Protein AF-0000000079382357 (afdb_homodimer)

Secondary structure (DSSP, 8-state):
--HHHHHHHHHHHHHHTGGGHHHHHHHHS-BSTT-SSSBEEEEE-SSSSSSTT--EEEEEEEE-STTGGG-EEEEEEEEE--SSSGGG-EEEEEEETTEEES-HHHHHHHHHTT-S----PPPTTSS--TTS----S--TT----SS---EEE-TT---EEEETTEEEETTEEEEEEEETTTEEEEEEEEETTEEEEEEEEEEEEEEEE--SSHHHHH-EEEGGGGTTTT--PPPPBTTTB-TTPEEEEEEE-SSSSS-EEEEEEEEEEEEE-SS-SEEEEEE-SSS-EEEEEEE--EEEEEEEEEEETTEEEEEEEEE-TTS-EEEEEEEEE---EEE--GGGGGGEEEEETTEEEEPEEEEEEEEEEE-TTSS-BEEEEEEEEEEEEE-TTSTT-EEEEEEEEEEEE-BTTTTEEETTSPPPSEEEEEEEEEE-TTSPEEEEEEEEE-----SS-TT-GGGGGGGGGGEEEEEEE--TT-S-S--GGGGT-TTS-SS-THHHHHT--B-SSB-EEEEEEEEEEE---GGGSS-B--TT-EEEEEEEESSSSSS-GGGG-TTEEEEEESSTTS-SEEEEESS-S---TTS-SSPP---------/--HHHHHHHHHHHHHHTGGGHHHHHHHHS-BSTT-SSSBEEEEE-SSSSSSTT--EEEEEEEE-STTGGG-EEEEEEEEE--SSSGGG-EEEEEEETTEEES-HHHHHHHHHTT-S----PPPTTSS--TTS----S--TT----SS---EEE-TT---EEEETTEEEETTEEEEEEEETTTEEEEEEEEETTEEEEEEEEEEEEEEEE--SSHHHHH-EEEGGGGTTTT--PPPPBTTTB-TT-EEEEEEE-SSSSS-EEEEEEEEEEEEE-SS-SEEEEEE-SSS-EEEEEEE--EEEEEEEEEEETTEEEEEEEEE-TTS-EEEEEEEEE---EEE--GGGGGGEEEEETTEEEEPEEEEEEEEEEE-TTSS-BEEEEEEEEEEEEE-TTSTT-EEEEEEEEEEEE-BTTTTEEETTSPPPSEEEEEEEEEE-TTSPEEEEEEEEE-----SS-TT-GGGGGGGGGGEEEEEEE--TT-S-S--GGGGT-TTS-SS-THHHHHT--B-SSB-EEEEEEEEEEE---GGGSS-B--TT-EEEEEEEESSSSSS-GGGG-TTEEEEEESSTTS-SEEEEESS-S---TTS-SSPP---------

Foldseek 3Di:
DFPVVVVLVLVQVLVQCVLVQVVCCQAPVEGDHPDDPFHKDWDWFDDQDDAPLFGKIKIFIFGPDQLRLQGTQQKIWIWGCSDPDSVPIATQWITGPLDIDRGSNRVSVCVVVVNDDGHHDDDCPVPHNLLDPPDDDDDPVPPDDPDDDDADDQLPDDQWDDDPQWIGHQQWIWGWAQDQLFGIKIAQTGGVRFGFFGIKDWFWKWKQWPFSDPRRNRHIDICSLLRQRNQQAAADDVPNHDVRWDFDWHWDDDSDPDIDIHGRSKTKDKDQPVDFPDWDFADPVPQAGFKIKTHGWIWIWIWGWGDRDFKIKIWIWTHGNLGKIWTKIFIKGAANWHFDDPVRVVAFDDQDDGIGRGKIKMKIKIKTFTAQRHQFKFKKFKDWDKDWDADPVDGPDIDIDIDIDIGTDFWQVSQFAFFPDDDGQWIKMFQPVDAEPVGDTWIKTKGWFAPADDRDPPPPQLCQQVVLSGGQKTKAADDPVPPHQHDSCCRNHSNDGPHGNVVRRVVTDTSHGGRMMMMHMHIHIDRDHNVCTNMDDGVVRMITMMIGTDNNYNDRSCVPPQSMWMKGAPDPVSPDIDIDGRDDQDSRPPPPPDTDDDTSGPDDD/DFPVVVVLVLVQVLVQCVLVQVVCCQAPVEGDHPGDPFYKDWDWFDDQDDAPQFGKIKIFIFTPDQLRLQGTQQKIWIWGDSDPDSVPIATQWITGPLDIDRGSNVVSVCVVVVNDDGHHDDDCCVPHNLLDPPDDDDDPVPPDDPDDDDADDQLPDDQWDDDPQWIGHQQWIWGWAQDQLFGIKIAQTGGVRFGFFGIKDWFWKWKQWPFSDPRRNRHIDICSLLRQRNQQAAADDVPNHDVRWDFDKHWDDDSDPDIDIHGRSKTKDKDQPVDFPDWDFADPVPQAGFKIKTHGWIWIWIWGWGDRDFKIKIWIWTHGNLGKIWTKIFIKGAANWHFDDPVRVVAFDDQDDGIGRGKIKMKIKIKTFTAQRHQFKFKKFKDWDWDWDADPVDGPDIDIDIDIDIGTDWWQVSQFAFFPDDDGQWIKMFQPVDAEPVGDTWIKTKGWFAPAHDRDPPPPQLCQQVVLSGGQKTKAADDPVPPHQHDSCCGNHSNDGPHGNVVRRVVTDTSHGGRMMMMHMHIHIDRDHNVCTNMDDGVVRMITMMIGTDNNYNDRSCVPPQSMWMKGQPDPVSPDIDIDGRDDQDSDPPPPPDTDDDTSGPDDD

InterPro domains:
  IPR000269 Copper amine oxidase [PTHR10638] (62-563)
  IPR015798 Copper amine oxidase, catalytic domain [PF01179] (162-563)
  IPR015802 Copper amine oxidase, N3-terminal [PF02728] (1-98)
  IPR016182 Copper amine oxidase, N-terminal [SSF54416] (2-140)
  IPR036460 Copper amine oxidase, catalytic domain superfamily [G3DSA:2.70.98.20] (128-592)
  IPR036460 Copper amine oxidase, catalytic domain superfamily [SSF49998] (145-591)
  IPR049947 Copper amine oxidase, copper-binding site [PS01165] (521-534)
  IPR049948 Copper amine oxidase, TPQ-binding site [PS01164] (300-313)

pLDDT: mean 95.84, std 4.77, range [43.97, 98.94]

Structure (mmCIF, N/CA/C/O backbone):
data_AF-0000000079382357-model_v1
#
loop_
_entity.id
_entity.type
_entity.pdbx_description
1 polymer 'Amine oxidase'
#
loop_
_atom_site.group_PDB
_atom_site.id
_atom_site.type_symbol
_atom_site.label_atom_id
_atom_site.label_alt_id
_atom_site.label_comp_id
_atom_site.label_asym_id
_atom_site.label_entity_id
_atom_site.label_seq_id
_atom_site.pdbx_PDB_ins_code
_atom_site.Cartn_x
_atom_site.Cartn_y
_atom_site.Cartn_z
_atom_site.occupancy
_atom_site.B_iso_or_equiv
_atom_site.auth_seq_id
_atom_site.auth_comp_id
_atom_site.auth_asym_id
_atom_site.auth_atom_id
_atom_site.pdbx_PDB_model_num
ATOM 1 N N . MET A 1 1 ? 16.25 -27.281 -14.977 1 87.44 1 MET A N 1
ATOM 2 C CA . MET A 1 1 ? 16.312 -28.281 -16.031 1 87.44 1 MET A CA 1
ATOM 3 C C . MET A 1 1 ? 16.406 -27.625 -17.406 1 87.44 1 MET A C 1
ATOM 5 O O . MET A 1 1 ? 15.789 -26.594 -17.641 1 87.44 1 MET A O 1
ATOM 9 N N . THR A 1 2 ? 17.094 -28.25 -18.281 1 87.81 2 THR A N 1
ATOM 10 C CA . THR A 1 2 ? 17.25 -27.766 -19.641 1 87.81 2 THR A CA 1
ATOM 11 C C . THR A 1 2 ? 16.094 -28.266 -20.531 1 87.81 2 THR A C 1
ATOM 13 O O . THR A 1 2 ? 15.367 -29.172 -20.141 1 87.81 2 THR A O 1
ATOM 16 N N . MET A 1 3 ? 15.984 -27.656 -21.625 1 88.94 3 MET A N 1
ATOM 17 C CA . MET A 1 3 ? 14.984 -28.078 -22.594 1 88.94 3 MET A CA 1
ATOM 18 C C . MET A 1 3 ? 15.195 -29.547 -23 1 88.94 3 MET A C 1
ATOM 20 O O . MET A 1 3 ? 14.227 -30.281 -23.203 1 88.94 3 MET A O 1
ATOM 24 N N . ARG A 1 4 ? 16.422 -29.906 -23.109 1 90.69 4 ARG A N 1
ATOM 25 C CA . ARG A 1 4 ? 16.734 -31.281 -23.453 1 90.69 4 ARG A CA 1
ATOM 26 C C . ARG A 1 4 ? 16.25 -32.25 -22.375 1 90.69 4 ARG A C 1
ATOM 28 O O . ARG A 1 4 ? 15.719 -33.312 -22.672 1 90.69 4 ARG A O 1
ATOM 35 N N . GLU A 1 5 ? 16.5 -31.891 -21.188 1 92.19 5 GLU A N 1
ATOM 36 C CA . GLU A 1 5 ? 16.062 -32.719 -20.078 1 92.19 5 GLU A CA 1
ATOM 37 C C . GLU A 1 5 ? 14.539 -32.875 -20.078 1 92.19 5 GLU A C 1
ATOM 39 O O . GLU A 1 5 ? 14.023 -33.969 -19.781 1 92.19 5 GLU A O 1
ATOM 44 N N . TYR A 1 6 ? 13.836 -31.875 -20.406 1 92.94 6 TYR A N 1
ATOM 45 C CA . TYR A 1 6 ? 12.383 -31.938 -20.453 1 92.94 6 TYR A CA 1
ATOM 46 C C . TYR A 1 6 ? 11.914 -32.875 -21.578 1 92.94 6 TYR A C 1
ATOM 48 O O . TYR A 1 6 ? 10.906 -33.562 -21.438 1 92.94 6 TYR A O 1
ATOM 56 N N . GLU A 1 7 ? 12.617 -32.844 -22.672 1 93.5 7 GLU A N 1
ATOM 57 C CA . GLU A 1 7 ? 12.312 -33.781 -23.734 1 93.5 7 GLU A CA 1
ATOM 58 C C . GLU A 1 7 ? 12.484 -35.219 -23.266 1 93.5 7 GLU A C 1
ATOM 60 O O . GLU A 1 7 ? 11.672 -36.094 -23.609 1 93.5 7 GLU A O 1
ATOM 65 N N . LEU A 1 8 ? 13.555 -35.406 -22.578 1 95.5 8 LEU A N 1
ATOM 66 C CA . LEU A 1 8 ? 13.82 -36.75 -22.047 1 95.5 8 LEU A CA 1
ATOM 67 C C . LEU A 1 8 ? 12.773 -37.125 -21.016 1 95.5 8 LEU A C 1
ATOM 69 O O . LEU A 1 8 ? 12.352 -38.281 -20.969 1 95.5 8 LEU A O 1
ATOM 73 N N . LEU A 1 9 ? 12.398 -36.188 -20.203 1 95.5 9 LEU A N 1
ATOM 74 C CA . LEU A 1 9 ? 11.344 -36.438 -19.234 1 95.5 9 LEU A CA 1
ATOM 75 C C . LEU A 1 9 ? 10.039 -36.812 -19.938 1 95.5 9 LEU A C 1
ATOM 77 O O . LEU A 1 9 ? 9.344 -37.75 -19.484 1 95.5 9 LEU A O 1
ATOM 81 N N . HIS A 1 10 ? 9.703 -36.125 -20.953 1 94.88 10 HIS A N 1
ATOM 82 C CA . HIS A 1 10 ? 8.508 -36.438 -21.734 1 94.88 10 HIS A CA 1
ATOM 83 C C . HIS A 1 10 ? 8.539 -37.844 -22.266 1 94.88 10 HIS A C 1
ATOM 85 O O . HIS A 1 10 ? 7.551 -38.594 -22.156 1 94.88 10 HIS A O 1
ATOM 91 N N . ARG A 1 11 ? 9.656 -38.25 -22.781 1 95.75 11 ARG A N 1
ATOM 92 C CA . ARG A 1 11 ? 9.797 -39.594 -23.312 1 95.75 11 ARG A CA 1
ATOM 93 C C . ARG A 1 11 ? 9.617 -40.656 -22.219 1 95.75 11 ARG A C 1
ATOM 95 O O . ARG A 1 11 ? 8.969 -41.688 -22.422 1 95.75 11 ARG A O 1
ATOM 102 N N . ALA A 1 12 ? 10.234 -40.312 -21.109 1 97.06 12 ALA A N 1
ATOM 103 C CA . ALA A 1 12 ? 10.102 -41.25 -19.984 1 97.06 12 ALA A CA 1
ATOM 104 C C . ALA A 1 12 ? 8.641 -41.344 -19.547 1 97.06 12 ALA A C 1
ATOM 106 O O . ALA A 1 12 ? 8.18 -42.438 -19.188 1 97.06 12 ALA A O 1
ATOM 107 N N . LEU A 1 13 ? 7.922 -40.281 -19.562 1 97.19 13 LEU A N 1
ATOM 108 C CA . LEU A 1 13 ? 6.523 -40.281 -19.141 1 97.19 13 LEU A CA 1
ATOM 109 C C . LEU A 1 13 ? 5.645 -41.031 -20.141 1 97.19 13 LEU A C 1
ATOM 111 O O . LEU A 1 13 ? 4.68 -41.688 -19.75 1 97.19 13 LEU A O 1
ATOM 115 N N . VAL A 1 14 ? 5.941 -40.875 -21.422 1 97.06 14 VAL A N 1
ATOM 116 C CA . VAL A 1 14 ? 5.207 -41.594 -22.453 1 97.06 14 VAL A CA 1
ATOM 117 C C . VAL A 1 14 ? 5.281 -43.094 -22.172 1 97.06 14 VAL A C 1
ATOM 119 O O . VAL A 1 14 ? 4.262 -43.781 -22.188 1 97.06 14 VAL A O 1
ATOM 122 N N . ALA A 1 15 ? 6.465 -43.531 -21.906 1 96.62 15 ALA A N 1
ATOM 123 C CA . ALA A 1 15 ? 6.672 -44.938 -21.625 1 96.62 15 ALA A CA 1
ATOM 124 C C . ALA A 1 15 ? 6 -45.344 -20.312 1 96.62 15 ALA A C 1
ATOM 126 O O . ALA A 1 15 ? 5.359 -46.375 -20.234 1 96.62 15 ALA A O 1
ATOM 127 N N . ALA A 1 16 ? 6.145 -44.531 -19.344 1 97.38 16 ALA A N 1
ATOM 128 C CA . ALA A 1 16 ? 5.66 -44.844 -18 1 97.38 16 ALA A CA 1
ATOM 129 C C . ALA A 1 16 ? 4.137 -44.906 -17.969 1 97.38 16 ALA A C 1
ATOM 131 O O . ALA A 1 16 ? 3.553 -45.625 -17.156 1 97.38 16 ALA A O 1
ATOM 132 N N . THR A 1 17 ? 3.436 -44.188 -18.844 1 98.06 17 THR A N 1
ATOM 133 C CA . THR A 1 17 ? 1.983 -44.062 -18.766 1 98.06 17 THR A CA 1
ATOM 134 C C . THR A 1 17 ? 1.312 -45.031 -19.734 1 98.06 17 THR A C 1
ATOM 136 O O . THR A 1 17 ? 0.083 -45.094 -19.812 1 98.06 17 THR A O 1
ATOM 139 N N . GLU A 1 18 ? 2.062 -45.781 -20.484 1 97.81 18 GLU A N 1
ATOM 140 C CA . GLU A 1 18 ? 1.504 -46.719 -21.438 1 97.81 18 GLU A CA 1
ATOM 141 C C . GLU A 1 18 ? 0.537 -47.688 -20.766 1 97.81 18 GLU A C 1
ATOM 143 O O . GLU A 1 18 ? -0.588 -47.875 -21.234 1 97.81 18 GLU A O 1
ATOM 148 N N . PRO A 1 19 ? 0.907 -48.312 -19.625 1 98 19 PRO A N 1
ATOM 149 C CA . PRO A 1 19 ? -0.035 -49.219 -18.984 1 98 19 PRO A CA 1
ATOM 150 C C . PRO A 1 19 ? -1.298 -48.531 -18.484 1 98 19 PRO A C 1
ATOM 152 O O . PRO A 1 19 ? -2.307 -49.188 -18.219 1 98 19 PRO A O 1
ATOM 155 N N . LEU A 1 20 ? -1.205 -47.219 -18.344 1 98.12 20 LEU A N 1
ATOM 156 C CA . LEU A 1 20 ? -2.293 -46.469 -17.719 1 98.12 20 LEU A CA 1
ATOM 157 C C . LEU A 1 20 ? -3.244 -45.906 -18.766 1 98.12 20 LEU A C 1
ATOM 159 O O . LEU A 1 20 ? -4.18 -45.188 -18.453 1 98.12 20 LEU A O 1
ATOM 163 N N . TYR A 1 21 ? -3.047 -46.219 -20.031 1 97.06 21 TYR A N 1
ATOM 164 C CA . TYR A 1 21 ? -3.844 -45.719 -21.125 1 97.06 21 TYR A CA 1
ATOM 165 C C . TYR A 1 21 ? -5.332 -45.906 -20.875 1 97.06 21 TYR A C 1
ATOM 167 O O . TYR A 1 21 ? -6.113 -44.969 -20.969 1 97.06 21 TYR A O 1
ATOM 175 N N . GLY A 1 22 ? -5.781 -47.125 -20.578 1 96.31 22 GLY A N 1
ATOM 176 C CA . GLY A 1 22 ? -7.184 -47.438 -20.344 1 96.31 22 GLY A CA 1
ATOM 177 C C . GLY A 1 22 ? -7.781 -46.625 -19.203 1 96.31 22 GLY A C 1
ATOM 178 O O . GLY A 1 22 ? -8.859 -46.062 -19.344 1 96.31 22 GLY A O 1
ATOM 179 N N . LEU A 1 23 ? -7.09 -46.594 -18.094 1 97.25 23 LEU A N 1
ATOM 180 C CA . LEU A 1 23 ? -7.551 -45.844 -16.922 1 97.25 23 LEU A CA 1
ATOM 181 C C . LEU A 1 23 ? -7.75 -44.375 -17.25 1 97.25 23 LEU A C 1
ATOM 183 O O . LEU A 1 23 ? -8.805 -43.812 -16.953 1 97.25 23 LEU A O 1
ATOM 187 N N . LEU A 1 24 ? -6.758 -43.75 -17.875 1 97.5 24 LEU A N 1
ATOM 188 C CA . LEU A 1 24 ? -6.77 -42.312 -18.141 1 97.5 24 LEU A CA 1
ATOM 189 C C . LEU A 1 24 ? -7.84 -41.969 -19.172 1 97.5 24 LEU A C 1
ATOM 191 O O . LEU A 1 24 ? -8.57 -40.969 -19.016 1 97.5 24 LEU A O 1
ATOM 195 N N . ARG A 1 25 ? -7.902 -42.688 -20.219 1 95.94 25 ARG A N 1
ATOM 196 C CA . ARG A 1 25 ? -8.922 -42.438 -21.234 1 95.94 25 ARG A CA 1
ATOM 197 C C . ARG A 1 25 ? -10.32 -42.531 -20.641 1 95.94 25 ARG A C 1
ATOM 199 O O . ARG A 1 25 ? -11.164 -41.688 -20.875 1 95.94 25 ARG A O 1
ATOM 206 N N . ASP A 1 26 ? -10.555 -43.531 -19.812 1 96.38 26 ASP A N 1
ATOM 207 C CA . ASP A 1 26 ? -11.883 -43.812 -19.281 1 96.38 26 ASP A CA 1
ATOM 208 C C . ASP A 1 26 ? -12.289 -42.75 -18.25 1 96.38 26 ASP A C 1
ATOM 210 O O . ASP A 1 26 ? -13.461 -42.406 -18.141 1 96.38 26 ASP A O 1
ATOM 214 N N . THR A 1 27 ? -11.367 -42.281 -17.5 1 96.69 27 THR A N 1
ATOM 215 C CA . THR A 1 27 ? -11.727 -41.5 -16.328 1 96.69 27 THR A CA 1
ATOM 216 C C . THR A 1 27 ? -11.594 -40 -16.641 1 96.69 27 THR A C 1
ATOM 218 O O . THR A 1 27 ? -12.273 -39.188 -16.031 1 96.69 27 THR A O 1
ATOM 221 N N . THR A 1 28 ? -10.695 -39.625 -17.547 1 96.31 28 THR A N 1
ATOM 222 C CA . THR A 1 28 ? -10.422 -38.219 -17.75 1 96.31 28 THR A CA 1
ATOM 223 C C . THR A 1 28 ? -10.797 -37.781 -19.172 1 96.31 28 THR A C 1
ATOM 225 O O . THR A 1 28 ? -10.938 -36.594 -19.453 1 96.31 28 THR A O 1
ATOM 228 N N . GLY A 1 29 ? -10.961 -38.688 -20.062 1 95.25 29 GLY A N 1
ATOM 229 C CA . GLY A 1 29 ? -11.156 -38.406 -21.469 1 95.25 29 GLY A CA 1
ATOM 230 C C . GLY A 1 29 ? -9.875 -38 -22.172 1 95.25 29 GLY A C 1
ATOM 231 O O . GLY A 1 29 ? -9.891 -37.688 -23.359 1 95.25 29 GLY A O 1
ATOM 232 N N . PHE A 1 30 ? -8.734 -37.969 -21.516 1 97.62 30 PHE A N 1
ATOM 233 C CA . PHE A 1 30 ? -7.426 -37.625 -22.031 1 97.62 30 PHE A CA 1
ATOM 234 C C . PHE A 1 30 ? -6.41 -38.719 -21.766 1 97.62 30 PHE A C 1
ATOM 236 O O . PHE A 1 30 ? -6.645 -39.594 -20.922 1 97.62 30 PHE A O 1
ATOM 243 N N . TRP A 1 31 ? -5.355 -38.75 -22.453 1 96.19 31 TRP A N 1
ATOM 244 C CA . TRP A 1 31 ? -4.273 -39.688 -22.188 1 96.19 31 TRP A CA 1
ATOM 245 C C . TRP A 1 31 ? -2.926 -39.094 -22.578 1 96.19 31 TRP A C 1
ATOM 247 O O . TRP A 1 31 ? -2.869 -38.031 -23.234 1 96.19 31 TRP A O 1
ATOM 257 N N . TYR A 1 32 ? -1.84 -39.688 -22.109 1 96.75 32 TYR A N 1
ATOM 258 C CA . TYR A 1 32 ? -0.5 -39.156 -22.328 1 96.75 32 TYR A CA 1
ATOM 259 C C . TYR A 1 32 ? 0.229 -39.938 -23.422 1 96.75 32 TYR A C 1
ATOM 261 O O . TYR A 1 32 ? 0.815 -39.312 -24.328 1 96.75 32 TYR A O 1
ATOM 269 N N . HIS A 1 33 ? 0.158 -41.25 -23.359 1 93.5 33 HIS A N 1
ATOM 270 C CA . HIS A 1 33 ? 0.855 -42.125 -24.297 1 93.5 33 HIS A CA 1
ATOM 271 C C . HIS A 1 33 ? 0.234 -42.031 -25.688 1 93.5 33 HIS A C 1
ATOM 273 O O . HIS A 1 33 ? -0.953 -42.312 -25.859 1 93.5 33 HIS A O 1
ATOM 279 N N . ASN A 1 34 ? 1.035 -41.688 -26.688 1 88.81 34 ASN A N 1
ATOM 280 C CA . ASN A 1 34 ? 0.677 -41.656 -28.094 1 88.81 34 ASN A CA 1
ATOM 281 C C . ASN A 1 34 ? -0.57 -40.812 -28.328 1 88.81 34 ASN A C 1
ATOM 283 O O . ASN A 1 34 ? -1.481 -41.219 -29.047 1 88.81 34 ASN A O 1
ATOM 287 N N . CYS A 1 35 ? -0.546 -39.688 -27.609 1 89.75 35 CYS A N 1
ATOM 288 C CA . CYS A 1 35 ? -1.719 -38.844 -27.75 1 89.75 35 CYS A CA 1
ATOM 289 C C . CYS A 1 35 ? -1.631 -37.969 -29 1 89.75 35 CYS A C 1
ATOM 291 O O . CYS A 1 35 ? -0.535 -37.656 -29.469 1 89.75 35 CYS A O 1
ATOM 293 N N . THR A 1 36 ? -2.734 -37.75 -29.641 1 86.88 36 THR A N 1
ATOM 294 C CA . THR A 1 36 ? -2.832 -36.844 -30.781 1 86.88 36 THR A CA 1
ATOM 295 C C . THR A 1 36 ? -3.732 -35.656 -30.469 1 86.88 36 THR A C 1
ATOM 297 O O . THR A 1 36 ? -3.311 -34.5 -30.562 1 86.88 36 THR A O 1
ATOM 300 N N . GLN A 1 37 ? -4.887 -36.188 -30.125 1 86.62 37 GLN A N 1
ATOM 301 C CA . GLN A 1 37 ? -5.859 -35.188 -29.672 1 86.62 37 GLN A CA 1
ATOM 302 C C . GLN A 1 37 ? -6.191 -35.406 -28.188 1 86.62 37 GLN A C 1
ATOM 304 O O . GLN A 1 37 ? -5.918 -36.469 -27.625 1 86.62 37 GLN A O 1
ATOM 309 N N . ARG A 1 38 ? -6.508 -34.344 -27.312 1 93.81 38 ARG A N 1
ATOM 310 C CA . ARG A 1 38 ? -6.875 -34.406 -25.891 1 93.81 38 ARG A CA 1
ATOM 311 C C . ARG A 1 38 ? -5.715 -34.938 -25.047 1 93.81 38 ARG A C 1
ATOM 313 O O . ARG A 1 38 ? -5.867 -35.938 -24.328 1 93.81 38 ARG A O 1
ATOM 320 N N . CYS A 1 39 ? -4.695 -34.438 -25.141 1 97.31 39 CYS A N 1
ATOM 321 C CA . CYS A 1 39 ? -3.441 -34.875 -24.531 1 97.31 39 CYS A CA 1
ATOM 322 C C . CYS A 1 39 ? -3.373 -34.406 -23.078 1 97.31 39 CYS A C 1
ATOM 324 O O . CYS A 1 39 ? -3.973 -33.406 -22.703 1 97.31 39 CYS A O 1
ATOM 326 N N . LEU A 1 40 ? -2.756 -35.25 -22.312 1 98 40 LEU A N 1
ATOM 327 C CA . LEU A 1 40 ? -2.318 -34.812 -20.984 1 98 40 LEU A CA 1
ATOM 328 C C . LEU A 1 40 ? -0.976 -34.094 -21.078 1 98 40 LEU A C 1
ATOM 330 O O . LEU A 1 40 ? -0.248 -34.219 -22.062 1 98 40 LEU A O 1
ATOM 334 N N . THR A 1 41 ? -0.743 -33.219 -20.188 1 96.5 41 THR A N 1
ATOM 335 C CA . THR A 1 41 ? 0.554 -32.594 -19.969 1 96.5 41 THR A CA 1
ATOM 336 C C . THR A 1 41 ? 0.981 -32.781 -18.5 1 96.5 41 THR A C 1
ATOM 338 O O . THR A 1 41 ? 0.36 -33.531 -17.75 1 96.5 41 THR A O 1
ATOM 341 N N . PHE A 1 42 ? 2.148 -32.25 -18.125 1 96.62 42 PHE A N 1
ATOM 342 C CA . PHE A 1 42 ? 2.596 -32.406 -16.75 1 96.62 42 PHE A CA 1
ATOM 343 C C . PHE A 1 42 ? 3.189 -31.109 -16.219 1 96.62 42 PHE A C 1
ATOM 345 O O . PHE A 1 42 ? 3.561 -30.219 -17 1 96.62 42 PHE A O 1
ATOM 352 N N . SER A 1 43 ? 3.172 -30.922 -14.93 1 96.5 43 SER A N 1
ATOM 353 C CA . SER A 1 43 ? 3.945 -29.938 -14.172 1 96.5 43 SER A CA 1
ATOM 354 C C . SER A 1 43 ? 4.922 -30.625 -13.219 1 96.5 43 SER A C 1
ATOM 356 O O . SER A 1 43 ? 4.555 -31.562 -12.516 1 96.5 43 SER A O 1
ATOM 358 N N . ASP A 1 44 ? 6.164 -30.234 -13.312 1 96.56 44 ASP A N 1
ATOM 359 C CA . ASP A 1 44 ? 7.164 -30.766 -12.391 1 96.56 44 ASP A CA 1
ATOM 360 C C . ASP A 1 44 ? 7.352 -29.828 -11.195 1 96.56 44 ASP A C 1
ATOM 362 O O . ASP A 1 44 ? 6.984 -28.656 -11.25 1 96.56 44 ASP A O 1
ATOM 366 N N . ILE A 1 45 ? 7.879 -30.391 -10.117 1 97.06 45 ILE A N 1
ATOM 367 C CA . ILE A 1 45 ? 8.07 -29.578 -8.914 1 97.06 45 ILE A CA 1
ATOM 368 C C . ILE A 1 45 ? 9.523 -29.688 -8.453 1 97.06 45 ILE A C 1
ATOM 370 O O . ILE A 1 45 ? 10.297 -30.484 -9 1 97.06 45 ILE A O 1
ATOM 374 N N . ALA A 1 46 ? 9.859 -28.859 -7.539 1 96.75 46 ALA A N 1
ATOM 375 C CA . ALA A 1 46 ? 11.156 -28.875 -6.871 1 96.75 46 ALA A CA 1
ATOM 376 C C . ALA A 1 46 ? 11.008 -28.562 -5.383 1 96.75 46 ALA A C 1
ATOM 378 O O . ALA A 1 46 ? 10.016 -27.953 -4.965 1 96.75 46 ALA A O 1
ATOM 379 N N . PRO A 1 47 ? 12.031 -28.906 -4.637 1 96.5 47 PRO A N 1
ATOM 380 C CA . PRO A 1 47 ? 13.289 -29.578 -4.98 1 96.5 47 PRO A CA 1
ATOM 381 C C . PRO A 1 47 ? 13.078 -30.984 -5.516 1 96.5 47 PRO A C 1
ATOM 383 O O . PRO A 1 47 ? 12.008 -31.562 -5.336 1 96.5 47 PRO A O 1
ATOM 386 N N . ARG A 1 48 ? 14.109 -31.391 -6.195 1 96.5 48 ARG A N 1
ATOM 387 C CA . ARG A 1 48 ? 14.062 -32.719 -6.809 1 96.5 48 ARG A CA 1
ATOM 388 C C . ARG A 1 48 ? 14.734 -33.75 -5.922 1 96.5 48 ARG A C 1
ATOM 390 O O . ARG A 1 48 ? 15.812 -34.25 -6.25 1 96.5 48 ARG A O 1
ATOM 397 N N . GLY A 1 49 ? 14.031 -34.188 -4.938 1 95.62 49 GLY A N 1
ATOM 398 C CA . GLY A 1 49 ? 14.531 -35.094 -3.93 1 95.62 49 GLY A CA 1
ATOM 399 C C . GLY A 1 49 ? 14.438 -34.562 -2.518 1 95.62 49 GLY A C 1
ATOM 400 O O . GLY A 1 49 ? 13.75 -33.562 -2.279 1 95.62 49 GLY A O 1
ATOM 401 N N . LEU A 1 50 ? 15.047 -35.281 -1.52 1 95.75 50 LEU A N 1
ATOM 402 C CA . LEU A 1 50 ? 14.938 -34.938 -0.108 1 95.75 50 LEU A CA 1
ATOM 403 C C . LEU A 1 50 ? 16.312 -34.656 0.49 1 95.75 50 LEU A C 1
ATOM 405 O O . LEU A 1 50 ? 16.422 -34.281 1.665 1 95.75 50 LEU A O 1
ATOM 409 N N . ALA A 1 51 ? 17.328 -34.781 -0.349 1 94.94 51 ALA A N 1
ATOM 410 C CA . ALA A 1 51 ? 18.703 -34.625 0.134 1 94.94 51 ALA A CA 1
ATOM 411 C C . ALA A 1 51 ? 19.656 -34.312 -1.015 1 94.94 51 ALA A C 1
ATOM 413 O O . ALA A 1 51 ? 19.312 -34.5 -2.184 1 94.94 51 ALA A O 1
ATOM 414 N N . PRO A 1 52 ? 20.844 -33.844 -0.634 1 94.69 52 PRO A N 1
ATOM 415 C CA . PRO A 1 52 ? 21.812 -33.594 -1.688 1 94.69 52 PRO A CA 1
ATOM 416 C C . PRO A 1 52 ? 22.094 -34.812 -2.568 1 94.69 52 PRO A C 1
ATOM 418 O O . PRO A 1 52 ? 22.203 -35.938 -2.062 1 94.69 52 PRO A O 1
ATOM 421 N N . GLY A 1 53 ? 22.094 -34.594 -3.807 1 92.31 53 GLY A N 1
ATOM 422 C CA . GLY A 1 53 ? 22.469 -35.625 -4.734 1 92.31 53 GLY A CA 1
ATOM 423 C C . GLY A 1 53 ? 21.266 -36.375 -5.301 1 92.31 53 GLY A C 1
ATOM 424 O O . GLY A 1 53 ? 21.375 -37.062 -6.312 1 92.31 53 GLY A O 1
ATOM 425 N N . GLU A 1 54 ? 20.172 -36.312 -4.652 1 94.56 54 GLU A N 1
ATOM 426 C CA . GLU A 1 54 ? 18.969 -36.969 -5.191 1 94.56 54 GLU A CA 1
ATOM 427 C C . GLU A 1 54 ? 18.422 -36.188 -6.383 1 94.56 54 GLU A C 1
ATOM 429 O O . GLU A 1 54 ? 18.625 -34.969 -6.484 1 94.56 54 GLU A O 1
ATOM 434 N N . ARG A 1 55 ? 17.859 -36.938 -7.293 1 96.12 55 ARG A N 1
ATOM 435 C CA . ARG A 1 55 ? 17.203 -36.344 -8.461 1 96.12 55 ARG A CA 1
ATOM 436 C C . ARG A 1 55 ? 15.938 -37.125 -8.82 1 96.12 55 ARG A C 1
ATOM 438 O O . ARG A 1 55 ? 15.914 -37.844 -9.82 1 96.12 55 ARG A O 1
ATOM 445 N N . ARG A 1 56 ? 14.969 -36.969 -8.086 1 96.88 56 ARG A N 1
ATOM 446 C CA . ARG A 1 56 ? 13.641 -37.531 -8.328 1 96.88 56 ARG A CA 1
ATOM 447 C C . ARG A 1 56 ? 12.562 -36.469 -8.234 1 96.88 56 ARG A C 1
ATOM 449 O O . ARG A 1 56 ? 12.625 -35.594 -7.371 1 96.88 56 ARG A O 1
ATOM 456 N N . THR A 1 57 ? 11.656 -36.5 -9.125 1 97.94 57 THR A N 1
ATOM 457 C CA . THR A 1 57 ? 10.688 -35.406 -9.266 1 97.94 57 THR A CA 1
ATOM 458 C C . THR A 1 57 ? 9.266 -35.969 -9.328 1 97.94 57 THR A C 1
ATOM 460 O O . THR A 1 57 ? 8.984 -36.906 -10.078 1 97.94 57 THR A O 1
ATOM 463 N N . TRP A 1 58 ? 8.414 -35.438 -8.414 1 98.38 58 TRP A N 1
ATOM 464 C CA . TRP A 1 58 ? 6.984 -35.656 -8.594 1 98.38 58 TRP A CA 1
ATOM 465 C C . TRP A 1 58 ? 6.453 -34.875 -9.781 1 98.38 58 TRP A C 1
ATOM 467 O O . TRP A 1 58 ? 6.703 -33.656 -9.891 1 98.38 58 TRP A O 1
ATOM 477 N N . LEU A 1 59 ? 5.75 -35.5 -10.672 1 98.44 59 LEU A N 1
ATOM 478 C CA . LEU A 1 59 ? 5.121 -34.906 -11.844 1 98.44 59 LEU A CA 1
ATOM 479 C C . LEU A 1 59 ? 3.602 -34.969 -11.734 1 98.44 59 LEU A C 1
ATOM 481 O O . LEU A 1 59 ? 3.025 -36.031 -11.586 1 98.44 59 LEU A O 1
ATOM 485 N N . ILE A 1 60 ? 2.99 -33.812 -11.781 1 98.44 60 ILE A N 1
ATOM 486 C CA . ILE A 1 60 ? 1.534 -33.719 -11.75 1 98.44 60 ILE A CA 1
ATOM 487 C C . ILE A 1 60 ? 0.981 -33.812 -13.172 1 98.44 60 ILE A C 1
ATOM 489 O O . ILE A 1 60 ? 1.363 -33.031 -14.047 1 98.44 60 ILE A O 1
ATOM 493 N N . LEU A 1 61 ? 0.096 -34.719 -13.422 1 98.44 61 LEU A N 1
ATOM 494 C CA . LEU A 1 61 ? -0.511 -34.812 -14.742 1 98.44 61 LEU A CA 1
ATOM 495 C C . LEU A 1 61 ? -1.784 -34 -14.82 1 98.44 61 LEU A C 1
ATOM 497 O O . LEU A 1 61 ? -2.562 -33.938 -13.859 1 98.44 61 LEU A O 1
ATOM 501 N N . GLN A 1 62 ? -1.956 -33.344 -15.93 1 98.12 62 GLN A N 1
ATOM 502 C CA . GLN A 1 62 ? -3.059 -32.406 -16.156 1 98.12 62 GLN A CA 1
ATOM 503 C C . GLN A 1 62 ? -3.629 -32.562 -17.562 1 98.12 62 GLN A C 1
ATOM 505 O O . GLN A 1 62 ? -2.92 -32.938 -18.484 1 98.12 62 GLN A O 1
ATOM 510 N N . ARG A 1 63 ? -4.918 -32.25 -17.688 1 97.81 63 ARG A N 1
ATOM 511 C CA . ARG A 1 63 ? -5.484 -32.156 -19.031 1 97.81 63 ARG A CA 1
ATOM 512 C C . ARG A 1 63 ? -4.941 -30.953 -19.781 1 97.81 63 ARG A C 1
ATOM 514 O O . ARG A 1 63 ? -4.996 -29.828 -19.281 1 97.81 63 ARG A O 1
ATOM 521 N N . PHE A 1 64 ? -4.406 -31.141 -20.984 1 96.94 64 PHE A N 1
ATOM 522 C CA . PHE A 1 64 ? -3.803 -30.047 -21.75 1 96.94 64 PHE A CA 1
ATOM 523 C C . PHE A 1 64 ? -4.875 -29.188 -22.406 1 96.94 64 PHE A C 1
ATOM 525 O O . PHE A 1 64 ? -5.164 -29.344 -23.594 1 96.94 64 PHE A O 1
ATOM 532 N N . VAL A 1 65 ? -5.434 -28.281 -21.703 1 96.31 65 VAL A N 1
ATOM 533 C CA . VAL A 1 65 ? -6.391 -27.266 -22.141 1 96.31 65 VAL A CA 1
ATOM 534 C C . VAL A 1 65 ? -5.918 -25.891 -21.703 1 96.31 65 VAL A C 1
ATOM 536 O O . VAL A 1 65 ? -4.906 -25.766 -21.016 1 96.31 65 VAL A O 1
ATOM 539 N N . GLU A 1 66 ? -6.535 -24.844 -22.156 1 95.56 66 GLU A N 1
ATOM 540 C CA . GLU A 1 66 ? -6.18 -23.5 -21.703 1 95.56 66 GLU A CA 1
ATOM 541 C C . GLU A 1 66 ? -6.301 -23.375 -20.188 1 95.56 66 GLU A C 1
ATOM 543 O O . GLU A 1 66 ? -7.363 -23.641 -19.609 1 95.56 66 GLU A O 1
ATOM 548 N N . GLY A 1 67 ? -5.195 -23.016 -19.594 1 96.56 67 GLY A N 1
ATOM 549 C CA . GLY A 1 67 ? -5.184 -22.984 -18.141 1 96.56 67 GLY A CA 1
ATOM 550 C C . GLY A 1 67 ? -5.023 -24.359 -17.516 1 96.56 67 GLY A C 1
ATOM 551 O O . GLY A 1 67 ? -5.656 -24.672 -16.5 1 96.56 67 GLY A O 1
ATOM 552 N N . TYR A 1 68 ? -4.254 -25.188 -18.094 1 97.06 68 TYR A N 1
ATOM 553 C CA . TYR A 1 68 ? -4.145 -26.594 -17.734 1 97.06 68 TYR A CA 1
ATOM 554 C C . TYR A 1 68 ? -3.652 -26.75 -16.297 1 97.06 68 TYR A C 1
ATOM 556 O O . TYR A 1 68 ? -3.84 -27.797 -15.68 1 97.06 68 TYR A O 1
ATOM 564 N N . PHE A 1 69 ? -3.088 -25.719 -15.656 1 97.56 69 PHE A N 1
ATOM 565 C CA . PHE A 1 69 ? -2.645 -25.766 -14.266 1 97.56 69 PHE A CA 1
ATOM 566 C C . PHE A 1 69 ? -3.814 -26.047 -13.336 1 97.56 69 PHE A C 1
ATOM 568 O O . PHE A 1 69 ? -3.621 -26.516 -12.211 1 97.56 69 PHE A O 1
ATOM 575 N N . LEU A 1 70 ? -5.043 -25.781 -13.789 1 97.81 70 LEU A N 1
ATOM 576 C CA . LEU A 1 70 ? -6.246 -25.953 -12.977 1 97.81 70 LEU A CA 1
ATOM 577 C C . LEU A 1 70 ? -6.93 -27.281 -13.289 1 97.81 70 LEU A C 1
ATOM 579 O O . LEU A 1 70 ? -8.055 -27.516 -12.852 1 97.81 70 LEU A O 1
ATOM 583 N N . HIS A 1 71 ? -6.27 -28.172 -14.055 1 97.5 71 HIS A N 1
ATOM 584 C CA . HIS A 1 71 ? -6.945 -29.391 -14.5 1 97.5 71 HIS A CA 1
ATOM 585 C C . HIS A 1 71 ? -6.137 -30.625 -14.141 1 97.5 71 HIS A C 1
ATOM 587 O O . HIS A 1 71 ? -5.887 -31.484 -15 1 97.5 71 HIS A O 1
ATOM 593 N N . PRO A 1 72 ? -5.766 -30.75 -12.883 1 97.94 72 PRO A N 1
ATOM 594 C CA . PRO A 1 72 ? -5.121 -32 -12.477 1 97.94 72 PRO A CA 1
ATOM 595 C C . PRO A 1 72 ? -6.039 -33.219 -12.625 1 97.94 72 PRO A C 1
ATOM 597 O O . PRO A 1 72 ? -7.246 -33.125 -12.391 1 97.94 72 PRO A O 1
ATOM 600 N N . VAL A 1 73 ? -5.473 -34.375 -12.898 1 97.69 73 VAL A N 1
ATOM 601 C CA . VAL A 1 73 ? -6.328 -35.531 -13.18 1 97.69 73 VAL A CA 1
ATOM 602 C C . VAL A 1 73 ? -6.25 -36.5 -12.016 1 97.69 73 VAL A C 1
ATOM 604 O O . VAL A 1 73 ? -6.75 -37.625 -12.117 1 97.69 73 VAL A O 1
ATOM 607 N N . GLY A 1 74 ? -5.527 -36.156 -10.945 1 97.81 74 GLY A N 1
ATOM 608 C CA . GLY A 1 74 ? -5.449 -37 -9.766 1 97.81 74 GLY A CA 1
ATOM 609 C C . GLY A 1 74 ? -4.344 -38.031 -9.836 1 97.81 74 GLY A C 1
ATOM 610 O O . GLY A 1 74 ? -4.328 -39 -9.062 1 97.81 74 GLY A O 1
ATOM 611 N N . LEU A 1 75 ? -3.494 -37.875 -10.812 1 98.44 75 LEU A N 1
ATOM 612 C CA . LEU A 1 75 ? -2.355 -38.781 -10.992 1 98.44 75 LEU A CA 1
ATOM 613 C C . LEU A 1 75 ? -1.04 -38 -10.875 1 98.44 75 LEU A C 1
ATOM 615 O O . LEU A 1 75 ? -0.835 -37 -11.562 1 98.44 75 LEU A O 1
ATOM 619 N N . GLU A 1 76 ? -0.152 -38.469 -9.984 1 98.75 76 GLU A N 1
ATOM 620 C CA . GLU A 1 76 ? 1.215 -37.969 -9.859 1 98.75 76 GLU A CA 1
ATOM 621 C C . GLU A 1 76 ? 2.223 -39.125 -9.891 1 98.75 76 GLU A C 1
ATOM 623 O O . GLU A 1 76 ? 1.972 -40.188 -9.328 1 98.75 76 GLU A O 1
ATOM 628 N N . LEU A 1 77 ? 3.271 -38.906 -10.625 1 98.75 77 LEU A N 1
ATOM 629 C CA . LEU A 1 77 ? 4.316 -39.906 -10.75 1 98.75 77 LEU A CA 1
ATOM 630 C C . LEU A 1 77 ? 5.633 -39.406 -10.172 1 98.75 77 LEU A C 1
ATOM 632 O O . LEU A 1 77 ? 6.051 -38.281 -10.453 1 98.75 77 LEU A O 1
ATOM 636 N N . LEU A 1 78 ? 6.258 -40.188 -9.305 1 98.75 78 LEU A N 1
ATOM 637 C CA . LEU A 1 78 ? 7.605 -39.906 -8.844 1 98.75 78 LEU A CA 1
ATOM 638 C C . LEU A 1 78 ? 8.648 -40.531 -9.758 1 98.75 78 LEU A C 1
ATOM 640 O O . LEU A 1 78 ? 8.852 -41.75 -9.734 1 98.75 78 LEU A O 1
ATOM 644 N N . LEU A 1 79 ? 9.281 -39.75 -10.547 1 98.44 79 LEU A N 1
ATOM 645 C CA . LEU A 1 79 ? 10.266 -40.219 -11.508 1 98.44 79 LEU A CA 1
ATOM 646 C C . LEU A 1 79 ? 11.68 -40.031 -10.984 1 98.44 79 LEU A C 1
ATOM 648 O O . LEU A 1 79 ? 12.078 -38.906 -10.656 1 98.44 79 LEU A O 1
ATOM 652 N N . ASP A 1 80 ? 12.422 -41.125 -10.844 1 97.94 80 ASP A N 1
ATOM 653 C CA . ASP A 1 80 ? 13.852 -41.062 -10.555 1 97.94 80 ASP A CA 1
ATOM 654 C C . ASP A 1 80 ? 14.656 -40.844 -11.836 1 97.94 80 ASP A C 1
ATOM 656 O O . ASP A 1 80 ? 14.68 -41.719 -12.703 1 97.94 80 ASP A O 1
ATOM 660 N N . HIS A 1 81 ? 15.266 -39.75 -11.953 1 97.12 81 HIS A N 1
ATOM 661 C CA . HIS A 1 81 ? 16.047 -39.438 -13.148 1 97.12 81 HIS A CA 1
ATOM 662 C C . HIS A 1 81 ? 17.469 -39.031 -12.789 1 97.12 81 HIS A C 1
ATOM 664 O O . HIS A 1 81 ? 18.031 -38.125 -13.375 1 97.12 81 HIS A O 1
ATOM 670 N N . ARG A 1 82 ? 17.984 -39.625 -11.805 1 95.88 82 ARG A N 1
ATOM 671 C CA . ARG A 1 82 ? 19.328 -39.344 -11.312 1 95.88 82 ARG A CA 1
ATOM 672 C C . ARG A 1 82 ? 20.375 -39.844 -12.297 1 95.88 82 ARG A C 1
ATOM 674 O O . ARG A 1 82 ? 21.422 -39.219 -12.477 1 95.88 82 ARG A O 1
ATOM 681 N N . ASP A 1 83 ? 20.062 -41.031 -12.922 1 96.31 83 ASP A N 1
ATOM 682 C CA . ASP A 1 83 ? 21.031 -41.625 -13.812 1 96.31 83 ASP A CA 1
ATOM 683 C C . ASP A 1 83 ? 21.25 -40.781 -15.055 1 96.31 83 ASP A C 1
ATOM 685 O O . ASP A 1 83 ? 20.312 -40.25 -15.617 1 96.31 83 ASP A O 1
ATOM 689 N N . PRO A 1 84 ? 22.531 -40.688 -15.492 1 94.25 84 PRO A N 1
ATOM 690 C CA . PRO A 1 84 ? 22.797 -39.875 -16.688 1 94.25 84 PRO A CA 1
ATOM 691 C C . PRO A 1 84 ? 22.203 -40.5 -17.953 1 94.25 84 PRO A C 1
ATOM 693 O O . PRO A 1 84 ? 22.016 -39.812 -18.953 1 94.25 84 PRO A O 1
ATOM 696 N N . ASP A 1 85 ? 21.984 -41.781 -17.922 1 96.5 85 ASP A N 1
ATOM 697 C CA . ASP A 1 85 ? 21.328 -42.469 -19.031 1 96.5 85 ASP A CA 1
ATOM 698 C C . ASP A 1 85 ? 19.812 -42.5 -18.828 1 96.5 85 ASP A C 1
ATOM 700 O O . ASP A 1 85 ? 19.312 -43.219 -17.984 1 96.5 85 ASP A O 1
ATOM 704 N N . PRO A 1 86 ? 19.141 -41.75 -19.609 1 95.81 86 PRO A N 1
ATOM 705 C CA . PRO A 1 86 ? 17.688 -41.625 -19.422 1 95.81 86 PRO A CA 1
ATOM 706 C C . PRO A 1 86 ? 16.984 -42.969 -19.562 1 95.81 86 PRO A C 1
ATOM 708 O O . PRO A 1 86 ? 15.859 -43.156 -19.078 1 95.81 86 PRO A O 1
ATOM 711 N N . ARG A 1 87 ? 17.562 -43.969 -20.234 1 94.81 87 ARG A N 1
ATOM 712 C CA . ARG A 1 87 ? 16.953 -45.281 -20.375 1 94.81 87 ARG A CA 1
ATOM 713 C C . ARG A 1 87 ? 16.812 -46 -19.031 1 94.81 87 ARG A C 1
ATOM 715 O O . ARG A 1 87 ? 16.047 -46.938 -18.891 1 94.81 87 ARG A O 1
ATOM 722 N N . ARG A 1 88 ? 17.531 -45.438 -18.109 1 96.75 88 ARG A N 1
ATOM 723 C CA . ARG A 1 88 ? 17.516 -46.062 -16.781 1 96.75 88 ARG A CA 1
ATOM 724 C C . ARG A 1 88 ? 16.578 -45.312 -15.836 1 96.75 88 ARG A C 1
ATOM 726 O O . ARG A 1 88 ? 16.453 -45.688 -14.664 1 96.75 88 ARG A O 1
ATOM 733 N N . TRP A 1 89 ? 16 -44.281 -16.312 1 97.94 89 TRP A N 1
ATOM 734 C CA . TRP A 1 89 ? 15.016 -43.562 -15.5 1 97.94 89 TRP A CA 1
ATOM 735 C C . TRP A 1 89 ? 13.797 -44.438 -15.227 1 97.94 89 TRP A C 1
ATOM 737 O O . TRP A 1 89 ? 13.391 -45.219 -16.078 1 97.94 89 TRP A O 1
ATOM 747 N N . ALA A 1 90 ? 13.281 -44.344 -13.969 1 96.12 90 ALA A N 1
ATOM 748 C CA . ALA A 1 90 ? 12.172 -45.219 -13.617 1 96.12 90 ALA A CA 1
ATOM 749 C C . ALA A 1 90 ? 11.234 -44.531 -12.617 1 96.12 90 ALA A C 1
ATOM 751 O O . ALA A 1 90 ? 11.68 -43.75 -11.773 1 96.12 90 ALA A O 1
ATOM 752 N N . VAL A 1 91 ? 10.008 -44.906 -12.719 1 98.25 91 VAL A N 1
ATOM 753 C CA . VAL A 1 91 ? 9.016 -44.438 -11.75 1 98.25 91 VAL A CA 1
ATOM 754 C C . VAL A 1 91 ? 9.203 -45.219 -10.438 1 98.25 91 VAL A C 1
ATOM 756 O O . VAL A 1 91 ? 9.227 -46.438 -10.422 1 98.25 91 VAL A O 1
ATOM 759 N N . GLN A 1 92 ? 9.289 -44.406 -9.383 1 97.56 92 GLN A N 1
ATOM 760 C CA . GLN A 1 92 ? 9.523 -45 -8.078 1 97.56 92 GLN A CA 1
ATOM 761 C C . GLN A 1 92 ? 8.227 -45.125 -7.281 1 97.56 92 GLN A C 1
ATOM 763 O O . GLN A 1 92 ? 8.117 -45.938 -6.375 1 97.56 92 GLN A O 1
ATOM 768 N N . SER A 1 93 ? 7.324 -44.312 -7.535 1 98.12 93 SER A N 1
ATOM 769 C CA . SER A 1 93 ? 6.043 -44.281 -6.836 1 98.12 93 SER A CA 1
ATOM 770 C C . SER A 1 93 ? 4.961 -43.625 -7.691 1 98.12 93 SER A C 1
ATOM 772 O O . SER A 1 93 ? 5.262 -42.812 -8.578 1 98.12 93 SER A O 1
ATOM 774 N N . VAL A 1 94 ? 3.729 -44.094 -7.508 1 98.56 94 VAL A N 1
ATOM 775 C CA . VAL A 1 94 ? 2.557 -43.531 -8.18 1 98.56 94 VAL A CA 1
ATOM 776 C C . VAL A 1 94 ? 1.52 -43.094 -7.145 1 98.56 94 VAL A C 1
ATOM 778 O O . VAL A 1 94 ? 1.215 -43.844 -6.215 1 98.56 94 VAL A O 1
ATOM 781 N N . TRP A 1 95 ? 1.076 -41.906 -7.25 1 98.38 95 TRP A N 1
ATOM 782 C CA . TRP A 1 95 ? -0.054 -41.438 -6.453 1 98.38 95 TRP A CA 1
ATOM 783 C C . TRP A 1 95 ? -1.284 -41.219 -7.328 1 98.38 95 TRP A C 1
ATOM 785 O O . TRP A 1 95 ? -1.219 -40.5 -8.336 1 98.38 95 TRP A O 1
ATOM 795 N N . TYR A 1 96 ? -2.416 -41.875 -6.988 1 98.19 96 TYR A N 1
ATOM 796 C CA . TYR A 1 96 ? -3.666 -41.688 -7.723 1 98.19 96 TYR A CA 1
ATOM 797 C C . TYR A 1 96 ? -4.852 -41.625 -6.773 1 98.19 96 TYR A C 1
ATOM 799 O O . TYR A 1 96 ? -5.098 -42.531 -5.992 1 98.19 96 TYR A O 1
ATOM 807 N N . ASN A 1 97 ? -5.535 -40.5 -6.82 1 96.44 97 ASN A N 1
ATOM 808 C CA . ASN A 1 97 ? -6.789 -40.312 -6.102 1 96.44 97 ASN A CA 1
ATOM 809 C C . ASN A 1 97 ? -6.648 -40.656 -4.625 1 96.44 97 ASN A C 1
ATOM 811 O O . ASN A 1 97 ? -7.445 -41.438 -4.086 1 96.44 97 ASN A O 1
ATOM 815 N N . GLY A 1 98 ? -5.547 -40.25 -4.047 1 94.75 98 GLY A N 1
ATOM 816 C CA . GLY A 1 98 ? -5.367 -40.344 -2.607 1 94.75 98 GLY A CA 1
ATOM 817 C C . GLY A 1 98 ? -4.621 -41.594 -2.195 1 94.75 98 GLY A C 1
ATOM 818 O O . GLY A 1 98 ? -4.383 -41.844 -1.008 1 94.75 98 GLY A O 1
ATOM 819 N N . GLN A 1 99 ? -4.184 -42.438 -3.188 1 95.25 99 GLN A N 1
ATOM 820 C CA . GLN A 1 99 ? -3.523 -43.688 -2.879 1 95.25 99 GLN A CA 1
ATOM 821 C C . GLN A 1 99 ? -2.16 -43.781 -3.557 1 95.25 99 GLN A C 1
ATOM 823 O O . GLN A 1 99 ? -1.95 -43.188 -4.621 1 95.25 99 GLN A O 1
ATOM 828 N N . TYR A 1 100 ? -1.271 -44.625 -2.889 1 97 100 TYR A N 1
ATOM 829 C CA . TYR A 1 100 ? 0.057 -44.844 -3.447 1 97 100 TYR A CA 1
ATOM 830 C C . TYR A 1 100 ? 0.162 -46.219 -4.059 1 97 100 TYR A C 1
ATOM 832 O O . TYR A 1 100 ? -0.416 -47.188 -3.541 1 97 100 TYR A O 1
ATOM 840 N N . PHE A 1 101 ? 0.851 -46.312 -5.121 1 97.75 101 PHE A N 1
ATOM 841 C CA . PHE A 1 101 ? 1.158 -47.562 -5.812 1 97.75 101 PHE A CA 1
ATOM 842 C C . PHE A 1 101 ? 2.648 -47.656 -6.109 1 97.75 101 PHE A C 1
ATOM 844 O O . PHE A 1 101 ? 3.338 -46.656 -6.207 1 97.75 101 PHE A O 1
ATOM 851 N N . SER A 1 102 ? 3.123 -48.844 -6.32 1 96.81 102 SER A N 1
ATOM 852 C CA . SER A 1 102 ? 4.555 -49.062 -6.512 1 96.81 102 SER A CA 1
ATOM 853 C C . SER A 1 102 ? 4.961 -48.781 -7.957 1 96.81 102 SER A C 1
ATOM 855 O O . SER A 1 102 ? 6.129 -48.5 -8.234 1 96.81 102 SER A O 1
ATOM 857 N N . SER A 1 103 ? 3.969 -48.938 -8.859 1 97.69 103 SER A N 1
ATOM 858 C CA . SER A 1 103 ? 4.27 -48.719 -10.273 1 97.69 103 SER A CA 1
ATOM 859 C C . SER A 1 103 ? 3.008 -48.406 -11.062 1 97.69 103 SER A C 1
ATOM 861 O O . SER A 1 103 ? 1.896 -48.688 -10.617 1 97.69 103 SER A O 1
ATOM 863 N N . PRO A 1 104 ? 3.201 -47.844 -12.234 1 98.31 104 PRO A N 1
ATOM 864 C CA . PRO A 1 104 ? 2.045 -47.656 -13.109 1 98.31 104 PRO A CA 1
ATOM 865 C C . PRO A 1 104 ? 1.345 -48.969 -13.461 1 98.31 104 PRO A C 1
ATOM 867 O O . PRO A 1 104 ? 0.116 -49 -13.555 1 98.31 104 PRO A O 1
ATOM 870 N N . ARG A 1 105 ? 2.07 -50.031 -13.609 1 98.06 105 ARG A N 1
ATOM 871 C CA . ARG A 1 105 ? 1.509 -51.344 -13.938 1 98.06 105 ARG A CA 1
ATOM 872 C C . ARG A 1 105 ? 0.606 -51.844 -12.812 1 98.06 105 ARG A C 1
ATOM 874 O O . ARG A 1 105 ? -0.464 -52.375 -13.07 1 98.06 105 ARG A O 1
ATOM 881 N N . GLU A 1 106 ? 1.086 -51.656 -11.648 1 98.25 106 GLU A N 1
ATOM 882 C CA . GLU A 1 106 ? 0.252 -52.031 -10.523 1 98.25 106 GLU A CA 1
ATOM 883 C C . GLU A 1 106 ? -1.086 -51.312 -10.539 1 98.25 106 GLU A C 1
ATOM 885 O O . GLU A 1 106 ? -2.139 -51.938 -10.336 1 98.25 106 GLU A O 1
ATOM 890 N N . LEU A 1 107 ? -1.033 -50 -10.719 1 98.38 107 LEU A N 1
ATOM 891 C CA . LEU A 1 107 ? -2.26 -49.219 -10.766 1 98.38 107 LEU A CA 1
ATOM 892 C C . LEU A 1 107 ? -3.166 -49.688 -11.898 1 98.38 107 LEU A C 1
ATOM 894 O O . LEU A 1 107 ? -4.375 -49.844 -11.711 1 98.38 107 LEU A O 1
ATOM 898 N N . ALA A 1 108 ? -2.607 -50.031 -13.055 1 98.25 108 ALA A N 1
ATOM 899 C CA . ALA A 1 108 ? -3.371 -50.5 -14.211 1 98.25 108 ALA A CA 1
ATOM 900 C C . ALA A 1 108 ? -4.062 -51.812 -13.898 1 98.25 108 ALA A C 1
ATOM 902 O O . ALA A 1 108 ? -5.23 -52 -14.242 1 98.25 108 ALA A O 1
ATOM 903 N N . GLU A 1 109 ? -3.328 -52.688 -13.297 1 98 109 GLU A N 1
ATOM 904 C CA . GLU A 1 109 ? -3.865 -54 -12.969 1 98 109 GLU A CA 1
ATOM 905 C C . GLU A 1 109 ? -5 -53.906 -11.961 1 98 109 GLU A C 1
ATOM 907 O O . GLU A 1 109 ? -6.031 -54.562 -12.102 1 98 109 GLU A O 1
ATOM 912 N N . ARG A 1 110 ? -4.75 -53.125 -11.008 1 97.5 110 ARG A N 1
ATOM 913 C CA . ARG A 1 110 ? -5.781 -52.938 -9.992 1 97.5 110 ARG A CA 1
ATOM 914 C C . ARG A 1 110 ? -7.02 -52.281 -10.578 1 97.5 110 ARG A C 1
ATOM 916 O O . ARG A 1 110 ? -8.141 -52.5 -10.117 1 97.5 110 ARG A O 1
ATOM 923 N N . TYR A 1 111 ? -6.852 -51.375 -11.484 1 97.56 111 TYR A N 1
ATOM 924 C CA . TYR A 1 111 ? -7.98 -50.75 -12.18 1 97.56 111 TYR A CA 1
ATOM 925 C C . TYR A 1 111 ? -8.758 -51.812 -12.969 1 97.56 111 TYR A C 1
ATOM 927 O O . TYR A 1 111 ? -9.992 -51.844 -12.914 1 97.56 111 TYR A O 1
ATOM 935 N N . GLU A 1 112 ? -8.094 -52.656 -13.648 1 97 112 GLU A N 1
ATOM 936 C CA . GLU A 1 112 ? -8.719 -53.719 -14.453 1 97 112 GLU A CA 1
ATOM 937 C C . GLU A 1 112 ? -9.516 -54.656 -13.57 1 97 112 GLU A C 1
ATOM 939 O O . GLU A 1 112 ? -10.555 -55.188 -13.992 1 97 112 GLU A O 1
ATOM 944 N N . ARG A 1 113 ? -9.008 -54.812 -12.414 1 97.31 113 ARG A N 1
ATOM 945 C CA . ARG A 1 113 ? -9.664 -55.719 -11.484 1 97.31 113 ARG A CA 1
ATOM 946 C C . ARG A 1 113 ? -10.812 -55 -10.758 1 97.31 113 ARG A C 1
ATOM 948 O O . ARG A 1 113 ? -11.578 -55.656 -10.039 1 97.31 113 ARG A O 1
ATOM 955 N N . GLY A 1 114 ? -10.891 -53.75 -10.867 1 96 114 GLY A N 1
ATOM 956 C CA . GLY A 1 114 ? -11.961 -52.969 -10.242 1 96 114 GLY A CA 1
ATOM 957 C C . GLY A 1 114 ? -11.719 -52.719 -8.773 1 96 114 GLY A C 1
ATOM 958 O O . GLY A 1 114 ? -12.664 -52.5 -8.008 1 96 114 GLY A O 1
ATOM 959 N N . THR A 1 115 ? -10.484 -52.688 -8.336 1 95.62 115 THR A N 1
ATOM 960 C CA . THR A 1 115 ? -10.195 -52.562 -6.914 1 95.62 115 THR A CA 1
ATOM 961 C C . THR A 1 115 ? -9.656 -51.156 -6.594 1 95.62 115 THR A C 1
ATOM 963 O O . THR A 1 115 ? -9.18 -50.906 -5.48 1 95.62 115 THR A O 1
ATOM 966 N N . VAL A 1 116 ? -9.617 -50.281 -7.551 1 95 116 VAL A N 1
ATOM 967 C CA . VAL A 1 116 ? -9.156 -48.938 -7.332 1 95 116 VAL A CA 1
ATOM 968 C C . VAL A 1 116 ? -10.344 -47.969 -7.363 1 95 116 VAL A C 1
ATOM 970 O O . VAL A 1 116 ? -11.211 -48.062 -8.234 1 95 116 VAL A O 1
ATOM 973 N N . ALA A 1 117 ? -10.43 -47.125 -6.332 1 91.88 117 ALA A N 1
ATOM 974 C CA . ALA A 1 117 ? -11.406 -46.031 -6.383 1 91.88 117 ALA A CA 1
ATOM 975 C C . ALA A 1 117 ? -11.039 -45.031 -7.465 1 91.88 117 ALA A C 1
ATOM 977 O O . ALA A 1 117 ? -9.945 -44.469 -7.461 1 91.88 117 ALA A O 1
ATOM 978 N N . VAL A 1 118 ? -11.922 -44.812 -8.43 1 93.56 118 VAL A N 1
ATOM 979 C CA . VAL A 1 118 ? -11.617 -43.938 -9.555 1 93.56 118 VAL A CA 1
ATOM 980 C C . VAL A 1 118 ? -12.453 -42.656 -9.461 1 93.56 118 VAL A C 1
ATOM 982 O O . VAL A 1 118 ? -13.562 -42.688 -8.93 1 93.56 118 VAL A O 1
ATOM 985 N N . ALA A 1 119 ? -11.875 -41.625 -9.891 1 90.88 119 ALA A N 1
ATOM 986 C CA . ALA A 1 119 ? -12.586 -40.344 -10.031 1 90.88 119 ALA A CA 1
ATOM 987 C C . ALA A 1 119 ? -12.922 -40.062 -11.492 1 90.88 119 ALA A C 1
ATOM 989 O O . ALA A 1 119 ? -12.031 -40 -12.336 1 90.88 119 ALA A O 1
ATOM 990 N N . GLN A 1 120 ? -14.234 -39.906 -11.773 1 93.94 120 GLN A N 1
ATOM 991 C CA . GLN A 1 120 ? -14.672 -39.562 -13.125 1 93.94 120 GLN A CA 1
ATOM 992 C C . GLN A 1 120 ? -14.703 -38.062 -13.336 1 93.94 120 GLN A C 1
ATOM 994 O O . GLN A 1 120 ? -15.484 -37.344 -12.703 1 93.94 120 GLN A O 1
ATOM 999 N N . LEU A 1 121 ? -13.867 -37.594 -14.211 1 95.62 121 LEU A N 1
ATOM 1000 C CA . LEU A 1 121 ? -13.789 -36.156 -14.469 1 95.62 121 LEU A CA 1
ATOM 1001 C C . LEU A 1 121 ? -14.688 -35.781 -15.641 1 95.62 121 LEU A C 1
ATOM 1003 O O . LEU A 1 121 ? -14.672 -36.438 -16.688 1 95.62 121 LEU A O 1
ATOM 1007 N N . PRO A 1 122 ? -15.453 -34.75 -15.43 1 91.75 122 PRO A N 1
ATOM 1008 C CA . PRO A 1 122 ? -16.297 -34.281 -16.547 1 91.75 122 PRO A CA 1
ATOM 1009 C C . PRO A 1 122 ? -15.484 -33.656 -17.688 1 91.75 122 PRO A C 1
ATOM 1011 O O . PRO A 1 122 ? -14.328 -33.312 -17.484 1 91.75 122 PRO A O 1
ATOM 1014 N N . ASP A 1 123 ? -16.141 -33.531 -18.875 1 91.69 123 ASP A N 1
ATOM 1015 C CA . ASP A 1 123 ? -15.523 -32.844 -20 1 91.69 123 ASP A CA 1
ATOM 1016 C C . ASP A 1 123 ? -15.242 -31.375 -19.641 1 91.69 123 ASP A C 1
ATOM 1018 O O . ASP A 1 123 ? -16.141 -30.656 -19.203 1 91.69 123 ASP A O 1
ATOM 1022 N N . PRO A 1 124 ? -14.047 -31.031 -19.844 1 88.69 124 PRO A N 1
ATOM 1023 C CA . PRO A 1 124 ? -13.68 -29.672 -19.406 1 88.69 124 PRO A CA 1
ATOM 1024 C C . PRO A 1 124 ? -14.359 -28.578 -20.234 1 88.69 124 PRO A C 1
ATOM 1026 O O . PRO A 1 124 ? -14.516 -27.453 -19.75 1 88.69 124 PRO A O 1
ATOM 1029 N N . ALA A 1 125 ? -14.664 -28.781 -21.422 1 78.19 125 ALA A N 1
ATOM 1030 C CA . ALA A 1 125 ? -15.227 -27.766 -22.328 1 78.19 125 ALA A CA 1
ATOM 1031 C C . ALA A 1 125 ? -16.703 -27.562 -22.062 1 78.19 125 ALA A C 1
ATOM 1033 O O . ALA A 1 125 ? -17.297 -26.578 -22.516 1 78.19 125 ALA A O 1
ATOM 1034 N N . ALA A 1 126 ? -17.375 -28.328 -21.391 1 75.31 126 ALA A N 1
ATOM 1035 C CA . ALA A 1 126 ? -18.828 -28.25 -21.266 1 75.31 126 ALA A CA 1
ATOM 1036 C C . ALA A 1 126 ? -19.234 -27.75 -19.875 1 75.31 126 ALA A C 1
ATOM 1038 O O . ALA A 1 126 ? -18.734 -28.266 -18.859 1 75.31 126 ALA A O 1
ATOM 1039 N N . PRO A 1 127 ? -19.953 -26.766 -19.75 1 76.94 127 PRO A N 1
ATOM 1040 C CA . PRO A 1 127 ? -20.484 -25.922 -20.812 1 76.94 127 PRO A CA 1
ATOM 1041 C C . PRO A 1 127 ? -19.484 -24.906 -21.328 1 76.94 127 PRO A C 1
ATOM 1043 O O . PRO A 1 127 ? -19.641 -24.359 -22.422 1 76.94 127 PRO A O 1
ATOM 1046 N N . HIS A 1 128 ? -18.547 -24.5 -20.5 1 87.38 128 HIS A N 1
ATOM 1047 C CA . HIS A 1 128 ? -17.422 -23.672 -20.891 1 87.38 128 HIS A CA 1
ATOM 1048 C C . HIS A 1 128 ? -16.156 -24.047 -20.125 1 87.38 128 HIS A C 1
ATOM 1050 O O . HIS A 1 128 ? -16.234 -24.625 -19.031 1 87.38 128 HIS A O 1
ATOM 1056 N N . LEU A 1 129 ? -15.109 -23.797 -20.656 1 95.75 129 LEU A N 1
ATOM 1057 C CA . LEU A 1 129 ? -13.836 -24.016 -19.984 1 95.75 129 LEU A CA 1
ATOM 1058 C C . LEU A 1 129 ? -13.625 -22.984 -18.875 1 95.75 129 LEU A C 1
ATOM 1060 O O . LEU A 1 129 ? -13.391 -21.812 -19.156 1 95.75 129 LEU A O 1
ATOM 1064 N N . PHE A 1 130 ? -13.68 -23.406 -17.562 1 96.44 130 PHE A N 1
ATOM 1065 C CA . PHE A 1 130 ? -13.68 -22.469 -16.453 1 96.44 130 PHE A CA 1
ATOM 1066 C C . PHE A 1 130 ? -12.312 -21.797 -16.312 1 96.44 130 PHE A C 1
ATOM 1068 O O . PHE A 1 130 ? -12.188 -20.766 -15.664 1 96.44 130 PHE A O 1
ATOM 1075 N N . SER A 1 131 ? -11.281 -22.391 -16.906 1 97.31 131 SER A N 1
ATOM 1076 C CA . SER A 1 131 ? -9.93 -21.875 -16.781 1 97.31 131 SER A CA 1
ATOM 1077 C C . SER A 1 131 ? -9.609 -20.859 -17.875 1 97.31 131 SER A C 1
ATOM 1079 O O . SER A 1 131 ? -8.508 -20.312 -17.922 1 97.31 131 SER A O 1
ATOM 1081 N N . THR A 1 132 ? -10.562 -20.594 -18.781 1 96.94 132 THR A N 1
ATOM 1082 C CA . THR A 1 132 ? -10.344 -19.688 -19.906 1 96.94 132 THR A CA 1
ATOM 1083 C C . THR A 1 132 ? -10.539 -18.234 -19.484 1 96.94 132 THR A C 1
ATOM 1085 O O . THR A 1 132 ? -11.086 -17.969 -18.406 1 96.94 132 THR A O 1
ATOM 1088 N N . TYR A 1 133 ? -10.039 -17.328 -20.281 1 97.44 133 TYR A N 1
ATOM 1089 C CA . TYR A 1 133 ? -10.258 -15.906 -20.062 1 97.44 133 TYR A CA 1
ATOM 1090 C C . TYR A 1 133 ? -11.523 -15.43 -20.781 1 97.44 133 TYR A C 1
ATOM 1092 O O . TYR A 1 133 ? -11.93 -14.273 -20.625 1 97.44 133 TYR A O 1
ATOM 1100 N N . ILE A 1 134 ? -12.125 -16.281 -21.562 1 97.56 134 ILE A N 1
ATOM 1101 C CA . ILE A 1 134 ? -13.32 -15.883 -22.297 1 97.56 134 ILE A CA 1
ATOM 1102 C C . ILE A 1 134 ? -14.367 -15.344 -21.312 1 97.56 134 ILE A C 1
ATOM 1104 O O . ILE A 1 134 ? -14.742 -16.031 -20.359 1 97.56 134 ILE A O 1
ATOM 1108 N N . PRO A 1 135 ? -14.773 -14.141 -21.578 1 97.38 135 PRO A N 1
ATOM 1109 C CA . PRO A 1 135 ? -15.75 -13.539 -20.672 1 97.38 135 PRO A CA 1
ATOM 1110 C C . PRO A 1 135 ? -17.031 -14.367 -20.547 1 97.38 135 PRO A C 1
ATOM 1112 O O . PRO A 1 135 ? -17.469 -14.969 -21.531 1 97.38 135 PRO A O 1
ATOM 1115 N N . ARG A 1 136 ? -17.625 -14.398 -19.422 1 96.75 136 ARG A N 1
ATOM 1116 C CA . ARG A 1 136 ? -18.875 -15.086 -19.141 1 96.75 136 ARG A CA 1
ATOM 1117 C C . ARG A 1 136 ? -19.609 -14.438 -17.969 1 96.75 136 ARG A C 1
ATOM 1119 O O . ARG A 1 136 ? -18.984 -13.789 -17.125 1 96.75 136 ARG A O 1
ATOM 1126 N N . GLY A 1 137 ? -20.859 -14.617 -17.953 1 94.75 137 GLY A N 1
ATOM 1127 C CA . GLY A 1 137 ? -21.672 -13.945 -16.953 1 94.75 137 GLY A CA 1
ATOM 1128 C C . GLY A 1 137 ? -21.906 -12.477 -17.266 1 94.75 137 GLY A C 1
ATOM 1129 O O . GLY A 1 137 ? -21.734 -12.039 -18.391 1 94.75 137 GLY A O 1
ATOM 1130 N N . ARG A 1 138 ? -22.5 -11.773 -16.234 1 95.69 138 ARG A N 1
ATOM 1131 C CA . ARG A 1 138 ? -22.797 -10.352 -16.391 1 95.69 138 ARG A CA 1
ATOM 1132 C C . ARG A 1 138 ? -22.781 -9.648 -15.031 1 95.69 138 ARG A C 1
ATOM 1134 O O . ARG A 1 138 ? -23.016 -10.281 -14 1 95.69 138 ARG A O 1
ATOM 1141 N N . PHE A 1 139 ? -22.453 -8.445 -15.094 1 97.31 139 PHE A N 1
ATOM 1142 C CA . PHE A 1 139 ? -22.656 -7.609 -13.914 1 97.31 139 PHE A CA 1
ATOM 1143 C C . PHE A 1 139 ? -24.109 -7.172 -13.805 1 97.31 139 PHE A C 1
ATOM 1145 O O . PHE A 1 139 ? -24.75 -6.855 -14.812 1 97.31 139 PHE A O 1
ATOM 1152 N N . SER A 1 140 ? -24.641 -7.117 -12.633 1 95.38 140 SER A N 1
ATOM 1153 C CA . SER A 1 140 ? -26.062 -6.848 -12.43 1 95.38 140 SER A CA 1
ATOM 1154 C C . SER A 1 140 ? -26.391 -5.379 -12.672 1 95.38 140 SER A C 1
ATOM 1156 O O . SER A 1 140 ? -27.531 -5.031 -12.969 1 95.38 140 SER A O 1
ATOM 1158 N N . THR A 1 141 ? -25.438 -4.488 -12.57 1 95.94 141 THR A N 1
ATOM 1159 C CA . THR A 1 141 ? -25.703 -3.059 -12.711 1 95.94 141 THR A CA 1
ATOM 1160 C C . THR A 1 141 ? -25.922 -2.691 -14.172 1 95.94 141 THR A C 1
ATOM 1162 O O . THR A 1 141 ? -26.516 -1.652 -14.477 1 95.94 141 THR A O 1
ATOM 1165 N N . GLY A 1 142 ? -25.344 -3.406 -15.055 1 94.38 142 GLY A N 1
ATOM 1166 C CA . GLY A 1 142 ? -25.484 -3.162 -16.484 1 94.38 142 GLY A CA 1
ATOM 1167 C C . GLY A 1 142 ? -24.562 -2.066 -16.984 1 94.38 142 GLY A C 1
ATOM 1168 O O . GLY A 1 142 ? -24.688 -1.627 -18.141 1 94.38 142 GLY A O 1
ATOM 1169 N N . THR A 1 143 ? -23.672 -1.601 -16.188 1 95.12 143 THR A N 1
ATOM 1170 C CA . THR A 1 143 ? -22.719 -0.62 -16.688 1 95.12 143 THR A CA 1
ATOM 1171 C C . THR A 1 143 ? -21.812 -1.235 -17.75 1 95.12 143 THR A C 1
ATOM 1173 O O . THR A 1 143 ? -21.5 -2.426 -17.688 1 95.12 143 THR A O 1
ATOM 1176 N N . ALA A 1 144 ? -21.406 -0.468 -18.656 1 94.06 144 ALA A N 1
ATOM 1177 C CA . ALA A 1 144 ? -20.75 -0.959 -19.859 1 94.06 144 ALA A CA 1
ATOM 1178 C C . ALA A 1 144 ? -19.375 -1.527 -19.531 1 94.06 144 ALA A C 1
ATOM 1180 O O . ALA A 1 144 ? -18.625 -0.949 -18.75 1 94.06 144 ALA A O 1
ATOM 1181 N N . THR A 1 145 ? -19.094 -2.676 -20.141 1 95.44 145 THR A N 1
ATOM 1182 C CA . THR A 1 145 ? -17.75 -3.25 -20.062 1 95.44 145 THR A CA 1
ATOM 1183 C C . THR A 1 145 ? -17.234 -3.607 -21.438 1 95.44 145 THR A C 1
ATOM 1185 O O . THR A 1 145 ? -16.078 -4.043 -21.594 1 95.44 145 THR A O 1
ATOM 1188 N N . ASP A 1 146 ? -18.062 -3.434 -22.5 1 97.12 146 ASP A N 1
ATOM 1189 C CA . ASP A 1 146 ? -17.672 -3.744 -23.875 1 97.12 146 ASP A CA 1
ATOM 1190 C C . ASP A 1 146 ? -17.109 -2.514 -24.578 1 97.12 146 ASP A C 1
ATOM 1192 O O . ASP A 1 146 ? -17.125 -2.43 -25.812 1 97.12 146 ASP A O 1
ATOM 1196 N N . VAL A 1 147 ? -16.734 -1.524 -23.859 1 96.25 147 VAL A N 1
ATOM 1197 C CA . VAL A 1 147 ? -16.031 -0.337 -24.328 1 96.25 147 VAL A CA 1
ATOM 1198 C C . VAL A 1 147 ? -14.75 -0.155 -23.5 1 96.25 147 VAL A C 1
ATOM 1200 O O . VAL A 1 147 ? -14.617 -0.709 -22.406 1 96.25 147 VAL A O 1
ATOM 1203 N N . HIS A 1 148 ? -13.82 0.582 -24.078 1 94.81 148 HIS A N 1
ATOM 1204 C CA . HIS A 1 148 ? -12.578 0.828 -23.344 1 94.81 148 HIS A CA 1
ATOM 1205 C C . HIS A 1 148 ? -12.828 1.694 -22.109 1 94.81 148 HIS A C 1
ATOM 1207 O O . HIS A 1 148 ? -13.609 2.643 -22.172 1 94.81 148 HIS A O 1
ATOM 1213 N N . GLY A 1 149 ? -12.266 1.35 -20.984 1 95.06 149 GLY A N 1
ATOM 1214 C CA . GLY A 1 149 ? -12.289 2.203 -19.812 1 95.06 149 GLY A CA 1
ATOM 1215 C C . GLY A 1 149 ? -11.344 3.383 -19.922 1 95.06 149 GLY A C 1
ATOM 1216 O O . GLY A 1 149 ? -10.836 3.686 -21 1 95.06 149 GLY A O 1
ATOM 1217 N N . ALA A 1 150 ? -11.164 4.055 -18.781 1 95.56 150 ALA A N 1
ATOM 1218 C CA . ALA A 1 150 ? -10.234 5.18 -18.734 1 95.56 150 ALA A CA 1
ATOM 1219 C C . ALA A 1 150 ? -8.828 4.746 -19.141 1 95.56 150 ALA A C 1
ATOM 1221 O O . ALA A 1 150 ? -8.422 3.609 -18.891 1 95.56 150 ALA A O 1
ATOM 1222 N N . LYS A 1 151 ? -8.094 5.641 -19.781 1 95.25 151 LYS A N 1
ATOM 1223 C CA . LYS A 1 151 ? -6.762 5.352 -20.312 1 95.25 151 LYS A CA 1
ATOM 1224 C C . LYS A 1 151 ? -5.746 6.391 -19.828 1 95.25 151 LYS A C 1
ATOM 1226 O O . LYS A 1 151 ? -6.121 7.5 -19.453 1 95.25 151 LYS A O 1
ATOM 1231 N N . VAL A 1 152 ? -4.484 6.008 -19.812 1 95.25 152 VAL A N 1
ATOM 1232 C CA . VAL A 1 152 ? -3.375 6.934 -19.609 1 95.25 152 VAL A CA 1
ATOM 1233 C C . VAL A 1 152 ? -2.971 7.555 -20.938 1 95.25 152 VAL A C 1
ATOM 1235 O O . VAL A 1 152 ? -2.693 6.844 -21.906 1 95.25 152 VAL A O 1
ATOM 1238 N N . CYS A 1 153 ? -2.912 8.852 -20.953 1 92.94 153 CYS A N 1
ATOM 1239 C CA . CYS A 1 153 ? -2.535 9.602 -22.141 1 92.94 153 CYS A CA 1
ATOM 1240 C C . CYS A 1 153 ? -1.365 10.539 -21.844 1 92.94 153 CYS A C 1
ATOM 1242 O O . CYS A 1 153 ? -1.181 10.969 -20.719 1 92.94 153 CYS A O 1
ATOM 1244 N N . GLU A 1 154 ? -0.527 10.766 -22.844 1 92.19 154 GLU A N 1
ATOM 1245 C CA . GLU A 1 154 ? 0.534 11.766 -22.781 1 92.19 154 GLU A CA 1
ATOM 1246 C C . GLU A 1 154 ? 0.275 12.914 -23.766 1 92.19 154 GLU A C 1
ATOM 1248 O O . GLU A 1 154 ? 0.959 13.031 -24.781 1 92.19 154 GLU A O 1
ATOM 1253 N N . PRO A 1 155 ? -0.571 13.805 -23.344 1 89.94 155 PRO A N 1
ATOM 1254 C CA . PRO A 1 155 ? -1.047 14.805 -24.312 1 89.94 155 PRO A CA 1
ATOM 1255 C C . PRO A 1 155 ? 0.054 15.758 -24.766 1 89.94 155 PRO A C 1
ATOM 1257 O O . PRO A 1 155 ? -0.032 16.328 -25.844 1 89.94 155 PRO A O 1
ATOM 1260 N N . GLN A 1 156 ? 1.063 15.945 -23.984 1 92.44 156 GLN A N 1
ATOM 1261 C CA . GLN A 1 156 ? 2.113 16.891 -24.359 1 92.44 156 GLN A CA 1
ATOM 1262 C C . GLN A 1 156 ? 3.473 16.203 -24.422 1 92.44 156 GLN A C 1
ATOM 1264 O O . GLN A 1 156 ? 4.504 16.812 -24.141 1 92.44 156 GLN A O 1
ATOM 1269 N N . GLY A 1 157 ? 3.449 14.883 -24.594 1 91.06 157 GLY A N 1
ATOM 1270 C CA . GLY A 1 157 ? 4.664 14.117 -24.828 1 91.06 157 GLY A CA 1
ATOM 1271 C C . GLY A 1 157 ? 5.254 13.547 -23.547 1 91.06 157 GLY A C 1
ATOM 1272 O O . GLY A 1 157 ? 4.738 13.789 -22.453 1 91.06 157 GLY A O 1
ATOM 1273 N N . ARG A 1 158 ? 6.32 12.891 -23.734 1 94.44 158 ARG A N 1
ATOM 1274 C CA . ARG A 1 158 ? 7.004 12.211 -22.641 1 94.44 158 ARG A CA 1
ATOM 1275 C C . ARG A 1 158 ? 7.84 13.195 -21.828 1 94.44 158 ARG A C 1
ATOM 1277 O O . ARG A 1 158 ? 8.469 14.094 -22.375 1 94.44 158 ARG A O 1
ATOM 1284 N N . ARG A 1 159 ? 7.836 13 -20.547 1 97.25 159 ARG A N 1
ATOM 1285 C CA . ARG A 1 159 ? 8.609 13.875 -19.672 1 97.25 159 ARG A CA 1
ATOM 1286 C C . ARG A 1 159 ? 9.828 13.141 -19.125 1 97.25 159 ARG A C 1
ATOM 1288 O O . ARG A 1 159 ? 10.344 13.5 -18.047 1 97.25 159 ARG A O 1
ATOM 1295 N N . TYR A 1 160 ? 10.227 12.047 -19.703 1 98.44 160 TYR A N 1
ATOM 1296 C CA . TYR A 1 160 ? 11.43 11.312 -19.344 1 98.44 160 TYR A CA 1
ATOM 1297 C C . TYR A 1 160 ? 12.328 11.094 -20.562 1 98.44 160 TYR A C 1
ATOM 1299 O O . TYR A 1 160 ? 11.891 11.289 -21.703 1 98.44 160 TYR A O 1
ATOM 1307 N N . ARG A 1 161 ? 13.555 10.797 -20.266 1 98.44 161 ARG A N 1
ATOM 1308 C CA . ARG A 1 161 ? 14.539 10.555 -21.328 1 98.44 161 ARG A CA 1
ATOM 1309 C C . ARG A 1 161 ? 15.211 9.195 -21.141 1 98.44 161 ARG A C 1
ATOM 1311 O O . ARG A 1 161 ? 15.602 8.828 -20.031 1 98.44 161 ARG A O 1
ATOM 1318 N N . LEU A 1 162 ? 15.258 8.477 -22.234 1 98.25 162 LEU A N 1
ATOM 1319 C CA . LEU A 1 162 ? 15.898 7.164 -22.25 1 98.25 162 LEU A CA 1
ATOM 1320 C C . LEU A 1 162 ? 17.031 7.133 -23.266 1 98.25 162 LEU A C 1
ATOM 1322 O O . LEU A 1 162 ? 16.812 7.414 -24.453 1 98.25 162 LEU A O 1
ATOM 1326 N N . ARG A 1 163 ? 18.219 6.859 -22.875 1 97.56 163 ARG A N 1
ATOM 1327 C CA . ARG A 1 163 ? 19.391 6.641 -23.734 1 97.56 163 ARG A CA 1
ATOM 1328 C C . ARG A 1 163 ? 20.031 5.289 -23.438 1 97.56 163 ARG A C 1
ATOM 1330 O O . ARG A 1 163 ? 20.828 5.168 -22.5 1 97.56 163 ARG A O 1
ATOM 1337 N N . GLY A 1 164 ? 19.797 4.375 -24.297 1 96.19 164 GLY A N 1
ATOM 1338 C CA . GLY A 1 164 ? 20.219 3.025 -23.953 1 96.19 164 GLY A CA 1
ATOM 1339 C C . GLY A 1 164 ? 19.531 2.482 -22.719 1 96.19 164 GLY A C 1
ATOM 1340 O O . GLY A 1 164 ? 18.312 2.354 -22.688 1 96.19 164 GLY A O 1
ATOM 1341 N N . ASN A 1 165 ? 20.344 2.266 -21.734 1 97.5 165 ASN A N 1
ATOM 1342 C CA . ASN A 1 165 ? 19.75 1.79 -20.484 1 97.5 165 ASN A CA 1
ATOM 1343 C C . ASN A 1 165 ? 19.812 2.852 -19.391 1 97.5 165 ASN A C 1
ATOM 1345 O O . ASN A 1 165 ? 19.734 2.533 -18.203 1 97.5 165 ASN A O 1
ATOM 1349 N N . GLN A 1 166 ? 20.031 4.066 -19.781 1 98.06 166 GLN A N 1
ATOM 1350 C CA . GLN A 1 166 ? 20.016 5.188 -18.859 1 98.06 166 GLN A CA 1
ATOM 1351 C C . GLN A 1 166 ? 18.672 5.902 -18.875 1 98.06 166 GLN A C 1
ATOM 1353 O O . GLN A 1 166 ? 18.188 6.301 -19.938 1 98.06 166 GLN A O 1
ATOM 1358 N N . LEU A 1 167 ? 18.094 6.078 -17.75 1 98.69 167 LEU A N 1
ATOM 1359 C CA . LEU A 1 167 ? 16.766 6.676 -17.609 1 98.69 167 LEU A CA 1
ATOM 1360 C C . LEU A 1 167 ? 16.844 7.941 -16.766 1 98.69 167 LEU A C 1
ATOM 1362 O O . LEU A 1 167 ? 17.484 7.961 -15.711 1 98.69 167 LEU A O 1
ATOM 1366 N N . GLU A 1 168 ? 16.281 9.047 -17.266 1 98.81 168 GLU A N 1
ATOM 1367 C CA . GLU A 1 168 ? 16.219 10.312 -16.531 1 98.81 168 GLU A CA 1
ATOM 1368 C C . GLU A 1 168 ? 14.781 10.805 -16.422 1 98.81 168 GLU A C 1
ATOM 1370 O O . GLU A 1 168 ? 14.016 10.711 -17.375 1 98.81 168 GLU A O 1
ATOM 1375 N N . TYR A 1 169 ? 14.336 11.32 -15.352 1 98.62 169 TYR A N 1
ATOM 1376 C CA . TYR A 1 169 ? 13.008 11.82 -15.031 1 98.62 169 TYR A CA 1
ATOM 1377 C C . TYR A 1 169 ? 13.047 12.742 -13.82 1 98.62 169 TYR A C 1
ATOM 1379 O O . TYR A 1 169 ? 13.406 12.305 -12.719 1 98.62 169 TYR A O 1
ATOM 1387 N N . SER A 1 170 ? 12.648 13.977 -13.977 1 98 170 SER A N 1
ATOM 1388 C CA . SER A 1 170 ? 12.766 14.922 -12.867 1 98 170 SER A CA 1
ATOM 1389 C C . SER A 1 170 ? 14.18 14.93 -12.289 1 98 170 SER A C 1
ATOM 1391 O O . SER A 1 170 ? 15.148 15.156 -13.008 1 98 170 SER A O 1
ATOM 1393 N N . GLY A 1 171 ? 14.32 14.617 -11.062 1 98.44 171 GLY A N 1
ATOM 1394 C CA . GLY A 1 171 ? 15.648 14.602 -10.469 1 98.44 171 GLY A CA 1
ATOM 1395 C C . GLY A 1 171 ? 16.328 13.25 -10.57 1 98.44 171 GLY A C 1
ATOM 1396 O O . GLY A 1 171 ? 17.516 13.125 -10.25 1 98.44 171 GLY A O 1
ATOM 1397 N N . TRP A 1 172 ? 15.734 12.273 -11.078 1 98.81 172 TRP A N 1
ATOM 1398 C CA . TRP A 1 172 ? 16.234 10.906 -11.086 1 98.81 172 TRP A CA 1
ATOM 1399 C C . TRP A 1 172 ? 17.109 10.648 -12.305 1 98.81 172 TRP A C 1
ATOM 1401 O O . TRP A 1 172 ? 16.797 11.102 -13.406 1 98.81 172 TRP A O 1
ATOM 1411 N N . SER A 1 17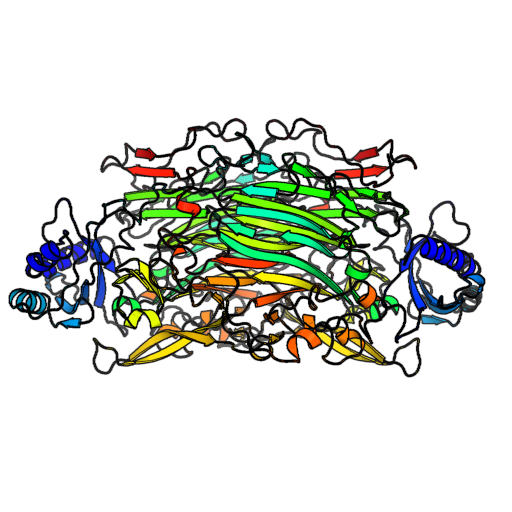3 ? 18.172 10 -12.078 1 98.75 173 SER A N 1
ATOM 1412 C CA . SER A 1 173 ? 19.031 9.422 -13.109 1 98.75 173 SER A CA 1
ATOM 1413 C C . SER A 1 173 ? 19.531 8.039 -12.703 1 98.75 173 SER A C 1
ATOM 1415 O O . SER A 1 173 ? 20.078 7.871 -11.609 1 98.75 173 SER A O 1
ATOM 1417 N N . LEU A 1 174 ? 19.344 7.023 -13.531 1 98.81 174 LEU A N 1
ATOM 1418 C CA . LEU A 1 174 ? 19.781 5.672 -13.188 1 98.81 174 LEU A CA 1
ATOM 1419 C C . LEU A 1 174 ? 19.984 4.836 -14.445 1 98.81 174 LEU A C 1
ATOM 1421 O O . LEU A 1 174 ? 19.547 5.219 -15.531 1 98.81 174 LEU A O 1
ATOM 1425 N N . ALA A 1 175 ? 20.703 3.805 -14.266 1 98.69 175 ALA A N 1
ATOM 1426 C CA . ALA A 1 175 ? 20.828 2.756 -15.281 1 98.69 175 ALA A CA 1
ATOM 1427 C C . ALA A 1 175 ? 20.078 1.495 -14.844 1 98.69 175 ALA A C 1
ATOM 1429 O O . ALA A 1 175 ? 19.797 1.308 -13.656 1 98.69 175 ALA A O 1
ATOM 1430 N N . PHE A 1 176 ? 19.656 0.701 -15.844 1 98.5 176 PHE A N 1
ATOM 1431 C CA . PHE A 1 176 ? 18.953 -0.524 -15.484 1 98.5 176 PHE A CA 1
ATOM 1432 C C . PHE A 1 176 ? 19.359 -1.67 -16.406 1 98.5 176 PHE A C 1
ATOM 1434 O O . PHE A 1 176 ? 19.906 -1.441 -17.484 1 98.5 176 PHE A O 1
ATOM 1441 N N . ARG A 1 177 ? 19.156 -2.873 -15.953 1 96.62 177 ARG A N 1
ATOM 1442 C CA . ARG A 1 177 ? 19.297 -4.082 -16.75 1 96.62 177 ARG A CA 1
ATOM 1443 C C . ARG A 1 177 ? 18.438 -5.211 -16.203 1 96.62 177 ARG A C 1
ATOM 1445 O O . ARG A 1 177 ? 17.906 -5.105 -15.094 1 96.62 177 ARG A O 1
ATOM 1452 N N . LEU A 1 178 ? 18.25 -6.227 -17.016 1 96.12 178 LEU A N 1
ATOM 1453 C CA . LEU A 1 178 ? 17.609 -7.457 -16.562 1 96.12 178 LEU A CA 1
ATOM 1454 C C . LEU A 1 178 ? 18.625 -8.594 -16.453 1 96.12 178 LEU A C 1
ATOM 1456 O O . LEU A 1 178 ? 19.172 -9.039 -17.469 1 96.12 178 LEU A O 1
ATOM 1460 N N . CYS A 1 179 ? 18.797 -8.945 -15.203 1 94.44 179 CYS A N 1
ATOM 1461 C CA . CYS A 1 179 ? 19.609 -10.133 -14.984 1 94.44 179 CYS A CA 1
ATOM 1462 C C . CYS A 1 179 ? 18.859 -11.398 -15.344 1 94.44 179 CYS A C 1
ATOM 1464 O O . CYS A 1 179 ? 17.672 -11.539 -15.016 1 94.44 179 CYS A O 1
ATOM 1466 N N . SER A 1 180 ? 19.516 -12.375 -15.984 1 94 180 SER A N 1
ATOM 1467 C CA . SER A 1 180 ? 18.844 -13.562 -16.5 1 94 180 SER A CA 1
ATOM 1468 C C . SER A 1 180 ? 18.391 -14.477 -15.359 1 94 180 SER A C 1
ATOM 1470 O O . SER A 1 180 ? 17.453 -15.258 -15.523 1 94 180 SER A O 1
ATOM 1472 N N . SER A 1 181 ? 19.016 -14.391 -14.266 1 91.88 181 SER A N 1
ATOM 1473 C CA . SER A 1 181 ? 18.641 -15.281 -13.172 1 91.88 181 SER A CA 1
ATOM 1474 C C . SER A 1 181 ? 17.531 -14.68 -12.32 1 91.88 181 SER A C 1
ATOM 1476 O O . SER A 1 181 ? 16.562 -15.367 -11.984 1 91.88 181 SER A O 1
ATOM 1478 N N . ALA A 1 182 ? 17.672 -13.352 -12.031 1 92.62 182 ALA A N 1
ATOM 1479 C CA . ALA A 1 182 ? 16.781 -12.805 -11.008 1 92.62 182 ALA A CA 1
ATOM 1480 C C . ALA A 1 182 ? 15.875 -11.719 -11.578 1 92.62 182 ALA A C 1
ATOM 1482 O O . ALA A 1 182 ? 14.727 -11.562 -11.156 1 92.62 182 ALA A O 1
ATOM 1483 N N . GLY A 1 183 ? 16.375 -10.984 -12.484 1 95.56 183 GLY A N 1
ATOM 1484 C CA . GLY A 1 183 ? 15.477 -10.023 -13.109 1 95.56 183 GLY A CA 1
ATOM 1485 C C . GLY A 1 183 ? 15.961 -8.586 -12.992 1 95.56 183 GLY A C 1
ATOM 1486 O O . GLY A 1 183 ? 17.125 -8.297 -13.289 1 95.56 183 GLY A O 1
ATOM 1487 N N . LEU A 1 184 ? 15.109 -7.672 -12.656 1 97.56 184 LEU A N 1
ATOM 1488 C CA . LEU A 1 184 ? 15.297 -6.23 -12.758 1 97.56 184 LEU A CA 1
ATOM 1489 C C . LEU A 1 184 ? 16.359 -5.746 -11.766 1 97.56 184 LEU A C 1
ATOM 1491 O O . LEU A 1 184 ? 16.297 -6.082 -10.578 1 97.56 184 LEU A O 1
ATOM 1495 N N . GLN A 1 185 ? 17.344 -4.961 -12.242 1 98.25 185 GLN A N 1
ATOM 1496 C CA . GLN A 1 185 ? 18.391 -4.324 -11.445 1 98.25 185 GLN A CA 1
ATOM 1497 C C . GLN A 1 185 ? 18.562 -2.859 -11.844 1 98.25 185 GLN A C 1
ATOM 1499 O O . GLN A 1 185 ? 18.578 -2.529 -13.031 1 98.25 185 GLN A O 1
ATOM 1504 N N . LEU A 1 186 ? 18.625 -2.049 -10.898 1 98.81 186 LEU A N 1
ATOM 1505 C CA . LEU A 1 186 ? 18.953 -0.643 -11.078 1 98.81 186 LEU A CA 1
ATOM 1506 C C . LEU A 1 186 ? 20.359 -0.347 -10.562 1 98.81 186 LEU A C 1
ATOM 1508 O O . LEU A 1 186 ? 20.781 -0.904 -9.547 1 98.81 186 LEU A O 1
ATOM 1512 N N . PHE A 1 187 ? 21.078 0.566 -11.234 1 98.62 187 PHE A N 1
ATOM 1513 C CA . PHE A 1 187 ? 22.438 0.945 -10.828 1 98.62 187 PHE A CA 1
ATOM 1514 C C . PHE A 1 187 ? 22.609 2.459 -10.859 1 98.62 187 PHE A C 1
ATOM 1516 O O . PHE A 1 187 ? 21.938 3.145 -11.641 1 98.62 187 PHE A O 1
ATOM 1523 N N . ASP A 1 188 ? 23.453 2.898 -10.023 1 98.5 188 ASP A N 1
ATOM 1524 C CA . ASP A 1 188 ? 23.812 4.309 -9.961 1 98.5 188 ASP A CA 1
ATOM 1525 C C . ASP A 1 188 ? 22.578 5.199 -9.859 1 98.5 188 ASP A C 1
ATOM 1527 O O . ASP A 1 188 ? 22.391 6.098 -10.68 1 98.5 188 ASP A O 1
ATOM 1531 N N . VAL A 1 189 ? 21.828 4.887 -8.906 1 98.81 189 VAL A N 1
ATOM 1532 C CA . VAL A 1 189 ? 20.562 5.598 -8.68 1 98.81 189 VAL A CA 1
ATOM 1533 C C . VAL A 1 189 ? 20.844 6.949 -8.031 1 98.81 189 VAL A C 1
ATOM 1535 O O . VAL A 1 189 ? 21.281 7.016 -6.879 1 98.81 189 VAL A O 1
ATOM 1538 N N . ARG A 1 190 ? 20.562 7.996 -8.773 1 98.56 190 ARG A N 1
ATOM 1539 C CA . ARG A 1 190 ? 20.875 9.352 -8.312 1 98.56 190 ARG A CA 1
ATOM 1540 C C . ARG A 1 190 ? 19.625 10.227 -8.344 1 98.56 190 ARG A C 1
ATOM 1542 O O . ARG A 1 190 ? 18.703 9.992 -9.133 1 98.56 190 ARG A O 1
ATOM 1549 N N . PHE A 1 191 ? 19.625 11.172 -7.508 1 98.62 191 PHE A N 1
ATOM 1550 C CA . PHE A 1 191 ? 18.656 12.266 -7.547 1 98.62 191 PHE A CA 1
ATOM 1551 C C . PHE A 1 191 ? 19.375 13.617 -7.52 1 98.62 191 PHE A C 1
ATOM 1553 O O . PHE A 1 191 ? 20.125 13.906 -6.59 1 98.62 191 PHE A O 1
ATOM 1560 N N . ASN A 1 192 ? 19.109 14.414 -8.477 1 98 192 ASN A N 1
ATOM 1561 C CA . ASN A 1 192 ? 19.781 15.695 -8.656 1 98 192 ASN A CA 1
ATOM 1562 C C . ASN A 1 192 ? 21.297 15.562 -8.539 1 98 192 ASN A C 1
ATOM 1564 O O . ASN A 1 192 ? 21.938 16.344 -7.828 1 98 192 ASN A O 1
ATOM 1568 N N . GLY A 1 193 ? 21.781 14.547 -9.094 1 97 193 GLY A N 1
ATOM 1569 C CA . GLY A 1 193 ? 23.219 14.344 -9.203 1 97 193 GLY A CA 1
ATOM 1570 C C . GLY A 1 193 ? 23.812 13.625 -8.008 1 97 193 GLY A C 1
ATOM 1571 O O . GLY A 1 193 ? 24.938 13.117 -8.078 1 97 193 GLY A O 1
ATOM 1572 N N . GLU A 1 194 ? 23.094 13.508 -6.938 1 96.5 194 GLU A N 1
ATOM 1573 C CA . GLU A 1 194 ? 23.578 12.844 -5.734 1 96.5 194 GLU A CA 1
ATOM 1574 C C . GLU A 1 194 ? 23.125 11.383 -5.691 1 96.5 194 GLU A C 1
ATOM 1576 O O . GLU A 1 194 ? 21.953 11.086 -5.891 1 96.5 194 GLU A O 1
ATOM 1581 N N . ARG A 1 195 ? 24.078 10.523 -5.391 1 96.88 195 ARG A N 1
ATOM 1582 C CA . ARG A 1 195 ? 23.734 9.102 -5.383 1 96.88 195 ARG A CA 1
ATOM 1583 C C . ARG A 1 195 ? 22.953 8.734 -4.129 1 96.88 195 ARG A C 1
ATOM 1585 O O . ARG A 1 195 ? 23.281 9.188 -3.027 1 96.88 195 ARG A O 1
ATOM 1592 N N . VAL A 1 196 ? 21.953 7.977 -4.32 1 98.12 196 VAL A N 1
ATOM 1593 C CA . VAL A 1 196 ? 21.109 7.434 -3.252 1 98.12 196 VAL A CA 1
ATOM 1594 C C . VAL A 1 196 ? 21.453 5.957 -3.037 1 98.12 196 VAL A C 1
ATOM 1596 O O . VAL A 1 196 ? 21.562 5.5 -1.896 1 98.12 196 VAL A O 1
ATOM 1599 N N . ALA A 1 197 ? 21.641 5.238 -4.113 1 98.75 197 ALA A N 1
ATOM 1600 C CA . ALA A 1 197 ? 21.984 3.818 -4.082 1 98.75 197 ALA A CA 1
ATOM 1601 C C . ALA A 1 197 ? 22.859 3.436 -5.273 1 98.75 197 ALA A C 1
ATOM 1603 O O . ALA A 1 197 ? 22.672 3.943 -6.379 1 98.75 197 ALA A O 1
ATOM 1604 N N . TYR A 1 198 ? 23.766 2.609 -4.988 1 98.5 198 TYR A N 1
ATOM 1605 C CA . TYR A 1 198 ? 24.578 2.062 -6.078 1 98.5 198 TYR A CA 1
ATOM 1606 C C . TYR A 1 198 ? 23.797 0.998 -6.844 1 98.5 198 TYR A C 1
ATOM 1608 O O . TYR A 1 198 ? 23.891 0.916 -8.07 1 98.5 198 TYR A O 1
ATOM 1616 N N . GLU A 1 199 ? 23.031 0.221 -6.047 1 98.62 199 GLU A N 1
ATOM 1617 C CA . GLU A 1 199 ? 22.297 -0.891 -6.637 1 98.62 199 GLU A CA 1
ATOM 1618 C C . GLU A 1 199 ? 20.969 -1.112 -5.918 1 98.62 199 GLU A C 1
ATOM 1620 O O . GLU A 1 199 ? 20.891 -1.027 -4.688 1 98.62 199 GLU A O 1
ATOM 1625 N N . VAL A 1 200 ? 19.906 -1.271 -6.617 1 98.81 200 VAL A N 1
ATOM 1626 C CA . VAL A 1 200 ? 18.625 -1.801 -6.172 1 98.81 200 VAL A CA 1
ATOM 1627 C C . VAL A 1 200 ? 18.203 -2.959 -7.07 1 98.81 200 VAL A C 1
ATOM 1629 O O . VAL A 1 200 ? 17.859 -2.756 -8.234 1 98.81 200 VAL A O 1
ATOM 1632 N N . SER A 1 201 ? 18.141 -4.188 -6.453 1 98.31 201 SER A N 1
ATOM 1633 C CA . SER A 1 201 ? 18 -5.328 -7.348 1 98.31 201 SER A CA 1
ATOM 1634 C C . SER A 1 201 ? 17.125 -6.418 -6.723 1 98.31 201 SER A C 1
ATOM 1636 O O . SER A 1 201 ? 17.203 -6.648 -5.512 1 98.31 201 SER A O 1
ATOM 1638 N N . VAL A 1 202 ? 16.375 -7.066 -7.586 1 98.25 202 VAL A N 1
ATOM 1639 C CA . VAL A 1 202 ? 15.695 -8.297 -7.195 1 98.25 202 VAL A CA 1
ATOM 1640 C C . VAL A 1 202 ? 16.719 -9.422 -7.051 1 98.25 202 VAL A C 1
ATOM 1642 O O . VAL A 1 202 ? 17.562 -9.625 -7.93 1 98.25 202 VAL A O 1
ATOM 1645 N N . GLN A 1 203 ? 16.625 -10.156 -5.945 1 98.12 203 GLN A N 1
ATOM 1646 C CA . GLN A 1 203 ? 17.594 -11.227 -5.707 1 98.12 203 GLN A CA 1
ATOM 1647 C C . GLN A 1 203 ? 16.953 -12.602 -5.883 1 98.12 203 GLN A C 1
ATOM 1649 O O . GLN A 1 203 ? 17.578 -13.523 -6.414 1 98.12 203 GLN A O 1
ATOM 1654 N N . GLU A 1 204 ? 15.766 -12.719 -5.363 1 98 204 GLU A N 1
ATOM 1655 C CA . GLU A 1 204 ? 15.086 -14.008 -5.336 1 98 204 GLU A CA 1
ATOM 1656 C C . GLU A 1 204 ? 13.594 -13.844 -5.086 1 98 204 GLU A C 1
ATOM 1658 O O . GLU A 1 204 ? 13.156 -12.82 -4.547 1 98 204 GLU A O 1
ATOM 1663 N N . ALA A 1 205 ? 12.805 -14.75 -5.551 1 98.12 205 ALA A N 1
ATOM 1664 C CA . ALA A 1 205 ? 11.414 -14.961 -5.168 1 98.12 205 ALA A CA 1
ATOM 1665 C C . ALA A 1 205 ? 11.148 -16.438 -4.848 1 98.12 205 ALA A C 1
ATOM 1667 O O . ALA A 1 205 ? 11.648 -17.328 -5.531 1 98.12 205 ALA A O 1
ATOM 1668 N N . ILE A 1 206 ? 10.414 -16.641 -3.766 1 98.19 206 ILE A N 1
ATOM 1669 C CA . ILE A 1 206 ? 10.141 -18.031 -3.41 1 98.19 206 ILE A CA 1
ATOM 1670 C C . ILE A 1 206 ? 8.641 -18.219 -3.199 1 98.19 206 ILE A C 1
ATOM 1672 O O . ILE A 1 206 ? 7.914 -17.25 -2.957 1 98.19 206 ILE A O 1
ATOM 1676 N N . ALA A 1 207 ? 8.195 -19.406 -3.312 1 98.25 207 ALA A N 1
ATOM 1677 C CA . ALA A 1 207 ? 6.852 -19.875 -2.969 1 98.25 207 ALA A CA 1
ATOM 1678 C C . ALA A 1 207 ? 6.906 -21.25 -2.311 1 98.25 207 ALA A C 1
ATOM 1680 O O . ALA A 1 207 ? 7.234 -22.234 -2.963 1 98.25 207 ALA A O 1
ATOM 1681 N N . PHE A 1 208 ? 6.586 -21.297 -1.062 1 98.38 208 PHE A N 1
ATOM 1682 C CA . PHE A 1 208 ? 6.609 -22.562 -0.327 1 98.38 208 PHE A CA 1
ATOM 1683 C C . PHE A 1 208 ? 5.195 -23.047 -0.032 1 98.38 208 PHE A C 1
ATOM 1685 O O . PHE A 1 208 ? 4.395 -22.312 0.549 1 98.38 208 PHE A O 1
ATOM 1692 N N . TYR A 1 209 ? 4.938 -24.328 -0.37 1 98.25 209 TYR A N 1
ATOM 1693 C CA . TYR A 1 209 ? 3.57 -24.828 -0.386 1 98.25 209 TYR A CA 1
ATOM 1694 C C . TYR A 1 209 ? 3.355 -25.844 0.729 1 98.25 209 TYR A C 1
ATOM 1696 O O . TYR A 1 209 ? 4.316 -26.406 1.261 1 98.25 209 TYR A O 1
ATOM 1704 N N . GLY A 1 210 ? 2.102 -25.984 1.065 1 98.12 210 GLY A N 1
ATOM 1705 C CA . GLY A 1 210 ? 1.551 -27.141 1.77 1 98.12 210 GLY A CA 1
ATOM 1706 C C . GLY A 1 210 ? 0.385 -27.781 1.043 1 98.12 210 GLY A C 1
ATOM 1707 O O . GLY A 1 210 ? -0.392 -27.094 0.375 1 98.12 210 GLY A O 1
ATOM 1708 N N . GLY A 1 211 ? 0.269 -29.062 1.158 1 97.75 211 GLY A N 1
ATOM 1709 C CA . GLY A 1 211 ? -0.81 -29.766 0.479 1 97.75 211 GLY A CA 1
ATOM 1710 C C . GLY A 1 211 ? -0.966 -31.203 0.936 1 97.75 211 GLY A C 1
ATOM 1711 O O . GLY A 1 211 ? -0.281 -31.641 1.86 1 97.75 211 GLY A O 1
ATOM 1712 N N . ASP A 1 212 ? -1.916 -31.859 0.315 1 97.75 212 ASP A N 1
ATOM 1713 C CA . ASP A 1 212 ? -2.24 -33.219 0.695 1 97.75 212 ASP A CA 1
ATOM 1714 C C . ASP A 1 212 ? -1.7 -34.219 -0.328 1 97.75 212 ASP A C 1
ATOM 1716 O O . ASP A 1 212 ? -1.588 -35.438 -0.042 1 97.75 212 ASP A O 1
ATOM 1720 N N . THR A 1 213 ? -1.414 -33.844 -1.567 1 98.06 213 THR A N 1
ATOM 1721 C CA . THR A 1 213 ? -0.751 -34.688 -2.557 1 98.06 213 THR A CA 1
ATOM 1722 C C . THR A 1 213 ? 0.765 -34.594 -2.408 1 98.06 213 THR A C 1
ATOM 1724 O O . THR A 1 213 ? 1.287 -33.625 -1.844 1 98.06 213 THR A O 1
ATOM 1727 N N . PRO A 1 214 ? 1.455 -35.594 -2.861 1 97.94 214 PRO A N 1
ATOM 1728 C CA . PRO A 1 214 ? 2.904 -35.594 -2.645 1 97.94 214 PRO A CA 1
ATOM 1729 C C . PRO A 1 214 ? 3.584 -34.406 -3.314 1 97.94 214 PRO A C 1
ATOM 1731 O O . PRO A 1 214 ? 4.504 -33.812 -2.744 1 97.94 214 PRO A O 1
ATOM 1734 N N . ALA A 1 215 ? 3.162 -34.031 -4.469 1 98 215 ALA A N 1
ATOM 1735 C CA . ALA A 1 215 ? 3.756 -32.875 -5.129 1 98 215 ALA A CA 1
ATOM 1736 C C . ALA A 1 215 ? 3.592 -31.625 -4.285 1 98 215 ALA A C 1
ATOM 1738 O O . ALA A 1 215 ? 4.555 -30.891 -4.066 1 98 215 ALA A O 1
ATOM 1739 N N . ALA A 1 216 ? 2.422 -31.391 -3.842 1 97.88 216 ALA A N 1
ATOM 1740 C CA . ALA A 1 216 ? 2.156 -30.172 -3.064 1 97.88 216 ALA A CA 1
ATOM 1741 C C . ALA A 1 216 ? 2.922 -30.203 -1.744 1 97.88 216 ALA A C 1
ATOM 1743 O O . ALA A 1 216 ? 3.393 -29.156 -1.278 1 97.88 216 ALA A O 1
ATOM 1744 N N . MET A 1 217 ? 3.037 -31.359 -1.11 1 97.31 217 MET A N 1
ATOM 1745 C CA . MET A 1 217 ? 3.738 -31.516 0.161 1 97.31 217 MET A CA 1
ATOM 1746 C C . MET A 1 217 ? 5.203 -31.125 0.027 1 97.31 217 MET A C 1
ATOM 1748 O O . MET A 1 217 ? 5.777 -30.516 0.941 1 97.31 217 MET A O 1
ATOM 1752 N N . GLN A 1 218 ? 5.711 -31.406 -1.078 1 97 218 GLN A N 1
ATOM 1753 C CA . GLN A 1 218 ? 7.156 -31.281 -1.24 1 97 218 GLN A CA 1
ATOM 1754 C C . GLN A 1 218 ? 7.531 -29.953 -1.874 1 97 218 GLN A C 1
ATOM 1756 O O . GLN A 1 218 ? 8.68 -29.516 -1.768 1 97 218 GLN A O 1
ATOM 1761 N N . THR A 1 219 ? 6.629 -29.281 -2.521 1 97.62 219 THR A N 1
ATOM 1762 C CA . THR A 1 219 ? 6.922 -28.141 -3.385 1 97.62 219 THR A CA 1
ATOM 1763 C C . THR A 1 219 ? 7.461 -26.969 -2.568 1 97.62 219 THR A C 1
ATOM 1765 O O . THR A 1 219 ? 6.777 -26.453 -1.675 1 97.62 219 THR A O 1
ATOM 1768 N N . LYS A 1 220 ? 8.656 -26.531 -2.852 1 97.88 220 LYS A N 1
ATOM 1769 C CA . LYS A 1 220 ? 9.352 -25.344 -2.369 1 97.88 220 LYS A CA 1
ATOM 1770 C C . LYS A 1 220 ? 10.148 -24.672 -3.488 1 97.88 220 LYS A C 1
ATOM 1772 O O . LYS A 1 220 ? 11.344 -24.953 -3.656 1 97.88 220 LYS A O 1
ATOM 1777 N N . TYR A 1 221 ? 9.555 -23.703 -4.059 1 97.88 221 TYR A N 1
ATOM 1778 C CA . TYR A 1 221 ? 10.148 -23.094 -5.246 1 97.88 221 TYR A CA 1
ATOM 1779 C C . TYR A 1 221 ? 11.086 -21.953 -4.863 1 97.88 221 TYR A C 1
ATOM 1781 O O . TYR A 1 221 ? 10.734 -21.094 -4.039 1 97.88 221 TYR A O 1
ATOM 1789 N N . LEU A 1 222 ? 12.242 -21.953 -5.391 1 97.75 222 LEU A N 1
ATOM 1790 C CA . LEU A 1 222 ? 13.141 -20.812 -5.512 1 97.75 222 LEU A CA 1
ATOM 1791 C C . LEU A 1 222 ? 13.266 -20.375 -6.965 1 97.75 222 LEU A C 1
ATOM 1793 O O . LEU A 1 222 ? 13.953 -21.016 -7.758 1 97.75 222 LEU A O 1
ATOM 1797 N N . ASP A 1 223 ? 12.727 -19.312 -7.301 1 97.12 223 ASP A N 1
ATOM 1798 C CA . ASP A 1 223 ? 12.367 -19.016 -8.68 1 97.12 223 ASP A CA 1
ATOM 1799 C C . ASP A 1 223 ? 13.586 -18.594 -9.492 1 97.12 223 ASP A C 1
ATOM 1801 O O . ASP A 1 223 ? 13.594 -18.703 -10.719 1 97.12 223 ASP A O 1
ATOM 1805 N N . ALA A 1 224 ? 14.578 -18.062 -8.82 1 95.62 224 ALA A N 1
ATOM 1806 C CA . ALA A 1 224 ? 15.812 -17.812 -9.555 1 95.62 224 ALA A CA 1
ATOM 1807 C C . ALA A 1 224 ? 16.328 -19.094 -10.211 1 95.62 224 ALA A C 1
ATOM 1809 O O . ALA A 1 224 ? 16.906 -19.062 -11.297 1 95.62 224 ALA A O 1
ATOM 1810 N N . GLY A 1 225 ? 16.062 -20.203 -9.555 1 94.75 225 GLY A N 1
ATOM 1811 C CA . GLY A 1 225 ? 16.469 -21.5 -10.078 1 94.75 225 GLY A CA 1
ATOM 1812 C C . GLY A 1 225 ? 15.641 -21.953 -11.266 1 94.75 225 GLY A C 1
ATOM 1813 O O . GLY A 1 225 ? 16.016 -22.875 -11.984 1 94.75 225 GLY A O 1
ATOM 1814 N N . TRP A 1 226 ? 14.594 -21.312 -11.492 1 93.75 226 TRP A N 1
ATOM 1815 C CA . TRP A 1 226 ? 13.719 -21.594 -12.625 1 93.75 226 TRP A CA 1
ATOM 1816 C C . TRP A 1 226 ? 13.883 -20.547 -13.719 1 93.75 226 TRP A C 1
ATOM 1818 O O . TRP A 1 226 ? 13.039 -20.438 -14.609 1 93.75 226 TRP A O 1
ATOM 1828 N N . GLY A 1 227 ? 14.914 -19.703 -13.578 1 92.69 227 GLY A N 1
ATOM 1829 C CA . GLY A 1 227 ? 15.211 -18.688 -14.578 1 92.69 227 GLY A CA 1
ATOM 1830 C C . GLY A 1 227 ? 14.273 -17.5 -14.523 1 92.69 227 GLY A C 1
ATOM 1831 O O . GLY A 1 227 ? 13.922 -16.938 -15.555 1 92.69 227 GLY A O 1
ATOM 1832 N N . MET A 1 228 ? 13.836 -17.156 -13.367 1 94.94 228 MET A N 1
ATOM 1833 C CA . MET A 1 228 ? 12.859 -16.094 -13.172 1 94.94 228 MET A CA 1
ATOM 1834 C C . MET A 1 228 ? 13.273 -14.828 -13.938 1 94.94 228 MET A C 1
ATOM 1836 O O . MET A 1 228 ? 12.422 -14.133 -14.492 1 94.94 228 MET A O 1
ATOM 1840 N N . GLY A 1 229 ? 14.531 -14.547 -14.078 1 94.56 229 GLY A N 1
ATOM 1841 C CA . GLY A 1 229 ? 15.008 -13.336 -14.711 1 94.56 229 GLY A CA 1
ATOM 1842 C C . GLY A 1 229 ? 14.969 -13.398 -16.234 1 94.56 229 GLY A C 1
ATOM 1843 O O . GLY A 1 229 ? 14.992 -12.367 -16.906 1 94.56 229 GLY A O 1
ATOM 1844 N N . SER A 1 230 ? 14.891 -14.594 -16.797 1 93.44 230 SER A N 1
ATOM 1845 C CA . SER A 1 230 ? 14.953 -14.727 -18.25 1 93.44 230 SER A CA 1
ATOM 1846 C C . SER A 1 230 ? 13.57 -14.969 -18.844 1 93.44 230 SER A C 1
ATOM 1848 O O . SER A 1 230 ? 13.375 -14.789 -20.047 1 93.44 230 SER A O 1
ATOM 1850 N N . VAL A 1 231 ? 12.648 -15.336 -18 1 93.62 231 VAL A N 1
ATOM 1851 C CA . VAL A 1 231 ? 11.312 -15.617 -18.516 1 93.62 231 VAL A CA 1
ATOM 1852 C C . VAL A 1 231 ? 10.477 -14.344 -18.516 1 93.62 231 VAL A C 1
ATOM 1854 O O . VAL A 1 231 ? 9.367 -14.312 -17.969 1 93.62 231 VAL A O 1
ATOM 1857 N N . THR A 1 232 ? 11.008 -13.312 -19.125 1 94.25 232 THR A N 1
ATOM 1858 C CA . THR A 1 232 ? 10.398 -11.992 -19.25 1 94.25 232 THR A CA 1
ATOM 1859 C C . THR A 1 232 ? 9.797 -11.812 -20.641 1 94.25 232 THR A C 1
ATOM 1861 O O . THR A 1 232 ? 10.383 -11.141 -21.5 1 94.25 232 THR A O 1
ATOM 1864 N N . TYR A 1 233 ? 8.68 -12.273 -20.922 1 91.19 233 TYR A N 1
ATOM 1865 C CA . TYR A 1 233 ? 8.055 -12.305 -22.234 1 91.19 233 TYR A CA 1
ATOM 1866 C C . TYR A 1 233 ? 7.441 -10.953 -22.578 1 91.19 233 TYR A C 1
ATOM 1868 O O . TYR A 1 233 ? 7.477 -10.023 -21.766 1 91.19 233 TYR A O 1
ATOM 1876 N N . GLU A 1 234 ? 7.047 -10.914 -23.75 1 95.56 234 GLU A N 1
ATOM 1877 C CA . GLU A 1 234 ? 6.527 -9.672 -24.312 1 95.56 234 GLU A CA 1
ATOM 1878 C C . GLU A 1 234 ? 5.406 -9.102 -23.453 1 95.56 234 GLU A C 1
ATOM 1880 O O . GLU A 1 234 ? 4.539 -9.836 -22.969 1 95.56 234 GLU A O 1
ATOM 1885 N N . LEU A 1 235 ? 5.465 -7.805 -23.172 1 97.62 235 LEU A N 1
ATOM 1886 C CA . LEU A 1 235 ? 4.414 -7.086 -22.453 1 97.62 235 LEU A CA 1
ATOM 1887 C C . LEU A 1 235 ? 3.389 -6.512 -23.438 1 97.62 235 LEU A C 1
ATOM 1889 O O . LEU A 1 235 ? 3.758 -5.926 -24.453 1 97.62 235 LEU A O 1
ATOM 1893 N N . ALA A 1 236 ? 2.156 -6.688 -23.094 1 97.19 236 ALA A N 1
ATOM 1894 C CA . ALA A 1 236 ? 1.067 -6.297 -23.984 1 97.19 236 ALA A CA 1
ATOM 1895 C C . ALA A 1 236 ? 0.713 -4.824 -23.812 1 97.19 236 ALA A C 1
ATOM 1897 O O . ALA A 1 236 ? 0.292 -4.41 -22.719 1 97.19 236 ALA A O 1
ATOM 1898 N N . PRO A 1 237 ? 0.824 -4.008 -24.891 1 95.44 237 PRO A N 1
ATOM 1899 C CA . PRO A 1 237 ? 0.398 -2.611 -24.797 1 95.44 237 PRO A CA 1
ATOM 1900 C C . PRO A 1 237 ? -1.095 -2.469 -24.5 1 95.44 237 PRO A C 1
ATOM 1902 O O . PRO A 1 237 ? -1.918 -3.102 -25.172 1 95.44 237 PRO A O 1
ATOM 1905 N N . GLY A 1 238 ? -1.391 -1.703 -23.484 1 94.44 238 GLY A N 1
ATOM 1906 C CA . GLY A 1 238 ? -2.785 -1.462 -23.141 1 94.44 238 GLY A CA 1
ATOM 1907 C C . GLY A 1 238 ? -3.297 -2.365 -22.031 1 94.44 238 GLY A C 1
ATOM 1908 O O . GLY A 1 238 ? -4.367 -2.123 -21.469 1 94.44 238 GLY A O 1
ATOM 1909 N N . ILE A 1 239 ? -2.51 -3.381 -21.719 1 96.69 239 ILE A N 1
ATOM 1910 C CA . ILE A 1 239 ? -2.91 -4.309 -20.672 1 96.69 239 ILE A CA 1
ATOM 1911 C C . ILE A 1 239 ? -1.823 -4.375 -19.594 1 96.69 239 ILE A C 1
ATOM 1913 O O . ILE A 1 239 ? -2.012 -3.889 -18.484 1 96.69 239 ILE A O 1
ATOM 1917 N N . ASP A 1 240 ? -0.686 -4.867 -20.062 1 98.06 240 ASP A N 1
ATOM 1918 C CA . ASP A 1 240 ? 0.427 -4.938 -19.125 1 98.06 240 ASP A CA 1
ATOM 1919 C C . ASP A 1 240 ? 0.969 -3.547 -18.797 1 98.06 240 ASP A C 1
ATOM 1921 O O . ASP A 1 240 ? 1.408 -3.289 -17.672 1 98.06 240 ASP A O 1
ATOM 1925 N N . CYS A 1 241 ? 0.984 -2.732 -19.797 1 97.25 241 CYS A N 1
ATOM 1926 C CA . CYS A 1 241 ? 1.395 -1.333 -19.734 1 97.25 241 CYS A CA 1
ATOM 1927 C C . CYS A 1 241 ? 0.481 -0.459 -20.578 1 97.25 241 CYS A C 1
ATOM 1929 O O . CYS A 1 241 ? -0.119 -0.935 -21.547 1 97.25 241 CYS A O 1
ATOM 1931 N N . PRO A 1 242 ? 0.406 0.794 -20.219 1 95.75 242 PRO A N 1
ATOM 1932 C CA . PRO A 1 242 ? -0.359 1.681 -21.109 1 95.75 242 PRO A CA 1
ATOM 1933 C C . PRO A 1 242 ? 0.133 1.647 -22.547 1 95.75 242 PRO A C 1
ATOM 1935 O O . PRO A 1 242 ? 1.306 1.358 -22.797 1 95.75 242 PRO A O 1
ATOM 1938 N N . GLU A 1 243 ? -0.733 1.977 -23.484 1 93.75 243 GLU A N 1
ATOM 1939 C CA . GLU A 1 243 ? -0.407 1.963 -24.906 1 93.75 243 GLU A CA 1
ATOM 1940 C C . GLU A 1 243 ? 0.735 2.926 -25.219 1 93.75 243 GLU A C 1
ATOM 1942 O O . GLU A 1 243 ? 1.549 2.662 -26.109 1 93.75 243 GLU A O 1
ATOM 1947 N N . VAL A 1 244 ? 0.865 3.957 -24.453 1 92.62 244 VAL A N 1
ATOM 1948 C CA . VAL A 1 244 ? 1.797 5.039 -24.75 1 92.62 244 VAL A CA 1
ATOM 1949 C C . VAL A 1 244 ? 3.182 4.695 -24.219 1 92.62 244 VAL A C 1
ATOM 1951 O O . VAL A 1 244 ? 4.129 5.465 -24.375 1 92.62 244 VAL A O 1
ATOM 1954 N N . SER A 1 245 ? 3.391 3.58 -23.672 1 96.19 245 SER A N 1
ATOM 1955 C CA . SER A 1 245 ? 4.637 3.213 -23 1 96.19 245 SER A CA 1
ATOM 1956 C C . SER A 1 245 ? 5.777 3.072 -24 1 96.19 245 SER A C 1
ATOM 1958 O O . SER A 1 245 ? 5.543 2.799 -25.188 1 96.19 245 SER A O 1
ATOM 1960 N N . THR A 1 246 ? 6.996 3.357 -23.531 1 97.12 246 THR A N 1
ATOM 1961 C CA . THR A 1 246 ? 8.195 2.93 -24.234 1 97.12 246 THR A CA 1
ATOM 1962 C C . THR A 1 246 ? 8.508 1.466 -23.938 1 97.12 246 THR A C 1
ATOM 1964 O O . THR A 1 246 ? 8.688 1.087 -22.781 1 97.12 246 THR A O 1
ATOM 1967 N N . PHE A 1 247 ? 8.57 0.665 -25 1 96.69 247 PHE A N 1
ATOM 1968 C CA . PHE A 1 247 ? 8.891 -0.75 -24.844 1 96.69 247 PHE A CA 1
ATOM 1969 C C . PHE A 1 247 ? 10.32 -1.036 -25.25 1 96.69 247 PHE A C 1
ATOM 1971 O O . PHE A 1 247 ? 10.828 -0.446 -26.219 1 96.69 247 PHE A O 1
ATOM 1978 N N . LEU A 1 248 ? 10.906 -1.868 -24.531 1 97.69 248 LEU A N 1
ATOM 1979 C CA . LEU A 1 248 ? 12.289 -2.215 -24.828 1 97.69 248 LEU A CA 1
ATOM 1980 C C . LEU A 1 248 ? 12.453 -3.725 -24.969 1 97.69 248 LEU A C 1
ATOM 1982 O O . LEU A 1 248 ? 11.82 -4.492 -24.234 1 97.69 248 LEU A O 1
ATOM 1986 N N . ASP A 1 249 ? 13.336 -4.098 -25.906 1 95.94 249 ASP A N 1
ATOM 1987 C CA . ASP A 1 249 ? 13.758 -5.488 -26.047 1 95.94 249 ASP A CA 1
ATOM 1988 C C . ASP A 1 249 ? 14.922 -5.801 -25.094 1 95.94 249 ASP A C 1
ATOM 1990 O O . ASP A 1 249 ? 15.703 -4.914 -24.75 1 95.94 249 ASP A O 1
ATOM 1994 N N . VAL A 1 250 ? 14.945 -7.004 -24.703 1 95.31 250 VAL A N 1
ATOM 1995 C CA . VAL A 1 250 ? 16.047 -7.449 -23.859 1 95.31 250 VAL A CA 1
ATOM 1996 C C . VAL A 1 250 ? 16.625 -8.75 -24.406 1 95.31 250 VAL A C 1
ATOM 1998 O O . VAL A 1 250 ? 15.961 -9.477 -25.141 1 95.31 250 VAL A O 1
ATOM 2001 N N . HIS A 1 251 ? 17.922 -8.938 -24.109 1 94.81 251 HIS A N 1
ATOM 2002 C CA . HIS A 1 251 ? 18.578 -10.164 -24.547 1 94.81 251 HIS A CA 1
ATOM 2003 C C . HIS A 1 251 ? 18.969 -11.023 -23.344 1 94.81 251 HIS A C 1
ATOM 2005 O O . HIS A 1 251 ? 19.406 -10.508 -22.312 1 94.81 251 HIS A O 1
ATOM 2011 N N . HIS A 1 252 ? 18.703 -12.281 -23.453 1 94.25 252 HIS A N 1
ATOM 2012 C CA . HIS A 1 252 ? 19.125 -13.242 -22.438 1 94.25 252 HIS A CA 1
ATOM 2013 C C . HIS A 1 252 ? 19.906 -14.398 -23.062 1 94.25 252 HIS A C 1
ATOM 2015 O O . HIS A 1 252 ? 19.609 -14.805 -24.203 1 94.25 252 HIS A O 1
ATOM 2021 N N . LEU A 1 253 ? 20.938 -14.805 -22.422 1 93.38 253 LEU A N 1
ATOM 2022 C CA . LEU A 1 253 ? 21.578 -16.078 -22.703 1 93.38 253 LEU A CA 1
ATOM 2023 C C . LEU A 1 253 ? 21.281 -17.094 -21.594 1 93.38 253 LEU A C 1
ATOM 2025 O O . LEU A 1 253 ? 21.906 -17.062 -20.531 1 93.38 253 LEU A O 1
ATOM 2029 N N . TYR A 1 254 ? 20.328 -17.906 -21.875 1 90.44 254 TYR A N 1
ATOM 2030 C CA . TYR A 1 254 ? 19.828 -18.891 -20.938 1 90.44 254 TYR A CA 1
ATOM 2031 C C . TYR A 1 254 ? 19.312 -20.141 -21.656 1 90.44 254 TYR A C 1
ATOM 2033 O O . TYR A 1 254 ? 18.344 -20.062 -22.422 1 90.44 254 TYR A O 1
ATOM 2041 N N . ASP A 1 255 ? 19.938 -21.234 -21.391 1 88.44 255 ASP A N 1
ATOM 2042 C CA . ASP A 1 255 ? 19.578 -22.531 -21.969 1 88.44 255 ASP A CA 1
ATOM 2043 C C . ASP A 1 255 ? 19.422 -22.406 -23.484 1 88.44 255 ASP A C 1
ATOM 2045 O O . ASP A 1 255 ? 18.391 -22.812 -24.047 1 88.44 255 ASP A O 1
ATOM 2049 N N . SER A 1 256 ? 20.25 -21.75 -24.125 1 88.19 256 SER A N 1
ATOM 2050 C CA . SER A 1 256 ? 20.266 -21.531 -25.562 1 88.19 256 SER A CA 1
ATOM 2051 C C . SER A 1 256 ? 21.688 -21.5 -26.109 1 88.19 256 SER A C 1
ATOM 2053 O O . SER A 1 256 ? 22.641 -21.344 -25.344 1 88.19 256 SER A O 1
ATOM 2055 N N . GLU A 1 257 ? 21.875 -21.641 -27.391 1 88.69 257 GLU A N 1
ATOM 2056 C CA . GLU A 1 257 ? 23.188 -21.641 -28.016 1 88.69 257 GLU A CA 1
ATOM 2057 C C . GLU A 1 257 ? 23.781 -20.234 -28.031 1 88.69 257 GLU A C 1
ATOM 2059 O O . GLU A 1 257 ? 25 -20.062 -28.016 1 88.69 257 GLU A O 1
ATOM 2064 N N . GLY A 1 258 ? 22.938 -19.328 -28.062 1 90.81 258 GLY A N 1
ATOM 2065 C CA . GLY A 1 258 ? 23.328 -17.922 -28.047 1 90.81 258 GLY A CA 1
ATOM 2066 C C . GLY A 1 258 ? 22.266 -17 -27.469 1 90.81 258 GLY A C 1
ATOM 2067 O O . GLY A 1 258 ? 21.188 -17.469 -27.078 1 90.81 258 GLY A O 1
ATOM 2068 N N . PRO A 1 259 ? 22.672 -15.758 -27.391 1 92.44 259 PRO A N 1
ATOM 2069 C CA . PRO A 1 259 ? 21.703 -14.812 -26.844 1 92.44 259 PRO A CA 1
ATOM 2070 C C . PRO A 1 259 ? 20.406 -14.766 -27.656 1 92.44 259 PRO A C 1
ATOM 2072 O O . PRO A 1 259 ? 20.438 -14.828 -28.891 1 92.44 259 PRO A O 1
ATOM 2075 N N . ARG A 1 260 ? 19.328 -14.727 -26.969 1 92.38 260 ARG A N 1
ATOM 2076 C CA . ARG A 1 260 ? 18 -14.602 -27.578 1 92.38 260 ARG A CA 1
ATOM 2077 C C . ARG A 1 260 ? 17.375 -13.258 -27.25 1 92.38 260 ARG A C 1
ATOM 2079 O O . ARG A 1 260 ? 17.5 -12.758 -26.141 1 92.38 260 ARG A O 1
ATOM 2086 N N . ARG A 1 261 ? 16.688 -12.727 -28.234 1 93.38 261 ARG A N 1
ATOM 2087 C CA . ARG A 1 261 ? 16.016 -11.438 -28.078 1 93.38 261 ARG A CA 1
ATOM 2088 C C . ARG A 1 261 ? 14.586 -11.625 -27.578 1 93.38 261 ARG A C 1
ATOM 2090 O O . ARG A 1 261 ? 13.805 -12.359 -28.203 1 93.38 261 ARG A O 1
ATOM 2097 N N . PHE A 1 262 ? 14.266 -11.008 -26.547 1 93.62 262 PHE A N 1
ATOM 2098 C CA . PHE A 1 262 ? 12.898 -10.922 -26.047 1 93.62 262 PHE A CA 1
ATOM 2099 C C . PHE A 1 262 ? 12.289 -9.57 -26.359 1 93.62 262 PHE A C 1
ATOM 2101 O O . PHE A 1 262 ? 12.727 -8.539 -25.844 1 93.62 262 PHE A O 1
ATOM 2108 N N . ARG A 1 263 ? 11.266 -9.625 -27.125 1 93.62 263 ARG A N 1
ATOM 2109 C CA . ARG A 1 263 ? 10.641 -8.391 -27.594 1 93.62 263 ARG A CA 1
ATOM 2110 C C . ARG A 1 263 ? 9.789 -7.758 -26.484 1 93.62 263 ARG A C 1
ATOM 2112 O O . ARG A 1 263 ? 9.078 -8.461 -25.766 1 93.62 263 ARG A O 1
ATOM 2119 N N . ARG A 1 264 ? 9.836 -6.418 -26.328 1 96.31 264 ARG A N 1
ATOM 2120 C CA . ARG A 1 264 ? 9.008 -5.645 -25.422 1 96.31 264 ARG A CA 1
ATOM 2121 C C . ARG A 1 264 ? 8.984 -6.281 -24.031 1 96.31 264 ARG A C 1
ATOM 2123 O O . ARG A 1 264 ? 7.914 -6.5 -23.469 1 96.31 264 ARG A O 1
ATOM 2130 N N . ALA A 1 265 ? 10.148 -6.629 -23.562 1 96.75 265 ALA A N 1
ATOM 2131 C CA . ALA A 1 265 ? 10.258 -7.332 -22.281 1 96.75 265 ALA A CA 1
ATOM 2132 C C . ALA A 1 265 ? 10.242 -6.352 -21.125 1 96.75 265 ALA A C 1
ATOM 2134 O O . ALA A 1 265 ? 10.07 -6.754 -19.969 1 96.75 265 ALA A O 1
ATOM 2135 N N . LEU A 1 266 ? 10.438 -5.117 -21.438 1 97.88 266 LEU A N 1
ATOM 2136 C CA . LEU A 1 266 ? 10.414 -4.031 -20.469 1 97.88 266 LEU A CA 1
ATOM 2137 C C . LEU A 1 266 ? 9.609 -2.846 -21 1 97.88 266 LEU A C 1
ATOM 2139 O O . LEU A 1 266 ? 9.586 -2.588 -22.203 1 97.88 266 LEU A O 1
ATOM 2143 N N . CYS A 1 267 ? 8.938 -2.172 -20.109 1 98.25 267 CYS A N 1
ATOM 2144 C CA . CYS A 1 267 ? 8.266 -0.952 -20.531 1 98.25 267 CYS A CA 1
ATOM 2145 C C . CYS A 1 267 ? 8.477 0.171 -19.531 1 98.25 267 CYS A C 1
ATOM 2147 O O . CYS A 1 267 ? 8.758 -0.087 -18.359 1 98.25 267 CYS A O 1
ATOM 2149 N N . ILE A 1 268 ? 8.438 1.415 -19.953 1 98.62 268 ILE A N 1
ATOM 2150 C CA . ILE A 1 268 ? 8.57 2.637 -19.172 1 98.62 268 ILE A CA 1
ATOM 2151 C C . ILE A 1 268 ? 7.414 3.584 -19.484 1 98.62 268 ILE A C 1
ATOM 2153 O O . ILE A 1 268 ? 7.113 3.836 -20.656 1 98.62 268 ILE A O 1
ATOM 2157 N N . PHE A 1 269 ? 6.777 4.109 -18.484 1 98 269 PHE A N 1
ATOM 2158 C CA . PHE A 1 269 ? 5.688 5.051 -18.719 1 98 269 PHE A CA 1
ATOM 2159 C C . PHE A 1 269 ? 5.484 5.945 -17.5 1 98 269 PHE A C 1
ATOM 2161 O O . PHE A 1 269 ? 5.797 5.555 -16.375 1 98 269 PHE A O 1
ATOM 2168 N N . GLU A 1 270 ? 5.008 7.125 -17.688 1 98.19 270 GLU A N 1
ATOM 2169 C CA . GLU A 1 270 ? 4.582 7.996 -16.594 1 98.19 270 GLU A CA 1
ATOM 2170 C C . GLU A 1 270 ? 3.141 7.703 -16.188 1 98.19 270 GLU A C 1
ATOM 2172 O O . GLU A 1 270 ? 2.234 7.73 -17.031 1 98.19 270 GLU A O 1
ATOM 2177 N N . LEU A 1 271 ? 2.928 7.43 -14.961 1 98.44 271 LEU A N 1
ATOM 2178 C CA . LEU A 1 271 ? 1.615 7.082 -14.43 1 98.44 271 LEU A CA 1
ATOM 2179 C C . LEU A 1 271 ? 1.021 8.25 -13.648 1 98.44 271 LEU A C 1
ATOM 2181 O O . LEU A 1 271 ? 1.6 8.703 -12.664 1 98.44 271 LEU A O 1
ATOM 2185 N N . PRO A 1 272 ? -0.119 8.797 -14.141 1 97.44 272 PRO A N 1
ATOM 2186 C CA . PRO A 1 272 ? -0.87 9.641 -13.211 1 97.44 272 PRO A CA 1
ATOM 2187 C C . PRO A 1 272 ? -1.435 8.859 -12.023 1 97.44 272 PRO A C 1
ATOM 2189 O O . PRO A 1 272 ? -2.24 7.945 -12.219 1 97.44 272 PRO A O 1
ATOM 2192 N N . THR A 1 273 ? -1.066 9.219 -10.852 1 97.38 273 THR A N 1
ATOM 2193 C CA . THR A 1 273 ? -1.396 8.406 -9.688 1 97.38 273 THR A CA 1
ATOM 2194 C C . THR A 1 273 ? -2.834 8.664 -9.242 1 97.38 273 THR A C 1
ATOM 2196 O O . THR A 1 273 ? -3.393 7.895 -8.453 1 97.38 273 THR A O 1
ATOM 2199 N N . GLY A 1 274 ? -3.387 9.727 -9.648 1 96.69 274 GLY A N 1
ATOM 2200 C CA . GLY A 1 274 ? -4.75 10.07 -9.273 1 96.69 274 GLY A CA 1
ATOM 2201 C C . GLY A 1 274 ? -4.832 10.859 -7.98 1 96.69 274 GLY A C 1
ATOM 2202 O O . GLY A 1 274 ? -5.906 11.336 -7.605 1 96.69 274 GLY A O 1
ATOM 2203 N N . VAL A 1 275 ? -3.795 11.008 -7.273 1 98 275 VAL A N 1
ATOM 2204 C CA . VAL A 1 275 ? -3.719 11.781 -6.035 1 98 275 VAL A CA 1
ATOM 2205 C C . VAL A 1 275 ? -2.641 12.852 -6.164 1 98 275 VAL A C 1
ATOM 2207 O O . VAL A 1 275 ? -1.574 12.609 -6.734 1 98 275 VAL A O 1
ATOM 2210 N N . PRO A 1 276 ? -2.939 14.07 -5.699 1 98.44 276 PRO A N 1
ATOM 2211 C CA . PRO A 1 276 ? -1.897 15.094 -5.781 1 98.44 276 PRO A CA 1
ATOM 2212 C C . PRO A 1 276 ? -0.614 14.695 -5.059 1 98.44 276 PRO A C 1
ATOM 2214 O O . PRO A 1 276 ? -0.669 14.047 -4.008 1 98.44 276 PRO A O 1
ATOM 2217 N N . LEU A 1 277 ? 0.502 15.086 -5.586 1 98.56 277 LEU A N 1
ATOM 2218 C CA . LEU A 1 277 ? 1.76 14.883 -4.875 1 98.56 277 LEU A CA 1
ATOM 2219 C C . LEU A 1 277 ? 1.79 15.688 -3.578 1 98.56 277 LEU A C 1
ATOM 2221 O O . LEU A 1 277 ? 2.238 15.188 -2.545 1 98.56 277 LEU A O 1
ATOM 2225 N N . ARG A 1 278 ? 1.302 16.922 -3.691 1 98.06 278 ARG A N 1
ATOM 2226 C CA . ARG A 1 278 ? 1.062 17.844 -2.576 1 98.06 278 ARG A CA 1
ATOM 2227 C C . ARG A 1 278 ? -0.125 18.75 -2.861 1 98.06 278 ARG A C 1
ATOM 2229 O O . ARG A 1 278 ? -0.38 19.109 -4.016 1 98.06 278 ARG A O 1
ATOM 2236 N N . ARG A 1 279 ? -0.803 19.172 -1.858 1 98.38 279 ARG A N 1
ATOM 2237 C CA . ARG A 1 279 ? -1.845 20.172 -2.014 1 98.38 279 ARG A CA 1
ATOM 2238 C C . ARG A 1 279 ? -2.242 20.766 -0.663 1 98.38 279 ARG A C 1
ATOM 2240 O O . ARG A 1 279 ? -2.014 20.156 0.38 1 98.38 279 ARG A O 1
ATOM 2247 N N . HIS A 1 280 ? -2.764 21.953 -0.708 1 98.5 280 HIS A N 1
ATOM 2248 C CA . HIS A 1 280 ? -3.344 22.531 0.495 1 98.5 280 HIS A CA 1
ATOM 2249 C C . HIS A 1 280 ? -4.418 23.562 0.147 1 98.5 280 HIS A C 1
ATOM 2251 O O . HIS A 1 280 ? -4.262 24.328 -0.804 1 98.5 280 HIS A O 1
ATOM 2257 N N . PHE A 1 281 ? -5.461 23.516 0.77 1 97.5 281 PHE A N 1
ATOM 2258 C CA . PHE A 1 281 ? -6.477 24.562 0.82 1 97.5 281 PHE A CA 1
ATOM 2259 C C . PHE A 1 281 ? -6.348 25.391 2.1 1 97.5 281 PHE A C 1
ATOM 2261 O O . PHE A 1 281 ? -6.5 24.859 3.201 1 97.5 281 PHE A O 1
ATOM 2268 N N . ASP A 1 282 ? -6.121 26.641 1.955 1 96.75 282 ASP A N 1
ATOM 2269 C CA . ASP A 1 282 ? -5.945 27.5 3.123 1 96.75 282 ASP A CA 1
ATOM 2270 C C . ASP A 1 282 ? -7.223 28.281 3.428 1 96.75 282 ASP A C 1
ATOM 2272 O O . ASP A 1 282 ? -7.418 29.391 2.924 1 96.75 282 ASP A O 1
ATOM 2276 N N . SER A 1 283 ? -7.953 27.781 4.34 1 92.94 283 SER A N 1
ATOM 2277 C CA . SER A 1 283 ? -9.227 28.375 4.723 1 92.94 283 SER A CA 1
ATOM 2278 C C . SER A 1 283 ? -9.016 29.703 5.457 1 92.94 283 SER A C 1
ATOM 2280 O O . SER A 1 283 ? -8.055 29.844 6.219 1 92.94 283 SER A O 1
ATOM 2282 N N . ASP A 1 284 ? -9.914 30.656 5.207 1 90.5 284 ASP A N 1
ATOM 2283 C CA . ASP A 1 284 ? -9.867 31.875 5.996 1 90.5 284 ASP A CA 1
ATOM 2284 C C . ASP A 1 284 ? -10.797 31.797 7.207 1 90.5 284 ASP A C 1
ATOM 2286 O O . ASP A 1 284 ? -10.953 32.781 7.941 1 90.5 284 ASP A O 1
ATOM 2290 N N . PHE A 1 285 ? -11.469 30.609 7.402 1 85.62 285 PHE A N 1
ATOM 2291 C CA . PHE A 1 285 ? -12.336 30.266 8.516 1 85.62 285 PHE A CA 1
ATOM 2292 C C . PHE A 1 285 ? -13.57 31.172 8.539 1 85.62 285 PHE A C 1
ATOM 2294 O O . PHE A 1 285 ? -14.203 31.328 9.586 1 85.62 285 PHE A O 1
ATOM 2301 N N . ARG A 1 286 ? -13.844 31.844 7.457 1 84.12 286 ARG A N 1
ATOM 2302 C CA . ARG A 1 286 ? -15.016 32.688 7.332 1 84.12 286 ARG A CA 1
ATOM 2303 C C . ARG A 1 286 ? -15.766 32.406 6.039 1 84.12 286 ARG A C 1
ATOM 2305 O O . ARG A 1 286 ? -16.344 33.312 5.434 1 84.12 286 ARG A O 1
ATOM 2312 N N . GLY A 1 287 ? -15.562 31.219 5.555 1 85.25 287 GLY A N 1
ATOM 2313 C CA . GLY A 1 287 ? -16.266 30.797 4.359 1 85.25 287 GLY A CA 1
ATOM 2314 C C . GLY A 1 287 ? -15.469 31.016 3.084 1 85.25 287 GLY A C 1
ATOM 2315 O O . GLY A 1 287 ? -15.891 30.609 2.002 1 85.25 287 GLY A O 1
ATOM 2316 N N . GLY A 1 288 ? -14.375 31.625 3.209 1 90.56 288 GLY A N 1
ATOM 2317 C CA . GLY A 1 288 ? -13.477 31.844 2.08 1 90.56 288 GLY A CA 1
ATOM 2318 C C . GLY A 1 288 ? -12.125 31.172 2.262 1 90.56 288 GLY A C 1
ATOM 2319 O O . GLY A 1 288 ? -12.016 30.156 2.941 1 90.56 288 GLY A O 1
ATOM 2320 N N . PHE A 1 289 ? -11.148 31.641 1.494 1 94.25 289 PHE A N 1
ATOM 2321 C CA . PHE A 1 289 ? -9.812 31.047 1.554 1 94.25 289 PHE A CA 1
ATOM 2322 C C . PHE A 1 289 ? -8.75 32.062 1.184 1 94.25 289 PHE A C 1
ATOM 2324 O O . PHE A 1 289 ? -9.047 33.094 0.539 1 94.25 289 PHE A O 1
ATOM 2331 N N . HIS A 1 290 ? -7.574 31.844 1.663 1 95.38 290 HIS A N 1
ATOM 2332 C CA . HIS A 1 290 ? -6.441 32.719 1.325 1 95.38 290 HIS A CA 1
ATOM 2333 C C . HIS A 1 290 ? -5.785 32.25 0.023 1 95.38 290 HIS A C 1
ATOM 2335 O O . HIS A 1 290 ? -5.332 33.094 -0.765 1 95.38 290 HIS A O 1
ATOM 2341 N N . PHE A 1 291 ? -5.676 30.953 -0.15 1 97 291 PHE A N 1
ATOM 2342 C CA . PHE A 1 291 ? -5.164 30.391 -1.396 1 97 291 PHE A CA 1
ATOM 2343 C C . PHE A 1 291 ? -5.445 28.891 -1.47 1 97 291 PHE A C 1
ATOM 2345 O O . PHE A 1 291 ? -5.781 28.266 -0.461 1 97 291 PHE A O 1
ATOM 2352 N N . TYR A 1 292 ? -5.441 28.375 -2.598 1 97.62 292 TYR A N 1
ATOM 2353 C CA . TYR A 1 292 ? -5.316 26.953 -2.895 1 97.62 292 TYR A CA 1
ATOM 2354 C C . TYR A 1 292 ? -4.086 26.688 -3.752 1 97.62 292 TYR A C 1
ATOM 2356 O O . TYR A 1 292 ? -3.752 27.469 -4.641 1 97.62 292 TYR A O 1
ATOM 2364 N N . ALA A 1 293 ? -3.416 25.594 -3.461 1 98.44 293 ALA A N 1
ATOM 2365 C CA . ALA A 1 293 ? -2.305 25.219 -4.328 1 98.44 293 ALA A CA 1
ATOM 2366 C C . ALA A 1 293 ? -2.131 23.703 -4.359 1 98.44 293 ALA A C 1
ATOM 2368 O O . ALA A 1 293 ? -2.426 23.016 -3.375 1 98.44 293 ALA A O 1
ATOM 2369 N N . GLY A 1 294 ? -1.659 23.188 -5.477 1 98.19 294 GLY A N 1
ATOM 2370 C CA . GLY A 1 294 ? -1.414 21.766 -5.594 1 98.19 294 GLY A CA 1
ATOM 2371 C C . GLY A 1 294 ? -0.485 21.406 -6.738 1 98.19 294 GLY A C 1
ATOM 2372 O O . GLY A 1 294 ? -0.289 22.203 -7.656 1 98.19 294 GLY A O 1
ATOM 2373 N N . LEU A 1 295 ? 0.153 20.344 -6.578 1 98.5 295 LEU A N 1
ATOM 2374 C CA . LEU A 1 295 ? 0.956 19.688 -7.602 1 98.5 295 LEU A CA 1
ATOM 2375 C C . LEU A 1 295 ? 0.375 18.312 -7.945 1 98.5 295 LEU A C 1
ATOM 2377 O O . LEU A 1 295 ? 0.254 17.453 -7.074 1 98.5 295 LEU A O 1
ATOM 2381 N N . GLU A 1 296 ? 0.003 18.156 -9.203 1 97.75 296 GLU A N 1
ATOM 2382 C CA . GLU A 1 296 ? -0.566 16.891 -9.664 1 97.75 296 GLU A CA 1
ATOM 2383 C C . GLU A 1 296 ? 0.39 15.727 -9.414 1 97.75 296 GLU A C 1
ATOM 2385 O O . GLU A 1 296 ? 1.608 15.883 -9.523 1 97.75 296 GLU A O 1
ATOM 2390 N N . GLY A 1 297 ? -0.165 14.555 -9.094 1 98.25 297 GLY A N 1
ATOM 2391 C CA . GLY A 1 297 ? 0.668 13.414 -8.766 1 98.25 297 GLY A CA 1
ATOM 2392 C C . GLY A 1 297 ? 1.021 12.562 -9.969 1 98.25 297 GLY A C 1
ATOM 2393 O O . GLY A 1 297 ? 0.144 12.195 -10.758 1 98.25 297 GLY A O 1
ATOM 2394 N N . HIS A 1 298 ? 2.35 12.25 -10.125 1 98.44 298 HIS A N 1
ATOM 2395 C CA . HIS A 1 298 ? 2.877 11.367 -11.156 1 98.44 298 HIS A CA 1
ATOM 2396 C C . HIS A 1 298 ? 4.016 10.508 -10.617 1 98.44 298 HIS A C 1
ATOM 2398 O O . HIS A 1 298 ? 4.676 10.883 -9.648 1 98.44 298 HIS A O 1
ATOM 2404 N N . ALA A 1 299 ? 4.223 9.422 -11.234 1 98.62 299 ALA A N 1
ATOM 2405 C CA . ALA A 1 299 ? 5.414 8.602 -11.047 1 98.62 299 ALA A CA 1
ATOM 2406 C C . ALA A 1 299 ? 5.859 7.965 -12.359 1 98.62 299 ALA A C 1
ATOM 2408 O O . ALA A 1 299 ? 5.027 7.605 -13.195 1 98.62 299 ALA A O 1
ATOM 2409 N N . LEU A 1 300 ? 7.129 7.934 -12.539 1 98.81 300 LEU A N 1
ATOM 2410 C CA . LEU A 1 300 ? 7.641 7.148 -13.656 1 98.81 300 LEU A CA 1
ATOM 2411 C C . LEU A 1 300 ? 7.773 5.68 -13.273 1 98.81 300 LEU A C 1
ATOM 2413 O O . LEU A 1 300 ? 8.383 5.352 -12.25 1 98.81 300 LEU A O 1
ATOM 2417 N N . VAL A 1 301 ? 7.258 4.816 -14.133 1 98.81 301 VAL A N 1
ATOM 2418 C CA . VAL A 1 301 ? 7.25 3.389 -13.844 1 98.81 301 VAL A CA 1
ATOM 2419 C C . VAL A 1 301 ? 8.211 2.664 -14.781 1 98.81 301 VAL A C 1
ATOM 2421 O O . VAL A 1 301 ? 8.18 2.867 -16 1 98.81 301 VAL A O 1
ATOM 2424 N N . LEU A 1 302 ? 9.094 1.95 -14.234 1 98.81 302 LEU A N 1
ATOM 2425 C CA . LEU A 1 302 ? 9.867 0.924 -14.922 1 98.81 302 LEU A CA 1
ATOM 2426 C C . LEU A 1 302 ? 9.336 -0.468 -14.594 1 98.81 302 LEU A C 1
ATOM 2428 O O . LEU A 1 302 ? 9.344 -0.88 -13.43 1 98.81 302 LEU A O 1
ATOM 2432 N N . ARG A 1 303 ? 8.898 -1.23 -15.695 1 98.56 303 ARG A N 1
ATOM 2433 C CA . ARG A 1 303 ? 8.18 -2.473 -15.43 1 98.56 303 ARG A CA 1
ATOM 2434 C C . ARG A 1 303 ? 8.719 -3.613 -16.281 1 98.56 303 ARG A C 1
ATOM 2436 O O . ARG A 1 303 ? 9.039 -3.418 -17.453 1 98.56 303 ARG A O 1
ATOM 2443 N N . THR A 1 304 ? 8.844 -4.738 -15.703 1 98.5 304 THR A N 1
ATOM 2444 C CA . THR A 1 304 ? 8.953 -6.012 -16.406 1 98.5 304 THR A CA 1
ATOM 2445 C C . THR A 1 304 ? 8.086 -7.078 -15.727 1 98.5 304 THR A C 1
ATOM 2447 O O . THR A 1 304 ? 7.441 -6.809 -14.711 1 98.5 304 THR A O 1
ATOM 2450 N N . ALA A 1 305 ? 7.922 -8.219 -16.375 1 97.75 305 ALA A N 1
ATOM 2451 C CA . ALA A 1 305 ? 7.164 -9.328 -15.797 1 97.75 305 ALA A CA 1
ATOM 2452 C C . ALA A 1 305 ? 7.891 -10.656 -15.992 1 97.75 305 ALA A C 1
ATOM 2454 O O . ALA A 1 305 ? 8.547 -10.867 -17.016 1 97.75 305 ALA A O 1
ATOM 2455 N N . SER A 1 306 ? 7.844 -11.43 -14.977 1 97.31 306 SER A N 1
ATOM 2456 C CA . SER A 1 306 ? 8.328 -12.805 -15.055 1 97.31 306 SER A CA 1
ATOM 2457 C C . SER A 1 306 ? 7.184 -13.805 -14.969 1 97.31 306 SER A C 1
ATOM 2459 O O . SER A 1 306 ? 6.379 -13.758 -14.039 1 97.31 306 SER A O 1
ATOM 2461 N N . THR A 1 307 ? 7.105 -14.656 -15.953 1 96.31 307 THR A N 1
ATOM 2462 C CA . THR A 1 307 ? 6.176 -15.773 -15.867 1 96.31 307 THR A CA 1
ATOM 2463 C C . THR A 1 307 ? 6.918 -17.078 -15.555 1 96.31 307 THR A C 1
ATOM 2465 O O . THR A 1 307 ? 7.535 -17.672 -16.438 1 96.31 307 THR A O 1
ATOM 2468 N N . VAL A 1 308 ? 6.777 -17.438 -14.359 1 94.56 308 VAL A N 1
ATOM 2469 C CA . VAL A 1 308 ? 7.391 -18.688 -13.914 1 94.56 308 VAL A CA 1
ATOM 2470 C C . VAL A 1 308 ? 6.324 -19.766 -13.797 1 94.56 308 VAL A C 1
ATOM 2472 O O . VAL A 1 308 ? 5.723 -19.938 -12.734 1 94.56 308 VAL A O 1
ATOM 2475 N N . TYR A 1 309 ? 6.156 -20.531 -14.805 1 92.06 309 TYR A N 1
ATOM 2476 C CA . TYR A 1 309 ? 5.125 -21.562 -14.906 1 92.06 309 TYR A CA 1
ATOM 2477 C C . TYR A 1 309 ? 3.734 -20.938 -14.812 1 92.06 309 TYR A C 1
ATOM 2479 O O . TYR A 1 309 ? 3.336 -20.172 -15.688 1 92.06 309 TYR A O 1
ATOM 2487 N N . ASN A 1 310 ? 3.115 -21.156 -13.711 1 95.38 310 ASN A N 1
ATOM 2488 C CA . ASN A 1 310 ? 1.72 -20.75 -13.57 1 95.38 310 ASN A CA 1
ATOM 2489 C C . ASN A 1 310 ? 1.599 -19.328 -13.039 1 95.38 310 ASN A C 1
ATOM 2491 O O . ASN A 1 310 ? 0.562 -18.672 -13.219 1 95.38 310 ASN A O 1
ATOM 2495 N N . TYR A 1 311 ? 2.646 -18.75 -12.461 1 94.38 311 TYR A N 1
ATOM 2496 C CA . TYR A 1 311 ? 2.564 -17.453 -11.805 1 94.38 311 TYR A CA 1
ATOM 2497 C C . TYR A 1 311 ? 3.176 -16.359 -12.68 1 94.38 311 TYR A C 1
ATOM 2499 O O . TYR A 1 311 ? 4.191 -16.578 -13.344 1 94.38 311 TYR A O 1
ATOM 2507 N N . ASP A 1 312 ? 2.619 -15.242 -12.625 1 97.69 312 ASP A N 1
ATOM 2508 C CA . ASP A 1 312 ? 3.178 -14.023 -13.203 1 97.69 312 ASP A CA 1
ATOM 2509 C C . ASP A 1 312 ? 3.547 -13.016 -12.117 1 97.69 312 ASP A C 1
ATOM 2511 O O . ASP A 1 312 ? 2.693 -12.609 -11.328 1 97.69 312 ASP A O 1
ATOM 2515 N N . TYR A 1 313 ? 4.789 -12.656 -12.07 1 98 313 TYR A N 1
ATOM 2516 C CA . TYR A 1 313 ? 5.262 -11.547 -11.242 1 98 313 TYR A CA 1
ATOM 2517 C C . TYR A 1 313 ? 5.41 -10.273 -12.07 1 98 313 TYR A C 1
ATOM 2519 O O . TYR A 1 313 ? 6.168 -10.242 -13.047 1 98 313 TYR A O 1
ATOM 2527 N N . ILE A 1 314 ? 4.684 -9.266 -11.719 1 98.62 314 ILE A N 1
ATOM 2528 C CA . ILE A 1 314 ? 4.879 -7.957 -12.336 1 98.62 314 ILE A CA 1
ATOM 2529 C C . ILE A 1 314 ? 5.77 -7.094 -11.445 1 98.62 314 ILE A C 1
ATOM 2531 O O . ILE A 1 314 ? 5.383 -6.738 -10.328 1 98.62 314 ILE A O 1
ATOM 2535 N N . TRP A 1 315 ? 6.938 -6.793 -11.953 1 98.62 315 TRP A N 1
ATOM 2536 C CA . TRP A 1 315 ? 7.926 -6.031 -11.195 1 98.62 315 TRP A CA 1
ATOM 2537 C C . TRP A 1 315 ? 7.859 -4.547 -11.547 1 98.62 315 TRP A C 1
ATOM 2539 O O . TRP A 1 315 ? 7.984 -4.176 -12.719 1 98.62 315 TRP A O 1
ATOM 2549 N N . ASP A 1 316 ? 7.73 -3.734 -10.555 1 98.69 316 ASP A N 1
ATOM 2550 C CA . ASP A 1 316 ? 7.656 -2.295 -10.773 1 98.69 316 ASP A CA 1
ATOM 2551 C C . ASP A 1 316 ? 8.695 -1.554 -9.938 1 98.69 316 ASP A C 1
ATOM 2553 O O . ASP A 1 316 ? 8.961 -1.927 -8.797 1 98.69 316 ASP A O 1
ATOM 2557 N N . VAL A 1 317 ? 9.242 -0.558 -10.508 1 98.81 317 VAL A N 1
ATOM 2558 C CA . VAL A 1 317 ? 9.906 0.524 -9.789 1 98.81 317 VAL A CA 1
ATOM 2559 C C . VAL A 1 317 ? 9.25 1.857 -10.141 1 98.81 317 VAL A C 1
ATOM 2561 O O . VAL A 1 317 ? 9.109 2.195 -11.32 1 98.81 317 VAL A O 1
ATOM 2564 N N . LEU A 1 318 ? 8.844 2.574 -9.18 1 98.88 318 LEU A N 1
ATOM 2565 C CA . LEU A 1 318 ? 8.25 3.895 -9.375 1 98.88 318 LEU A CA 1
ATOM 2566 C C . LEU A 1 318 ? 9.188 4.988 -8.859 1 98.88 318 LEU A C 1
ATOM 2568 O O . LEU A 1 318 ? 9.695 4.902 -7.742 1 98.88 318 LEU A O 1
ATOM 2572 N N . LEU A 1 319 ? 9.375 5.965 -9.656 1 98.88 319 LEU A N 1
ATOM 2573 C CA . LEU A 1 319 ? 10.18 7.133 -9.328 1 98.88 319 LEU A CA 1
ATOM 2574 C C . LEU A 1 319 ? 9.305 8.375 -9.18 1 98.88 319 LEU A C 1
ATOM 2576 O O . LEU A 1 319 ? 8.695 8.828 -10.148 1 98.88 319 LEU A O 1
ATOM 2580 N N . TYR A 1 320 ? 9.273 8.922 -8.023 1 98.81 320 TYR A N 1
ATOM 2581 C CA . TYR A 1 320 ? 8.5 10.125 -7.766 1 98.81 320 TYR A CA 1
ATOM 2582 C C . TYR A 1 320 ? 9.383 11.367 -7.82 1 98.81 320 TYR A C 1
ATOM 2584 O O . TYR A 1 320 ? 10.539 11.336 -7.41 1 98.81 320 TYR A O 1
ATOM 2592 N N . PRO A 1 321 ? 8.805 12.445 -8.211 1 98.38 321 PRO A N 1
ATOM 2593 C CA . PRO A 1 321 ? 9.609 13.656 -8.367 1 98.38 321 PRO A CA 1
ATOM 2594 C C . PRO A 1 321 ? 10.094 14.227 -7.031 1 98.38 321 PRO A C 1
ATOM 2596 O O . PRO A 1 321 ? 10.93 15.125 -7.004 1 98.38 321 PRO A O 1
ATOM 2599 N N . ASN A 1 322 ? 9.586 13.758 -5.953 1 98.5 322 ASN A N 1
ATOM 2600 C CA . ASN A 1 322 ? 9.984 14.289 -4.652 1 98.5 322 ASN A CA 1
ATOM 2601 C C . ASN A 1 322 ? 11.109 13.461 -4.035 1 98.5 322 ASN A C 1
ATOM 2603 O O . ASN A 1 322 ? 11.367 13.562 -2.834 1 98.5 322 ASN A O 1
ATOM 2607 N N . GLY A 1 323 ? 11.68 12.547 -4.758 1 98.62 323 GLY A N 1
ATOM 2608 C CA . GLY A 1 323 ? 12.836 11.797 -4.293 1 98.62 323 GLY A CA 1
ATOM 2609 C C . GLY A 1 323 ? 12.469 10.445 -3.705 1 98.62 323 GLY A C 1
ATOM 2610 O O . GLY A 1 323 ? 13.336 9.711 -3.23 1 98.62 323 GLY A O 1
ATOM 2611 N N . VAL A 1 324 ? 11.25 10.047 -3.744 1 98.81 324 VAL A N 1
ATOM 2612 C CA . VAL A 1 324 ? 10.789 8.75 -3.26 1 98.81 324 VAL A CA 1
ATOM 2613 C C . VAL A 1 324 ? 10.891 7.715 -4.379 1 98.81 324 VAL A C 1
ATOM 2615 O O . VAL A 1 324 ? 10.555 8 -5.531 1 98.81 324 VAL A O 1
ATOM 2618 N N . LEU A 1 325 ? 11.453 6.613 -4.035 1 98.88 325 LEU A N 1
ATOM 2619 C CA . LEU A 1 325 ? 11.469 5.445 -4.91 1 98.88 325 LEU A CA 1
ATOM 2620 C C . LEU A 1 325 ? 10.656 4.301 -4.297 1 98.88 325 LEU A C 1
ATOM 2622 O O . LEU A 1 325 ? 10.758 4.039 -3.098 1 98.88 325 LEU A O 1
ATOM 2626 N N . GLU A 1 326 ? 9.797 3.689 -5.086 1 98.81 326 GLU A N 1
ATOM 2627 C CA . GLU A 1 326 ? 9.023 2.529 -4.648 1 98.81 326 GLU A CA 1
ATOM 2628 C C . GLU A 1 326 ? 9.352 1.3 -5.488 1 98.81 326 GLU A C 1
ATOM 2630 O O . GLU A 1 326 ? 9.312 1.354 -6.723 1 98.81 326 GLU A O 1
ATOM 2635 N N . ALA A 1 327 ? 9.734 0.241 -4.844 1 98.75 327 ALA A N 1
ATOM 2636 C CA . ALA A 1 327 ? 9.844 -1.067 -5.48 1 98.75 327 ALA A CA 1
ATOM 2637 C C . ALA A 1 327 ? 8.719 -1.993 -5.031 1 98.75 327 ALA A C 1
ATOM 2639 O O . ALA A 1 327 ? 8.438 -2.104 -3.836 1 98.75 327 ALA A O 1
ATOM 2640 N N . LYS A 1 328 ? 8.039 -2.617 -5.969 1 97.88 328 LYS A N 1
ATOM 2641 C CA . LYS A 1 328 ? 6.98 -3.533 -5.566 1 97.88 328 LYS A CA 1
ATOM 2642 C C . LYS A 1 328 ? 6.754 -4.609 -6.625 1 97.88 328 LYS A C 1
ATOM 2644 O O . LYS A 1 328 ? 7.246 -4.5 -7.746 1 97.88 328 LYS A O 1
ATOM 2649 N N . VAL A 1 329 ? 6.113 -5.641 -6.238 1 98.56 329 VAL A N 1
ATOM 2650 C CA . VAL A 1 329 ? 5.754 -6.75 -7.109 1 98.56 329 VAL A CA 1
ATOM 2651 C C . VAL A 1 329 ? 4.27 -7.07 -6.957 1 98.56 329 VAL A C 1
ATOM 2653 O O . VAL A 1 329 ? 3.721 -6.988 -5.852 1 98.56 329 VAL A O 1
ATOM 2656 N N . HIS A 1 330 ? 3.623 -7.34 -8.086 1 98.06 330 HIS A N 1
ATOM 2657 C CA . HIS A 1 330 ? 2.25 -7.828 -8.141 1 98.06 330 HIS A CA 1
ATOM 2658 C C . HIS A 1 330 ? 2.201 -9.289 -8.57 1 98.06 330 HIS A C 1
ATOM 2660 O O . HIS A 1 330 ? 2.941 -9.703 -9.461 1 98.06 330 HIS A O 1
ATOM 2666 N N . ALA A 1 331 ? 1.379 -9.992 -7.906 1 96.81 331 ALA A N 1
ATOM 2667 C CA . ALA A 1 331 ? 1.226 -11.398 -8.266 1 96.81 331 ALA A CA 1
ATOM 2668 C C . ALA A 1 331 ? -0.088 -11.641 -9 1 96.81 331 ALA A C 1
ATOM 2670 O O . ALA A 1 331 ? -1.124 -11.078 -8.633 1 96.81 331 ALA A O 1
ATOM 2671 N N . THR A 1 332 ? -0.086 -12.391 -10.023 1 98.25 332 THR A N 1
ATOM 2672 C CA . THR A 1 332 ? -1.249 -12.844 -10.781 1 98.25 332 THR A CA 1
ATOM 2673 C C . THR A 1 332 ? -0.961 -14.18 -11.461 1 98.25 332 THR A C 1
ATOM 2675 O O . THR A 1 332 ? -0.159 -14.977 -10.977 1 98.25 332 THR A O 1
ATOM 2678 N N . GLY A 1 333 ? -1.76 -14.57 -12.453 1 98.12 333 GLY A N 1
ATOM 2679 C CA . GLY A 1 333 ? -1.604 -15.867 -13.078 1 98.12 333 GLY A CA 1
ATOM 2680 C C . GLY A 1 333 ? -2.477 -16.938 -12.453 1 98.12 333 GLY A C 1
ATOM 2681 O O . GLY A 1 333 ? -3.465 -16.641 -11.789 1 98.12 333 GLY A O 1
ATOM 2682 N N . TYR A 1 334 ? -2.158 -18.234 -12.797 1 98.44 334 TYR A N 1
ATOM 2683 C CA . TYR A 1 334 ? -2.904 -19.375 -12.273 1 98.44 334 TYR A CA 1
ATOM 2684 C C . TYR A 1 334 ? -2.324 -19.859 -10.945 1 98.44 334 TYR A C 1
ATOM 2686 O O . TYR A 1 334 ? -1.116 -19.75 -10.719 1 98.44 334 TYR A O 1
ATOM 2694 N N . ILE A 1 335 ? -3.121 -20.328 -10.094 1 97.94 335 ILE A N 1
ATOM 2695 C CA . ILE A 1 335 ? -2.617 -20.938 -8.867 1 97.94 335 ILE A CA 1
ATOM 2696 C C . ILE A 1 335 ? -2.006 -22.297 -9.18 1 97.94 335 ILE A C 1
ATOM 2698 O O . ILE A 1 335 ? -2.361 -22.938 -10.18 1 97.94 335 ILE A O 1
ATOM 2702 N N . HIS A 1 336 ? -1.07 -22.672 -8.367 1 96.25 336 HIS A N 1
ATOM 2703 C CA . HIS A 1 336 ? -0.592 -24.047 -8.367 1 96.25 336 HIS A CA 1
ATOM 2704 C C . HIS A 1 336 ? -1.593 -24.969 -7.688 1 96.25 336 HIS A C 1
ATOM 2706 O O . HIS A 1 336 ? -1.613 -25.078 -6.457 1 96.25 336 HIS A O 1
ATOM 2712 N N . ALA A 1 337 ? -2.322 -25.672 -8.492 1 97.38 337 ALA A N 1
ATOM 2713 C CA . ALA A 1 337 ? -3.412 -26.5 -7.961 1 97.38 337 ALA A CA 1
ATOM 2714 C C . ALA A 1 337 ? -3.078 -27.984 -8.047 1 97.38 337 ALA A C 1
ATOM 2716 O O . ALA A 1 337 ? -2.264 -28.391 -8.875 1 97.38 337 ALA A O 1
ATOM 2717 N N . THR A 1 338 ? -3.625 -28.703 -7.164 1 98.31 338 THR A N 1
ATOM 2718 C CA . THR A 1 338 ? -3.58 -30.172 -7.184 1 98.31 338 THR A CA 1
ATOM 2719 C C . THR A 1 338 ? -4.988 -30.75 -7.129 1 98.31 338 THR A C 1
ATOM 2721 O O . THR A 1 338 ? -5.973 -30.016 -7.09 1 98.31 338 THR A O 1
ATOM 2724 N N . PHE A 1 339 ? -5.016 -32.094 -7.293 1 98.12 339 PHE A N 1
ATOM 2725 C CA . PHE A 1 339 ? -6.301 -32.781 -7.258 1 98.12 339 PHE A CA 1
ATOM 2726 C C . PHE A 1 339 ? -6.938 -32.656 -5.879 1 98.12 339 PHE A C 1
ATOM 2728 O O . PHE A 1 339 ? -6.262 -32.844 -4.859 1 98.12 339 PHE A O 1
ATOM 2735 N N . TYR A 1 340 ? -8.203 -32.406 -5.805 1 97.31 340 TYR A N 1
ATOM 2736 C CA . TYR A 1 340 ? -8.914 -32.188 -4.547 1 97.31 340 TYR A CA 1
ATOM 2737 C C . TYR A 1 340 ? -9.055 -33.531 -3.795 1 97.31 340 TYR A C 1
ATOM 2739 O O . TYR A 1 340 ? -9.492 -34.531 -4.363 1 97.31 340 TYR A O 1
ATOM 2747 N N . THR A 1 341 ? -8.641 -33.531 -2.639 1 95.5 341 THR A N 1
ATOM 2748 C CA . THR A 1 341 ? -8.914 -34.562 -1.652 1 95.5 341 THR A CA 1
ATOM 2749 C C . THR A 1 341 ? -9.586 -33.969 -0.418 1 95.5 341 THR A C 1
ATOM 2751 O O . THR A 1 341 ? -9.352 -32.812 -0.067 1 95.5 341 THR A O 1
ATOM 2754 N N . PRO A 1 342 ? -10.422 -34.688 0.22 1 93 342 PRO A N 1
ATOM 2755 C CA . PRO A 1 342 ? -11.094 -34.156 1.402 1 93 342 PRO A CA 1
ATOM 2756 C C . PRO A 1 342 ? -10.109 -33.688 2.467 1 93 342 PRO A C 1
ATOM 2758 O O . PRO A 1 342 ? -10.305 -32.625 3.064 1 93 342 PRO A O 1
ATOM 2761 N N . ARG A 1 343 ? -9.031 -34.344 2.641 1 95.31 343 ARG A N 1
ATOM 2762 C CA . ARG A 1 343 ? -8.023 -33.969 3.617 1 95.31 343 ARG A CA 1
ATOM 2763 C C . ARG A 1 343 ? -7.289 -32.688 3.164 1 95.31 343 ARG A C 1
ATOM 2765 O O . ARG A 1 343 ? -6.66 -32 3.975 1 95.31 343 ARG A O 1
ATOM 2772 N N . GLY A 1 344 ? -7.355 -32.5 1.896 1 96.38 344 GLY A N 1
ATOM 2773 C CA . GLY A 1 344 ? -6.672 -31.344 1.324 1 96.38 344 GLY A CA 1
ATOM 2774 C C . GLY A 1 344 ? -7.168 -30.031 1.879 1 96.38 344 GLY A C 1
ATOM 2775 O O . GLY A 1 344 ? -6.457 -29.016 1.819 1 96.38 344 GLY A O 1
ATOM 2776 N N . ARG A 1 345 ? -8.297 -29.984 2.477 1 95.56 345 ARG A N 1
ATOM 2777 C CA . ARG A 1 345 ? -8.883 -28.766 3.023 1 95.56 345 ARG A CA 1
ATOM 2778 C C . ARG A 1 345 ? -8.055 -28.234 4.191 1 95.56 345 ARG A C 1
ATOM 2780 O O . ARG A 1 345 ? -8.148 -27.047 4.547 1 95.56 345 ARG A O 1
ATOM 2787 N N . ARG A 1 346 ? -7.258 -29.062 4.781 1 97.25 346 ARG A N 1
ATOM 2788 C CA . ARG A 1 346 ? -6.336 -28.641 5.832 1 97.25 346 ARG A CA 1
ATOM 2789 C C . ARG A 1 346 ? -5.23 -27.75 5.27 1 97.25 346 ARG A C 1
ATOM 2791 O O . ARG A 1 346 ? -4.629 -26.953 5.996 1 97.25 346 ARG A O 1
ATOM 2798 N N . TYR A 1 347 ? -5.012 -27.891 3.986 1 98.19 347 TYR A N 1
ATOM 2799 C CA . TYR A 1 347 ? -3.846 -27.266 3.373 1 98.19 347 TYR A CA 1
ATOM 2800 C C . TYR A 1 347 ? -4.262 -26.266 2.305 1 98.19 347 TYR A C 1
ATOM 2802 O O . TYR A 1 347 ? -3.438 -25.828 1.499 1 98.19 347 TYR A O 1
ATOM 2810 N N . GLY A 1 348 ? -5.473 -25.891 2.229 1 97.75 348 GLY A N 1
ATOM 2811 C CA . GLY A 1 348 ? -5.945 -24.953 1.227 1 97.75 348 GLY A CA 1
ATOM 2812 C C . GLY A 1 348 ? -7.453 -24.984 1.047 1 97.75 348 GLY A C 1
ATOM 2813 O O . GLY A 1 348 ? -8.195 -25.203 2.008 1 97.75 348 GLY A O 1
ATOM 2814 N N . SER A 1 349 ? -7.898 -24.609 -0.19 1 97.81 349 SER A N 1
ATOM 2815 C CA . SER A 1 349 ? -9.336 -24.531 -0.443 1 97.81 349 SER A CA 1
ATOM 2816 C C . SER A 1 349 ? -9.711 -25.266 -1.718 1 97.81 349 SER A C 1
ATOM 2818 O O . SER A 1 349 ? -8.969 -25.25 -2.699 1 97.81 349 SER A O 1
ATOM 2820 N N . ARG A 1 350 ? -10.891 -25.938 -1.638 1 98.12 350 ARG A N 1
ATOM 2821 C CA . ARG A 1 350 ? -11.492 -26.422 -2.875 1 98.12 350 ARG A CA 1
ATOM 2822 C C . ARG A 1 350 ? -11.969 -25.266 -3.744 1 98.12 350 ARG A C 1
ATOM 2824 O O . ARG A 1 350 ? -12.836 -24.5 -3.336 1 98.12 350 ARG A O 1
ATOM 2831 N N . VAL A 1 351 ? -11.445 -25.156 -4.938 1 98.06 351 VAL A N 1
ATOM 2832 C CA . VAL A 1 351 ? -11.773 -23.984 -5.738 1 98.06 351 VAL A CA 1
ATOM 2833 C C . VAL A 1 351 ? -12.594 -24.406 -6.961 1 98.06 351 VAL A C 1
ATOM 2835 O O . VAL A 1 351 ? -13.078 -23.547 -7.707 1 98.06 351 VAL A O 1
ATOM 2838 N N . HIS A 1 352 ? -12.742 -25.641 -7.211 1 96.12 352 HIS A N 1
ATOM 2839 C CA . HIS A 1 352 ? -13.602 -26.25 -8.227 1 96.12 352 HIS A CA 1
ATOM 2840 C C . HIS A 1 352 ? -13.859 -27.719 -7.906 1 96.12 352 HIS A C 1
ATOM 2842 O O . HIS A 1 352 ? -13.391 -28.234 -6.891 1 96.12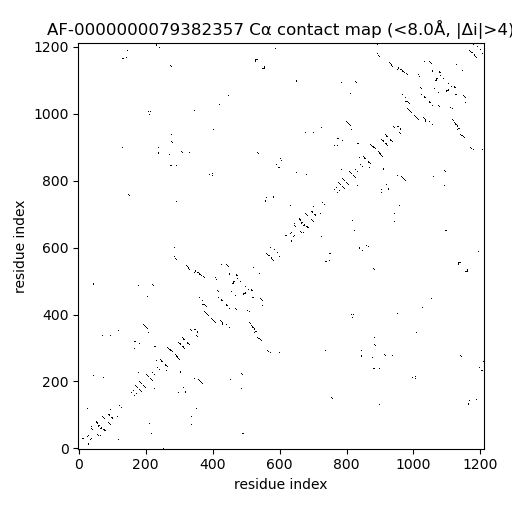 352 HIS A O 1
ATOM 2848 N N . SER A 1 353 ? -14.617 -28.406 -8.703 1 93.44 353 SER A N 1
ATOM 2849 C CA . SER A 1 353 ? -15.102 -29.75 -8.398 1 93.44 353 SER A CA 1
ATOM 2850 C C . SER A 1 353 ? -13.953 -30.672 -8 1 93.44 353 SER A C 1
ATOM 2852 O O . SER A 1 353 ? -14.055 -31.406 -7.016 1 93.44 353 SER A O 1
ATOM 2854 N N . HIS A 1 354 ? -12.812 -30.688 -8.688 1 95.06 354 HIS A N 1
ATOM 2855 C CA . HIS A 1 354 ? -11.711 -31.609 -8.422 1 95.06 354 HIS A CA 1
ATOM 2856 C C . HIS A 1 354 ? -10.391 -30.844 -8.289 1 95.06 354 HIS A C 1
ATOM 2858 O O . HIS A 1 354 ? -9.336 -31.375 -8.648 1 95.06 354 HIS A O 1
ATOM 2864 N N . VAL A 1 355 ? -10.531 -29.609 -7.848 1 97.56 355 VAL A N 1
ATOM 2865 C CA . VAL A 1 355 ? -9.336 -28.766 -7.848 1 97.56 355 VAL A CA 1
ATOM 2866 C C . VAL A 1 355 ? -9.102 -28.219 -6.445 1 97.56 355 VAL A C 1
ATOM 2868 O O . VAL A 1 355 ? -9.992 -27.609 -5.848 1 97.56 355 VAL A O 1
ATOM 2871 N N . LEU A 1 356 ? -7.938 -28.422 -5.934 1 98.19 356 LEU A N 1
ATOM 2872 C CA . LEU A 1 356 ? -7.5 -27.844 -4.664 1 98.19 356 LEU A CA 1
ATOM 2873 C C . LEU A 1 356 ? -6.449 -26.766 -4.891 1 98.19 356 LEU A C 1
ATOM 2875 O O . LEU A 1 356 ? -5.434 -27.016 -5.543 1 98.19 356 LEU A O 1
ATOM 2879 N N . GLY A 1 357 ? -6.785 -25.5 -4.461 1 98.44 357 GLY A N 1
ATOM 2880 C CA . GLY A 1 357 ? -5.719 -24.516 -4.324 1 98.44 357 GLY A CA 1
ATOM 2881 C C . GLY A 1 357 ? -4.902 -24.703 -3.061 1 98.44 357 GLY A C 1
ATOM 2882 O O . GLY A 1 357 ? -5.445 -24.688 -1.955 1 98.44 357 GLY A O 1
ATOM 2883 N N . ASN A 1 358 ? -3.596 -24.797 -3.15 1 98.56 358 ASN A N 1
ATOM 2884 C CA . ASN A 1 358 ? -2.723 -25.125 -2.027 1 98.56 358 ASN A CA 1
ATOM 2885 C C . ASN A 1 358 ? -2.209 -23.875 -1.333 1 98.56 358 ASN A C 1
ATOM 2887 O O . ASN A 1 358 ? -1.812 -22.906 -1.994 1 98.56 358 ASN A O 1
ATOM 2891 N N . VAL A 1 359 ? -2.191 -23.906 0.012 1 98.5 359 VAL A N 1
ATOM 2892 C CA . VAL A 1 359 ? -1.658 -22.781 0.785 1 98.5 359 VAL A CA 1
ATOM 2893 C C . VAL A 1 359 ? -0.177 -22.594 0.465 1 98.5 359 VAL A C 1
ATOM 2895 O O . VAL A 1 359 ? 0.555 -23.578 0.283 1 98.5 359 VAL A O 1
ATOM 2898 N N . HIS A 1 360 ? 0.23 -21.359 0.354 1 98.31 360 HIS A N 1
ATOM 2899 C CA . HIS A 1 360 ? 1.651 -21.109 0.159 1 98.31 360 HIS A CA 1
ATOM 2900 C C . HIS A 1 360 ? 2.01 -19.688 0.58 1 98.31 360 HIS A C 1
ATOM 2902 O O . HIS A 1 360 ? 1.141 -18.812 0.642 1 98.31 360 HIS A O 1
ATOM 2908 N N . THR A 1 361 ? 3.256 -19.469 0.898 1 98.19 361 THR A N 1
ATOM 2909 C CA . THR A 1 361 ? 3.814 -18.172 1.243 1 98.19 361 THR A CA 1
ATOM 2910 C C . THR A 1 361 ? 4.832 -17.719 0.197 1 98.19 361 THR A C 1
ATOM 2912 O O . THR A 1 361 ? 5.727 -18.484 -0.172 1 98.19 361 THR A O 1
ATOM 2915 N N . HIS A 1 362 ? 4.641 -16.516 -0.297 1 98.38 362 HIS A N 1
ATOM 2916 C CA . HIS A 1 362 ? 5.617 -15.867 -1.167 1 98.38 362 HIS A CA 1
ATOM 2917 C C . HIS A 1 362 ? 6.535 -14.945 -0.374 1 98.38 362 HIS A C 1
ATOM 2919 O O . HIS A 1 362 ? 6.066 -14.156 0.45 1 98.38 362 HIS A O 1
ATOM 2925 N N . LEU A 1 363 ? 7.812 -15.047 -0.628 1 98.56 363 LEU A N 1
ATOM 2926 C CA . LEU A 1 363 ? 8.781 -14.039 -0.201 1 98.56 363 LEU A CA 1
ATOM 2927 C C . LEU A 1 363 ? 9.594 -13.531 -1.386 1 98.56 363 LEU A C 1
ATOM 2929 O O . LEU A 1 363 ? 9.898 -14.297 -2.305 1 98.56 363 LEU A O 1
ATOM 2933 N N . VAL A 1 364 ? 9.875 -12.312 -1.368 1 98.62 364 VAL A N 1
ATOM 2934 C CA . VAL A 1 364 ? 10.75 -11.672 -2.342 1 98.62 364 VAL A CA 1
ATOM 2935 C C . VAL A 1 364 ? 11.891 -10.961 -1.62 1 98.62 364 VAL A C 1
ATOM 2937 O O . VAL A 1 364 ? 11.68 -10.289 -0.61 1 98.62 364 VAL A O 1
ATOM 2940 N N . HIS A 1 365 ? 13.031 -11.156 -2.121 1 98.69 365 HIS A N 1
ATOM 2941 C CA . HIS A 1 365 ? 14.227 -10.594 -1.498 1 98.69 365 HIS A CA 1
ATOM 2942 C C . HIS A 1 365 ? 14.898 -9.57 -2.408 1 98.69 365 HIS A C 1
ATOM 2944 O O . HIS A 1 365 ? 14.984 -9.773 -3.621 1 98.69 365 HIS A O 1
ATOM 2950 N N . TYR A 1 366 ? 15.297 -8.43 -1.874 1 98.81 366 TYR A N 1
ATOM 2951 C CA . TYR A 1 366 ? 15.961 -7.359 -2.605 1 98.81 366 TYR A CA 1
ATOM 2952 C C . TYR A 1 366 ? 17.312 -7.031 -1.986 1 98.81 366 TYR A C 1
ATOM 2954 O O . TYR A 1 366 ? 17.484 -7.137 -0.77 1 98.81 366 TYR A O 1
ATOM 2962 N N . LYS A 1 367 ? 18.203 -6.652 -2.826 1 98.81 367 LYS A N 1
ATOM 2963 C CA . LYS A 1 367 ? 19.453 -6.008 -2.432 1 98.81 367 LYS A CA 1
ATOM 2964 C C . LYS A 1 367 ? 19.391 -4.5 -2.662 1 98.81 367 LYS A C 1
ATOM 2966 O O . LYS A 1 367 ? 19.094 -4.051 -3.771 1 98.81 367 LYS A O 1
ATOM 2971 N N . VAL A 1 368 ? 19.609 -3.773 -1.674 1 98.88 368 VAL A N 1
ATOM 2972 C CA . VAL A 1 368 ? 19.688 -2.318 -1.766 1 98.88 368 VAL A CA 1
ATOM 2973 C C . VAL A 1 368 ? 21.031 -1.84 -1.246 1 98.88 368 VAL A C 1
ATOM 2975 O O . VAL A 1 368 ? 21.219 -1.659 -0.04 1 98.88 368 VAL A O 1
ATOM 2978 N N . ASP A 1 369 ? 21.922 -1.632 -2.152 1 98.69 369 ASP A N 1
ATOM 2979 C CA . ASP A 1 369 ? 23.234 -1.086 -1.838 1 98.69 369 ASP A CA 1
ATOM 2980 C C . ASP A 1 369 ? 23.188 0.438 -1.749 1 98.69 369 ASP A C 1
ATOM 2982 O O . ASP A 1 369 ? 23.328 1.129 -2.76 1 98.69 369 ASP A O 1
ATOM 2986 N N . LEU A 1 370 ? 23.156 0.939 -0.559 1 98.38 370 LEU A N 1
ATOM 2987 C CA . LEU A 1 370 ? 22.875 2.354 -0.334 1 98.38 370 LEU A CA 1
ATOM 2988 C C . LEU A 1 370 ? 24.172 3.172 -0.35 1 98.38 370 LEU A C 1
ATOM 2990 O O . LEU A 1 370 ? 25.188 2.738 0.185 1 98.38 370 LEU A O 1
ATOM 2994 N N . ASP A 1 371 ? 24.125 4.227 -0.999 1 98.25 371 ASP A N 1
ATOM 2995 C CA . ASP A 1 371 ? 25.125 5.281 -0.987 1 98.25 371 ASP A CA 1
ATOM 2996 C C . ASP A 1 371 ? 24.5 6.637 -0.655 1 98.25 371 ASP A C 1
ATOM 2998 O O . ASP A 1 371 ? 24.516 7.551 -1.48 1 98.25 371 ASP A O 1
ATOM 3002 N N . VAL A 1 372 ? 24.031 6.766 0.521 1 98.31 372 VAL A N 1
ATOM 3003 C CA . VAL A 1 372 ? 23.328 7.969 0.955 1 98.31 372 VAL A CA 1
ATOM 3004 C C . VAL A 1 372 ? 24.312 9.117 1.123 1 98.31 372 VAL A C 1
ATOM 3006 O O . VAL A 1 372 ? 24.906 9.281 2.193 1 98.31 372 VAL A O 1
ATOM 3009 N N . ALA A 1 373 ? 24.391 9.938 0.104 1 97.06 373 ALA A N 1
ATOM 3010 C CA . ALA A 1 373 ? 25.328 11.047 0.06 1 97.06 373 ALA A CA 1
ATOM 3011 C C . ALA A 1 373 ? 26.766 10.562 0.237 1 97.06 373 ALA A C 1
ATOM 3013 O O . ALA A 1 373 ? 27.562 11.188 0.94 1 97.06 373 ALA A O 1
ATOM 3014 N N . GLY A 1 374 ? 27.078 9.484 -0.227 1 97.31 374 GLY A N 1
ATOM 3015 C CA . GLY A 1 374 ? 28.375 8.852 -0.123 1 97.31 374 GLY A CA 1
ATOM 3016 C C . GLY A 1 374 ? 28.312 7.43 0.398 1 97.31 374 GLY A C 1
ATOM 3017 O O . GLY A 1 374 ? 27.234 6.93 0.716 1 97.31 374 GLY A O 1
ATOM 3018 N N . THR A 1 375 ? 29.422 6.773 0.525 1 97.56 375 THR A N 1
ATOM 3019 C CA . THR A 1 375 ? 29.453 5.359 0.878 1 97.56 375 THR A CA 1
ATOM 3020 C C . THR A 1 375 ? 29.531 5.18 2.393 1 97.56 375 THR A C 1
ATOM 3022 O O . THR A 1 375 ? 29.25 4.098 2.912 1 97.56 375 THR A O 1
ATOM 3025 N N . GLY A 1 376 ? 29.984 6.184 3.104 1 98.31 376 GLY A N 1
ATOM 3026 C CA . GLY A 1 376 ? 30.062 6.082 4.551 1 98.31 376 GLY A CA 1
ATOM 3027 C C . GLY A 1 376 ? 28.719 6.266 5.23 1 98.31 376 GLY A C 1
ATOM 3028 O O . GLY A 1 376 ? 28.312 7.391 5.516 1 98.31 376 GLY A O 1
ATOM 3029 N N . ASN A 1 377 ? 28.047 5.117 5.555 1 98.75 377 ASN A N 1
ATOM 3030 C CA . ASN A 1 377 ? 26.688 5.176 6.109 1 98.75 377 ASN A CA 1
ATOM 3031 C C . ASN A 1 377 ? 26.594 4.422 7.434 1 98.75 377 ASN A C 1
ATOM 3033 O O . ASN A 1 377 ? 27.438 3.568 7.727 1 98.75 377 ASN A O 1
ATOM 3037 N N . SER A 1 378 ? 25.672 4.781 8.234 1 98.81 378 SER A N 1
ATOM 3038 C CA . SER A 1 378 ? 25.281 4.105 9.469 1 98.81 378 SER A CA 1
ATOM 3039 C C . SER A 1 378 ? 23.797 3.818 9.508 1 98.81 378 SER A C 1
ATOM 3041 O O . SER A 1 378 ? 23.016 4.457 8.789 1 98.81 378 SER A O 1
ATOM 3043 N N . PHE A 1 379 ? 23.484 2.775 10.375 1 98.75 379 PHE A N 1
ATOM 3044 C CA . PHE A 1 379 ? 22.094 2.326 10.445 1 98.75 379 PHE A CA 1
ATOM 3045 C C . PHE A 1 379 ? 21.531 2.521 11.844 1 98.75 379 PHE A C 1
ATOM 3047 O O . PHE A 1 379 ? 22.203 2.244 12.836 1 98.75 379 PHE A O 1
ATOM 3054 N N . GLU A 1 380 ? 20.281 3.031 11.875 1 98.69 380 GLU A N 1
ATOM 3055 C CA . GLU A 1 380 ? 19.578 3.139 13.148 1 98.69 380 GLU A CA 1
ATOM 3056 C C . GLU A 1 380 ? 18.078 2.9 12.969 1 98.69 380 GLU A C 1
ATOM 3058 O O . GLU A 1 380 ? 17.547 3.076 11.867 1 98.69 380 GLU A O 1
ATOM 3063 N N . THR A 1 381 ? 17.453 2.379 14.016 1 98.5 381 THR A N 1
ATOM 3064 C CA . THR A 1 381 ? 16 2.293 14.07 1 98.5 381 THR A CA 1
ATOM 3065 C C . THR A 1 381 ? 15.43 3.373 14.984 1 98.5 381 THR A C 1
ATOM 3067 O O . THR A 1 381 ? 16.109 3.836 15.906 1 98.5 381 THR A O 1
ATOM 3070 N N . MET A 1 382 ? 14.305 3.836 14.609 1 98 382 MET A N 1
ATOM 3071 C CA . MET A 1 382 ? 13.68 4.891 15.406 1 98 382 MET A CA 1
ATOM 3072 C C . MET A 1 382 ? 12.188 4.613 15.586 1 98 382 MET A C 1
ATOM 3074 O O . MET A 1 382 ? 11.531 4.09 14.688 1 98 382 MET A O 1
ATOM 3078 N N . ASP A 1 383 ? 11.727 4.855 16.734 1 96.81 383 ASP A N 1
ATOM 3079 C CA . ASP A 1 383 ? 10.32 4.809 17.125 1 96.81 383 ASP A CA 1
ATOM 3080 C C . ASP A 1 383 ? 10.008 5.859 18.203 1 96.81 383 ASP A C 1
ATOM 3082 O O . ASP A 1 383 ? 10.719 6.859 18.312 1 96.81 383 ASP A O 1
ATOM 3086 N N . VAL A 1 384 ? 8.875 5.633 18.875 1 96.88 384 VAL A N 1
ATOM 3087 C CA . VAL A 1 384 ? 8.555 6.609 19.906 1 96.88 384 VAL A CA 1
ATOM 3088 C C . VAL A 1 384 ? 8.445 5.91 21.266 1 96.88 384 VAL A C 1
ATOM 3090 O O . VAL A 1 384 ? 8.086 4.73 21.328 1 96.88 384 VAL A O 1
ATOM 3093 N N . GLY A 1 385 ? 8.898 6.594 22.266 1 97.06 385 GLY A N 1
ATOM 3094 C CA . GLY A 1 385 ? 8.562 6.305 23.641 1 97.06 385 GLY A CA 1
ATOM 3095 C C . GLY A 1 385 ? 7.648 7.34 24.266 1 97.06 385 GLY A C 1
ATOM 3096 O O . GLY A 1 385 ? 7.359 8.367 23.656 1 97.06 385 GLY A O 1
ATOM 3097 N N . PHE A 1 386 ? 7.102 7.035 25.406 1 97.62 386 PHE A N 1
ATOM 3098 C CA . PHE A 1 386 ? 6.285 8.008 26.109 1 97.62 386 PHE A CA 1
ATOM 3099 C C . PHE A 1 386 ? 6.945 8.414 27.422 1 97.62 386 PHE A C 1
ATOM 3101 O O . PHE A 1 386 ? 7.523 7.578 28.125 1 97.62 386 PHE A O 1
ATOM 3108 N N . GLU A 1 387 ? 6.984 9.633 27.641 1 97.88 387 GLU A N 1
ATOM 3109 C CA . GLU A 1 387 ? 7.445 10.117 28.938 1 97.88 387 GLU A CA 1
ATOM 3110 C C . GLU A 1 387 ? 6.316 10.789 29.703 1 97.88 387 GLU A C 1
ATOM 3112 O O . GLU A 1 387 ? 5.352 11.273 29.109 1 97.88 387 GLU A O 1
ATOM 3117 N N . ASN A 1 388 ? 6.375 10.68 30.969 1 97.31 388 ASN A N 1
ATOM 3118 C CA . ASN A 1 388 ? 5.496 11.336 31.922 1 97.31 388 ASN A CA 1
ATOM 3119 C C . ASN A 1 388 ? 6.23 12.406 32.719 1 97.31 388 ASN A C 1
ATOM 3121 O O . ASN A 1 388 ? 6.992 12.094 33.625 1 97.31 388 ASN A O 1
ATOM 3125 N N . ILE A 1 389 ? 5.98 13.633 32.438 1 96.94 389 ILE A N 1
ATOM 3126 C CA . ILE A 1 389 ? 6.762 14.711 33.031 1 96.94 389 ILE A CA 1
ATOM 3127 C C . ILE A 1 389 ? 5.836 15.648 33.812 1 96.94 389 ILE A C 1
ATOM 3129 O O . ILE A 1 389 ? 4.617 15.625 33.594 1 96.94 389 ILE A O 1
ATOM 3133 N N . SER A 1 390 ? 6.469 16.469 34.656 1 97.38 390 SER A N 1
ATOM 3134 C CA . SER A 1 390 ? 5.715 17.547 35.312 1 97.38 390 SER A CA 1
ATOM 3135 C C . SER A 1 390 ? 5.258 18.594 34.281 1 97.38 390 SER A C 1
ATOM 3137 O O . SER A 1 390 ? 6.012 18.953 33.375 1 97.38 390 SER A O 1
ATOM 3139 N N . ASN A 1 391 ? 4.039 19.031 34.438 1 96.62 391 ASN A N 1
ATOM 3140 C CA . ASN A 1 391 ? 3.523 20.094 33.562 1 96.62 391 ASN A CA 1
ATOM 3141 C C . ASN A 1 391 ? 4.16 21.438 33.875 1 96.62 391 ASN A C 1
ATOM 3143 O O . ASN A 1 391 ? 4.004 21.969 35 1 96.62 391 ASN A O 1
ATOM 3147 N N . PRO A 1 392 ? 4.809 21.984 32.938 1 95.06 392 PRO A N 1
ATOM 3148 C CA . PRO A 1 392 ? 5.57 23.188 33.25 1 95.06 392 PRO A CA 1
ATOM 3149 C C . PRO A 1 392 ? 4.676 24.391 33.562 1 95.06 392 PRO A C 1
ATOM 3151 O O . PRO A 1 392 ? 5.102 25.312 34.25 1 95.06 392 PRO A O 1
ATOM 3154 N N . TRP A 1 393 ? 3.457 24.469 33.094 1 95.25 393 TRP A N 1
ATOM 3155 C CA . TRP A 1 393 ? 2.631 25.656 33.281 1 95.25 393 TRP A CA 1
ATOM 3156 C C . TRP A 1 393 ? 1.505 25.391 34.281 1 95.25 393 TRP A C 1
ATOM 3158 O O . TRP A 1 393 ? 0.672 26.266 34.531 1 95.25 393 TRP A O 1
ATOM 3168 N N . SER A 1 394 ? 1.396 24.203 34.719 1 95.31 394 SER A N 1
ATOM 3169 C CA . SER A 1 394 ? 0.382 23.844 35.688 1 95.31 394 SER A CA 1
ATOM 3170 C C . SER A 1 394 ? 0.977 23 36.812 1 95.31 394 SER A C 1
ATOM 3172 O O . SER A 1 394 ? 0.909 21.766 36.781 1 95.31 394 SER A O 1
ATOM 3174 N N . PRO A 1 395 ? 1.415 23.672 37.906 1 93.5 395 PRO A N 1
ATOM 3175 C CA . PRO A 1 395 ? 2.043 22.938 39.031 1 93.5 395 PRO A CA 1
ATOM 3176 C C . PRO A 1 395 ? 1.161 21.812 39.562 1 93.5 395 PRO A C 1
ATOM 3178 O O . PRO A 1 395 ? -0.04 22 39.75 1 93.5 395 PRO A O 1
ATOM 3181 N N . GLY A 1 396 ? 1.771 20.641 39.719 1 94.81 396 GLY A N 1
ATOM 3182 C CA . GLY A 1 396 ? 1.051 19.484 40.25 1 94.81 396 GLY A CA 1
ATOM 3183 C C . GLY A 1 396 ? 0.479 18.594 39.188 1 94.81 396 GLY A C 1
ATOM 3184 O O . GLY A 1 396 ? 0.191 17.422 39.438 1 94.81 396 GLY A O 1
ATOM 3185 N N . ALA A 1 397 ? 0.315 19.125 38 1 95.94 397 ALA A N 1
ATOM 3186 C CA . ALA A 1 397 ? -0.236 18.359 36.906 1 95.94 397 ALA A CA 1
ATOM 3187 C C . ALA A 1 397 ? 0.871 17.641 36.125 1 95.94 397 ALA A C 1
ATOM 3189 O O . ALA A 1 397 ? 2.055 17.922 36.344 1 95.94 397 ALA A O 1
ATOM 3190 N N . ARG A 1 398 ? 0.421 16.625 35.375 1 96.31 398 ARG A N 1
ATOM 3191 C CA . ARG A 1 398 ? 1.345 15.844 34.562 1 96.31 398 ARG A CA 1
ATOM 3192 C C . ARG A 1 398 ? 0.951 15.906 33.062 1 96.31 398 ARG A C 1
ATOM 3194 O O . ARG A 1 398 ? -0.218 16.109 32.75 1 96.31 398 ARG A O 1
ATOM 3201 N N . VAL A 1 399 ? 1.901 15.766 32.25 1 95.69 399 VAL A N 1
ATOM 3202 C CA . VAL A 1 399 ? 1.675 15.641 30.812 1 95.69 399 VAL A CA 1
ATOM 3203 C C . VAL A 1 399 ? 2.416 14.414 30.281 1 95.69 399 VAL A C 1
ATOM 3205 O O . VAL A 1 399 ? 3.578 14.188 30.625 1 95.69 399 VAL A O 1
ATOM 3208 N N . VAL A 1 400 ? 1.722 13.547 29.547 1 97.25 400 VAL A N 1
ATOM 3209 C CA . VAL A 1 400 ? 2.326 12.422 28.844 1 97.25 400 VAL A CA 1
ATOM 3210 C C . VAL A 1 400 ? 2.426 12.734 27.359 1 97.25 400 VAL A C 1
ATOM 3212 O O . VAL A 1 400 ? 1.438 13.125 26.719 1 97.25 400 VAL A O 1
ATOM 3215 N N . GLN A 1 401 ? 3.623 12.609 26.797 1 97.44 401 GLN A N 1
ATOM 3216 C CA . GLN A 1 401 ? 3.824 12.906 25.375 1 97.44 401 GLN A CA 1
ATOM 3217 C C . GLN A 1 401 ? 4.859 11.969 24.766 1 97.44 401 GLN A C 1
ATOM 3219 O O . GLN A 1 401 ? 5.684 11.391 25.484 1 97.44 401 GLN A O 1
ATOM 3224 N N . PRO A 1 402 ? 4.742 11.742 23.453 1 98.12 402 PRO A N 1
ATOM 3225 C CA . PRO A 1 402 ? 5.738 10.922 22.766 1 98.12 402 PRO A CA 1
ATOM 3226 C C . PRO A 1 402 ? 7.062 11.648 22.547 1 98.12 402 PRO A C 1
ATOM 3228 O O . PRO A 1 402 ? 7.082 12.875 22.422 1 98.12 402 PRO A O 1
ATOM 3231 N N . TRP A 1 403 ? 8.102 10.977 22.547 1 98.31 403 TRP A N 1
ATOM 3232 C CA . TRP A 1 403 ? 9.438 11.453 22.188 1 98.31 403 TRP A CA 1
ATOM 3233 C C . TRP A 1 403 ? 10.164 10.445 21.312 1 98.31 403 TRP A C 1
ATOM 3235 O O . TRP A 1 403 ? 9.789 9.266 21.266 1 98.31 403 TRP A O 1
ATOM 3245 N N . LEU A 1 404 ? 11.156 10.898 20.562 1 98.25 404 LEU A N 1
ATOM 3246 C CA . LEU A 1 404 ? 11.859 10.055 19.609 1 98.25 404 LEU A CA 1
ATOM 3247 C C . LEU A 1 404 ? 12.844 9.133 20.312 1 98.25 404 LEU A C 1
ATOM 3249 O O . LEU A 1 404 ? 13.727 9.602 21.047 1 98.25 404 LEU A O 1
ATOM 3253 N N . ARG A 1 405 ? 12.656 7.91 20.156 1 97.88 405 ARG A N 1
ATOM 3254 C CA . ARG A 1 405 ? 13.594 6.902 20.656 1 97.88 405 ARG A CA 1
ATOM 3255 C C . ARG A 1 405 ? 14.445 6.34 19.531 1 97.88 405 ARG A C 1
ATOM 3257 O O . ARG A 1 405 ? 13.977 5.527 18.734 1 97.88 405 ARG A O 1
ATOM 3264 N N . ARG A 1 406 ? 15.648 6.73 19.516 1 97.25 406 ARG A N 1
ATOM 3265 C CA . ARG A 1 406 ? 16.594 6.316 18.484 1 97.25 406 ARG A CA 1
ATOM 3266 C C . ARG A 1 406 ? 17.5 5.191 18.984 1 97.25 406 ARG A C 1
ATOM 3268 O O . ARG A 1 406 ? 17.953 5.223 20.141 1 97.25 406 ARG A O 1
ATOM 3275 N N . GLN A 1 407 ? 17.688 4.199 18.156 1 98.06 407 GLN A N 1
ATOM 3276 C CA . GLN A 1 407 ? 18.516 3.055 18.516 1 98.06 407 GLN A CA 1
ATOM 3277 C C . GLN A 1 407 ? 19.516 2.736 17.406 1 98.06 407 GLN A C 1
ATOM 3279 O O . GLN A 1 407 ? 19.234 1.942 16.516 1 98.06 407 GLN A O 1
ATOM 3284 N N . PRO A 1 408 ? 20.75 3.27 17.562 1 98.31 408 PRO A N 1
ATOM 3285 C CA . PRO A 1 408 ? 21.781 2.859 16.609 1 98.31 408 PRO A CA 1
ATOM 3286 C C . PRO A 1 408 ? 22.031 1.351 16.609 1 98.31 408 PRO A C 1
ATOM 3288 O O . PRO A 1 408 ? 22.062 0.731 17.688 1 98.31 408 PRO A O 1
ATOM 3291 N N . ARG A 1 409 ? 22 0.813 15.508 1 98.62 409 ARG A N 1
ATOM 3292 C CA . ARG A 1 409 ? 22.422 -0.572 15.32 1 98.62 409 ARG A CA 1
ATOM 3293 C C . ARG A 1 409 ? 23.844 -0.644 14.766 1 98.62 409 ARG A C 1
ATOM 3295 O O . ARG A 1 409 ? 24.062 -0.418 13.578 1 98.62 409 ARG A O 1
ATOM 3302 N N . ARG A 1 410 ? 24.781 -1.115 15.586 1 98.56 410 ARG A N 1
ATOM 3303 C CA . ARG A 1 410 ? 26.188 -0.857 15.281 1 98.56 410 ARG A CA 1
ATOM 3304 C C . ARG A 1 410 ? 26.828 -2.057 14.594 1 98.56 410 ARG A C 1
ATOM 3306 O O . ARG A 1 410 ? 27.906 -1.938 14.008 1 98.56 410 ARG A O 1
ATOM 3313 N N . THR A 1 411 ? 26.156 -3.221 14.672 1 98.75 411 THR A N 1
ATOM 3314 C CA . THR A 1 411 ? 26.688 -4.426 14.047 1 98.75 411 THR A CA 1
ATOM 3315 C C . THR A 1 411 ? 25.625 -5.098 13.172 1 98.75 411 THR A C 1
ATOM 3317 O O . THR A 1 411 ? 24.438 -4.789 13.281 1 98.75 411 THR A O 1
ATOM 3320 N N . GLU A 1 412 ? 26.078 -6.004 12.367 1 98.75 412 GLU A N 1
ATOM 3321 C CA . GLU A 1 412 ? 25.188 -6.715 11.453 1 98.75 412 GLU A CA 1
ATOM 3322 C C . GLU A 1 412 ? 24.156 -7.543 12.227 1 98.75 412 GLU A C 1
ATOM 3324 O O . GLU A 1 412 ? 22.984 -7.602 11.844 1 98.75 412 GLU A O 1
ATOM 3329 N N . ARG A 1 413 ? 24.547 -8.141 13.266 1 98.19 413 ARG A N 1
ATOM 3330 C CA . ARG A 1 413 ? 23.625 -8.961 14.047 1 98.19 413 ARG A CA 1
ATOM 3331 C C . ARG A 1 413 ? 22.547 -8.109 14.695 1 98.19 413 ARG A C 1
ATOM 3333 O O . ARG A 1 413 ? 21.375 -8.508 14.75 1 98.19 413 ARG A O 1
ATOM 3340 N N . GLN A 1 414 ? 23 -6.953 15.164 1 98 414 GLN A N 1
ATOM 3341 C CA . GLN A 1 414 ? 22.031 -6.027 15.742 1 98 414 GLN A CA 1
ATOM 3342 C C . GLN A 1 414 ? 21.062 -5.516 14.688 1 98 414 GLN A C 1
ATOM 3344 O O . GLN A 1 414 ? 19.922 -5.172 15 1 98 414 GLN A O 1
ATOM 3349 N N . ALA A 1 415 ? 21.531 -5.508 13.453 1 98.62 415 ALA A N 1
ATOM 3350 C CA . ALA A 1 415 ? 20.75 -4.914 12.367 1 98.62 415 ALA A CA 1
ATOM 3351 C C . ALA A 1 415 ? 20 -5.988 11.586 1 98.62 415 ALA A C 1
ATOM 3353 O O . ALA A 1 415 ? 19.453 -5.711 10.516 1 98.62 415 ALA A O 1
ATOM 3354 N N . ALA A 1 416 ? 20.062 -7.23 12.016 1 98.44 416 ALA A N 1
ATOM 3355 C CA . ALA A 1 416 ? 19.25 -8.297 11.461 1 98.44 416 ALA A CA 1
ATOM 3356 C C . ALA A 1 416 ? 17.906 -8.398 12.188 1 98.44 416 ALA A C 1
ATOM 3358 O O . ALA A 1 416 ? 17.828 -9.016 13.258 1 98.44 416 ALA A O 1
ATOM 3359 N N . LEU A 1 417 ? 16.875 -7.867 11.617 1 98.06 417 LEU A N 1
ATOM 3360 C CA . LEU A 1 417 ? 15.578 -7.758 12.266 1 98.06 417 LEU A CA 1
ATOM 3361 C C . LEU A 1 417 ? 14.688 -8.938 11.898 1 98.06 417 LEU A C 1
ATOM 3363 O O . LEU A 1 417 ? 14.266 -9.078 10.75 1 98.06 417 LEU A O 1
ATOM 3367 N N . PRO A 1 418 ? 14.367 -9.758 12.797 1 95.81 418 PRO A N 1
ATOM 3368 C CA . PRO A 1 418 ? 13.734 -11.047 12.484 1 95.81 418 PRO A CA 1
ATOM 3369 C C . PRO A 1 418 ? 12.266 -10.906 12.094 1 95.81 418 PRO A C 1
ATOM 3371 O O . PRO A 1 418 ? 11.562 -10.039 12.625 1 95.81 418 PRO A O 1
ATOM 3374 N N . LEU A 1 419 ? 11.844 -11.828 11.281 1 93 419 LEU A N 1
ATOM 3375 C CA . LEU A 1 419 ? 10.414 -11.984 11.008 1 93 419 LEU A CA 1
ATOM 3376 C C . LEU A 1 419 ? 9.688 -12.5 12.25 1 93 419 LEU A C 1
ATOM 3378 O O . LEU A 1 419 ? 10.242 -13.273 13.023 1 93 419 LEU A O 1
ATOM 3382 N N . GLY A 1 420 ? 8.461 -12.078 12.5 1 85.31 420 GLY A N 1
ATOM 3383 C CA . GLY A 1 420 ? 7.688 -12.516 13.648 1 85.31 420 GLY A CA 1
ATOM 3384 C C . GLY A 1 420 ? 7.719 -11.531 14.797 1 85.31 420 GLY A C 1
ATOM 3385 O O . GLY A 1 420 ? 6.922 -11.641 15.734 1 85.31 420 GLY A O 1
ATOM 3386 N N . ALA A 1 421 ? 8.727 -10.727 14.719 1 88.12 421 ALA A N 1
ATOM 3387 C CA . ALA A 1 421 ? 8.766 -9.633 15.68 1 88.12 421 ALA A CA 1
ATOM 3388 C C . ALA A 1 421 ? 8.352 -8.312 15.039 1 88.12 421 ALA A C 1
ATOM 3390 O O . ALA A 1 421 ? 8.523 -8.125 13.828 1 88.12 421 ALA A O 1
ATOM 3391 N N . PRO A 1 422 ? 7.801 -7.445 15.875 1 88 422 PRO A N 1
ATOM 3392 C CA . PRO A 1 422 ? 7.426 -6.152 15.305 1 88 422 PRO A CA 1
ATOM 3393 C C . PRO A 1 422 ? 8.617 -5.395 14.727 1 88 422 PRO A C 1
ATOM 3395 O O . PRO A 1 422 ? 9.695 -5.379 15.328 1 88 422 PRO A O 1
ATOM 3398 N N . LEU A 1 423 ? 8.484 -4.875 13.609 1 92.12 423 LEU A N 1
ATOM 3399 C CA . LEU A 1 423 ? 9.492 -4.066 12.938 1 92.12 423 LEU A CA 1
ATOM 3400 C C . LEU A 1 423 ? 9.414 -2.611 13.391 1 92.12 423 LEU A C 1
ATOM 3402 O O . LEU A 1 423 ? 8.336 -2.02 13.406 1 92.12 423 LEU A O 1
ATOM 3406 N N . PRO A 1 424 ? 10.578 -2.059 13.797 1 94.56 424 PRO A N 1
ATOM 3407 C CA . PRO A 1 424 ? 10.523 -0.623 14.086 1 94.56 424 PRO A CA 1
ATOM 3408 C C . PRO A 1 424 ? 9.969 0.192 12.914 1 94.56 424 PRO A C 1
ATOM 3410 O O . PRO A 1 424 ? 10.242 -0.126 11.758 1 94.56 424 PRO A O 1
ATOM 3413 N N . ARG A 1 425 ? 9.336 1.295 13.258 1 96.31 425 ARG A N 1
ATOM 3414 C CA . ARG A 1 425 ? 8.586 1.992 12.219 1 96.31 425 ARG A CA 1
ATOM 3415 C C . ARG A 1 425 ? 9.5 2.844 11.352 1 96.31 425 ARG A C 1
ATOM 3417 O O . ARG A 1 425 ? 9.141 3.223 10.234 1 96.31 425 ARG A O 1
ATOM 3424 N N . TYR A 1 426 ? 10.688 3.246 11.82 1 98.25 426 TYR A N 1
ATOM 3425 C CA . TYR A 1 426 ? 11.656 3.959 11 1 98.25 426 TYR A CA 1
ATOM 3426 C C . TYR A 1 426 ? 12.961 3.178 10.898 1 98.25 426 TYR A C 1
ATOM 3428 O O . TYR A 1 426 ? 13.57 2.84 11.914 1 98.25 426 TYR A O 1
ATOM 3436 N N . LEU A 1 427 ? 13.328 2.859 9.734 1 98.81 427 LEU A N 1
ATOM 3437 C CA . LEU A 1 427 ? 14.609 2.256 9.375 1 98.81 427 LEU A CA 1
ATOM 3438 C C . LEU A 1 427 ? 15.492 3.248 8.625 1 98.81 427 LEU A C 1
ATOM 3440 O O . LEU A 1 427 ? 15.328 3.441 7.418 1 98.81 427 LEU A O 1
ATOM 3444 N N . LEU A 1 428 ? 16.5 3.82 9.289 1 98.81 428 LEU A N 1
ATOM 3445 C CA . LEU A 1 428 ? 17.188 5.004 8.781 1 98.81 428 LEU A CA 1
ATOM 3446 C C . LEU A 1 428 ? 18.625 4.684 8.422 1 98.81 428 LEU A C 1
ATOM 3448 O O . LEU A 1 428 ? 19.344 4.074 9.219 1 98.81 428 LEU A O 1
ATOM 3452 N N . PHE A 1 429 ? 19 5.012 7.27 1 98.88 429 PHE A N 1
ATOM 3453 C CA . PHE A 1 429 ? 20.391 4.988 6.785 1 98.88 429 PHE A CA 1
ATOM 3454 C C . PHE A 1 429 ? 20.922 6.402 6.609 1 98.88 429 PHE A C 1
ATOM 3456 O O . PHE A 1 429 ? 20.359 7.199 5.855 1 98.88 429 PHE A O 1
ATOM 3463 N N . SER A 1 430 ? 22.031 6.766 7.289 1 98.62 430 SER A N 1
ATOM 3464 C CA . SER A 1 430 ? 22.484 8.148 7.273 1 98.62 430 SER A CA 1
ATOM 3465 C C . SER A 1 430 ? 23.984 8.242 7 1 98.62 430 SER A C 1
ATOM 3467 O O . SER A 1 430 ? 24.719 7.285 7.246 1 98.62 430 SER A O 1
ATOM 3469 N N . ASN A 1 431 ? 24.391 9.281 6.387 1 98.5 431 ASN A N 1
ATOM 3470 C CA . ASN A 1 431 ? 25.797 9.672 6.32 1 98.5 431 ASN A CA 1
ATOM 3471 C C . ASN A 1 431 ? 26.172 10.609 7.465 1 98.5 431 ASN A C 1
ATOM 3473 O O . ASN A 1 431 ? 25.797 11.781 7.469 1 98.5 431 ASN A O 1
ATOM 3477 N N . PRO A 1 432 ? 26.938 10.133 8.422 1 96.81 432 PRO A N 1
ATOM 3478 C CA . PRO A 1 432 ? 27.234 10.961 9.594 1 96.81 432 PRO A CA 1
ATOM 3479 C C . PRO A 1 432 ? 28.156 12.141 9.266 1 96.81 432 PRO A C 1
ATOM 3481 O O . PRO A 1 432 ? 28.297 13.062 10.078 1 96.81 432 PRO A O 1
ATOM 3484 N N . ARG A 1 433 ? 28.672 12.195 8.07 1 97.19 433 ARG A N 1
ATOM 3485 C CA . ARG A 1 433 ? 29.656 13.227 7.73 1 97.19 433 ARG A CA 1
ATOM 3486 C C . ARG A 1 433 ? 29.016 14.297 6.848 1 97.19 433 ARG A C 1
ATOM 3488 O O . ARG A 1 433 ? 29.656 15.312 6.547 1 97.19 433 ARG A O 1
ATOM 3495 N N . GLN A 1 434 ? 27.891 13.984 6.387 1 97.69 434 GLN A N 1
ATOM 3496 C CA . GLN A 1 434 ? 27.203 14.938 5.523 1 97.69 434 GLN A CA 1
ATOM 3497 C C . GLN A 1 434 ? 25.953 15.477 6.191 1 97.69 434 GLN A C 1
ATOM 3499 O O . GLN A 1 434 ? 25.078 14.711 6.613 1 97.69 434 GLN A O 1
ATOM 3504 N N . ARG A 1 435 ? 25.828 16.75 6.219 1 98 435 ARG A N 1
ATOM 3505 C CA . ARG A 1 435 ? 24.688 17.406 6.871 1 98 435 ARG A CA 1
ATOM 3506 C C . ARG A 1 435 ? 23.875 18.219 5.875 1 98 435 ARG A C 1
ATOM 3508 O O . ARG A 1 435 ? 24.422 18.719 4.883 1 98 435 ARG A O 1
ATOM 3515 N N . ASN A 1 436 ? 22.609 18.312 6.086 1 97.81 436 ASN A N 1
ATOM 3516 C CA . ASN A 1 436 ? 21.812 19.266 5.305 1 97.81 436 ASN A CA 1
ATOM 3517 C C . ASN A 1 436 ? 21.875 20.656 5.914 1 97.81 436 ASN A C 1
ATOM 3519 O O . ASN A 1 436 ? 22.609 20.891 6.875 1 97.81 436 ASN A O 1
ATOM 3523 N N . ARG A 1 437 ? 21.156 21.5 5.363 1 97.25 437 ARG A N 1
ATOM 3524 C CA . ARG A 1 437 ? 21.203 22.906 5.746 1 97.25 437 ARG A CA 1
ATOM 3525 C C . ARG A 1 437 ? 20.781 23.094 7.203 1 97.25 437 ARG A C 1
ATOM 3527 O O . ARG A 1 437 ? 21.219 24.047 7.859 1 97.25 437 ARG A O 1
ATOM 3534 N N . TRP A 1 438 ? 20.078 22.188 7.762 1 97.44 438 TRP A N 1
ATOM 3535 C CA . TRP A 1 438 ? 19.516 22.359 9.102 1 97.44 438 TRP A CA 1
ATOM 3536 C C . TRP A 1 438 ? 20.281 21.547 10.125 1 97.44 438 TRP A C 1
ATOM 3538 O O . TRP A 1 438 ? 19.875 21.438 11.281 1 97.44 438 TRP A O 1
ATOM 3548 N N . GLY A 1 439 ? 21.297 20.922 9.656 1 96.62 439 GLY A N 1
ATOM 3549 C CA . GLY A 1 439 ? 22.219 20.297 10.578 1 96.62 439 GLY A CA 1
ATOM 3550 C C . GLY A 1 439 ? 21.969 18.812 10.766 1 96.62 439 GLY A C 1
ATOM 3551 O O . GLY A 1 439 ? 22.625 18.156 11.586 1 96.62 439 GLY A O 1
ATOM 3552 N N . HIS A 1 440 ? 21.109 18.281 10.062 1 97.75 440 HIS A N 1
ATOM 3553 C CA . HIS A 1 440 ? 20.828 16.859 10.188 1 97.75 440 HIS A CA 1
ATOM 3554 C C . HIS A 1 440 ? 21.781 16.031 9.328 1 97.75 440 HIS A C 1
ATOM 3556 O O . HIS A 1 440 ? 22.156 16.453 8.234 1 97.75 440 HIS A O 1
ATOM 3562 N N . ALA A 1 441 ? 22.172 14.844 9.891 1 98.19 441 ALA A N 1
ATOM 3563 C CA . ALA A 1 441 ? 22.812 13.891 8.984 1 98.19 441 ALA A CA 1
ATOM 3564 C C . ALA A 1 441 ? 21.891 13.547 7.816 1 98.19 441 ALA A C 1
ATOM 3566 O O . ALA A 1 441 ? 20.703 13.281 8.008 1 98.19 441 ALA A O 1
ATOM 3567 N N . ARG A 1 442 ? 22.422 13.648 6.633 1 98.56 442 ARG A N 1
ATOM 3568 C CA . ARG A 1 442 ? 21.609 13.305 5.473 1 98.56 442 ARG A CA 1
ATOM 3569 C C . ARG A 1 442 ? 21.25 11.82 5.473 1 98.56 442 ARG A C 1
ATOM 3571 O O . ARG A 1 442 ? 22.109 10.969 5.684 1 98.56 442 ARG A O 1
ATOM 3578 N N . SER A 1 443 ? 19.922 11.539 5.277 1 98.75 443 SER A N 1
ATOM 3579 C CA . SER A 1 443 ? 19.469 10.172 5.508 1 98.75 443 SER A CA 1
ATOM 3580 C C . SER A 1 443 ? 18.344 9.797 4.547 1 98.75 443 SER A C 1
ATOM 3582 O O . SER A 1 443 ? 17.672 10.672 4.004 1 98.75 443 SER A O 1
ATOM 3584 N N . TYR A 1 444 ? 18.203 8.531 4.293 1 98.81 444 TYR A N 1
ATOM 3585 C CA . TYR A 1 444 ? 17.047 7.875 3.686 1 98.81 444 TYR A CA 1
ATOM 3586 C C . TYR A 1 444 ? 16.469 6.809 4.609 1 98.81 444 TYR A C 1
ATOM 3588 O O . TYR A 1 444 ? 17.188 6.262 5.453 1 98.81 444 TYR A O 1
ATOM 3596 N N . ARG A 1 445 ? 15.195 6.566 4.441 1 98.5 445 ARG A N 1
ATOM 3597 C CA . ARG A 1 445 ? 14.594 5.484 5.211 1 98.5 445 ARG A CA 1
ATOM 3598 C C . ARG A 1 445 ? 13.969 4.441 4.289 1 98.5 445 ARG A C 1
ATOM 3600 O O . ARG A 1 445 ? 13.633 4.738 3.143 1 98.5 445 ARG A O 1
ATOM 3607 N N . ILE A 1 446 ? 13.914 3.213 4.781 1 98.75 446 ILE A N 1
ATOM 3608 C CA . ILE A 1 446 ? 13.188 2.135 4.129 1 98.75 446 ILE A CA 1
ATOM 3609 C C . ILE A 1 446 ? 11.859 1.903 4.848 1 98.75 446 ILE A C 1
ATOM 3611 O O . ILE A 1 446 ? 11.82 1.791 6.074 1 98.75 446 ILE A O 1
ATOM 3615 N N . GLN A 1 447 ? 10.797 1.954 4.074 1 98.44 447 GLN A N 1
ATOM 3616 C CA . GLN A 1 447 ? 9.461 1.672 4.586 1 98.44 447 GLN A CA 1
ATOM 3617 C C . GLN A 1 447 ? 8.844 0.475 3.871 1 98.44 447 GLN A C 1
ATOM 3619 O O . GLN A 1 447 ? 8.602 0.522 2.662 1 98.44 447 GLN A O 1
ATOM 3624 N N . LEU A 1 448 ? 8.516 -0.573 4.605 1 97.69 448 LEU A N 1
ATOM 3625 C CA . LEU A 1 448 ? 8.031 -1.805 3.996 1 97.69 448 LEU A CA 1
ATOM 3626 C C . LEU A 1 448 ? 6.508 -1.793 3.883 1 97.69 448 LEU A C 1
ATOM 3628 O O . LEU A 1 448 ? 5.824 -1.189 4.715 1 97.69 448 LEU A O 1
ATOM 3632 N N . ARG A 1 449 ? 5.953 -2.375 2.883 1 96.81 449 ARG A N 1
ATOM 3633 C CA . ARG A 1 449 ? 4.59 -2.865 2.703 1 96.81 449 ARG A CA 1
ATOM 3634 C C . ARG A 1 449 ? 4.578 -4.367 2.436 1 96.81 449 ARG A C 1
ATOM 3636 O O . ARG A 1 449 ? 4.719 -4.801 1.289 1 96.81 449 ARG A O 1
ATOM 3643 N N . SER A 1 450 ? 4.359 -5.074 3.543 1 96.38 450 SER A N 1
ATOM 3644 C CA . SER A 1 450 ? 4.613 -6.512 3.477 1 96.38 450 SER A CA 1
ATOM 3645 C C . SER A 1 450 ? 3.721 -7.277 4.445 1 96.38 450 SER A C 1
ATOM 3647 O O . SER A 1 450 ? 3.312 -6.738 5.477 1 96.38 450 SER A O 1
ATOM 3649 N N . HIS A 1 451 ? 3.328 -8.484 4.113 1 95.31 451 HIS A N 1
ATOM 3650 C CA . HIS A 1 451 ? 2.656 -9.453 4.977 1 95.31 451 HIS A CA 1
ATOM 3651 C C . HIS A 1 451 ? 3.461 -10.742 5.09 1 95.31 451 HIS A C 1
ATOM 3653 O O . HIS A 1 451 ? 2.889 -11.828 5.148 1 95.31 451 HIS A O 1
ATOM 3659 N N . ALA A 1 452 ? 4.715 -10.602 5.086 1 94.88 452 ALA A N 1
ATOM 3660 C CA . ALA A 1 452 ? 5.625 -11.742 5.102 1 94.88 452 ALA A CA 1
ATOM 3661 C C . ALA A 1 452 ? 5.5 -12.531 6.402 1 94.88 452 ALA A C 1
ATOM 3663 O O . ALA A 1 452 ? 5.062 -11.984 7.422 1 94.88 452 ALA A O 1
ATOM 3664 N N . GLY A 1 453 ? 5.809 -13.805 6.348 1 94.62 453 GLY A N 1
ATOM 3665 C CA . GLY A 1 453 ? 5.918 -14.719 7.477 1 94.62 453 GLY A CA 1
ATOM 3666 C C . GLY A 1 453 ? 6.902 -15.852 7.234 1 94.62 453 GLY A C 1
ATOM 3667 O O . GLY A 1 453 ? 7.422 -16 6.129 1 94.62 453 GLY A O 1
ATOM 3668 N N . ARG A 1 454 ? 7.059 -16.578 8.281 1 94.88 454 ARG A N 1
ATOM 3669 C CA . ARG A 1 454 ? 7.992 -17.703 8.18 1 94.88 454 ARG A CA 1
ATOM 3670 C C . ARG A 1 454 ? 7.508 -18.734 7.168 1 94.88 454 ARG A C 1
ATOM 3672 O O . ARG A 1 454 ? 6.312 -19 7.074 1 94.88 454 ARG A O 1
ATOM 3679 N N . VAL A 1 455 ? 8.461 -19.234 6.508 1 96.94 455 VAL A N 1
ATOM 3680 C CA . VAL A 1 455 ? 8.086 -20.203 5.48 1 96.94 455 VAL A CA 1
ATOM 3681 C C . VAL A 1 455 ? 8.469 -21.609 5.926 1 96.94 455 VAL A C 1
ATOM 3683 O O . VAL A 1 455 ? 7.902 -22.594 5.449 1 96.94 455 VAL A O 1
ATOM 3686 N N . LEU A 1 456 ? 9.445 -21.766 6.742 1 97.25 456 LEU A N 1
ATOM 3687 C CA . LEU A 1 456 ? 9.883 -22.984 7.398 1 97.25 456 LEU A CA 1
ATOM 3688 C C . LEU A 1 456 ? 10.438 -22.688 8.789 1 97.25 456 LEU A C 1
ATOM 3690 O O . LEU A 1 456 ? 10.898 -21.578 9.055 1 97.25 456 LEU A O 1
ATOM 3694 N N . PRO A 1 457 ? 10.367 -23.719 9.656 1 96 457 PRO A N 1
ATOM 3695 C CA . PRO A 1 457 ? 11.055 -23.516 10.93 1 96 457 PRO A CA 1
ATOM 3696 C C . PRO A 1 457 ? 12.555 -23.266 10.766 1 96 457 PRO A C 1
ATOM 3698 O O . PRO A 1 457 ? 13.195 -23.906 9.914 1 96 457 PRO A O 1
ATOM 3701 N N . ARG A 1 458 ? 13.07 -22.438 11.586 1 94.06 458 ARG A N 1
ATOM 3702 C CA . ARG A 1 458 ? 14.492 -22.125 11.539 1 94.06 458 ARG A CA 1
ATOM 3703 C C . ARG A 1 458 ? 15.336 -23.391 11.766 1 94.06 458 ARG A C 1
ATOM 3705 O O . ARG A 1 458 ? 15.078 -24.156 12.695 1 94.06 458 ARG A O 1
ATOM 3712 N N . GLY A 1 459 ? 16.219 -23.578 10.898 1 91.38 459 GLY A N 1
ATOM 3713 C CA . GLY A 1 459 ? 17.141 -24.688 11.047 1 91.38 459 GLY A CA 1
ATOM 3714 C C . GLY A 1 459 ? 16.719 -25.922 10.266 1 91.38 459 GLY A C 1
ATOM 3715 O O . GLY A 1 459 ? 17.516 -26.844 10.078 1 91.38 459 GLY A O 1
ATOM 3716 N N . TRP A 1 460 ? 15.445 -25.953 9.883 1 93.94 460 TRP A N 1
ATOM 3717 C CA . TRP A 1 460 ? 15.031 -27.062 9.031 1 93.94 460 TRP A CA 1
ATOM 3718 C C . TRP A 1 460 ? 15.922 -27.172 7.801 1 93.94 460 TRP A C 1
ATOM 3720 O O . TRP A 1 460 ? 16.5 -26.188 7.359 1 93.94 460 TRP A O 1
ATOM 3730 N N . LYS A 1 461 ? 16.047 -28.328 7.211 1 90.12 461 LYS A N 1
ATOM 3731 C CA . LYS A 1 461 ? 17.031 -28.672 6.191 1 90.12 461 LYS A CA 1
ATOM 3732 C C . LYS A 1 461 ? 16.938 -27.719 4.996 1 90.12 461 LYS A C 1
ATOM 3734 O O . LYS A 1 461 ? 17.922 -27.078 4.617 1 90.12 461 LYS A O 1
ATOM 3739 N N . GLU A 1 462 ? 15.781 -27.531 4.359 1 95.06 462 GLU A N 1
ATOM 3740 C CA . GLU A 1 462 ? 15.648 -26.703 3.166 1 95.06 462 GLU A CA 1
ATOM 3741 C C . GLU A 1 462 ? 15.68 -25.219 3.516 1 95.06 462 GLU A C 1
ATOM 3743 O O . GLU A 1 462 ? 15.898 -24.375 2.645 1 95.06 462 GLU A O 1
ATOM 3748 N N . GLU A 1 463 ? 15.445 -24.859 4.773 1 96.88 463 GLU A N 1
ATOM 3749 C CA . GLU A 1 463 ? 15.383 -23.469 5.211 1 96.88 463 GLU A CA 1
ATOM 3750 C C . GLU A 1 463 ? 16.734 -22.781 5.023 1 96.88 463 GLU A C 1
ATOM 3752 O O . GLU A 1 463 ? 16.781 -21.562 4.812 1 96.88 463 GLU A O 1
ATOM 3757 N N . LYS A 1 464 ? 17.781 -23.516 4.988 1 95.44 464 LYS A N 1
ATOM 3758 C CA . LYS A 1 464 ? 19.141 -22.984 4.824 1 95.44 464 LYS A CA 1
ATOM 3759 C C . LYS A 1 464 ? 19.297 -22.281 3.477 1 95.44 464 LYS A C 1
ATOM 3761 O O . LYS A 1 464 ? 20.062 -21.344 3.35 1 95.44 464 LYS A O 1
ATOM 3766 N N . GLY A 1 465 ? 18.547 -22.781 2.516 1 96.94 465 GLY A N 1
ATOM 3767 C CA . GLY A 1 465 ? 18.641 -22.219 1.176 1 96.94 465 GLY A CA 1
ATOM 3768 C C . GLY A 1 465 ? 17.984 -20.859 1.06 1 96.94 465 GLY A C 1
ATOM 3769 O O . GLY A 1 465 ? 18.203 -20.141 0.082 1 96.94 465 GLY A O 1
ATOM 3770 N N . VAL A 1 466 ? 17.219 -20.5 2.088 1 98.12 466 VAL A N 1
ATOM 3771 C CA . VAL A 1 466 ? 16.5 -19.219 2.074 1 98.12 466 VAL A CA 1
ATOM 3772 C C . VAL A 1 466 ? 16.656 -18.531 3.43 1 98.12 466 VAL A C 1
ATOM 3774 O O . VAL A 1 466 ? 15.68 -17.984 3.961 1 98.12 466 VAL A O 1
ATOM 3777 N N . ALA A 1 467 ? 17.828 -18.531 3.982 1 97.62 467 ALA A N 1
ATOM 3778 C CA . ALA A 1 467 ? 18.062 -18.016 5.328 1 97.62 467 ALA A CA 1
ATOM 3779 C C . ALA A 1 467 ? 17.75 -16.516 5.395 1 97.62 467 ALA A C 1
ATOM 3781 O O . ALA A 1 467 ? 17.484 -15.984 6.473 1 97.62 467 ALA A O 1
ATOM 3782 N N . TRP A 1 468 ? 17.828 -15.844 4.238 1 98.25 468 TRP A N 1
ATOM 3783 C CA . TRP A 1 468 ? 17.438 -14.438 4.199 1 98.25 468 TRP A CA 1
ATOM 3784 C C . TRP A 1 468 ? 15.977 -14.266 4.605 1 98.25 468 TRP A C 1
ATOM 3786 O O . TRP A 1 468 ? 15.57 -13.195 5.066 1 98.25 468 TRP A O 1
ATOM 3796 N N . GLY A 1 469 ? 15.156 -15.328 4.488 1 97.94 469 GLY A N 1
ATOM 3797 C CA . GLY A 1 469 ? 13.75 -15.289 4.832 1 97.94 469 GLY A CA 1
ATOM 3798 C C . GLY A 1 469 ? 13.5 -15.227 6.328 1 97.94 469 GLY A C 1
ATOM 3799 O O . GLY A 1 469 ? 12.352 -15.148 6.77 1 97.94 469 GLY A O 1
ATOM 3800 N N . ARG A 1 470 ? 14.594 -15.234 7.129 1 97.31 470 ARG A N 1
ATOM 3801 C CA . ARG A 1 470 ? 14.477 -15.133 8.578 1 97.31 470 ARG A CA 1
ATOM 3802 C C . ARG A 1 470 ? 14.227 -13.695 9.008 1 97.31 470 ARG A C 1
ATOM 3804 O O . ARG A 1 470 ? 13.82 -13.445 10.148 1 97.31 470 ARG A O 1
ATOM 3811 N N . TYR A 1 471 ? 14.477 -12.734 8.047 1 97.88 471 TYR A N 1
ATOM 3812 C CA . TYR A 1 471 ? 14.547 -11.336 8.461 1 97.88 471 TYR A CA 1
ATOM 3813 C C . TYR A 1 471 ? 13.648 -10.469 7.586 1 97.88 471 TYR A C 1
ATOM 3815 O O . TYR A 1 471 ? 13.547 -10.688 6.375 1 97.88 471 TYR A O 1
ATOM 3823 N N . HIS A 1 472 ? 12.984 -9.492 8.266 1 97.56 472 HIS A N 1
ATOM 3824 C CA . HIS A 1 472 ? 12.398 -8.414 7.477 1 97.56 472 HIS A CA 1
ATOM 3825 C C . HIS A 1 472 ? 13.469 -7.633 6.719 1 97.56 472 HIS A C 1
ATOM 3827 O O . HIS A 1 472 ? 13.266 -7.266 5.562 1 97.56 472 HIS A O 1
ATOM 3833 N N . LEU A 1 473 ? 14.477 -7.387 7.402 1 98.69 473 LEU A N 1
ATOM 3834 C CA . LEU A 1 473 ? 15.602 -6.562 6.965 1 98.69 473 LEU A CA 1
ATOM 3835 C C . LEU A 1 473 ? 16.891 -7.004 7.645 1 98.69 473 LEU A C 1
ATOM 3837 O O . LEU A 1 473 ? 16.906 -7.305 8.836 1 98.69 473 LEU A O 1
ATOM 3841 N N . ALA A 1 474 ? 17.906 -7.125 6.902 1 98.81 474 ALA A N 1
ATOM 3842 C CA . ALA A 1 474 ? 19.266 -7.266 7.406 1 98.81 474 ALA A CA 1
ATOM 3843 C C . ALA A 1 474 ? 20.203 -6.25 6.754 1 98.81 474 ALA A C 1
ATOM 3845 O O . ALA A 1 474 ? 20.094 -5.98 5.555 1 98.81 474 ALA A O 1
ATOM 3846 N N . VAL A 1 475 ? 21.031 -5.664 7.547 1 98.88 475 VAL A N 1
ATOM 3847 C CA . VAL A 1 475 ? 21.984 -4.676 7.035 1 98.88 475 VAL A CA 1
ATOM 3848 C C . VAL A 1 475 ? 23.406 -5.184 7.227 1 98.88 475 VAL A C 1
ATOM 3850 O O . VAL A 1 475 ? 23.797 -5.562 8.336 1 98.88 475 VAL A O 1
ATOM 3853 N N . THR A 1 476 ? 24.172 -5.211 6.16 1 98.81 476 THR A N 1
ATOM 3854 C CA . THR A 1 476 ? 25.562 -5.66 6.234 1 98.81 476 THR A CA 1
ATOM 3855 C C . THR A 1 476 ? 26.5 -4.609 5.648 1 98.81 476 THR A C 1
ATOM 3857 O O . THR A 1 476 ? 26.062 -3.688 4.961 1 98.81 476 THR A O 1
ATOM 3860 N N . ARG A 1 477 ? 27.75 -4.754 6.008 1 98.5 477 ARG A N 1
ATOM 3861 C CA . ARG A 1 477 ? 28.797 -4.023 5.309 1 98.5 477 ARG A CA 1
ATOM 3862 C C . ARG A 1 477 ? 29.031 -4.605 3.918 1 98.5 477 ARG A C 1
ATOM 3864 O O . ARG A 1 477 ? 29.047 -5.824 3.742 1 98.5 477 ARG A O 1
ATOM 3871 N N . HIS A 1 478 ? 29.203 -3.746 2.953 1 98.19 478 HIS A N 1
ATOM 3872 C CA . HIS A 1 478 ? 29.391 -4.203 1.582 1 98.19 478 HIS A CA 1
ATOM 3873 C C . HIS A 1 478 ? 30.656 -5.055 1.461 1 98.19 478 HIS A C 1
ATOM 3875 O O . HIS A 1 478 ? 31.703 -4.707 2.008 1 98.19 478 HIS A O 1
ATOM 3881 N N . ARG A 1 479 ? 30.547 -6.105 0.811 1 96.69 479 ARG A N 1
ATOM 3882 C CA . ARG A 1 479 ? 31.641 -6.988 0.426 1 96.69 479 ARG A CA 1
ATOM 3883 C C . ARG A 1 479 ? 31.484 -7.461 -1.017 1 96.69 479 ARG A C 1
ATOM 3885 O O . ARG A 1 479 ? 30.406 -7.859 -1.431 1 96.69 479 ARG A O 1
ATOM 3892 N N . GLU A 1 480 ? 32.531 -7.508 -1.69 1 95.25 480 GLU A N 1
ATOM 3893 C CA . GLU A 1 480 ? 32.531 -7.957 -3.078 1 95.25 480 GLU A CA 1
ATOM 3894 C C . GLU A 1 480 ? 32.094 -9.422 -3.176 1 95.25 480 GLU A C 1
ATOM 3896 O O . GLU A 1 480 ? 31.469 -9.828 -4.156 1 95.25 480 GLU A O 1
ATOM 3901 N N . SER A 1 481 ? 32.344 -10.148 -2.135 1 94.88 481 SER A N 1
ATOM 3902 C CA . SER A 1 481 ? 32.031 -11.57 -2.121 1 94.88 481 SER A CA 1
ATOM 3903 C C . SER A 1 481 ? 30.562 -11.805 -1.87 1 94.88 481 SER A C 1
ATOM 3905 O O . SER A 1 481 ? 30.062 -12.93 -2.031 1 94.88 481 SER A O 1
ATOM 3907 N N . GLU A 1 482 ? 29.844 -10.773 -1.516 1 97 482 GLU A N 1
ATOM 3908 C CA . GLU A 1 482 ? 28.422 -10.875 -1.22 1 97 482 GLU A CA 1
ATOM 3909 C C . GLU A 1 482 ? 27.578 -10.203 -2.307 1 97 482 GLU A C 1
ATOM 3911 O O . GLU A 1 482 ? 26.719 -9.383 -2.012 1 97 482 GLU A O 1
ATOM 3916 N N . ALA A 1 483 ? 27.812 -10.648 -3.5 1 94.69 483 ALA A N 1
ATOM 3917 C CA . ALA A 1 483 ? 27.203 -10.008 -4.668 1 94.69 483 ALA A CA 1
ATOM 3918 C C . ALA A 1 483 ? 25.719 -10.336 -4.766 1 94.69 483 ALA A C 1
ATOM 3920 O O . ALA A 1 483 ? 24.922 -9.516 -5.238 1 94.69 483 ALA A O 1
ATOM 3921 N N . SER A 1 484 ? 25.328 -11.516 -4.355 1 96.31 484 SER A N 1
ATOM 3922 C CA . SER A 1 484 ? 23.938 -11.961 -4.395 1 96.31 484 SER A CA 1
ATOM 3923 C C . SER A 1 484 ? 23.594 -12.797 -3.164 1 96.31 484 SER A C 1
ATOM 3925 O O . SER A 1 484 ? 24.453 -13.516 -2.637 1 96.31 484 SER A O 1
ATOM 3927 N N . SER A 1 485 ? 22.375 -12.617 -2.77 1 96.81 485 SER A N 1
ATOM 3928 C CA . SER A 1 485 ? 21.938 -13.336 -1.577 1 96.81 485 SER A CA 1
ATOM 3929 C C . SER A 1 485 ? 21.391 -14.719 -1.933 1 96.81 485 SER A C 1
ATOM 3931 O O . SER A 1 485 ? 20.953 -15.461 -1.054 1 96.81 485 SER A O 1
ATOM 3933 N N . SER A 1 486 ? 21.375 -15.055 -3.133 1 95.69 486 SER A N 1
ATOM 3934 C CA . SER A 1 486 ? 20.875 -16.344 -3.617 1 95.69 486 SER A CA 1
ATOM 3935 C C . SER A 1 486 ? 21.656 -16.797 -4.852 1 95.69 486 SER A C 1
ATOM 3937 O O . SER A 1 486 ? 22.594 -16.125 -5.289 1 95.69 486 SER A O 1
ATOM 3939 N N . SER A 1 487 ? 21.375 -18.016 -5.23 1 94.88 487 SER A N 1
ATOM 3940 C CA . SER A 1 487 ? 21.969 -18.609 -6.422 1 94.88 487 SER A CA 1
ATOM 3941 C C . SER A 1 487 ? 20.953 -19.469 -7.172 1 94.88 487 SER A C 1
ATOM 3943 O O . SER A 1 487 ? 20.078 -20.078 -6.559 1 94.88 487 SER A O 1
ATOM 3945 N N . LEU A 1 488 ? 21.188 -19.562 -8.469 1 91.69 488 LEU A N 1
ATOM 3946 C CA . LEU A 1 488 ? 20.328 -20.406 -9.289 1 91.69 488 LEU A CA 1
ATOM 3947 C C . LEU A 1 488 ? 20.438 -21.859 -8.859 1 91.69 488 LEU A C 1
ATOM 3949 O O . LEU A 1 488 ? 19.5 -22.641 -9.047 1 91.69 488 LEU A O 1
ATOM 3953 N N . TYR A 1 489 ? 21.484 -22.188 -8.188 1 93.25 489 TYR A N 1
ATOM 3954 C CA . TYR A 1 489 ? 21.766 -23.578 -7.832 1 93.25 489 TYR A CA 1
ATOM 3955 C C . TYR A 1 489 ? 21.094 -23.938 -6.512 1 93.25 489 TYR A C 1
ATOM 3957 O O . TYR A 1 489 ? 21 -25.125 -6.164 1 93.25 489 TYR A O 1
ATOM 3965 N N . ASN A 1 490 ? 20.594 -22.938 -5.805 1 95.81 490 ASN A N 1
ATOM 3966 C CA . ASN A 1 490 ? 20.016 -23.203 -4.496 1 95.81 490 ASN A CA 1
ATOM 3967 C C . ASN A 1 490 ? 18.734 -24.031 -4.609 1 95.81 490 ASN A C 1
ATOM 3969 O O . ASN A 1 490 ? 18.391 -24.781 -3.697 1 95.81 490 ASN A O 1
ATOM 3973 N N . GLN A 1 491 ? 18.047 -23.953 -5.699 1 95.56 491 GLN A N 1
ATOM 3974 C CA . GLN A 1 491 ? 16.812 -24.703 -5.887 1 95.56 491 GLN A CA 1
ATOM 3975 C C . GLN A 1 491 ? 17.078 -26.203 -5.855 1 95.56 491 GLN A C 1
ATOM 3977 O O . GLN A 1 491 ? 16.297 -26.969 -5.281 1 95.56 491 GLN A O 1
ATOM 3982 N N . ASN A 1 492 ? 18.188 -26.609 -6.492 1 93.19 492 ASN A N 1
ATOM 3983 C CA . ASN A 1 492 ? 18.469 -28.031 -6.641 1 93.19 492 ASN A CA 1
ATOM 3984 C C . ASN A 1 492 ? 19.25 -28.578 -5.449 1 93.19 492 ASN A C 1
ATOM 3986 O O . ASN A 1 492 ? 19.422 -29.797 -5.32 1 93.19 492 ASN A O 1
ATOM 3990 N N . ASN A 1 493 ? 19.734 -27.734 -4.59 1 95.94 493 ASN A N 1
ATOM 3991 C CA . ASN A 1 493 ? 20.469 -28.156 -3.404 1 95.94 493 ASN A CA 1
ATOM 3992 C C . ASN A 1 493 ? 20.266 -27.188 -2.24 1 95.94 493 ASN A C 1
ATOM 3994 O O . ASN A 1 493 ? 21.234 -26.656 -1.701 1 95.94 493 ASN A O 1
ATOM 3998 N N . PRO A 1 494 ? 19.016 -27.016 -1.826 1 96.44 494 PRO A N 1
ATOM 3999 C CA . PRO A 1 494 ? 18.75 -26.078 -0.734 1 96.44 494 PRO A CA 1
ATOM 4000 C C . PRO A 1 494 ? 19.328 -26.547 0.601 1 96.44 494 PRO A C 1
ATOM 4002 O O . PRO A 1 494 ? 19.453 -25.75 1.538 1 96.44 494 PRO A O 1
ATOM 4005 N N . TRP A 1 495 ? 19.719 -27.812 0.737 1 96.38 495 TRP A N 1
ATOM 4006 C CA . TRP A 1 495 ? 20.266 -28.406 1.953 1 96.38 495 TRP A CA 1
ATOM 4007 C C . TRP A 1 495 ? 21.703 -27.953 2.18 1 96.38 495 TRP A C 1
ATOM 4009 O O . TRP A 1 495 ? 22.125 -27.734 3.32 1 96.38 495 TRP A O 1
ATOM 4019 N N . GLU A 1 496 ? 22.422 -27.891 1.136 1 96.38 496 GLU A N 1
ATOM 4020 C CA . GLU A 1 496 ? 23.781 -27.344 1.078 1 96.38 496 GLU A CA 1
ATOM 4021 C C . GLU A 1 496 ? 23.891 -26.266 0.011 1 96.38 496 GLU A C 1
ATOM 4023 O O . GLU A 1 496 ? 24.609 -26.438 -0.979 1 96.38 496 GLU A O 1
ATOM 4028 N N . PRO A 1 497 ? 23.328 -25.141 0.319 1 96.56 497 PRO A N 1
ATOM 4029 C CA . PRO A 1 497 ? 23.172 -24.125 -0.723 1 96.56 497 PRO A CA 1
ATOM 4030 C C . PRO A 1 497 ? 24.516 -23.516 -1.14 1 96.56 497 PRO A C 1
ATOM 4032 O O . PRO A 1 497 ? 25.391 -23.312 -0.302 1 96.56 497 PRO A O 1
ATOM 4035 N N . ALA A 1 498 ? 24.641 -23.234 -2.424 1 95.94 498 ALA A N 1
ATOM 4036 C CA . ALA A 1 498 ? 25.828 -22.562 -2.949 1 95.94 498 ALA A CA 1
ATOM 4037 C C . ALA A 1 498 ? 26.047 -21.203 -2.289 1 95.94 498 ALA A C 1
ATOM 4039 O O . ALA A 1 498 ? 27.188 -20.781 -2.074 1 95.94 498 ALA A O 1
ATOM 4040 N N . VAL A 1 499 ? 24.969 -20.5 -2.002 1 96.25 499 VAL A N 1
ATOM 4041 C CA . VAL A 1 499 ? 25 -19.234 -1.271 1 96.25 499 VAL A CA 1
ATOM 4042 C C . VAL A 1 499 ? 24.109 -19.328 -0.034 1 96.25 499 VAL A C 1
ATOM 4044 O O . VAL A 1 499 ? 22.922 -19.594 -0.144 1 96.25 499 VAL A O 1
ATOM 4047 N N . SER A 1 500 ? 24.703 -19.188 1.064 1 95.06 500 SER A N 1
ATOM 4048 C CA . SER A 1 500 ? 23.984 -19.125 2.332 1 95.06 500 SER A CA 1
ATOM 4049 C C . SER A 1 500 ? 24.016 -17.719 2.914 1 95.06 500 SER A C 1
ATOM 4051 O O . SER A 1 500 ? 25.062 -17.234 3.342 1 95.06 500 SER A O 1
ATOM 4053 N N . PHE A 1 501 ? 22.906 -17.141 3.043 1 97.56 501 PHE A N 1
ATOM 4054 C CA . PHE A 1 501 ? 22.797 -15.75 3.449 1 97.56 501 PHE A CA 1
ATOM 4055 C C . PHE A 1 501 ? 23.312 -15.562 4.871 1 97.56 501 PHE A C 1
ATOM 4057 O O . PHE A 1 501 ? 23.828 -14.492 5.215 1 97.56 501 PHE A O 1
ATOM 4064 N N . GLU A 1 502 ? 23.156 -16.547 5.691 1 95.62 502 GLU A N 1
ATOM 4065 C CA . GLU A 1 502 ? 23.594 -16.453 7.078 1 95.62 502 GLU A CA 1
ATOM 4066 C C . GLU A 1 502 ? 25.078 -16.094 7.164 1 95.62 502 GLU A C 1
ATOM 4068 O O . GLU A 1 502 ? 25.531 -15.484 8.141 1 95.62 502 GLU A O 1
ATOM 4073 N N . SER A 1 503 ? 25.797 -16.5 6.18 1 96.06 503 SER A N 1
ATOM 4074 C CA . SER A 1 503 ? 27.219 -16.219 6.164 1 96.06 503 SER A CA 1
ATOM 4075 C C . SER A 1 503 ? 27.5 -14.727 6.047 1 96.06 503 SER A C 1
ATOM 4077 O O . SER A 1 503 ? 28.578 -14.258 6.395 1 96.06 503 SER A O 1
ATOM 4079 N N . PHE A 1 504 ? 26.531 -13.953 5.484 1 97.94 504 PHE A N 1
ATOM 4080 C CA . PHE A 1 504 ? 26.703 -12.508 5.336 1 97.94 504 PHE A CA 1
ATOM 4081 C C . PHE A 1 504 ? 26.703 -11.828 6.699 1 97.94 504 PHE A C 1
ATOM 4083 O O . PHE A 1 504 ? 27.234 -10.727 6.844 1 97.94 504 PHE A O 1
ATOM 4090 N N . ILE A 1 505 ? 26.062 -12.453 7.715 1 96.69 505 ILE A N 1
ATOM 4091 C CA . ILE A 1 505 ? 25.828 -11.797 8.992 1 96.69 505 ILE A CA 1
ATOM 4092 C C . ILE A 1 505 ? 26.703 -12.43 10.07 1 96.69 505 ILE A C 1
ATOM 4094 O O . ILE A 1 505 ? 26.906 -11.844 11.133 1 96.69 505 ILE A O 1
ATOM 4098 N N . ARG A 1 506 ? 27.203 -13.57 9.898 1 93.88 506 ARG A N 1
ATOM 4099 C CA . ARG A 1 506 ? 27.859 -14.398 10.898 1 93.88 506 ARG A CA 1
ATOM 4100 C C . ARG A 1 506 ? 29.094 -13.695 11.469 1 93.88 506 ARG A C 1
ATOM 4102 O O . ARG A 1 506 ? 29.391 -13.828 12.656 1 93.88 506 ARG A O 1
ATOM 4109 N N . ASN A 1 507 ? 29.812 -13.055 10.609 1 95.25 507 ASN A N 1
ATOM 4110 C CA . ASN A 1 507 ? 31.016 -12.398 11.094 1 95.25 507 ASN A CA 1
ATOM 4111 C C . ASN A 1 507 ? 30.703 -11.117 11.852 1 95.25 507 ASN A C 1
ATOM 4113 O O . ASN A 1 507 ? 31.578 -10.531 12.484 1 95.25 507 ASN A O 1
ATOM 4117 N N . ASP A 1 508 ? 29.5 -10.602 11.812 1 98.31 508 ASP A N 1
ATOM 4118 C CA . ASP A 1 508 ? 28.953 -9.531 12.648 1 98.31 508 ASP A CA 1
ATOM 4119 C C . ASP A 1 508 ? 29.828 -8.281 12.57 1 98.31 508 ASP A C 1
ATOM 4121 O O . ASP A 1 508 ? 30.234 -7.734 13.594 1 98.31 508 ASP A O 1
ATOM 4125 N N . GLU A 1 509 ? 30.141 -7.855 11.391 1 98.31 509 GLU A N 1
ATOM 4126 C CA . GLU A 1 509 ? 30.984 -6.68 11.18 1 98.31 509 GLU A CA 1
ATOM 4127 C C . GLU A 1 509 ? 30.297 -5.418 11.695 1 98.31 509 GLU A C 1
ATOM 4129 O O . GLU A 1 509 ? 29.062 -5.379 11.82 1 98.31 509 GLU A O 1
ATOM 4134 N N . SER A 1 510 ? 31.172 -4.43 11.961 1 98.44 510 SER A N 1
ATOM 4135 C CA . SER A 1 510 ? 30.625 -3.115 12.281 1 98.44 510 SER A CA 1
ATOM 4136 C C . SER A 1 510 ? 29.969 -2.479 11.055 1 98.44 510 SER A C 1
ATOM 4138 O O . SER A 1 510 ? 30.484 -2.592 9.938 1 98.44 510 SER A O 1
ATOM 4140 N N . ILE A 1 511 ? 28.906 -1.816 11.273 1 98.62 511 ILE A N 1
ATOM 4141 C CA . ILE A 1 511 ? 28.234 -1.129 10.172 1 98.62 511 ILE A CA 1
ATOM 4142 C C . ILE A 1 511 ? 28.156 0.366 10.469 1 98.62 511 ILE A C 1
ATOM 4144 O O . ILE A 1 511 ? 27.219 1.04 10.039 1 98.62 511 ILE A O 1
ATOM 4148 N N . GLU A 1 512 ? 29.047 0.887 11.305 1 98.56 512 GLU A N 1
ATOM 4149 C CA . GLU A 1 512 ? 29.156 2.314 11.586 1 98.56 512 GLU A CA 1
ATOM 4150 C C . GLU A 1 512 ? 30.031 3.012 10.547 1 98.56 512 GLU A C 1
ATOM 4152 O O . GLU A 1 512 ? 31.203 2.678 10.391 1 98.56 512 GLU A O 1
ATOM 4157 N N . ASP A 1 513 ? 29.484 3.971 9.859 1 98.38 513 ASP A N 1
ATOM 4158 C CA . ASP A 1 513 ? 30.188 4.754 8.859 1 98.38 513 ASP A CA 1
ATOM 4159 C C . ASP A 1 513 ? 30.875 3.846 7.84 1 98.38 513 ASP A C 1
ATOM 4161 O O . ASP A 1 513 ? 32.094 3.945 7.625 1 98.38 513 ASP A O 1
ATOM 4165 N N . GLN A 1 514 ? 30.125 2.939 7.281 1 98.5 514 GLN A N 1
ATOM 4166 C CA . GLN A 1 514 ? 30.594 1.958 6.309 1 98.5 514 GLN A CA 1
ATOM 4167 C C . GLN A 1 514 ? 29.703 1.94 5.066 1 98.5 514 GLN A C 1
ATOM 4169 O O . GLN A 1 514 ? 28.641 2.545 5.055 1 98.5 514 GLN A O 1
ATOM 4174 N N . ASP A 1 515 ? 30.219 1.353 3.998 1 98.56 515 ASP A N 1
ATOM 4175 C CA . ASP A 1 515 ? 29.391 1.06 2.83 1 98.56 515 ASP A CA 1
ATOM 4176 C C . ASP A 1 515 ? 28.359 -0.022 3.143 1 98.56 515 ASP A C 1
ATOM 4178 O O . ASP A 1 515 ? 28.719 -1.192 3.309 1 98.56 515 ASP A O 1
ATOM 4182 N N . LEU A 1 516 ? 27.094 0.358 3.232 1 98.81 516 LEU A N 1
ATOM 4183 C CA . LEU A 1 516 ? 26.078 -0.541 3.771 1 98.81 516 LEU A CA 1
ATOM 4184 C C . LEU A 1 516 ? 25.203 -1.106 2.654 1 98.81 516 LEU A C 1
ATOM 4186 O O . LEU A 1 516 ? 24.906 -0.413 1.679 1 98.81 516 LEU A O 1
ATOM 4190 N N . VAL A 1 517 ? 24.797 -2.316 2.82 1 98.88 517 VAL A N 1
ATOM 4191 C CA . VAL A 1 517 ? 23.828 -2.986 1.972 1 98.88 517 VAL A CA 1
ATOM 4192 C C . VAL A 1 517 ? 22.609 -3.402 2.807 1 98.88 517 VAL A C 1
ATOM 4194 O O . VAL A 1 517 ? 22.75 -4.105 3.809 1 98.88 517 VAL A O 1
ATOM 4197 N N . ALA A 1 518 ? 21.453 -2.943 2.438 1 98.94 518 ALA A N 1
ATOM 4198 C CA . ALA A 1 518 ? 20.203 -3.402 3.031 1 98.94 518 ALA A CA 1
ATOM 4199 C C . ALA A 1 518 ? 19.609 -4.574 2.246 1 98.94 518 ALA A C 1
ATOM 4201 O O . ALA A 1 518 ? 19.422 -4.48 1.031 1 98.94 518 ALA A O 1
ATOM 4202 N N . TRP A 1 519 ? 19.375 -5.641 2.945 1 98.88 519 TRP A N 1
ATOM 4203 C CA . TRP A 1 519 ? 18.703 -6.809 2.396 1 98.88 519 TRP A CA 1
ATOM 4204 C C . TRP A 1 519 ? 17.25 -6.852 2.852 1 98.88 519 TRP A C 1
ATOM 4206 O O . TRP A 1 519 ? 16.953 -7.137 4.02 1 98.88 519 TRP A O 1
ATOM 4216 N N . VAL A 1 520 ? 16.344 -6.617 1.931 1 98.88 520 VAL A N 1
ATOM 4217 C CA . VAL A 1 520 ? 14.938 -6.383 2.264 1 98.88 520 VAL A CA 1
ATOM 4218 C C . VAL A 1 520 ? 14.102 -7.59 1.855 1 98.88 520 VAL A C 1
ATOM 4220 O O . VAL A 1 520 ? 14.172 -8.047 0.711 1 98.88 520 VAL A O 1
ATOM 4223 N N . THR A 1 521 ? 13.297 -8.117 2.762 1 98.75 521 THR A N 1
ATOM 4224 C CA . THR A 1 521 ? 12.375 -9.211 2.48 1 98.75 521 THR A CA 1
ATOM 4225 C C . THR A 1 521 ? 10.93 -8.75 2.615 1 98.75 521 THR A C 1
ATOM 4227 O O . THR A 1 521 ? 10.531 -8.227 3.656 1 98.75 521 THR A O 1
ATOM 4230 N N . VAL A 1 522 ? 10.18 -8.922 1.57 1 98.5 522 VAL A N 1
ATOM 4231 C CA . VAL A 1 522 ? 8.742 -8.672 1.596 1 98.5 522 VAL A CA 1
ATOM 4232 C C . VAL A 1 522 ? 7.996 -9.93 1.155 1 98.5 522 VAL A C 1
ATOM 4234 O O . VAL A 1 522 ? 8.594 -10.859 0.607 1 98.5 522 VAL A O 1
ATOM 4237 N N . GLY A 1 523 ? 6.703 -9.992 1.479 1 98 523 GLY A N 1
ATOM 4238 C CA . GLY A 1 523 ? 5.977 -11.195 1.086 1 98 523 GLY A CA 1
ATOM 4239 C C . GLY A 1 523 ? 4.523 -11.18 1.521 1 98 523 GLY A C 1
ATOM 4240 O O . GLY A 1 523 ? 4.027 -10.164 2.014 1 98 523 GLY A O 1
ATOM 4241 N N . PHE A 1 524 ? 3.832 -12.32 1.246 1 97.5 524 PHE A N 1
ATOM 4242 C CA . PHE A 1 524 ? 2.432 -12.5 1.61 1 97.5 524 PHE A CA 1
ATOM 4243 C C . PHE A 1 524 ? 2.07 -13.984 1.671 1 97.5 524 PHE A C 1
ATOM 4245 O O . PHE A 1 524 ? 2.734 -14.812 1.049 1 97.5 524 PHE A O 1
ATOM 4252 N N . LEU A 1 525 ? 1.089 -14.234 2.461 1 97.88 525 LEU A N 1
ATOM 4253 C CA . LEU A 1 525 ? 0.45 -15.547 2.521 1 97.88 525 LEU A CA 1
ATOM 4254 C C . LEU A 1 525 ? -0.703 -15.633 1.526 1 97.88 525 LEU A C 1
ATOM 4256 O O . LEU A 1 525 ? -1.562 -14.75 1.486 1 97.88 525 LEU A O 1
ATOM 4260 N N . HIS A 1 526 ? -0.67 -16.641 0.716 1 98.25 526 HIS A N 1
ATOM 4261 C CA . HIS A 1 526 ? -1.758 -16.875 -0.228 1 98.25 526 HIS A CA 1
ATOM 4262 C C . HIS A 1 526 ? -2.518 -18.156 0.108 1 98.25 526 HIS A C 1
ATOM 4264 O O . HIS A 1 526 ? -1.971 -19.25 0.001 1 98.25 526 HIS A O 1
ATOM 4270 N N . VAL A 1 527 ? -3.68 -18 0.573 1 98.31 527 VAL A N 1
ATOM 4271 C CA . VAL A 1 527 ? -4.637 -19.094 0.678 1 98.31 527 VAL A CA 1
ATOM 4272 C C . VAL A 1 527 ? -5.621 -19.031 -0.488 1 98.31 527 VAL A C 1
ATOM 4274 O O . VAL A 1 527 ? -6.605 -18.297 -0.44 1 98.31 527 VAL A O 1
ATOM 4277 N N . PRO A 1 528 ? -5.379 -19.844 -1.447 1 98.19 528 PRO A N 1
ATOM 4278 C CA . PRO A 1 528 ? -6.254 -19.766 -2.621 1 98.19 528 PRO A CA 1
ATOM 4279 C C . PRO A 1 528 ? -7.73 -19.922 -2.268 1 98.19 528 PRO A C 1
ATOM 4281 O O . PRO A 1 528 ? -8.078 -20.625 -1.314 1 98.19 528 PRO A O 1
ATOM 4284 N N . HIS A 1 529 ? -8.547 -19.281 -2.988 1 98.38 529 HIS A N 1
ATOM 4285 C CA . HIS A 1 529 ? -9.992 -19.25 -2.797 1 98.38 529 HIS A CA 1
ATOM 4286 C C . HIS A 1 529 ? -10.727 -19.234 -4.133 1 98.38 529 HIS A C 1
ATOM 4288 O O . HIS A 1 529 ? -10.094 -19.188 -5.191 1 98.38 529 HIS A O 1
ATOM 4294 N N . ALA A 1 530 ? -12.008 -19.344 -4.117 1 98.56 530 ALA A N 1
ATOM 4295 C CA . ALA A 1 530 ? -12.812 -19.531 -5.324 1 98.56 530 ALA A CA 1
ATOM 4296 C C . ALA A 1 530 ? -12.555 -18.406 -6.324 1 98.56 530 ALA A C 1
ATOM 4298 O O . ALA A 1 530 ? -12.578 -18.625 -7.535 1 98.56 530 ALA A O 1
ATOM 4299 N N . GLU A 1 531 ? -12.227 -17.25 -5.855 1 98.56 531 GLU A N 1
ATOM 4300 C CA . GLU A 1 531 ? -12.047 -16.062 -6.703 1 98.56 531 GLU A CA 1
ATOM 4301 C C . GLU A 1 531 ? -10.672 -16.078 -7.367 1 98.56 531 GLU A C 1
ATOM 4303 O O . GLU A 1 531 ? -10.344 -15.172 -8.141 1 98.56 531 GLU A O 1
ATOM 4308 N N . ASP A 1 532 ? -9.891 -17.125 -7.137 1 98.56 532 ASP A N 1
ATOM 4309 C CA . ASP A 1 532 ? -8.648 -17.312 -7.875 1 98.56 532 ASP A CA 1
ATOM 4310 C C . ASP A 1 532 ? -8.891 -18.078 -9.172 1 98.56 532 ASP A C 1
ATOM 4312 O O . ASP A 1 532 ? -7.949 -18.375 -9.906 1 98.56 532 ASP A O 1
ATOM 4316 N N . ILE A 1 533 ? -10.125 -18.406 -9.445 1 98.25 533 ILE A N 1
ATOM 4317 C CA . ILE A 1 533 ? -10.523 -19.047 -10.695 1 98.25 533 ILE A CA 1
ATOM 4318 C C . ILE A 1 533 ? -11.148 -18 -11.625 1 98.25 533 ILE A C 1
ATOM 4320 O O . ILE A 1 533 ? -12.117 -17.344 -11.266 1 98.25 533 ILE A O 1
ATOM 4324 N N . PRO A 1 534 ? -10.633 -17.766 -12.797 1 97.25 534 PRO A N 1
ATOM 4325 C CA . PRO A 1 534 ? -9.562 -18.562 -13.406 1 97.25 534 PRO A CA 1
ATOM 4326 C C . PRO A 1 534 ? -8.172 -18.141 -12.93 1 97.25 534 PRO A C 1
ATOM 4328 O O . PRO A 1 534 ? -7.242 -18.953 -12.969 1 97.25 534 PRO A O 1
ATOM 4331 N N . ASN A 1 535 ? -7.957 -16.828 -12.586 1 97.94 535 ASN A N 1
ATOM 4332 C CA . ASN A 1 535 ? -6.629 -16.344 -12.242 1 97.94 535 ASN A CA 1
ATOM 4333 C C . ASN A 1 535 ? -6.652 -15.516 -10.961 1 97.94 535 ASN A C 1
ATOM 4335 O O . ASN A 1 535 ? -7.676 -14.922 -10.617 1 97.94 535 ASN A O 1
ATOM 4339 N N . THR A 1 536 ? -5.531 -15.477 -10.297 1 98.19 536 THR A N 1
ATOM 4340 C CA . THR A 1 536 ? -5.352 -14.57 -9.172 1 98.19 536 THR A CA 1
ATOM 4341 C C . THR A 1 536 ? -5.414 -13.117 -9.625 1 98.19 536 THR A C 1
ATOM 4343 O O . THR A 1 536 ? -4.773 -12.742 -10.609 1 98.19 536 THR A O 1
ATOM 4346 N N . ALA A 1 537 ? -6.207 -12.312 -8.922 1 98.25 537 ALA A N 1
ATOM 4347 C CA . ALA A 1 537 ? -6.328 -10.891 -9.25 1 98.25 537 ALA A CA 1
ATOM 4348 C C . ALA A 1 537 ? -5.301 -10.07 -8.484 1 98.25 537 ALA A C 1
ATOM 4350 O O . ALA A 1 537 ? -4.891 -10.445 -7.379 1 98.25 537 ALA A O 1
ATOM 4351 N N . THR A 1 538 ? -4.934 -8.859 -8.969 1 98.25 538 THR A N 1
ATOM 4352 C CA . THR A 1 538 ? -3.803 -8.109 -8.438 1 98.25 538 THR A CA 1
ATOM 4353 C C . THR A 1 538 ? -4.246 -7.203 -7.289 1 98.25 538 THR A C 1
ATOM 4355 O O . THR A 1 538 ? -3.436 -6.828 -6.438 1 98.25 538 THR A O 1
ATOM 4358 N N . PRO A 1 539 ? -5.559 -6.758 -7.215 1 97.69 539 PRO A N 1
ATOM 4359 C CA . PRO A 1 539 ? -5.906 -5.859 -6.109 1 97.69 539 PRO A CA 1
ATOM 4360 C C . PRO A 1 539 ? -5.699 -6.5 -4.738 1 97.69 539 PRO A C 1
ATOM 4362 O O . PRO A 1 539 ? -6.27 -7.555 -4.453 1 97.69 539 PRO A O 1
ATOM 4365 N N . GLY A 1 540 ? -4.914 -5.84 -3.945 1 95.56 540 GLY A N 1
ATOM 4366 C CA . GLY A 1 540 ? -4.617 -6.344 -2.613 1 95.56 540 GLY A CA 1
ATOM 4367 C C . GLY A 1 540 ? -3.471 -7.336 -2.594 1 95.56 540 GLY A C 1
ATOM 4368 O O . GLY A 1 540 ? -3.086 -7.824 -1.529 1 95.56 540 GLY A O 1
ATOM 4369 N N . ASN A 1 541 ? -2.891 -7.582 -3.771 1 95.69 541 ASN A N 1
ATOM 4370 C CA . ASN A 1 541 ? -1.848 -8.594 -3.883 1 95.69 541 ASN A CA 1
ATOM 4371 C C . ASN A 1 541 ? -0.522 -7.988 -4.336 1 95.69 541 ASN A C 1
ATOM 4373 O O . ASN A 1 541 ? 0.129 -8.516 -5.242 1 95.69 541 ASN A O 1
ATOM 4377 N N . SER A 1 542 ? -0.129 -6.938 -3.811 1 96.81 542 SER A N 1
ATOM 4378 C CA . SER A 1 542 ? 1.155 -6.297 -4.07 1 96.81 542 SER A CA 1
ATOM 4379 C C . SER A 1 542 ? 1.927 -6.062 -2.775 1 96.81 542 SER A C 1
ATOM 4381 O O . SER A 1 542 ? 1.338 -5.707 -1.752 1 96.81 542 SER A O 1
ATOM 4383 N N . VAL A 1 543 ? 3.191 -6.309 -2.789 1 98.06 543 VAL A N 1
ATOM 4384 C CA . VAL A 1 543 ? 4.082 -6.059 -1.662 1 98.06 543 VAL A CA 1
ATOM 4385 C C . VAL A 1 543 ? 5.359 -5.379 -2.154 1 98.06 543 VAL A C 1
ATOM 4387 O O . VAL A 1 543 ? 5.688 -5.449 -3.342 1 98.06 543 VAL A O 1
ATOM 4390 N N . GLY A 1 544 ? 6.051 -4.676 -1.307 1 98.44 544 GLY A N 1
ATOM 4391 C CA . GLY A 1 544 ? 7.273 -3.969 -1.656 1 98.44 544 GLY A CA 1
ATOM 4392 C C . GLY A 1 544 ? 7.773 -3.062 -0.548 1 98.44 544 GLY A C 1
ATOM 4393 O O . GLY A 1 544 ? 7.641 -3.385 0.634 1 98.44 544 GLY A O 1
ATOM 4394 N N . PHE A 1 545 ? 8.5 -2.039 -0.978 1 98.69 545 PHE A N 1
ATOM 4395 C CA . PHE A 1 545 ? 9.023 -1.074 -0.019 1 98.69 545 PHE A CA 1
ATOM 4396 C C . PHE A 1 545 ? 9.273 0.271 -0.688 1 98.69 545 PHE A C 1
ATOM 4398 O O . PHE A 1 545 ? 9.336 0.358 -1.917 1 98.69 545 PHE A O 1
ATOM 4405 N N . PHE A 1 546 ? 9.398 1.291 0.111 1 98.69 546 PHE A N 1
ATOM 4406 C CA . PHE A 1 546 ? 9.766 2.637 -0.309 1 98.69 546 PHE A CA 1
ATOM 4407 C C . PHE A 1 546 ? 11.164 2.992 0.18 1 98.69 546 PHE A C 1
ATOM 4409 O O . PHE A 1 546 ? 11.57 2.58 1.269 1 98.69 546 PHE A O 1
ATOM 4416 N N . LEU A 1 547 ? 11.891 3.668 -0.645 1 98.75 547 LEU A N 1
ATOM 4417 C CA . LEU A 1 547 ? 13.023 4.496 -0.237 1 98.75 547 LEU A CA 1
ATOM 4418 C C . LEU A 1 547 ? 12.625 5.965 -0.176 1 98.75 547 LEU A C 1
ATOM 4420 O O . LEU A 1 547 ? 12.344 6.582 -1.207 1 98.75 547 LEU A O 1
ATOM 4424 N N . ARG A 1 548 ? 12.609 6.516 1.022 1 98.69 548 ARG A N 1
ATOM 4425 C CA . ARG A 1 548 ? 12.117 7.875 1.214 1 98.69 548 ARG A CA 1
ATOM 4426 C C . ARG A 1 548 ? 13.195 8.773 1.815 1 98.69 548 ARG A C 1
ATOM 4428 O O . ARG A 1 548 ? 13.867 8.383 2.775 1 98.69 548 ARG A O 1
ATOM 4435 N N . PRO A 1 549 ? 13.305 9.93 1.285 1 98.75 549 PRO A N 1
ATOM 4436 C CA . PRO A 1 549 ? 14.242 10.844 1.944 1 98.75 549 PRO A CA 1
ATOM 4437 C C . PRO A 1 549 ? 13.797 11.234 3.35 1 98.75 549 PRO A C 1
ATOM 4439 O O . PRO A 1 549 ? 12.594 11.367 3.602 1 98.75 549 PRO A O 1
ATOM 4442 N N . PHE A 1 550 ? 14.742 11.375 4.254 1 98.62 550 PHE A N 1
ATOM 4443 C CA . PHE A 1 550 ? 14.547 11.812 5.629 1 98.62 550 PHE A CA 1
ATOM 4444 C C . PHE A 1 550 ? 15.664 12.766 6.055 1 98.62 550 PHE A C 1
ATOM 4446 O O . PHE A 1 550 ? 16.656 12.336 6.633 1 98.62 550 PHE A O 1
ATOM 4453 N N . ASN A 1 551 ? 15.422 14.039 5.762 1 98.5 551 ASN A N 1
ATOM 4454 C CA . ASN A 1 551 ? 16.422 15.078 5.977 1 98.5 551 ASN A CA 1
ATOM 4455 C C . ASN A 1 551 ? 17.609 14.922 5.035 1 98.5 551 ASN A C 1
ATOM 4457 O O . ASN A 1 551 ? 18.75 15.211 5.41 1 98.5 551 ASN A O 1
ATOM 4461 N N . PHE A 1 552 ? 17.375 14.328 3.891 1 98.69 552 PHE A N 1
ATOM 4462 C CA . PHE A 1 552 ? 18.406 14.203 2.869 1 98.69 552 PHE A CA 1
ATOM 4463 C C . PHE A 1 552 ? 18.594 15.523 2.131 1 98.69 552 PHE A C 1
ATOM 4465 O O . PHE A 1 552 ? 19.734 15.93 1.857 1 98.69 552 PHE A O 1
ATOM 4472 N N . PHE A 1 553 ? 17.453 16.141 1.808 1 98.44 553 PHE A N 1
ATOM 4473 C CA . PHE A 1 553 ? 17.422 17.422 1.1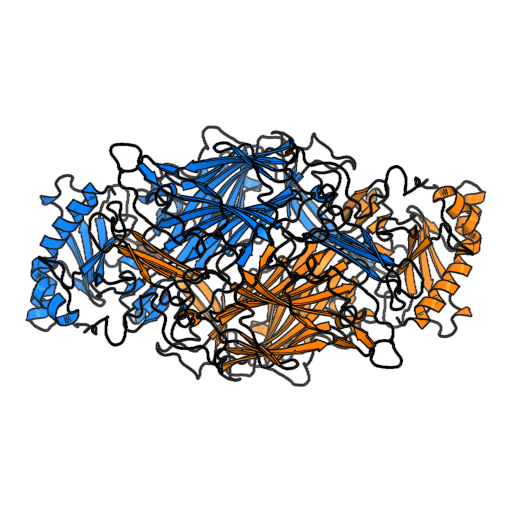31 1 98.44 553 PHE A CA 1
ATOM 4474 C C . PHE A 1 553 ? 17.219 18.562 2.131 1 98.44 553 PHE A C 1
ATOM 4476 O O . PHE A 1 553 ? 16.984 18.312 3.314 1 98.44 553 PHE A O 1
ATOM 4483 N N . ASP A 1 554 ? 17.312 19.75 1.612 1 97.75 554 ASP A N 1
ATOM 4484 C CA . ASP A 1 554 ? 17.062 20.922 2.459 1 97.75 554 ASP A CA 1
ATOM 4485 C C . ASP A 1 554 ? 15.57 21.25 2.533 1 97.75 554 ASP A C 1
ATOM 4487 O O . ASP A 1 554 ? 15.125 21.938 3.449 1 97.75 554 ASP A O 1
ATOM 4491 N N . GLU A 1 555 ? 14.828 20.875 1.588 1 98.12 555 GLU A N 1
ATOM 4492 C CA . GLU A 1 555 ? 13.375 20.906 1.458 1 98.12 555 GLU A CA 1
ATOM 4493 C C . GLU A 1 555 ? 12.891 19.891 0.433 1 98.12 555 GLU A C 1
ATOM 4495 O O . GLU A 1 555 ? 13.688 19.172 -0.167 1 98.12 555 GLU A O 1
ATOM 4500 N N . ASP A 1 556 ? 11.633 19.719 0.229 1 98.31 556 ASP A N 1
ATOM 4501 C CA . ASP A 1 556 ? 11.102 18.766 -0.752 1 98.31 556 ASP A CA 1
ATOM 4502 C C . ASP A 1 556 ? 11.555 19.141 -2.164 1 98.31 556 ASP A C 1
ATOM 4504 O O . ASP A 1 556 ? 11.273 20.234 -2.648 1 98.31 556 ASP A O 1
ATOM 4508 N N . PRO A 1 557 ? 12.148 18.25 -2.818 1 98.38 557 PRO A N 1
ATOM 4509 C CA . PRO A 1 557 ? 12.734 18.641 -4.109 1 98.38 557 PRO A CA 1
ATOM 4510 C C . PRO A 1 557 ? 11.68 18.844 -5.195 1 98.38 557 PRO A C 1
ATOM 4512 O O . PRO A 1 557 ? 11.969 19.438 -6.238 1 98.38 557 PRO A O 1
ATOM 4515 N N . SER A 1 558 ? 10.453 18.422 -5.008 1 98.44 558 SER A N 1
ATOM 4516 C CA . SER A 1 558 ? 9.414 18.609 -6.016 1 98.44 558 SER A CA 1
ATOM 4517 C C . SER A 1 558 ? 9.016 20.062 -6.141 1 98.44 558 SER A C 1
ATOM 4519 O O . SER A 1 558 ? 8.273 20.438 -7.055 1 98.44 558 SER A O 1
ATOM 4521 N N . VAL A 1 559 ? 9.492 20.953 -5.273 1 98.06 559 VAL A N 1
ATOM 4522 C CA . VAL A 1 559 ? 9.234 22.375 -5.395 1 98.06 559 VAL A CA 1
ATOM 4523 C C . VAL A 1 559 ? 9.773 22.891 -6.73 1 98.06 559 VAL A C 1
ATOM 4525 O O . VAL A 1 559 ? 9.367 23.953 -7.199 1 98.06 559 VAL A O 1
ATOM 4528 N N . ALA A 1 560 ? 10.625 22.156 -7.355 1 98.19 560 ALA A N 1
ATOM 4529 C CA . ALA A 1 560 ? 11.203 22.547 -8.641 1 98.19 560 ALA A CA 1
ATOM 4530 C C . ALA A 1 560 ? 10.211 22.312 -9.773 1 98.19 560 ALA A C 1
ATOM 4532 O O . ALA A 1 560 ? 10.391 22.828 -10.883 1 98.19 560 ALA A O 1
ATOM 4533 N N . SER A 1 561 ? 9.188 21.547 -9.57 1 98.12 561 SER A N 1
ATOM 4534 C CA . SER A 1 561 ? 8.25 21.188 -10.625 1 98.12 561 SER A CA 1
ATOM 4535 C C . SER A 1 561 ? 7.391 22.375 -11.039 1 98.12 561 SER A C 1
ATOM 4537 O O . SER A 1 561 ? 6.738 23 -10.195 1 98.12 561 SER A O 1
ATOM 4539 N N . ARG A 1 562 ? 7.289 22.594 -12.273 1 97.81 562 ARG A N 1
ATOM 4540 C CA . ARG A 1 562 ? 6.508 23.703 -12.82 1 97.81 562 ARG A CA 1
ATOM 4541 C C . ARG A 1 562 ? 5.074 23.266 -13.109 1 97.81 562 ARG A C 1
ATOM 4543 O O . ARG A 1 562 ? 4.305 24.016 -13.719 1 97.81 562 ARG A O 1
ATOM 4550 N N . GLY A 1 563 ? 4.723 22.078 -12.648 1 96.75 563 GLY A N 1
ATOM 4551 C CA . GLY A 1 563 ? 3.355 21.609 -12.773 1 96.75 563 GLY A CA 1
ATOM 4552 C C . GLY A 1 563 ? 2.436 22.125 -11.688 1 96.75 563 GLY A C 1
ATOM 4553 O O . GLY A 1 563 ? 1.253 21.781 -11.648 1 96.75 563 GLY A O 1
ATOM 4554 N N . THR A 1 564 ? 2.859 23 -10.836 1 97.81 564 THR A N 1
ATOM 4555 C CA . THR A 1 564 ? 2.117 23.531 -9.703 1 97.81 564 THR A CA 1
ATOM 4556 C C . THR A 1 564 ? 1.051 24.516 -10.172 1 97.81 564 THR A C 1
ATOM 4558 O O . THR A 1 564 ? 1.259 25.25 -11.141 1 97.81 564 THR A O 1
ATOM 4561 N N . VAL A 1 565 ? -0.079 24.5 -9.523 1 97.69 565 VAL A N 1
ATOM 4562 C CA . VAL A 1 565 ? -1.142 25.469 -9.727 1 97.69 565 VAL A CA 1
ATOM 4563 C C . VAL A 1 565 ? -1.474 26.156 -8.406 1 97.69 565 VAL A C 1
ATOM 4565 O O . VAL A 1 565 ? -1.593 25.5 -7.371 1 97.69 565 VAL A O 1
ATOM 4568 N N . ILE A 1 566 ? -1.591 27.484 -8.422 1 97.94 566 ILE A N 1
ATOM 4569 C CA . ILE A 1 566 ? -1.963 28.266 -7.25 1 97.94 566 ILE A CA 1
ATOM 4570 C C . ILE A 1 566 ? -3.176 29.125 -7.574 1 97.94 566 ILE A C 1
ATOM 4572 O O . ILE A 1 566 ? -3.23 29.766 -8.633 1 97.94 566 ILE A O 1
ATOM 4576 N N . VAL A 1 567 ? -4.137 29.156 -6.77 1 97.88 567 VAL A N 1
ATOM 4577 C CA . VAL A 1 567 ? -5.309 30.016 -6.898 1 97.88 567 VAL A CA 1
ATOM 4578 C C . VAL A 1 567 ? -5.387 30.953 -5.703 1 97.88 567 VAL A C 1
ATOM 4580 O O . VAL A 1 567 ? -5.34 30.531 -4.551 1 97.88 567 VAL A O 1
ATOM 4583 N N . ARG A 1 568 ? -5.535 32.25 -5.969 1 97.25 568 ARG A N 1
ATOM 4584 C CA . ARG A 1 568 ? -5.656 33.281 -4.938 1 97.25 568 ARG A CA 1
ATOM 4585 C C . ARG A 1 568 ? -6.836 34.219 -5.219 1 97.25 568 ARG A C 1
ATOM 4587 O O . ARG A 1 568 ? -7.047 34.625 -6.359 1 97.25 568 ARG A O 1
ATOM 4594 N N . PRO A 1 569 ? -7.559 34.438 -4.168 1 95.56 569 PRO A N 1
ATOM 4595 C CA . PRO A 1 569 ? -8.562 35.5 -4.355 1 95.56 569 PRO A CA 1
ATOM 4596 C C . PRO A 1 569 ? -7.945 36.875 -4.512 1 95.56 569 PRO A C 1
ATOM 4598 O O . PRO A 1 569 ? -6.961 37.219 -3.844 1 95.56 569 PRO A O 1
ATOM 4601 N N . GLN A 1 570 ? -8.57 37.719 -5.379 1 94.81 570 GLN A N 1
ATOM 4602 C CA . GLN A 1 570 ? -8.055 39.062 -5.625 1 94.81 570 GLN A CA 1
ATOM 4603 C C . GLN A 1 570 ? -8.945 40.094 -4.977 1 94.81 570 GLN A C 1
ATOM 4605 O O . GLN A 1 570 ? -8.602 41.281 -4.965 1 94.81 570 GLN A O 1
ATOM 4610 N N . ASP A 1 571 ? -10.094 39.688 -4.586 1 92.94 571 ASP A N 1
ATOM 4611 C CA . ASP A 1 571 ? -11.031 40.594 -3.928 1 92.94 571 ASP A CA 1
ATOM 4612 C C . ASP A 1 571 ? -11.727 39.906 -2.754 1 92.94 571 ASP A C 1
ATOM 4614 O O . ASP A 1 571 ? -11.781 38.688 -2.688 1 92.94 571 ASP A O 1
ATOM 4618 N N . PRO A 1 572 ? -12.266 40.656 -1.865 1 87.75 572 PRO A N 1
ATOM 4619 C CA . PRO A 1 572 ? -12.867 40.094 -0.658 1 87.75 572 PRO A CA 1
ATOM 4620 C C . PRO A 1 572 ? -14.148 39.312 -0.95 1 87.75 572 PRO A C 1
ATOM 4622 O O . PRO A 1 572 ? -14.594 38.5 -0.123 1 87.75 572 PRO A O 1
ATOM 4625 N N . ASP A 1 573 ? -14.766 39.562 -2.135 1 89.06 573 ASP A N 1
ATOM 4626 C CA . ASP A 1 573 ? -16.016 38.875 -2.457 1 89.06 573 ASP A CA 1
ATOM 4627 C C . ASP A 1 573 ? -15.766 37.625 -3.281 1 89.06 573 ASP A C 1
ATOM 4629 O O . ASP A 1 573 ? -16.703 36.906 -3.633 1 89.06 573 ASP A O 1
ATOM 4633 N N . PHE A 1 574 ? -14.492 37.312 -3.568 1 92.5 574 PHE A N 1
ATOM 4634 C CA . PHE A 1 574 ? -14.055 36.094 -4.23 1 92.5 574 PHE A CA 1
ATOM 4635 C C . PHE A 1 574 ? -14.633 36 -5.637 1 92.5 574 PHE A C 1
ATOM 4637 O O . PHE A 1 574 ? -14.938 34.906 -6.117 1 92.5 574 PHE A O 1
ATOM 4644 N N . THR A 1 575 ? -14.945 37.094 -6.281 1 90.19 575 THR A N 1
ATOM 4645 C CA . THR A 1 575 ? -15.469 37.125 -7.645 1 90.19 575 THR A CA 1
ATOM 4646 C C . THR A 1 575 ? -14.328 37.062 -8.656 1 90.19 575 THR A C 1
ATOM 4648 O O . THR A 1 575 ? -14.523 36.625 -9.797 1 90.19 575 THR A O 1
ATOM 4651 N N . ARG A 1 576 ? -13.25 37.562 -8.227 1 93.88 576 ARG A N 1
ATOM 4652 C CA . ARG A 1 576 ? -12.062 37.531 -9.078 1 93.88 576 ARG A CA 1
ATOM 4653 C C . ARG A 1 576 ? -10.984 36.625 -8.477 1 93.88 576 ARG A C 1
ATOM 4655 O O . ARG A 1 576 ? -10.539 36.875 -7.348 1 93.88 576 ARG A O 1
ATOM 4662 N N . LEU A 1 577 ? -10.617 35.656 -9.211 1 95.06 577 LEU A N 1
ATOM 4663 C CA . LEU A 1 577 ? -9.594 34.719 -8.781 1 95.06 577 LEU A CA 1
ATOM 4664 C C . LEU A 1 577 ? -8.398 34.719 -9.719 1 95.06 577 LEU A C 1
ATOM 4666 O O . LEU A 1 577 ? -8.555 34.875 -10.938 1 95.06 577 LEU A O 1
ATOM 4670 N N . GLU A 1 578 ? -7.246 34.688 -9.172 1 96.56 578 GLU A N 1
ATOM 4671 C CA . GLU A 1 578 ? -6.008 34.562 -9.938 1 96.56 578 GLU A CA 1
ATOM 4672 C C . GLU A 1 578 ? -5.508 33.125 -9.945 1 96.56 578 GLU A C 1
ATOM 4674 O O . GLU A 1 578 ? -5.281 32.531 -8.891 1 96.56 578 GLU A O 1
ATOM 4679 N N . VAL A 1 579 ? -5.395 32.594 -11.086 1 96 579 VAL A N 1
ATOM 4680 C CA . VAL A 1 579 ? -4.816 31.266 -11.266 1 96 579 VAL A CA 1
ATOM 4681 C C . VAL A 1 579 ? -3.389 31.391 -11.797 1 96 579 VAL A C 1
ATOM 4683 O O . VAL A 1 579 ? -3.17 31.922 -12.891 1 96 579 VAL A O 1
ATOM 4686 N N . GLN A 1 580 ? -2.459 31.031 -11 1 97 580 GLN A N 1
ATOM 4687 C CA . GLN A 1 580 ? -1.06 31.016 -11.406 1 97 580 GLN A CA 1
ATOM 4688 C C . GLN A 1 580 ? -0.618 29.594 -11.781 1 97 580 GLN A C 1
ATOM 4690 O O . GLN A 1 580 ? -0.837 28.656 -11.016 1 97 580 GLN A O 1
ATOM 4695 N N . ARG A 1 581 ? -0.082 29.391 -12.875 1 96.19 581 ARG A N 1
ATOM 4696 C CA . ARG A 1 581 ? 0.442 28.109 -13.352 1 96.19 581 ARG A CA 1
ATOM 4697 C C . ARG A 1 581 ? 1.622 28.328 -14.297 1 96.19 581 ARG A C 1
ATOM 4699 O O . ARG A 1 581 ? 1.845 29.438 -14.781 1 96.19 581 ARG A O 1
ATOM 4706 N N . TRP A 1 582 ? 2.371 27.375 -14.539 1 97 582 TRP A N 1
ATOM 4707 C CA . TRP A 1 582 ? 3.58 27.469 -15.352 1 97 582 TRP A CA 1
ATOM 4708 C C . TRP A 1 582 ? 3.531 26.469 -16.5 1 97 582 TRP A C 1
ATOM 4710 O O . TRP A 1 582 ? 4.539 26.25 -17.172 1 97 582 TRP A O 1
ATOM 4720 N N . THR A 1 583 ? 2.426 25.734 -16.625 1 95.75 583 THR A N 1
ATOM 4721 C CA . THR A 1 583 ? 2.115 24.891 -17.766 1 95.75 583 THR A CA 1
ATOM 4722 C C . THR A 1 583 ? 1.067 25.547 -18.656 1 95.75 583 THR A C 1
ATOM 4724 O O . THR A 1 583 ? 0.397 26.5 -18.234 1 95.75 583 THR A O 1
ATOM 4727 N N . PRO A 1 584 ? 0.9 25.062 -19.938 1 93.31 584 PRO A N 1
ATOM 4728 C CA . PRO A 1 584 ? -0.152 25.609 -20.797 1 93.31 584 PRO A CA 1
ATOM 4729 C C . PRO A 1 584 ? -1.537 25.531 -20.156 1 93.31 584 PRO A C 1
ATOM 4731 O O . PRO A 1 584 ? -1.777 24.672 -19.312 1 93.31 584 PRO A O 1
ATOM 4734 N N . ASP A 1 585 ? -2.453 26.375 -20.562 1 89.56 585 ASP A N 1
ATOM 4735 C CA . ASP A 1 585 ? -3.793 26.453 -19.984 1 89.56 585 ASP A CA 1
ATOM 4736 C C . ASP A 1 585 ? -4.555 25.141 -20.172 1 89.56 585 ASP A C 1
ATOM 4738 O O . ASP A 1 585 ? -5.324 24.734 -19.312 1 89.56 585 ASP A O 1
ATOM 4742 N N . SER A 1 586 ? -4.273 24.609 -21.312 1 88.25 586 SER A N 1
ATOM 4743 C CA . SER A 1 586 ? -4.941 23.344 -21.594 1 88.25 586 SER A CA 1
ATOM 4744 C C . SER A 1 586 ? -3.932 22.219 -21.812 1 88.25 586 SER A C 1
ATOM 4746 O O . SER A 1 586 ? -2.889 22.438 -22.438 1 88.25 586 SER A O 1
ATOM 4748 N N . ALA A 1 587 ? -4.289 21.062 -21.297 1 87.75 587 ALA A N 1
ATOM 4749 C CA . ALA A 1 587 ? -3.424 19.906 -21.484 1 87.75 587 ALA A CA 1
ATOM 4750 C C . ALA A 1 587 ? -3.594 19.312 -22.875 1 87.75 587 ALA A C 1
ATOM 4752 O O . ALA A 1 587 ? -2.736 18.562 -23.359 1 87.75 587 ALA A O 1
ATOM 4753 N N . GLY A 1 588 ? -4.613 19.594 -23.531 1 82 588 GLY A N 1
ATOM 4754 C CA . GLY A 1 588 ? -4.816 19.062 -24.875 1 82 588 GLY A CA 1
ATOM 4755 C C . GLY A 1 588 ? -6.055 18.188 -24.984 1 82 588 GLY A C 1
ATOM 4756 O O . GLY A 1 588 ? -6.953 18.266 -24.156 1 82 588 GLY A O 1
ATOM 4757 N N . PRO A 1 589 ? -5.988 17.359 -26.109 1 74.44 589 PRO A N 1
ATOM 4758 C CA . PRO A 1 589 ? -7.188 16.562 -26.391 1 74.44 589 PRO A CA 1
ATOM 4759 C C . PRO A 1 589 ? -7.41 15.438 -25.391 1 74.44 589 PRO A C 1
ATOM 4761 O O . PRO A 1 589 ? -6.465 14.992 -24.734 1 74.44 589 PRO A O 1
ATOM 4764 N N . CYS A 1 590 ? -8.656 15.164 -24.953 1 75.25 590 CYS A N 1
ATOM 47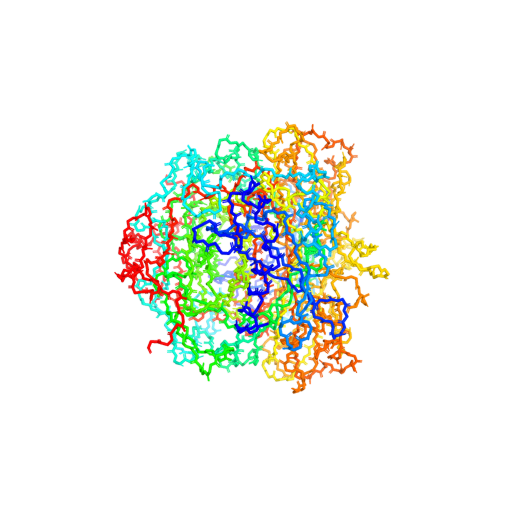65 C CA . CYS A 1 590 ? -9.18 14.062 -24.172 1 75.25 590 CYS A CA 1
ATOM 4766 C C . CYS A 1 590 ? -9.359 14.469 -22.703 1 75.25 590 CYS A C 1
ATOM 4768 O O . CYS A 1 590 ? -9.953 13.734 -21.922 1 75.25 590 CYS A O 1
ATOM 4770 N N . VAL A 1 591 ? -8.578 15.625 -22.562 1 76 591 VAL A N 1
ATOM 4771 C CA . VAL A 1 591 ? -8.945 16.156 -21.25 1 76 591 VAL A CA 1
ATOM 4772 C C . VAL A 1 591 ? -10.133 17.094 -21.391 1 76 591 VAL A C 1
ATOM 4774 O O . VAL A 1 591 ? -10.398 17.625 -22.469 1 76 591 VAL A O 1
ATOM 4777 N N . ALA A 1 592 ? -10.906 17.156 -20.406 1 69.56 592 ALA A N 1
ATOM 4778 C CA . ALA A 1 592 ? -12.086 18.016 -20.469 1 69.56 592 ALA A CA 1
ATOM 4779 C C . ALA A 1 592 ? -11.742 19.375 -21.047 1 69.56 592 ALA A C 1
ATOM 4781 O O . ALA A 1 592 ? -10.742 20 -20.656 1 69.56 592 ALA A O 1
ATOM 4782 N N . PRO A 1 593 ? -12.5 19.781 -21.984 1 69.62 593 PRO A N 1
ATOM 4783 C CA . PRO A 1 593 ? -12.227 21.047 -22.672 1 69.62 593 PRO A CA 1
ATOM 4784 C C . PRO A 1 593 ? -12.445 22.266 -21.781 1 69.62 593 PRO A C 1
ATOM 4786 O O . PRO A 1 593 ? -11.969 23.359 -22.094 1 69.62 593 PRO A O 1
ATOM 4789 N N . GLU A 1 594 ? -13.07 21.953 -20.703 1 79.62 594 GLU A N 1
ATOM 4790 C CA . GLU A 1 594 ? -13.375 23.109 -19.859 1 79.62 594 GLU A CA 1
ATOM 4791 C C . GLU A 1 594 ? -12.109 23.672 -19.219 1 79.62 594 GLU A C 1
ATOM 4793 O O . GLU A 1 594 ? -11.258 22.922 -18.75 1 79.62 594 GLU A O 1
ATOM 4798 N N . PRO A 1 595 ? -12.086 24.938 -19.266 1 83.75 595 PRO A N 1
ATOM 4799 C CA . PRO A 1 595 ? -10.945 25.578 -18.609 1 83.75 595 PRO A CA 1
ATOM 4800 C C . PRO A 1 595 ? -10.93 25.328 -17.094 1 83.75 595 PRO A C 1
ATOM 4802 O O . PRO A 1 595 ? -11.984 25.156 -16.484 1 83.75 595 PRO A O 1
ATOM 4805 N N . PHE A 1 596 ? -9.789 25.344 -16.594 1 90.31 596 PHE A N 1
ATOM 4806 C CA . PHE A 1 596 ? -9.609 25.188 -15.148 1 90.31 596 PHE A CA 1
ATOM 4807 C C . PHE A 1 596 ? -10.328 26.281 -14.383 1 90.31 596 PHE A C 1
ATOM 4809 O O . PHE A 1 596 ? -10.234 27.469 -14.734 1 90.31 596 PHE A O 1
ATOM 4816 N N . SER A 1 597 ? -11.133 25.875 -13.477 1 90.62 597 SER A N 1
ATOM 4817 C CA . SER A 1 597 ? -11.797 26.812 -12.57 1 90.62 597 SER A CA 1
ATOM 4818 C C . SER A 1 597 ? -11.82 26.266 -11.148 1 90.62 597 SER A C 1
ATOM 4820 O O . SER A 1 597 ? -11.945 25.062 -10.938 1 90.62 597 SER A O 1
ATOM 4822 N N . TYR A 1 598 ? -11.711 27.219 -10.25 1 93.5 598 TYR A N 1
ATOM 4823 C CA . TYR A 1 598 ? -11.695 26.891 -8.828 1 93.5 598 TYR A CA 1
ATOM 4824 C C . TYR A 1 598 ? -12.188 28.062 -7.992 1 93.5 598 TYR A C 1
ATOM 4826 O O . TYR A 1 598 ? -11.789 29.203 -8.219 1 93.5 598 TYR A O 1
ATOM 4834 N N . ASN A 1 599 ? -13.109 27.766 -7.105 1 91.31 599 ASN A N 1
ATOM 4835 C CA . ASN A 1 599 ? -13.578 28.75 -6.129 1 91.31 599 ASN A CA 1
ATOM 4836 C C . ASN A 1 599 ? -13.836 28.094 -4.77 1 91.31 599 ASN A C 1
ATOM 4838 O O . ASN A 1 599 ? -14.93 27.578 -4.523 1 91.31 599 ASN A O 1
ATOM 4842 N N . GLY A 1 600 ? -13.039 28.109 -3.895 1 88.69 600 GLY A N 1
ATOM 4843 C CA . GLY A 1 600 ? -13 27.422 -2.611 1 88.69 600 GLY A CA 1
ATOM 4844 C C . GLY A 1 600 ? -13.977 28 -1.602 1 88.69 600 GLY A C 1
ATOM 4845 O O . GLY A 1 600 ? -13.938 27.641 -0.422 1 88.69 600 GLY A O 1
ATOM 4846 N N . THR A 1 601 ? -14.891 28.844 -2.023 1 89.81 601 THR A N 1
ATOM 4847 C CA . THR A 1 601 ? -15.797 29.5 -1.082 1 89.81 601 THR A CA 1
ATOM 4848 C C . THR A 1 601 ? -17.031 28.625 -0.842 1 89.81 601 THR A C 1
ATOM 4850 O O . THR A 1 601 ? -17.344 27.75 -1.654 1 89.81 601 THR A O 1
ATOM 4853 N N . TYR A 1 602 ? -17.656 28.75 0.261 1 82 602 TYR A N 1
ATOM 4854 C CA . TYR A 1 602 ? -18.969 28.172 0.51 1 82 602 TYR A CA 1
ATOM 4855 C C . TYR A 1 602 ? -19.953 29.234 0.996 1 82 602 TYR A C 1
ATOM 4857 O O . TYR A 1 602 ? -20.797 28.953 1.843 1 82 602 TYR A O 1
ATOM 4865 N N . TRP A 1 603 ? -19.812 30.484 0.474 1 70.94 603 TRP A N 1
ATOM 4866 C CA . TRP A 1 603 ? -20.75 31.578 0.717 1 70.94 603 TRP A CA 1
ATOM 4867 C C . TRP A 1 603 ? -22.062 31.359 -0.011 1 70.94 603 TRP A C 1
ATOM 4869 O O . TRP A 1 603 ? -22.094 30.703 -1.054 1 70.94 603 TRP A O 1
ATOM 4879 N N . PRO A 1 604 ? -23.219 31.594 0.762 1 57.44 604 PRO A N 1
ATOM 4880 C CA . PRO A 1 604 ? -24.469 31.562 0.01 1 57.44 604 PRO A CA 1
ATOM 4881 C C . PRO A 1 604 ? -24.422 32.406 -1.272 1 57.44 604 PRO A C 1
ATOM 4883 O O . PRO A 1 604 ? -23.875 33.5 -1.275 1 57.44 604 PRO A O 1
ATOM 4886 N N . VAL A 1 605 ? -24.391 31.844 -2.369 1 43.97 605 VAL A N 1
ATOM 4887 C CA . VAL A 1 605 ? -24.672 32.688 -3.514 1 43.97 605 VAL A CA 1
ATOM 4888 C C . VAL A 1 605 ? -26.078 33.281 -3.395 1 43.97 605 VAL A C 1
ATOM 4890 O O . VAL A 1 605 ? -27 32.594 -2.943 1 43.97 605 VAL A O 1
ATOM 4893 N N . MET B 1 1 ? -15.062 25.078 18.547 1 87.69 1 MET B N 1
ATOM 4894 C CA . MET B 1 1 ? -15.359 26.5 18.75 1 87.69 1 MET B CA 1
ATOM 4895 C C . MET B 1 1 ? -16.141 27.062 17.562 1 87.69 1 MET B C 1
ATOM 4897 O O . MET B 1 1 ? -15.906 26.688 16.422 1 87.69 1 MET B O 1
ATOM 4901 N N . THR B 1 2 ? -16.984 27.969 17.828 1 87.75 2 THR B N 1
ATOM 4902 C CA . THR B 1 2 ? -17.781 28.625 16.797 1 87.75 2 THR B CA 1
ATOM 4903 C C . THR B 1 2 ? -17.031 29.812 16.203 1 87.75 2 THR B C 1
ATOM 4905 O O . THR B 1 2 ? -16.047 30.281 16.781 1 87.75 2 THR B O 1
ATOM 4908 N N . MET B 1 3 ? -17.516 30.25 15.133 1 88.81 3 MET B N 1
ATOM 4909 C CA . MET B 1 3 ? -16.938 31.438 14.492 1 88.81 3 MET B CA 1
ATOM 4910 C C . MET B 1 3 ? -17.016 32.656 15.43 1 88.81 3 MET B C 1
ATOM 4912 O O . MET B 1 3 ? -16.094 33.469 15.461 1 88.81 3 MET B O 1
ATOM 4916 N N . ARG B 1 4 ? -18.062 32.719 16.141 1 90.56 4 ARG B N 1
ATOM 4917 C CA . ARG B 1 4 ? -18.219 33.812 17.094 1 90.56 4 ARG B CA 1
ATOM 4918 C C . ARG B 1 4 ? -17.156 33.75 18.188 1 90.56 4 ARG B C 1
ATOM 4920 O O . ARG B 1 4 ? -16.594 34.781 18.578 1 90.56 4 ARG B O 1
ATOM 4927 N N . GLU B 1 5 ? -16.953 32.594 18.672 1 92.19 5 GLU B N 1
ATOM 4928 C CA . GLU B 1 5 ? -15.938 32.438 19.703 1 92.19 5 GLU B CA 1
ATOM 4929 C C . GLU B 1 5 ? -14.555 32.844 19.188 1 92.19 5 GLU B C 1
ATOM 4931 O O . GLU B 1 5 ? -13.766 33.438 19.906 1 92.19 5 GLU B O 1
ATOM 4936 N N . TYR B 1 6 ? -14.273 32.562 17.969 1 92.94 6 TYR B N 1
ATOM 4937 C CA . TYR B 1 6 ? -12.992 32.906 17.391 1 92.94 6 TYR B CA 1
ATOM 4938 C C . TYR B 1 6 ? -12.852 34.438 17.266 1 92.94 6 TYR B C 1
ATOM 4940 O O . TYR B 1 6 ? -11.766 34.969 17.453 1 92.94 6 TYR B O 1
ATOM 4948 N N . GLU B 1 7 ? -13.93 35.062 16.953 1 93.5 7 GLU B N 1
ATOM 4949 C CA . GLU B 1 7 ? -13.914 36.531 16.938 1 93.5 7 GLU B CA 1
ATOM 4950 C C . GLU B 1 7 ? -13.586 37.094 18.312 1 93.5 7 GLU B C 1
ATOM 4952 O O . GLU B 1 7 ? -12.828 38.062 18.422 1 93.5 7 GLU B O 1
ATOM 4957 N N . LEU B 1 8 ? -14.219 36.469 19.266 1 95.5 8 LEU B N 1
ATOM 4958 C CA . LEU B 1 8 ? -13.969 36.906 20.641 1 95.5 8 LEU B CA 1
ATOM 4959 C C . LEU B 1 8 ? -12.531 36.625 21.047 1 95.5 8 LEU B C 1
ATOM 4961 O O . LEU B 1 8 ? -11.906 37.438 21.75 1 95.5 8 LEU B O 1
ATOM 4965 N N . LEU B 1 9 ? -12.047 35.5 20.625 1 95.5 9 LEU B N 1
ATOM 4966 C CA . LEU B 1 9 ? -10.656 35.156 20.891 1 95.5 9 LEU B CA 1
ATOM 4967 C C . LEU B 1 9 ? -9.719 36.156 20.266 1 95.5 9 LEU B C 1
ATOM 4969 O O . LEU B 1 9 ? -8.734 36.594 20.875 1 95.5 9 LEU B O 1
ATOM 4973 N N . HIS B 1 10 ? -9.984 36.531 19.062 1 94.94 10 HIS B N 1
ATOM 4974 C CA . HIS B 1 10 ? -9.188 37.531 18.359 1 94.94 10 HIS B CA 1
ATOM 4975 C C . HIS B 1 10 ? -9.156 38.844 19.141 1 94.94 10 HIS B C 1
ATOM 4977 O O . HIS B 1 10 ? -8.086 39.438 19.328 1 94.94 10 HIS B O 1
ATOM 4983 N N . ARG B 1 11 ? -10.273 39.281 19.625 1 95.75 11 ARG B N 1
ATOM 4984 C CA . ARG B 1 11 ? -10.352 40.5 20.391 1 95.75 11 ARG B CA 1
ATOM 4985 C C . ARG B 1 11 ? -9.531 40.406 21.672 1 95.75 11 ARG B C 1
ATOM 4987 O O . ARG B 1 11 ? -8.844 41.375 22.031 1 95.75 11 ARG B O 1
ATOM 4994 N N . ALA B 1 12 ? -9.688 39.281 22.281 1 97.06 12 ALA B N 1
ATOM 4995 C CA . ALA B 1 12 ? -8.914 39.062 23.5 1 97.06 12 ALA B CA 1
ATOM 4996 C C . ALA B 1 12 ? -7.41 39.125 23.219 1 97.06 12 ALA B C 1
ATOM 4998 O O . ALA B 1 12 ? -6.637 39.656 24.016 1 97.06 12 ALA B O 1
ATOM 4999 N N . LEU B 1 13 ? -6.992 38.594 22.125 1 97.12 13 LEU B N 1
ATOM 5000 C CA . LEU B 1 13 ? -5.578 38.531 21.766 1 97.12 13 LEU B CA 1
ATOM 5001 C C . LEU B 1 13 ? -5.07 39.938 21.406 1 97.12 13 LEU B C 1
ATOM 5003 O O . LEU B 1 13 ? -3.922 40.281 21.688 1 97.12 13 LEU B O 1
ATOM 5007 N N . VAL B 1 14 ? -5.902 40.719 20.719 1 97 14 VAL B N 1
ATOM 5008 C CA . VAL B 1 14 ? -5.531 42.094 20.391 1 97 14 VAL B CA 1
ATOM 5009 C C . VAL B 1 14 ? -5.188 42.844 21.672 1 97 14 VAL B C 1
ATOM 5011 O O . VAL B 1 14 ? -4.152 43.5 21.75 1 97 14 VAL B O 1
ATOM 5014 N N . ALA B 1 15 ? -6.039 42.688 22.625 1 96.56 15 ALA B N 1
ATOM 5015 C CA . ALA B 1 15 ? -5.824 43.344 23.906 1 96.56 15 ALA B CA 1
ATOM 5016 C C . ALA B 1 15 ? -4.602 42.781 24.625 1 96.56 15 ALA B C 1
ATOM 5018 O O . ALA B 1 15 ? -3.793 43.562 25.172 1 96.56 15 ALA B O 1
ATOM 5019 N N . ALA B 1 16 ? -4.473 41.531 24.625 1 97.38 16 ALA B N 1
ATOM 5020 C CA . ALA B 1 16 ? -3.422 40.875 25.375 1 97.38 16 ALA B CA 1
ATOM 5021 C C . ALA B 1 16 ? -2.045 41.156 24.797 1 97.38 16 ALA B C 1
ATOM 5023 O O . ALA B 1 16 ? -1.047 41.188 25.516 1 97.38 16 ALA B O 1
ATOM 5024 N N . THR B 1 17 ? -1.94 41.469 23.484 1 98.06 17 THR B N 1
ATOM 5025 C CA . THR B 1 17 ? -0.642 41.625 22.844 1 98.06 17 THR B CA 1
ATOM 5026 C C . THR B 1 17 ? -0.259 43.125 22.75 1 98.06 17 THR B C 1
ATOM 5028 O O . THR B 1 17 ? 0.814 43.469 22.25 1 98.06 17 THR B O 1
ATOM 5031 N N . GLU B 1 18 ? -1.083 44 23.203 1 97.81 18 GLU B N 1
ATOM 5032 C CA . GLU B 1 18 ? -0.799 45.438 23.156 1 97.81 18 GLU B CA 1
ATOM 5033 C C . GLU B 1 18 ? 0.535 45.75 23.828 1 97.81 18 GLU B C 1
ATOM 5035 O O . GLU B 1 18 ? 1.376 46.438 23.25 1 97.81 18 GLU B O 1
ATOM 5040 N N . PRO B 1 19 ? 0.811 45.25 25.047 1 98 19 PRO B N 1
ATOM 5041 C CA . PRO B 1 19 ? 2.098 45.562 25.672 1 98 19 PRO B CA 1
ATOM 5042 C C . PRO B 1 19 ? 3.283 44.969 24.906 1 98 19 PRO B C 1
ATOM 5044 O O . PRO B 1 19 ? 4.422 45.406 25.109 1 98 19 PRO B O 1
ATOM 5047 N N . LEU B 1 20 ? 2.994 44 24.062 1 98.12 20 LEU B N 1
ATOM 5048 C CA . LEU B 1 20 ? 4.066 43.281 23.391 1 98.12 20 LEU B CA 1
ATOM 5049 C C . LEU B 1 20 ? 4.359 43.875 22.016 1 98.12 20 LEU B C 1
ATOM 5051 O O . LEU B 1 20 ? 5.168 43.344 21.266 1 98.12 20 LEU B O 1
ATOM 5055 N N . TYR B 1 21 ? 3.732 44.969 21.656 1 97.06 21 TYR B N 1
ATOM 5056 C CA . TYR B 1 21 ? 3.875 45.594 20.359 1 97.06 21 TYR B CA 1
ATOM 5057 C C . TYR B 1 21 ? 5.344 45.812 20.016 1 97.06 21 TYR B C 1
ATOM 5059 O O . TYR B 1 21 ? 5.809 45.438 18.938 1 97.06 21 TYR B O 1
ATOM 5067 N N . GLY B 1 22 ? 6.109 46.5 20.891 1 96.31 22 GLY B N 1
ATOM 5068 C CA . GLY B 1 22 ? 7.516 46.812 20.672 1 96.31 22 GLY B CA 1
ATOM 5069 C C . GLY B 1 22 ? 8.352 45.562 20.438 1 96.31 22 GLY B C 1
ATOM 5070 O O . GLY B 1 22 ? 9.141 45.5 19.484 1 96.31 22 GLY B O 1
ATOM 5071 N N . LEU B 1 23 ? 8.188 44.594 21.297 1 97.25 23 LEU B N 1
ATOM 5072 C CA . LEU B 1 23 ? 8.938 43.344 21.188 1 97.25 23 LEU B CA 1
ATOM 5073 C C . LEU B 1 23 ? 8.68 42.656 19.844 1 97.25 23 LEU B C 1
ATOM 5075 O O . LEU B 1 23 ? 9.625 42.281 19.141 1 97.25 23 LEU B O 1
ATOM 5079 N N . LEU B 1 24 ? 7.41 42.5 19.453 1 97.5 24 LEU B N 1
ATOM 5080 C CA . LEU B 1 24 ? 7.023 41.781 18.25 1 97.5 24 LEU B CA 1
ATOM 5081 C C . LEU B 1 24 ? 7.48 42.531 17 1 97.5 24 LEU B C 1
ATOM 5083 O O . LEU B 1 24 ? 7.996 41.906 16.062 1 97.5 24 LEU B O 1
ATOM 5087 N N . ARG B 1 25 ? 7.254 43.781 16.938 1 95.94 25 ARG B N 1
ATOM 5088 C CA . ARG B 1 25 ? 7.688 44.562 15.797 1 95.94 25 ARG B CA 1
ATOM 5089 C C . ARG B 1 25 ? 9.195 44.469 15.602 1 95.94 25 ARG B C 1
ATOM 5091 O O . ARG B 1 25 ? 9.672 44.25 14.484 1 95.94 25 ARG B O 1
ATOM 5098 N N . ASP B 1 26 ? 9.945 44.531 16.688 1 96.44 26 ASP B N 1
ATOM 5099 C CA . ASP B 1 26 ? 11.398 44.594 16.609 1 96.44 26 ASP B CA 1
ATOM 5100 C C . ASP B 1 26 ? 11.977 43.219 16.234 1 96.44 26 ASP B C 1
ATOM 5102 O O . ASP B 1 26 ? 12.992 43.156 15.539 1 96.44 26 ASP B O 1
ATOM 5106 N N . THR B 1 27 ? 11.383 42.219 16.672 1 96.75 27 THR B N 1
ATOM 5107 C CA . THR B 1 27 ? 12.023 40.906 16.562 1 96.75 27 THR B CA 1
ATOM 5108 C C . THR B 1 27 ? 11.477 40.125 15.359 1 96.75 27 THR B C 1
ATOM 5110 O O . THR B 1 27 ? 12.172 39.281 14.789 1 96.75 27 THR B O 1
ATOM 5113 N N . THR B 1 28 ? 10.234 40.375 14.969 1 96.38 28 THR B N 1
ATOM 5114 C CA . THR B 1 28 ? 9.625 39.562 13.93 1 96.38 28 THR B CA 1
ATOM 5115 C C . THR B 1 28 ? 9.289 40.375 12.703 1 96.38 28 THR B C 1
ATOM 5117 O O . THR B 1 28 ? 9.062 39.844 11.617 1 96.38 28 THR B O 1
ATOM 5120 N N . GLY B 1 29 ? 9.242 41.688 12.828 1 95.25 29 GLY B N 1
ATOM 5121 C CA . GLY B 1 29 ? 8.766 42.562 11.773 1 95.25 29 GLY B CA 1
ATOM 5122 C C . GLY B 1 29 ? 7.258 42.562 11.633 1 95.25 29 GLY B C 1
ATOM 5123 O O . GLY B 1 29 ? 6.715 43.25 10.75 1 95.25 29 GLY B O 1
ATOM 5124 N N . PHE B 1 30 ? 6.52 41.844 12.445 1 97.56 30 PHE B N 1
ATOM 5125 C CA . PHE B 1 30 ? 5.066 41.719 12.445 1 97.56 30 PHE B CA 1
ATOM 5126 C C . PHE B 1 30 ? 4.496 42.031 13.82 1 97.56 30 PHE B C 1
ATOM 5128 O O . PHE B 1 30 ? 5.227 42.062 14.82 1 97.56 30 PHE B O 1
ATOM 5135 N N . TRP B 1 31 ? 3.289 42.344 13.914 1 96.12 31 TRP B N 1
ATOM 5136 C CA . TRP B 1 31 ? 2.623 42.562 15.195 1 96.12 31 TRP B CA 1
ATOM 5137 C C . TRP B 1 31 ? 1.145 42.188 15.109 1 96.12 31 TRP B C 1
ATOM 5139 O O . TRP B 1 31 ? 0.621 41.969 14.016 1 96.12 31 TRP B O 1
ATOM 5149 N N . TYR B 1 32 ? 0.488 42.031 16.25 1 96.69 32 TYR B N 1
ATOM 5150 C CA . TYR B 1 32 ? -0.893 41.562 16.312 1 96.69 32 TYR B CA 1
ATOM 5151 C C . TYR B 1 32 ? -1.85 42.719 16.578 1 96.69 32 TYR B C 1
ATOM 5153 O O . TYR B 1 32 ? -2.865 42.844 15.891 1 96.69 32 TYR B O 1
ATOM 5161 N N . HIS B 1 33 ? -1.483 43.531 17.531 1 93.44 33 HIS B N 1
ATOM 5162 C CA . HIS B 1 33 ? -2.316 44.656 17.953 1 93.44 33 HIS B CA 1
ATOM 5163 C C . HIS B 1 33 ? -2.35 45.75 16.891 1 93.44 33 HIS B C 1
ATOM 5165 O O . HIS B 1 33 ? -1.306 46.281 16.531 1 93.44 33 HIS B O 1
ATOM 5171 N N . ASN B 1 34 ? -3.52 46.094 16.406 1 88.88 34 ASN B N 1
ATOM 5172 C CA . ASN B 1 34 ? -3.787 47.156 15.461 1 88.88 34 ASN B CA 1
ATOM 5173 C C . ASN B 1 34 ? -2.945 47 14.195 1 88.88 34 ASN B C 1
ATOM 5175 O O . ASN B 1 34 ? -2.352 48 13.727 1 88.88 34 ASN B O 1
ATOM 5179 N N . CYS B 1 35 ? -2.883 45.75 13.766 1 89.81 35 CYS B N 1
ATOM 5180 C CA . CYS B 1 35 ? -2.07 45.5 12.578 1 89.81 35 CYS B CA 1
ATOM 5181 C C . CYS B 1 35 ? -2.848 45.844 11.305 1 89.81 35 CYS B C 1
ATOM 5183 O O . CYS B 1 35 ? -4.078 45.781 11.289 1 89.81 35 CYS B O 1
ATOM 5185 N N . THR B 1 36 ? -2.123 46.219 10.188 1 86.88 36 THR B N 1
ATOM 5186 C CA . THR B 1 36 ? -2.719 46.5 8.883 1 86.88 36 THR B CA 1
ATOM 5187 C C . THR B 1 36 ? -2.074 45.625 7.805 1 86.88 36 THR B C 1
ATOM 5189 O O . THR B 1 36 ? -2.756 44.844 7.141 1 86.88 36 THR B O 1
ATOM 5192 N N . GLN B 1 37 ? -0.8 45.531 7.566 1 85.06 37 GLN B N 1
ATOM 5193 C CA . GLN B 1 37 ? -0.166 44.781 6.488 1 85.06 37 GLN B CA 1
ATOM 5194 C C . GLN B 1 37 ? 0.728 43.688 7.039 1 85.06 37 GLN B C 1
ATOM 5196 O O . GLN B 1 37 ? 0.783 42.594 6.484 1 85.06 37 GLN B O 1
ATOM 5201 N N . ARG B 1 38 ? 1.465 43.688 7.992 1 94.12 38 ARG B N 1
ATOM 5202 C CA . ARG B 1 38 ? 2.367 42.75 8.625 1 94.12 38 ARG B CA 1
ATOM 5203 C C . ARG B 1 38 ? 1.78 42.219 9.93 1 94.12 38 ARG B C 1
ATOM 5205 O O . ARG B 1 38 ? 2.377 42.375 10.992 1 94.12 38 ARG B O 1
ATOM 5212 N N . CYS B 1 39 ? 0.747 41.438 9.656 1 97.38 39 CYS B N 1
ATOM 5213 C CA . CYS B 1 39 ? -0.035 41 10.805 1 97.38 39 CYS B CA 1
ATOM 5214 C C . CYS B 1 39 ? 0.42 39.625 11.281 1 97.38 39 CYS B C 1
ATOM 5216 O O . CYS B 1 39 ? 0.899 38.812 10.484 1 97.38 39 CYS B O 1
ATOM 5218 N N . LEU B 1 40 ? 0.336 39.469 12.531 1 98 40 LEU B N 1
ATOM 5219 C CA . LEU B 1 40 ? 0.404 38.094 13.086 1 98 40 LEU B CA 1
ATOM 5220 C C . LEU B 1 40 ? -0.967 37.438 13.07 1 98 40 LEU B C 1
ATOM 5222 O O . LEU B 1 40 ? -1.99 38.125 12.953 1 98 40 LEU B O 1
ATOM 5226 N N . THR B 1 41 ? -0.977 36.188 13.008 1 96.44 41 THR B N 1
ATOM 5227 C CA . THR B 1 41 ? -2.154 35.344 13.211 1 96.44 41 THR B CA 1
ATOM 5228 C C . THR B 1 41 ? -1.896 34.312 14.289 1 96.44 41 THR B C 1
ATOM 5230 O O . THR B 1 41 ? -0.883 34.375 14.992 1 96.44 41 THR B O 1
ATOM 5233 N N . PHE B 1 42 ? -2.887 33.438 14.586 1 96.56 42 PHE B N 1
ATOM 5234 C CA . PHE B 1 42 ? -2.676 32.469 15.633 1 96.56 42 PHE B CA 1
ATOM 5235 C C . PHE B 1 42 ? -3.238 31.109 15.219 1 96.56 42 PHE B C 1
ATOM 5237 O O . PHE B 1 42 ? -4.07 31.031 14.312 1 96.56 42 PHE B O 1
ATOM 5244 N N . SER B 1 43 ? -2.725 30.031 15.766 1 96.44 43 SER B N 1
ATOM 5245 C CA . SER B 1 43 ? -3.289 28.688 15.773 1 96.44 43 SER B CA 1
ATOM 5246 C C . SER B 1 43 ? -3.623 28.25 17.188 1 96.44 43 SER B C 1
ATOM 5248 O O . SER B 1 43 ? -2.811 28.406 18.109 1 96.44 43 SER B O 1
ATOM 5250 N N . ASP B 1 44 ? -4.836 27.828 17.391 1 96.62 44 ASP B N 1
ATOM 5251 C CA . ASP B 1 44 ? -5.23 27.281 18.688 1 96.62 44 ASP B CA 1
ATOM 5252 C C . ASP B 1 44 ? -5.082 25.766 18.719 1 96.62 44 ASP B C 1
ATOM 5254 O O . ASP B 1 44 ? -5.02 25.125 17.672 1 96.62 44 ASP B O 1
ATOM 5258 N N . ILE B 1 45 ? -4.988 25.234 19.906 1 97.06 45 ILE B N 1
ATOM 5259 C CA . ILE B 1 45 ? -4.816 23.781 20.047 1 97.06 45 ILE B CA 1
ATOM 5260 C C . ILE B 1 45 ? -5.891 23.219 20.984 1 97.06 45 ILE B C 1
ATOM 5262 O O . ILE B 1 45 ? -6.652 23.984 21.578 1 97.06 45 ILE B O 1
ATOM 5266 N N . ALA B 1 46 ? -5.965 21.953 21 1 96.75 46 ALA B N 1
ATOM 5267 C CA . ALA B 1 46 ? -6.844 21.203 21.906 1 96.75 46 ALA B CA 1
ATOM 5268 C C . ALA B 1 46 ? -6.156 19.938 22.406 1 96.75 46 ALA B C 1
ATOM 5270 O O . ALA B 1 46 ? -5.219 19.438 21.797 1 96.75 46 ALA B O 1
ATOM 5271 N N . PRO B 1 47 ? -6.688 19.406 23.5 1 96.56 47 PRO B N 1
ATOM 5272 C CA . PRO B 1 47 ? -7.816 19.844 24.312 1 96.56 47 PRO B CA 1
ATOM 5273 C C . PRO B 1 47 ? -7.574 21.188 24.984 1 96.56 47 PRO B C 1
ATOM 5275 O O . PRO B 1 47 ? -6.434 21.656 25.062 1 96.56 47 PRO B O 1
ATOM 5278 N N . ARG B 1 48 ? -8.688 21.75 25.344 1 96.5 48 ARG B N 1
ATOM 5279 C CA . ARG B 1 48 ? -8.641 23.062 25.969 1 96.5 48 ARG B CA 1
ATOM 5280 C C . ARG B 1 48 ? -8.664 22.953 27.484 1 96.5 48 ARG B C 1
ATOM 5282 O O . ARG B 1 48 ? -9.664 23.297 28.125 1 96.5 48 ARG B O 1
ATOM 5289 N N . GLY B 1 49 ? -7.543 22.656 28.031 1 95.69 49 GLY B N 1
ATOM 5290 C CA . GLY B 1 49 ? -7.383 22.422 29.469 1 95.69 49 GLY B CA 1
ATOM 5291 C C . GLY B 1 49 ? -6.816 21.047 29.781 1 95.69 49 GLY B C 1
ATOM 5292 O O . GLY B 1 49 ? -6.297 20.359 28.891 1 95.69 49 GLY B O 1
ATOM 5293 N N . LEU B 1 50 ? -6.809 20.656 31.094 1 95.69 50 LEU B N 1
ATOM 5294 C CA . LEU B 1 50 ? -6.199 19.422 31.562 1 95.69 50 LEU B CA 1
ATOM 5295 C C . LEU B 1 50 ? -7.227 18.531 32.25 1 95.69 50 LEU B C 1
ATOM 5297 O O . LEU B 1 50 ? -6.906 17.406 32.656 1 95.69 50 LEU B O 1
ATOM 5301 N N . ALA B 1 51 ? -8.453 19.047 32.312 1 94.94 51 ALA B N 1
ATOM 5302 C CA . ALA B 1 51 ? -9.492 18.312 33.031 1 94.94 51 ALA B CA 1
ATOM 5303 C C . ALA B 1 51 ? -10.883 18.766 32.594 1 94.94 51 ALA B C 1
ATOM 5305 O O . ALA B 1 51 ? -11.031 19.812 31.969 1 94.94 51 ALA B O 1
ATOM 5306 N N . PRO B 1 52 ? -11.867 17.938 32.938 1 94.62 52 PRO B N 1
ATOM 5307 C CA . PRO B 1 52 ? -13.234 18.344 32.594 1 94.62 52 PRO B CA 1
ATOM 5308 C C . PRO B 1 52 ? -13.586 19.734 33.156 1 94.62 52 PRO B C 1
ATOM 5310 O O . PRO B 1 52 ? -13.25 20.047 34.281 1 94.62 52 PRO B O 1
ATOM 5313 N N . GLY B 1 53 ? -14.164 20.484 32.344 1 92.31 53 GLY B N 1
ATOM 5314 C CA . GLY B 1 53 ? -14.656 21.781 32.781 1 92.31 53 GLY B CA 1
ATOM 5315 C C . GLY B 1 53 ? -13.672 22.906 32.531 1 92.31 53 GLY B C 1
ATOM 5316 O O . GLY B 1 53 ? -14.055 24.078 32.531 1 92.31 53 GLY B O 1
ATOM 5317 N N . GLU B 1 54 ? -12.445 22.625 32.344 1 94.56 54 GLU B N 1
ATOM 5318 C CA . GLU B 1 54 ? -11.484 23.672 32.031 1 94.56 54 GLU B CA 1
ATOM 5319 C C . GLU B 1 54 ? -11.656 24.141 30.578 1 94.56 54 GLU B C 1
ATOM 5321 O O . GLU B 1 54 ? -12.125 23.391 29.719 1 94.56 54 GLU B O 1
ATOM 5326 N N . ARG B 1 55 ? -11.359 25.406 30.406 1 96.19 55 ARG B N 1
ATOM 5327 C CA . ARG B 1 55 ? -11.383 26 29.078 1 96.19 55 ARG B CA 1
ATOM 5328 C C . ARG B 1 55 ? -10.266 27.031 28.922 1 96.19 55 ARG B C 1
ATOM 5330 O O . ARG B 1 55 ? -10.523 28.234 28.922 1 96.19 55 ARG B O 1
ATOM 5337 N N . ARG B 1 56 ? -9.133 26.594 28.797 1 96.94 56 ARG B N 1
ATOM 5338 C CA . ARG B 1 56 ? -7.949 27.406 28.516 1 96.94 56 ARG B CA 1
ATOM 5339 C C . ARG B 1 56 ? -7.172 26.859 27.328 1 96.94 56 ARG B C 1
ATOM 5341 O O . ARG B 1 56 ? -7.047 25.641 27.172 1 96.94 56 ARG B O 1
ATOM 5348 N N . THR B 1 57 ? -6.73 27.703 26.5 1 97.94 57 THR B N 1
ATOM 5349 C CA . THR B 1 57 ? -6.148 27.297 25.219 1 97.94 57 THR B CA 1
ATOM 5350 C C . THR B 1 57 ? -4.801 27.984 25 1 97.94 57 THR B C 1
ATOM 5352 O O . THR B 1 57 ? -4.68 29.188 25.156 1 97.94 57 THR B O 1
ATOM 5355 N N . TRP B 1 58 ? -3.764 27.141 24.75 1 98.38 58 TRP B N 1
ATOM 5356 C CA . TRP B 1 58 ? -2.527 27.703 24.219 1 98.38 58 TRP B CA 1
ATOM 5357 C C . TRP B 1 58 ? -2.711 28.172 22.781 1 98.38 58 TRP B C 1
ATOM 5359 O O . TRP B 1 58 ? -3.225 27.422 21.953 1 98.38 58 TRP B O 1
ATOM 5369 N N . LEU B 1 59 ? -2.322 29.375 22.484 1 98.44 59 LEU B N 1
ATOM 5370 C CA . LEU B 1 59 ? -2.377 29.969 21.156 1 98.44 59 LEU B CA 1
ATOM 5371 C C . LEU B 1 59 ? -0.973 30.234 20.625 1 98.44 59 LEU B C 1
ATOM 5373 O O . LEU B 1 59 ? -0.18 30.938 21.25 1 98.44 59 LEU B O 1
ATOM 5377 N N . ILE B 1 60 ? -0.671 29.641 19.5 1 98.44 60 ILE B N 1
ATOM 5378 C CA . ILE B 1 60 ? 0.615 29.844 18.828 1 98.44 60 ILE B CA 1
ATOM 5379 C C . ILE B 1 60 ? 0.534 31.062 17.906 1 98.44 60 ILE B C 1
ATOM 5381 O O . ILE B 1 60 ? -0.322 31.109 17.031 1 98.44 60 ILE B O 1
ATOM 5385 N N . LEU B 1 61 ? 1.391 32.031 18.078 1 98.44 61 LEU B N 1
ATOM 5386 C CA . LEU B 1 61 ? 1.396 33.156 17.188 1 98.44 61 LEU B CA 1
ATOM 5387 C C . LEU B 1 61 ? 2.328 32.938 16 1 98.44 61 LEU B C 1
ATOM 5389 O O . LEU B 1 61 ? 3.404 32.344 16.156 1 98.44 61 LEU B O 1
ATOM 5393 N N . GLN B 1 62 ? 1.887 33.375 14.852 1 98.06 62 GLN B N 1
ATOM 5394 C CA . GLN B 1 62 ? 2.59 33.125 13.594 1 98.06 62 GLN B CA 1
ATOM 5395 C C . GLN B 1 62 ? 2.539 34.375 12.703 1 98.06 62 GLN B C 1
ATOM 5397 O O . GLN B 1 62 ? 1.603 35.188 12.789 1 98.06 62 GLN B O 1
ATOM 5402 N N . ARG B 1 63 ? 3.564 34.531 11.867 1 97.75 63 ARG B N 1
ATOM 5403 C CA . ARG B 1 63 ? 3.49 35.562 10.859 1 97.75 63 ARG B CA 1
ATOM 5404 C C . ARG B 1 63 ? 2.459 35.219 9.789 1 97.75 63 ARG B C 1
ATOM 5406 O O . ARG B 1 63 ? 2.5 34.156 9.203 1 97.75 63 ARG B O 1
ATOM 5413 N N . PHE B 1 64 ? 1.523 36.125 9.508 1 96.94 64 PHE B N 1
ATOM 5414 C CA . PHE B 1 64 ? 0.455 35.875 8.547 1 96.94 64 PHE B CA 1
ATOM 5415 C C . PHE B 1 64 ? 0.962 36 7.117 1 96.94 64 PHE B C 1
ATOM 5417 O O . PHE B 1 64 ? 0.758 37.031 6.477 1 96.94 64 PHE B O 1
ATOM 5424 N N . VAL B 1 65 ? 1.569 35 6.594 1 96.38 65 VAL B N 1
ATOM 5425 C CA . VAL B 1 65 ? 2.033 34.875 5.219 1 96.38 65 VAL B CA 1
ATOM 5426 C C . VAL B 1 65 ? 1.52 33.562 4.637 1 96.38 65 VAL B C 1
ATOM 5428 O O . VAL B 1 65 ? 0.879 32.75 5.34 1 96.38 65 VAL B O 1
ATOM 5431 N N . GLU B 1 66 ? 1.671 33.312 3.375 1 95.62 66 GLU B N 1
ATOM 5432 C CA . GLU B 1 66 ? 1.277 32.031 2.783 1 95.62 66 GLU B CA 1
ATOM 5433 C C . GLU B 1 66 ? 1.992 30.875 3.457 1 95.62 66 GLU B C 1
ATOM 5435 O O . GLU B 1 66 ? 3.223 30.844 3.512 1 95.62 66 GLU B O 1
ATOM 5440 N N . GLY B 1 67 ? 1.185 29.984 3.971 1 96.56 67 GLY B N 1
ATOM 5441 C CA . GLY B 1 67 ? 1.774 28.906 4.734 1 96.56 67 GLY B CA 1
ATOM 5442 C C . GLY B 1 67 ? 2.164 29.312 6.145 1 96.56 67 GLY B C 1
ATOM 5443 O O . GLY B 1 67 ? 3.209 28.891 6.648 1 96.56 67 GLY B O 1
ATOM 5444 N N . TYR B 1 68 ? 1.401 30.125 6.758 1 97.06 68 TYR B N 1
ATOM 5445 C CA . TYR B 1 68 ? 1.736 30.734 8.031 1 97.06 68 TYR B CA 1
ATOM 5446 C C . TYR B 1 68 ? 1.927 29.688 9.117 1 97.06 68 TYR B C 1
ATOM 5448 O O . TYR B 1 68 ? 2.564 29.953 10.141 1 97.06 68 TYR B O 1
ATOM 5456 N N . PHE B 1 69 ? 1.491 28.453 8.953 1 97.56 69 PHE B N 1
ATOM 5457 C CA . PHE B 1 69 ? 1.685 27.375 9.922 1 97.56 69 PHE B CA 1
ATOM 5458 C C . PHE B 1 69 ? 3.168 27.094 10.141 1 97.56 69 PHE B C 1
ATOM 5460 O O . PHE B 1 69 ? 3.559 26.547 11.172 1 97.56 69 PHE B O 1
ATOM 5467 N N . LEU B 1 70 ? 4.02 27.5 9.188 1 97.81 70 LEU B N 1
ATOM 5468 C CA . LEU B 1 70 ? 5.457 27.25 9.242 1 97.81 70 LEU B CA 1
ATOM 5469 C C . LEU B 1 70 ? 6.199 28.469 9.766 1 97.81 70 LEU B C 1
ATOM 5471 O O . LEU B 1 70 ? 7.43 28.531 9.711 1 97.81 70 LEU B O 1
ATOM 5475 N N . HIS B 1 71 ? 5.465 29.484 10.289 1 97.56 71 HIS B N 1
ATOM 5476 C CA . HIS B 1 71 ? 6.121 30.734 10.656 1 97.56 71 HIS B CA 1
ATOM 5477 C C . HIS B 1 71 ? 5.801 31.125 12.102 1 97.56 71 HIS B C 1
ATOM 5479 O O . HIS B 1 71 ? 5.387 32.25 12.367 1 97.56 71 HIS B O 1
ATOM 5485 N N . PRO B 1 72 ? 6.023 30.203 13.016 1 97.94 72 PRO B N 1
ATOM 5486 C CA . PRO B 1 72 ? 5.867 30.594 14.422 1 97.94 72 PRO B CA 1
ATOM 5487 C C . PRO B 1 72 ? 6.863 31.672 14.844 1 97.94 72 PRO B C 1
ATOM 5489 O O . PRO B 1 72 ? 8.008 31.672 14.398 1 97.94 72 PRO B O 1
ATOM 5492 N N . VAL B 1 73 ? 6.477 32.531 15.781 1 97.75 73 VAL B N 1
ATOM 5493 C CA . VAL B 1 73 ? 7.348 33.625 16.125 1 97.75 73 VAL B CA 1
ATOM 5494 C C . VAL B 1 73 ? 7.961 33.406 17.5 1 97.75 73 VAL B C 1
ATOM 5496 O O . VAL B 1 73 ? 8.586 34.312 18.062 1 97.75 73 VAL B O 1
ATOM 5499 N N . GLY B 1 74 ? 7.691 32.25 18.109 1 97.81 74 GLY B N 1
ATOM 5500 C CA . GLY B 1 74 ? 8.289 31.922 19.406 1 97.81 74 GLY B CA 1
ATOM 5501 C C . GLY B 1 74 ? 7.477 32.438 20.578 1 97.81 74 GLY B C 1
ATOM 5502 O O . GLY B 1 74 ? 7.973 32.469 21.703 1 97.81 74 GLY B O 1
ATOM 5503 N N . LEU B 1 75 ? 6.285 32.875 20.281 1 98.44 75 LEU B N 1
ATOM 5504 C CA . LEU B 1 75 ? 5.379 33.344 21.328 1 98.44 75 LEU B CA 1
ATOM 5505 C C . LEU B 1 75 ? 4.109 32.5 21.375 1 98.44 75 LEU B C 1
ATOM 5507 O O . LEU B 1 75 ? 3.441 32.312 20.359 1 98.44 75 LEU B O 1
ATOM 5511 N N . GLU B 1 76 ? 3.789 31.984 22.578 1 98.75 76 GLU B N 1
ATOM 5512 C CA . GLU B 1 76 ? 2.529 31.297 22.844 1 98.75 76 GLU B CA 1
ATOM 5513 C C . GLU B 1 76 ? 1.85 31.859 24.094 1 98.75 76 GLU B C 1
ATOM 5515 O O . GLU B 1 76 ? 2.518 32.188 25.062 1 98.75 76 GLU B O 1
ATOM 5520 N N . LEU B 1 77 ? 0.572 32.062 23.969 1 98.75 77 LEU B N 1
ATOM 5521 C CA . LEU B 1 77 ? -0.207 32.594 25.078 1 98.75 77 LEU B CA 1
ATOM 5522 C C . LEU B 1 77 ? -1.234 31.578 25.562 1 98.75 77 LEU B C 1
ATOM 5524 O O . LEU B 1 77 ? -1.945 30.969 24.766 1 98.75 77 LEU B O 1
ATOM 5528 N N . LEU B 1 78 ? -1.268 31.328 26.875 1 98.75 78 LEU B N 1
ATOM 5529 C CA . LEU B 1 78 ? -2.33 30.516 27.469 1 98.75 78 LEU B CA 1
ATOM 5530 C C . LEU B 1 78 ? -3.516 31.391 27.859 1 98.75 78 LEU B C 1
ATOM 5532 O O . LEU B 1 78 ? -3.447 32.125 28.859 1 98.75 78 LEU B O 1
ATOM 5536 N N . LEU B 1 79 ? -4.559 31.344 27.125 1 98.44 79 LEU B N 1
ATOM 5537 C CA . LEU B 1 79 ? -5.734 32.156 27.375 1 98.44 79 LEU B CA 1
ATOM 5538 C C . LEU B 1 79 ? -6.812 31.359 28.094 1 98.44 79 LEU B C 1
ATOM 5540 O O . LEU B 1 79 ? -7.246 30.312 27.609 1 98.44 79 LEU B O 1
ATOM 5544 N N . ASP B 1 80 ? -7.195 31.828 29.281 1 98 80 ASP B N 1
ATOM 5545 C CA . ASP B 1 80 ? -8.359 31.281 29.969 1 98 80 ASP B CA 1
ATOM 5546 C C . ASP B 1 80 ? -9.648 31.938 29.484 1 98 80 ASP B C 1
ATOM 5548 O O . ASP B 1 80 ? -9.859 33.125 29.672 1 98 80 ASP B O 1
ATOM 5552 N N . HIS B 1 81 ? -10.453 31.188 28.859 1 97.12 81 HIS B N 1
ATOM 5553 C CA . HIS B 1 81 ? -11.703 31.703 28.312 1 97.12 81 HIS B CA 1
ATOM 5554 C C . HIS B 1 81 ? -12.898 30.891 28.812 1 97.12 81 HIS B C 1
ATOM 5556 O O . HIS B 1 81 ? -13.82 30.609 28.047 1 97.12 81 HIS B O 1
ATOM 5562 N N . ARG B 1 82 ? -12.82 30.438 29.969 1 95.88 82 ARG B N 1
ATOM 5563 C CA . ARG B 1 82 ? -13.859 29.625 30.594 1 95.88 82 ARG B CA 1
ATOM 5564 C C . ARG B 1 82 ? -15.109 30.469 30.875 1 95.88 82 ARG B C 1
ATOM 5566 O O . ARG B 1 82 ? -16.234 29.984 30.75 1 95.88 82 ARG B O 1
ATOM 5573 N N . ASP B 1 83 ? -14.859 31.75 31.281 1 96.38 83 ASP B N 1
ATOM 5574 C CA . ASP B 1 83 ? -15.984 32.594 31.656 1 96.38 83 ASP B CA 1
ATOM 5575 C C . ASP B 1 83 ? -16.859 32.906 30.453 1 96.38 83 ASP B C 1
ATOM 5577 O O . ASP B 1 83 ? -16.359 33.188 29.359 1 96.38 83 ASP B O 1
ATOM 5581 N N . PRO B 1 84 ? -18.188 32.906 30.672 1 94.38 84 PRO B N 1
ATOM 5582 C CA . PRO B 1 84 ? -19.078 33.219 29.547 1 94.38 84 PRO B CA 1
ATOM 5583 C C . PRO B 1 84 ? -18.953 34.688 29.078 1 94.38 84 PRO B C 1
ATOM 5585 O O . PRO B 1 84 ? -19.328 35 27.953 1 94.38 84 PRO B O 1
ATOM 5588 N N . ASP B 1 85 ? -18.5 35.531 29.938 1 96.5 85 ASP B N 1
ATOM 5589 C CA . ASP B 1 85 ? -18.234 36.906 29.578 1 96.5 85 ASP B CA 1
ATOM 5590 C C . ASP B 1 85 ? -16.797 37.094 29.078 1 96.5 85 ASP B C 1
ATOM 5592 O O . ASP B 1 85 ? -15.852 37.062 29.875 1 96.5 85 ASP B O 1
ATOM 5596 N N . PRO B 1 86 ? -16.672 37.312 27.812 1 95.88 86 PRO B N 1
ATOM 5597 C CA . PRO B 1 86 ? -15.328 37.406 27.25 1 95.88 86 PRO B CA 1
ATOM 5598 C C . PRO B 1 86 ? -14.492 38.531 27.875 1 95.88 86 PRO B C 1
ATOM 5600 O O . PRO B 1 86 ? -13.266 38.5 27.781 1 95.88 86 PRO B O 1
ATOM 5603 N N . ARG B 1 87 ? -15.094 39.531 28.484 1 94.88 87 ARG B N 1
ATOM 5604 C CA . ARG B 1 87 ? -14.359 40.625 29.109 1 94.88 87 ARG B CA 1
ATOM 5605 C C . ARG B 1 87 ? -13.539 40.125 30.297 1 94.88 87 ARG B C 1
ATOM 5607 O O . ARG B 1 87 ? -12.617 40.781 30.766 1 94.88 87 ARG B O 1
ATOM 5614 N N . ARG B 1 88 ? -13.891 38.938 30.703 1 96.75 88 ARG B N 1
ATOM 5615 C CA . ARG B 1 88 ? -13.211 38.375 31.859 1 96.75 88 ARG B CA 1
ATOM 5616 C C . ARG B 1 88 ? -12.133 37.375 31.422 1 96.75 88 ARG B C 1
ATOM 5618 O O . ARG B 1 88 ? -11.453 36.781 32.25 1 96.75 88 ARG B O 1
ATOM 5625 N N . TRP B 1 89 ? -12.016 37.188 30.156 1 98 89 TRP B N 1
ATOM 5626 C CA . TRP B 1 89 ? -10.945 36.312 29.656 1 98 89 TRP B CA 1
ATOM 5627 C C . TRP B 1 89 ? -9.578 36.938 29.938 1 98 89 TRP B C 1
ATOM 5629 O O . TRP B 1 89 ? -9.414 38.156 29.891 1 98 89 TRP B O 1
ATOM 5639 N N . ALA B 1 90 ? -8.625 36.031 30.328 1 96.19 90 ALA B N 1
ATOM 5640 C CA . ALA B 1 90 ? -7.316 36.562 30.688 1 96.19 90 ALA B CA 1
ATOM 5641 C C . ALA B 1 90 ? -6.203 35.594 30.344 1 96.19 90 ALA B C 1
ATOM 5643 O O . ALA B 1 90 ? -6.398 34.375 30.422 1 96.19 90 ALA B O 1
ATOM 5644 N N . VAL B 1 91 ? -5.07 36.156 30.047 1 98.25 91 VAL B N 1
ATOM 5645 C CA . VAL B 1 91 ? -3.879 35.344 29.828 1 98.25 91 VAL B CA 1
ATOM 5646 C C . VAL B 1 91 ? -3.342 34.812 31.172 1 98.25 91 VAL B C 1
ATOM 5648 O O . VAL B 1 91 ? -3.117 35.625 32.094 1 98.25 91 VAL B O 1
ATOM 5651 N N . GLN B 1 92 ? -3.162 33.5 31.188 1 97.62 92 GLN B N 1
ATOM 5652 C CA . GLN B 1 92 ? -2.705 32.906 32.438 1 97.62 92 GLN B CA 1
ATOM 5653 C C . GLN B 1 92 ? -1.201 32.656 32.406 1 97.62 92 GLN B C 1
ATOM 5655 O O . GLN B 1 92 ? -0.562 32.531 33.438 1 97.62 92 GLN B O 1
ATOM 5660 N N . SER B 1 93 ? -0.661 32.469 31.281 1 98.12 93 SER B N 1
ATOM 5661 C CA . SER B 1 93 ? 0.763 32.219 31.109 1 98.12 93 SER B CA 1
ATOM 5662 C C . SER B 1 93 ? 1.236 32.625 29.719 1 98.12 93 SER B C 1
ATOM 5664 O O . SER B 1 93 ? 0.441 32.688 28.781 1 98.12 93 SER B O 1
ATOM 5666 N N . VAL B 1 94 ? 2.496 33.031 29.625 1 98.56 94 VAL B N 1
ATOM 5667 C CA . VAL B 1 94 ? 3.146 33.406 28.375 1 98.56 94 VAL B CA 1
ATOM 5668 C C . VAL B 1 94 ? 4.41 32.562 28.188 1 98.56 94 VAL B C 1
ATOM 5670 O O . VAL B 1 94 ? 5.215 32.438 29.109 1 98.56 94 VAL B O 1
ATOM 5673 N N . TRP B 1 95 ? 4.523 31.953 27.062 1 98.44 95 TRP B N 1
ATOM 5674 C CA . TRP B 1 95 ? 5.766 31.281 26.672 1 98.44 95 TRP B CA 1
ATOM 5675 C C . TRP B 1 95 ? 6.445 32.031 25.531 1 98.44 95 TRP B C 1
ATOM 5677 O O . TRP B 1 95 ? 5.828 32.312 24.5 1 98.44 95 TRP B O 1
ATOM 5687 N N . TYR B 1 96 ? 7.723 32.438 25.719 1 98.25 96 TYR B N 1
ATOM 5688 C CA . TYR B 1 96 ? 8.492 33.125 24.688 1 98.25 96 TYR B CA 1
ATOM 5689 C C . TYR B 1 96 ? 9.922 32.594 24.641 1 98.25 96 TYR B C 1
ATOM 5691 O O . TYR B 1 96 ? 10.648 32.688 25.641 1 98.25 96 TYR B O 1
ATOM 5699 N N . ASN B 1 97 ? 10.289 32.031 23.5 1 96.5 97 ASN B N 1
ATOM 5700 C CA . ASN B 1 97 ? 11.664 31.641 23.234 1 96.5 97 ASN B CA 1
ATOM 5701 C C . ASN B 1 97 ? 12.219 30.766 24.344 1 96.5 97 ASN B C 1
ATOM 5703 O O . ASN B 1 97 ? 13.305 31.031 24.859 1 96.5 97 ASN B O 1
ATOM 5707 N N . GLY B 1 98 ? 11.414 29.844 24.797 1 94.75 98 GLY B N 1
ATOM 5708 C CA . GLY B 1 98 ? 11.875 28.828 25.734 1 94.75 98 GLY B CA 1
ATOM 5709 C C . GLY B 1 98 ? 11.633 29.203 27.188 1 94.75 98 GLY B C 1
ATOM 5710 O O . GLY B 1 98 ? 11.961 28.438 28.094 1 94.75 98 GLY B O 1
ATOM 5711 N N . GLN B 1 99 ? 10.984 30.375 27.422 1 95.19 99 GLN B N 1
ATOM 5712 C CA . GLN B 1 99 ? 10.781 30.844 28.797 1 95.19 99 GLN B CA 1
ATOM 5713 C C . GLN B 1 99 ? 9.305 31.109 29.062 1 95.19 99 GLN B C 1
ATOM 5715 O O . GLN B 1 99 ? 8.555 31.469 28.156 1 95.19 99 GLN B O 1
ATOM 5720 N N . TYR B 1 100 ? 8.961 30.984 30.406 1 97 100 TYR B N 1
ATOM 5721 C CA . TYR B 1 100 ? 7.598 31.281 30.828 1 97 100 TYR B CA 1
ATOM 5722 C C . TYR B 1 100 ? 7.523 32.594 31.562 1 97 100 TYR B C 1
ATOM 5724 O O . TYR B 1 100 ? 8.438 32.969 32.312 1 97 100 TYR B O 1
ATOM 5732 N N . PHE B 1 101 ? 6.48 33.312 31.344 1 97.75 101 PHE B N 1
ATOM 5733 C CA . PHE B 1 101 ? 6.168 34.562 32.031 1 97.75 101 PHE B CA 1
ATOM 5734 C C . PHE B 1 101 ? 4.742 34.562 32.562 1 97.75 101 PHE B C 1
ATOM 5736 O O . PHE B 1 101 ? 3.885 33.812 32.031 1 97.75 101 PHE B O 1
ATOM 5743 N N . SER B 1 102 ? 4.469 35.375 33.5 1 96.88 102 SER B N 1
ATOM 5744 C CA . SER B 1 102 ? 3.162 35.375 34.156 1 96.88 102 SER B CA 1
ATOM 5745 C C . SER B 1 102 ? 2.143 36.156 33.344 1 96.88 102 SER B C 1
ATOM 5747 O O . SER B 1 102 ? 0.936 35.938 33.5 1 96.88 102 SER B O 1
ATOM 5749 N N . SER B 1 103 ? 2.678 37.125 32.562 1 97.69 103 SER B N 1
ATOM 5750 C CA . SER B 1 103 ? 1.782 37.969 31.781 1 97.69 103 SER B CA 1
ATOM 5751 C C . SER B 1 103 ? 2.51 38.594 30.594 1 97.69 103 SER B C 1
ATOM 5753 O O . SER B 1 103 ? 3.74 38.656 30.578 1 97.69 103 SER B O 1
ATOM 5755 N N . PRO B 1 104 ? 1.74 39.062 29.625 1 98.38 104 PRO B N 1
ATOM 5756 C CA . PRO B 1 104 ? 2.363 39.812 28.531 1 98.38 104 PRO B CA 1
ATOM 5757 C C . PRO B 1 104 ? 3.1 41.062 29.016 1 98.38 104 PRO B C 1
ATOM 5759 O O . PRO B 1 104 ? 4.16 41.375 28.484 1 98.38 104 PRO B O 1
ATOM 5762 N N . ARG B 1 105 ? 2.611 41.688 30.031 1 98.06 105 ARG B N 1
ATOM 5763 C CA . ARG B 1 105 ? 3.236 42.906 30.578 1 98.06 105 ARG B CA 1
ATOM 5764 C C . ARG B 1 105 ? 4.602 42.562 31.172 1 98.06 105 ARG B C 1
ATOM 5766 O O . ARG B 1 105 ? 5.555 43.344 31 1 98.06 105 ARG B O 1
ATOM 5773 N N . GLU B 1 106 ? 4.621 41.5 31.859 1 98.25 106 GLU B N 1
ATOM 5774 C CA . GLU B 1 106 ? 5.91 41.094 32.406 1 98.25 106 GLU B CA 1
ATOM 5775 C C . GLU B 1 106 ? 6.945 40.906 31.297 1 98.25 106 GLU B C 1
ATOM 5777 O O . GLU B 1 106 ? 8.078 41.375 31.422 1 98.25 106 GLU B O 1
ATOM 5782 N N . LEU B 1 107 ? 6.559 40.188 30.266 1 98.38 107 LEU B N 1
ATOM 5783 C CA . LEU B 1 107 ? 7.469 39.969 29.156 1 98.38 107 LEU B CA 1
ATOM 5784 C C . LEU B 1 107 ? 7.898 41.281 28.516 1 98.38 107 LEU B C 1
ATOM 5786 O O . LEU B 1 107 ? 9.078 41.469 28.219 1 98.38 107 LEU B O 1
ATOM 5790 N N . ALA B 1 108 ? 6.984 42.219 28.375 1 98.25 108 ALA B N 1
ATOM 5791 C CA . ALA B 1 108 ? 7.281 43.531 27.781 1 98.25 108 ALA B CA 1
ATOM 5792 C C . ALA B 1 108 ? 8.281 44.281 28.625 1 98.25 108 ALA B C 1
ATOM 5794 O O . ALA B 1 108 ? 9.219 44.906 28.109 1 98.25 108 ALA B O 1
ATOM 5795 N N . GLU B 1 109 ? 8.062 44.281 29.906 1 98 109 GLU B N 1
ATOM 5796 C CA . GLU B 1 109 ? 8.938 45 30.812 1 98 109 GLU B CA 1
ATOM 5797 C C . GLU B 1 109 ? 10.352 44.406 30.812 1 98 109 GLU B C 1
ATOM 5799 O O . GLU B 1 109 ? 11.336 45.156 30.781 1 98 109 GLU B O 1
ATOM 5804 N N . ARG B 1 110 ? 10.359 43.125 30.844 1 97.5 110 ARG B N 1
ATOM 5805 C CA . ARG B 1 110 ? 11.664 42.469 30.828 1 97.5 110 ARG B CA 1
ATOM 5806 C C . ARG B 1 110 ? 12.383 42.719 29.516 1 97.5 110 ARG B C 1
ATOM 5808 O O . ARG B 1 110 ? 13.617 42.781 29.469 1 97.5 110 ARG B O 1
ATOM 5815 N N . TYR B 1 111 ? 11.68 42.781 28.438 1 97.56 111 TYR B N 1
ATOM 5816 C CA . TYR B 1 111 ? 12.266 43.125 27.141 1 97.56 111 TYR B CA 1
ATOM 5817 C C . TYR B 1 111 ? 12.836 44.562 27.172 1 97.56 111 TYR B C 1
ATOM 5819 O O . TYR B 1 111 ? 13.961 44.781 26.703 1 97.56 111 TYR B O 1
ATOM 5827 N N . GLU B 1 112 ? 12.133 45.469 27.719 1 97 112 GLU B N 1
ATOM 5828 C CA . GLU B 1 112 ? 12.57 46.875 27.797 1 97 112 GLU B CA 1
ATOM 5829 C C . GLU B 1 112 ? 13.828 47 28.641 1 97 112 GLU B C 1
ATOM 5831 O O . GLU B 1 112 ? 14.68 47.844 28.359 1 97 112 GLU B O 1
ATOM 5836 N N . ARG B 1 113 ? 13.891 46.125 29.562 1 97.31 113 ARG B N 1
ATOM 5837 C CA . ARG B 1 113 ? 15.039 46.156 30.453 1 97.31 113 ARG B CA 1
ATOM 5838 C C . ARG B 1 113 ? 16.219 45.406 29.859 1 97.31 113 ARG B C 1
ATOM 5840 O O . ARG B 1 113 ? 17.328 45.438 30.391 1 97.31 113 ARG B O 1
ATOM 5847 N N . GLY B 1 114 ? 15.992 44.688 28.828 1 95.94 114 GLY B N 1
ATOM 5848 C CA . GLY B 1 114 ? 17.062 43.938 28.172 1 95.94 114 GLY B CA 1
ATOM 5849 C C . GLY B 1 114 ? 17.406 42.625 28.859 1 95.94 114 GLY B C 1
ATOM 5850 O O . GLY B 1 114 ? 18.531 42.156 28.734 1 95.94 114 GLY B O 1
ATOM 5851 N N . THR B 1 115 ? 16.484 42.062 29.578 1 95.62 115 THR B N 1
ATOM 5852 C CA . THR B 1 115 ? 16.797 40.875 30.375 1 95.62 115 THR B CA 1
ATOM 5853 C C . THR B 1 115 ? 16.156 39.625 29.75 1 95.62 115 THR B C 1
ATOM 5855 O O . THR B 1 115 ? 16.156 38.562 30.375 1 95.62 115 THR B O 1
ATOM 5858 N N . VAL B 1 116 ? 15.57 39.781 28.609 1 95 116 VAL B N 1
ATOM 5859 C CA . VAL B 1 116 ? 14.969 38.625 27.922 1 95 116 VAL B CA 1
ATOM 5860 C C . VAL B 1 116 ? 15.82 38.25 26.703 1 95 116 VAL B C 1
ATOM 5862 O O . VAL B 1 116 ? 16.25 39.125 25.953 1 95 116 VAL B O 1
ATOM 5865 N N . ALA B 1 117 ? 16.141 36.969 26.609 1 91.81 117 ALA B N 1
ATOM 5866 C CA . ALA B 1 117 ? 16.766 36.5 25.375 1 91.81 117 ALA B CA 1
ATOM 5867 C C . ALA B 1 117 ? 15.789 36.562 24.203 1 91.81 117 ALA B C 1
ATOM 5869 O O . ALA B 1 117 ? 14.711 35.969 24.25 1 91.81 117 ALA B O 1
ATOM 5870 N N . VAL B 1 118 ? 16.141 37.312 23.156 1 93.56 118 VAL B N 1
ATOM 5871 C CA . VAL B 1 118 ? 15.219 37.5 22.031 1 93.56 118 VAL B CA 1
ATOM 5872 C C . VAL B 1 118 ? 15.75 36.781 20.797 1 93.56 118 VAL B C 1
ATOM 5874 O O . VAL B 1 118 ? 16.953 36.594 20.641 1 93.56 118 VAL B O 1
ATOM 5877 N N . ALA B 1 119 ? 14.844 36.281 20.047 1 90.81 119 ALA B N 1
ATOM 5878 C CA . ALA B 1 119 ? 15.156 35.688 18.75 1 90.81 119 ALA B CA 1
ATOM 5879 C C . ALA B 1 119 ? 14.797 36.656 17.609 1 90.81 119 ALA B C 1
ATOM 5881 O O . ALA B 1 119 ? 13.633 37.031 17.469 1 90.81 119 ALA B O 1
ATOM 5882 N N . GLN B 1 120 ? 15.82 37.031 16.797 1 94 120 GLN B N 1
ATOM 5883 C CA . GLN B 1 120 ? 15.578 37.875 15.633 1 94 120 GLN B CA 1
ATOM 5884 C C . GLN B 1 120 ? 15.211 37.062 14.406 1 94 120 GLN B C 1
ATOM 5886 O O . GLN B 1 120 ? 16.031 36.281 13.906 1 94 120 GLN B O 1
ATOM 5891 N N . LEU B 1 121 ? 14.016 37.219 13.945 1 95.62 121 LEU B N 1
ATOM 5892 C CA . LEU B 1 121 ? 13.547 36.469 12.789 1 95.62 121 LEU B CA 1
ATOM 5893 C C . LEU B 1 121 ? 13.789 37.25 11.5 1 95.62 121 LEU B C 1
ATOM 5895 O O . LEU B 1 121 ? 13.484 38.438 11.43 1 95.62 121 LEU B O 1
ATOM 5899 N N . PRO B 1 122 ? 14.352 36.594 10.531 1 91.75 122 PRO B N 1
ATOM 5900 C CA . PRO B 1 122 ? 14.547 37.25 9.25 1 91.75 122 PRO B CA 1
ATOM 5901 C C . PRO B 1 122 ? 13.242 37.531 8.516 1 91.75 122 PRO B C 1
ATOM 5903 O O . PRO B 1 122 ? 12.211 36.938 8.836 1 91.75 122 PRO B O 1
ATOM 5906 N N . ASP B 1 123 ? 13.297 38.469 7.516 1 91.69 123 ASP B N 1
ATOM 5907 C CA . ASP B 1 123 ? 12.141 38.719 6.652 1 91.69 123 ASP B CA 1
ATOM 5908 C C . ASP B 1 123 ? 11.742 37.438 5.898 1 91.69 123 ASP B C 1
ATOM 5910 O O . ASP B 1 123 ? 12.57 36.812 5.223 1 91.69 123 ASP B O 1
ATOM 5914 N N . PRO B 1 124 ? 10.523 37.125 6.031 1 88.81 124 PRO B N 1
ATOM 5915 C CA . PRO B 1 124 ? 10.109 35.875 5.434 1 88.81 124 PRO B CA 1
ATOM 5916 C C . PRO B 1 124 ? 10.148 35.875 3.906 1 88.81 124 PRO B C 1
ATOM 5918 O O . PRO B 1 124 ? 10.266 34.844 3.271 1 88.81 124 PRO B O 1
ATOM 5921 N N . ALA B 1 125 ? 9.977 36.938 3.27 1 78.56 125 ALA B N 1
ATOM 5922 C CA . ALA B 1 125 ? 9.891 37.062 1.816 1 78.56 125 ALA B CA 1
ATOM 5923 C C . ALA B 1 125 ? 11.273 37.031 1.183 1 78.56 125 ALA B C 1
ATOM 5925 O O . ALA B 1 125 ? 11.406 36.844 -0.031 1 78.56 125 ALA B O 1
ATOM 5926 N N . ALA B 1 126 ? 12.305 37.188 1.818 1 75.31 126 ALA B N 1
ATOM 5927 C CA . ALA B 1 126 ? 13.625 37.312 1.224 1 75.31 126 ALA B CA 1
ATOM 5928 C C . ALA B 1 126 ? 14.469 36.062 1.429 1 75.31 126 ALA B C 1
ATOM 5930 O O . ALA B 1 126 ? 14.57 35.562 2.547 1 75.31 126 ALA B O 1
ATOM 5931 N N . PRO B 1 127 ? 14.945 35.469 0.47 1 76.75 127 PRO B N 1
ATOM 5932 C CA . PRO B 1 127 ? 14.805 35.812 -0.95 1 76.75 127 PRO B CA 1
ATOM 5933 C C . PRO B 1 127 ? 13.492 35.312 -1.55 1 76.75 127 PRO B C 1
ATOM 5935 O O . PRO B 1 127 ? 13.07 35.812 -2.6 1 76.75 127 PRO B O 1
ATOM 5938 N N . HIS B 1 128 ? 12.953 34.25 -1.002 1 87.44 128 HIS B N 1
ATOM 5939 C CA . HIS B 1 128 ? 11.617 33.781 -1.353 1 87.44 128 HIS B CA 1
ATOM 5940 C C . HIS B 1 128 ? 10.898 33.219 -0.135 1 87.44 128 HIS B C 1
ATOM 5942 O O . HIS B 1 128 ? 11.539 32.812 0.837 1 87.44 128 HIS B O 1
ATOM 5948 N N . LEU B 1 129 ? 9.688 33.25 -0.174 1 95.81 129 LEU B N 1
ATOM 5949 C CA . LEU B 1 129 ? 8.891 32.625 0.884 1 95.81 129 LEU B CA 1
ATOM 5950 C C . LEU B 1 129 ? 8.953 31.109 0.809 1 95.81 129 LEU B C 1
ATOM 5952 O O . LEU B 1 129 ? 8.391 30.516 -0.106 1 95.81 129 LEU B O 1
ATOM 5956 N N . PHE B 1 130 ? 9.633 30.438 1.81 1 96.5 130 PHE B N 1
ATOM 5957 C CA . PHE B 1 130 ? 9.898 29 1.722 1 96.5 130 PHE B CA 1
ATOM 5958 C C . PHE B 1 130 ? 8.617 28.203 1.881 1 96.5 130 PHE B C 1
ATOM 5960 O O . PHE B 1 130 ? 8.57 27.031 1.517 1 96.5 130 PHE B O 1
ATOM 5967 N N . SER B 1 131 ? 7.57 28.812 2.41 1 97.38 131 SER B N 1
ATOM 5968 C CA . SER B 1 131 ? 6.32 28.109 2.662 1 97.38 131 SER B CA 1
ATOM 5969 C C . SER B 1 131 ? 5.383 28.203 1.463 1 97.38 131 SER B C 1
ATOM 5971 O O . SER B 1 131 ? 4.281 27.656 1.485 1 97.38 131 SER B O 1
ATOM 5973 N N . THR B 1 132 ? 5.785 28.891 0.389 1 97 132 THR B N 1
ATOM 5974 C CA . THR B 1 132 ? 4.949 29.078 -0.788 1 97 132 THR B CA 1
ATOM 5975 C C . THR B 1 132 ? 5.016 27.859 -1.703 1 97 132 THR B C 1
ATOM 5977 O O . THR B 1 132 ? 5.898 27.016 -1.554 1 97 132 THR B O 1
ATOM 5980 N N . TYR B 1 133 ? 4.051 27.75 -2.582 1 97.5 133 TYR B N 1
ATOM 5981 C CA . TYR B 1 133 ? 4.055 26.719 -3.602 1 97.5 133 TYR B CA 1
ATOM 5982 C C . TYR B 1 133 ? 4.781 27.172 -4.855 1 97.5 133 TYR B C 1
ATOM 5984 O O . TYR B 1 133 ? 4.98 26.406 -5.793 1 97.5 133 TYR B O 1
ATOM 5992 N N . ILE B 1 134 ? 5.152 28.438 -4.91 1 97.56 134 ILE B N 1
ATOM 5993 C CA . ILE B 1 134 ? 5.828 28.953 -6.098 1 97.56 134 ILE B CA 1
ATOM 5994 C C . ILE B 1 134 ? 7.059 28.094 -6.402 1 97.56 134 ILE B C 1
ATOM 5996 O O . ILE B 1 134 ? 7.926 27.922 -5.547 1 97.56 134 ILE B O 1
ATOM 6000 N N . PRO B 1 135 ? 7.066 27.578 -7.598 1 97.38 135 PRO B N 1
ATOM 6001 C CA . PRO B 1 135 ? 8.188 26.719 -7.949 1 97.38 135 PRO B CA 1
ATOM 6002 C C . PRO B 1 135 ? 9.539 27.422 -7.824 1 97.38 135 PRO B C 1
ATOM 6004 O O . PRO B 1 135 ? 9.641 28.609 -8.094 1 97.38 135 PRO B O 1
ATOM 6007 N N . ARG B 1 136 ? 10.547 26.734 -7.434 1 96.81 136 ARG B N 1
ATOM 6008 C CA . ARG B 1 136 ? 11.914 27.219 -7.312 1 96.81 136 ARG B CA 1
ATOM 6009 C C . ARG B 1 136 ? 12.922 26.094 -7.461 1 96.81 136 ARG B C 1
ATOM 6011 O O . ARG B 1 136 ? 12.594 24.922 -7.227 1 96.81 136 ARG B O 1
ATOM 6018 N N . GLY B 1 137 ? 14.078 26.453 -7.848 1 94.81 137 GLY B N 1
ATOM 6019 C CA . GLY B 1 137 ? 15.086 25.438 -8.141 1 94.81 137 GLY B CA 1
ATOM 6020 C C . GLY B 1 137 ? 14.867 24.75 -9.477 1 94.81 137 GLY B C 1
ATOM 6021 O O . GLY B 1 137 ? 14.156 25.266 -10.336 1 94.81 137 GLY B O 1
ATOM 6022 N N . ARG B 1 138 ? 15.664 23.656 -9.688 1 95.75 138 ARG B N 1
ATOM 6023 C CA . ARG B 1 138 ? 15.586 22.906 -10.93 1 95.75 138 ARG B CA 1
ATOM 6024 C C . ARG B 1 138 ? 16 21.453 -10.719 1 95.75 138 ARG B C 1
ATOM 6026 O O . ARG B 1 138 ? 16.766 21.156 -9.789 1 95.75 138 ARG B O 1
ATOM 6033 N N . PHE B 1 139 ? 15.445 20.641 -11.5 1 97.31 139 PHE B N 1
ATOM 6034 C CA . PHE B 1 139 ? 15.953 19.266 -11.57 1 97.31 139 PHE B CA 1
ATOM 6035 C C . PHE B 1 139 ? 17.203 19.188 -12.438 1 97.31 139 PHE B C 1
ATOM 6037 O O . PHE B 1 139 ? 17.281 19.859 -13.477 1 97.31 139 PHE B O 1
ATOM 6044 N N . SER B 1 140 ? 18.156 18.406 -12.07 1 95.5 140 SER B N 1
ATOM 6045 C CA . SER B 1 140 ? 19.438 18.359 -12.75 1 95.5 140 SER B CA 1
ATOM 6046 C C . SER B 1 140 ? 19.328 17.656 -14.094 1 95.5 140 SER B C 1
ATOM 6048 O O . SER B 1 140 ? 20.156 17.875 -14.992 1 95.5 140 SER B O 1
ATOM 6050 N N . THR B 1 141 ? 18.359 16.812 -14.297 1 96 141 THR B N 1
ATOM 6051 C CA . THR B 1 141 ? 18.234 16.031 -15.523 1 96 141 THR B CA 1
ATOM 6052 C C . THR B 1 141 ? 17.75 16.906 -16.672 1 96 141 THR B C 1
ATOM 6054 O O . THR B 1 141 ? 17.953 16.578 -17.844 1 96 141 THR B O 1
ATOM 6057 N N . GLY B 1 142 ? 17.016 17.906 -16.375 1 94.5 142 GLY B N 1
ATOM 6058 C CA . GLY B 1 142 ? 16.5 18.828 -17.375 1 94.5 142 GLY B CA 1
ATOM 6059 C C . GLY B 1 142 ? 15.25 18.312 -18.078 1 94.5 142 GLY B C 1
ATOM 6060 O O . GLY B 1 142 ? 14.797 18.891 -19.062 1 94.5 142 GLY B O 1
ATOM 6061 N N . THR B 1 143 ? 14.703 17.234 -17.609 1 95.31 143 THR B N 1
ATOM 6062 C CA . THR B 1 143 ? 13.453 16.766 -18.188 1 95.31 143 THR B CA 1
ATOM 6063 C C . THR B 1 143 ? 12.336 17.781 -17.938 1 95.31 143 THR B C 1
ATOM 6065 O O . THR B 1 143 ? 12.312 18.453 -16.906 1 95.31 143 THR B O 1
ATOM 6068 N N . ALA B 1 144 ? 11.445 17.859 -18.828 1 94.19 144 ALA B N 1
ATOM 6069 C CA . ALA B 1 144 ? 10.461 18.938 -18.828 1 94.19 144 ALA B CA 1
ATOM 6070 C C . ALA B 1 144 ? 9.484 18.797 -17.672 1 94.19 144 ALA B C 1
ATOM 6072 O O . ALA B 1 144 ? 9.031 17.688 -17.359 1 94.19 144 ALA B O 1
ATOM 6073 N N . THR B 1 145 ? 9.219 19.938 -17.031 1 95.5 145 THR B N 1
ATOM 6074 C CA . THR B 1 145 ? 8.18 19.984 -16.016 1 95.5 145 THR B CA 1
ATOM 6075 C C . THR B 1 145 ? 7.207 21.125 -16.281 1 95.5 145 THR B C 1
ATOM 6077 O O . THR B 1 145 ? 6.219 21.281 -15.562 1 95.5 145 THR B O 1
ATOM 6080 N N . ASP B 1 146 ? 7.465 21.953 -17.328 1 97.12 146 ASP B N 1
ATOM 6081 C CA . ASP B 1 146 ? 6.613 23.078 -17.672 1 97.12 146 ASP B CA 1
ATOM 6082 C C . ASP B 1 146 ? 5.57 22.688 -18.719 1 97.12 146 ASP B C 1
ATOM 6084 O O . ASP B 1 146 ? 5.062 23.531 -19.453 1 97.12 146 ASP B O 1
ATOM 6088 N N . VAL B 1 147 ? 5.352 21.438 -18.891 1 96.25 147 VAL B N 1
ATOM 6089 C CA . VAL B 1 147 ? 4.289 20.859 -19.719 1 96.25 147 VAL B CA 1
ATOM 6090 C C . VAL B 1 147 ? 3.457 19.891 -18.875 1 96.25 147 VAL B C 1
ATOM 6092 O O . VAL B 1 147 ? 3.904 19.438 -17.828 1 96.25 147 VAL B O 1
ATOM 6095 N N . HIS B 1 148 ? 2.25 19.641 -19.344 1 94.81 148 HIS B N 1
ATOM 6096 C CA . HIS B 1 148 ? 1.403 18.703 -18.609 1 94.81 148 HIS B CA 1
ATOM 6097 C C . HIS B 1 148 ? 1.96 17.281 -18.688 1 94.81 148 HIS B C 1
ATOM 6099 O O . HIS B 1 148 ? 2.443 16.859 -19.734 1 94.81 148 HIS B O 1
ATOM 6105 N N . GLY B 1 149 ? 2.006 16.578 -17.609 1 95.12 149 GLY B N 1
ATOM 6106 C CA . GLY B 1 149 ? 2.344 15.172 -17.609 1 95.12 149 GLY B CA 1
ATOM 6107 C C . GLY B 1 149 ? 1.225 14.289 -18.125 1 95.12 149 GLY B C 1
ATOM 6108 O O . GLY B 1 149 ? 0.264 14.781 -18.719 1 95.12 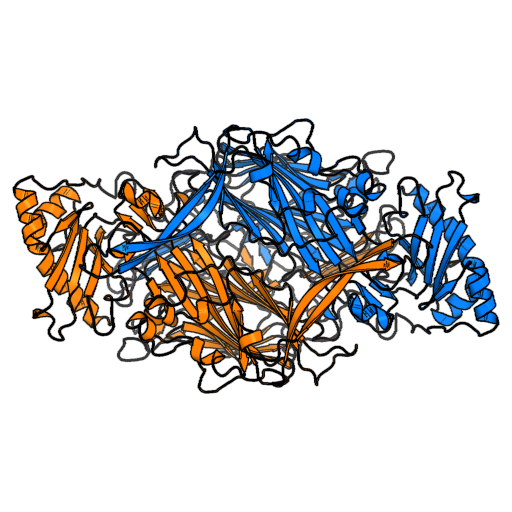149 GLY B O 1
ATOM 6109 N N . ALA B 1 150 ? 1.404 12.992 -17.938 1 95.56 150 ALA B N 1
ATOM 6110 C CA . ALA B 1 150 ? 0.377 12.039 -18.344 1 95.56 150 ALA B CA 1
ATOM 6111 C C . ALA B 1 150 ? -0.954 12.344 -17.656 1 95.56 150 ALA B C 1
ATOM 6113 O O . ALA B 1 150 ? -0.982 12.82 -16.531 1 95.56 150 ALA B O 1
ATOM 6114 N N . LYS B 1 151 ? -2.053 12.078 -18.344 1 95.31 151 LYS B N 1
ATOM 6115 C CA . LYS B 1 151 ? -3.396 12.391 -17.875 1 95.31 151 LYS B CA 1
ATOM 6116 C C . LYS B 1 151 ? -4.301 11.164 -17.953 1 95.31 151 LYS B C 1
ATOM 6118 O O . LYS B 1 151 ? -4.035 10.234 -18.719 1 95.31 151 LYS B O 1
ATOM 6123 N N . VAL B 1 152 ? -5.328 11.141 -17.125 1 95.31 152 VAL B N 1
ATOM 6124 C CA . VAL B 1 152 ? -6.41 10.164 -17.219 1 95.31 152 VAL B CA 1
ATOM 6125 C C . VAL B 1 152 ? -7.453 10.664 -18.219 1 95.31 152 VAL B C 1
ATOM 6127 O O . VAL B 1 152 ? -7.961 11.781 -18.094 1 95.31 152 VAL B O 1
ATOM 6130 N N . CYS B 1 153 ? -7.773 9.82 -19.156 1 92.94 153 CYS B N 1
ATOM 6131 C CA . CYS B 1 153 ? -8.758 10.133 -20.188 1 92.94 153 CYS B CA 1
ATOM 6132 C C . CYS B 1 153 ? -9.852 9.078 -20.234 1 92.94 153 CYS B C 1
ATOM 6134 O O . CYS B 1 153 ? -9.625 7.922 -19.875 1 92.94 153 CYS B O 1
ATOM 6136 N N . GLU B 1 154 ? -11.055 9.492 -20.609 1 92.25 154 GLU B N 1
ATOM 6137 C CA . GLU B 1 154 ? -12.172 8.586 -20.859 1 92.25 154 GLU B CA 1
ATOM 6138 C C . GLU B 1 154 ? -12.57 8.609 -22.328 1 92.25 154 GLU B C 1
ATOM 6140 O O . GLU B 1 154 ? -13.625 9.141 -22.688 1 92.25 154 GLU B O 1
ATOM 6145 N N . PRO B 1 155 ? -11.82 7.887 -23.109 1 89.81 155 PRO B N 1
ATOM 6146 C CA . PRO B 1 155 ? -11.992 8.039 -24.562 1 89.81 155 PRO B CA 1
ATOM 6147 C C . PRO B 1 155 ? -13.352 7.531 -25.047 1 89.81 155 PRO B C 1
ATOM 6149 O O . PRO B 1 155 ? -13.844 7.977 -26.094 1 89.81 155 PRO B O 1
ATOM 6152 N N . GLN B 1 156 ? -13.961 6.641 -24.344 1 92.38 156 GLN B N 1
ATOM 6153 C CA . GLN B 1 156 ? -15.234 6.094 -24.797 1 92.38 156 GLN B CA 1
ATOM 6154 C C . GLN B 1 156 ? -16.328 6.32 -23.766 1 92.38 156 GLN B C 1
ATOM 6156 O O . GLN B 1 156 ? -17.266 5.516 -23.641 1 92.38 156 GLN B O 1
ATOM 6161 N N . GLY B 1 157 ? -16.125 7.301 -22.891 1 91 157 GLY B N 1
ATOM 6162 C CA . GLY B 1 157 ? -17.141 7.723 -21.953 1 91 157 GLY B CA 1
ATOM 6163 C C . GLY B 1 157 ? -17.031 7.039 -20.609 1 91 157 GLY B C 1
ATOM 6164 O O . GLY B 1 157 ? -16.156 6.184 -20.406 1 91 157 GLY B O 1
ATOM 6165 N N . ARG B 1 158 ? -17.922 7.391 -19.781 1 94.44 158 ARG B N 1
ATOM 6166 C CA . ARG B 1 158 ? -17.938 6.895 -18.406 1 94.44 158 ARG B CA 1
ATOM 6167 C C . ARG B 1 158 ? -18.531 5.492 -18.344 1 94.44 158 ARG B C 1
ATOM 6169 O O . ARG B 1 158 ? -19.5 5.191 -19.047 1 94.44 158 ARG B O 1
ATOM 6176 N N . ARG B 1 159 ? -17.969 4.691 -17.516 1 97.25 159 ARG B N 1
ATOM 6177 C CA . ARG B 1 159 ? -18.453 3.328 -17.359 1 97.25 159 ARG B CA 1
ATOM 6178 C C . ARG B 1 159 ? -19.156 3.146 -16.016 1 97.25 159 ARG B C 1
ATOM 6180 O O . ARG B 1 159 ? -19.234 2.031 -15.5 1 97.25 159 ARG B O 1
ATOM 6187 N N . TYR B 1 160 ? -19.547 4.211 -15.367 1 98.44 160 TYR B N 1
ATOM 6188 C CA . TYR B 1 160 ? -20.312 4.188 -14.125 1 98.44 160 TYR B CA 1
ATOM 6189 C C . TYR B 1 160 ? -21.562 5.039 -14.242 1 98.44 160 TYR B C 1
ATOM 6191 O O . TYR B 1 160 ? -21.703 5.832 -15.18 1 98.44 160 TYR B O 1
ATOM 6199 N N . ARG B 1 161 ? -22.484 4.773 -13.359 1 98.44 161 ARG B N 1
ATOM 6200 C CA . ARG B 1 161 ? -23.734 5.508 -13.336 1 98.44 161 ARG B CA 1
ATOM 6201 C C . ARG B 1 161 ? -23.984 6.129 -11.961 1 98.44 161 ARG B C 1
ATOM 6203 O O . ARG B 1 161 ? -23.812 5.469 -10.938 1 98.44 161 ARG B O 1
ATOM 6210 N N . LEU B 1 162 ? -24.328 7.379 -12 1 98.25 162 LEU B N 1
ATOM 6211 C CA . LEU B 1 162 ? -24.656 8.117 -10.781 1 98.25 162 LEU B CA 1
ATOM 6212 C C . LEU B 1 162 ? -26.078 8.664 -10.836 1 98.25 162 LEU B C 1
ATOM 6214 O O . LEU B 1 162 ? -26.438 9.383 -11.766 1 98.25 162 LEU B O 1
ATOM 6218 N N . ARG B 1 163 ? -26.906 8.312 -9.922 1 97.56 163 ARG B N 1
ATOM 6219 C CA . ARG B 1 163 ? -28.25 8.844 -9.727 1 97.56 163 ARG B CA 1
ATOM 6220 C C . ARG B 1 163 ? -28.438 9.383 -8.305 1 97.56 163 ARG B C 1
ATOM 6222 O O . ARG B 1 163 ? -28.75 8.625 -7.387 1 97.56 163 ARG B O 1
ATOM 6229 N N . GLY B 1 164 ? -28.406 10.648 -8.195 1 96.19 164 GLY B N 1
ATOM 6230 C CA . GLY B 1 164 ? -28.375 11.195 -6.844 1 96.19 164 GLY B CA 1
ATOM 6231 C C . GLY B 1 164 ? -27.141 10.773 -6.07 1 96.19 164 GLY B C 1
ATOM 6232 O O . GLY B 1 164 ? -26.016 11.078 -6.469 1 96.19 164 GLY B O 1
ATOM 6233 N N . ASN B 1 165 ? -27.391 10.047 -5.047 1 97.5 165 ASN B N 1
ATOM 6234 C CA . ASN B 1 165 ? -26.266 9.562 -4.273 1 97.5 165 ASN B CA 1
ATOM 6235 C C . ASN B 1 165 ? -26.078 8.055 -4.445 1 97.5 165 ASN B C 1
ATOM 6237 O O . ASN B 1 165 ? -25.453 7.402 -3.604 1 97.5 165 ASN B O 1
ATOM 6241 N N . GLN B 1 166 ? -26.672 7.508 -5.453 1 98.06 166 GLN B N 1
ATOM 6242 C CA . GLN B 1 166 ? -26.484 6.098 -5.777 1 98.06 166 GLN B CA 1
ATOM 6243 C C . GLN B 1 166 ? -25.453 5.918 -6.879 1 98.06 166 GLN B C 1
ATOM 6245 O O . GLN B 1 166 ? -25.547 6.535 -7.938 1 98.06 166 GLN B O 1
ATOM 6250 N N . LEU B 1 167 ? -24.516 5.09 -6.656 1 98.69 167 LEU B N 1
ATOM 6251 C CA . LEU B 1 167 ? -23.391 4.855 -7.562 1 98.69 167 LEU B CA 1
ATOM 6252 C C . LEU B 1 167 ? -23.344 3.398 -8.008 1 98.69 167 LEU B C 1
ATOM 6254 O O . LEU B 1 167 ? -23.484 2.488 -7.191 1 98.69 167 LEU B O 1
ATOM 6258 N N . GLU B 1 168 ? -23.297 3.158 -9.32 1 98.81 168 GLU B N 1
ATOM 6259 C CA . GLU B 1 168 ? -23.188 1.815 -9.883 1 98.81 168 GLU B CA 1
ATOM 6260 C C . GLU B 1 168 ? -21.969 1.697 -10.781 1 98.81 168 GLU B C 1
ATOM 6262 O O . GLU B 1 168 ? -21.656 2.615 -11.547 1 98.81 168 GLU B O 1
ATOM 6267 N N . TYR B 1 169 ? -21.219 0.67 -10.781 1 98.56 169 TYR B N 1
ATOM 6268 C CA . TYR B 1 169 ? -20 0.375 -11.531 1 98.56 169 TYR B CA 1
ATOM 6269 C C . TYR B 1 169 ? -19.719 -1.121 -11.539 1 98.56 169 TYR B C 1
ATOM 6271 O O . TYR B 1 169 ? -19.5 -1.72 -10.484 1 98.56 169 TYR B O 1
ATOM 6279 N N . SER B 1 170 ? -19.688 -1.735 -12.703 1 98 170 SER B N 1
ATOM 6280 C CA . SER B 1 170 ? -19.516 -3.184 -12.758 1 98 170 SER B CA 1
ATOM 6281 C C . SER B 1 170 ? -20.516 -3.889 -11.852 1 98 170 SER B C 1
ATOM 6283 O O . SER B 1 170 ? -21.734 -3.699 -11.992 1 98 170 SER B O 1
ATOM 6285 N N . GLY B 1 171 ? -20.062 -4.621 -10.914 1 98.44 171 GLY B N 1
ATOM 6286 C CA . GLY B 1 171 ? -21 -5.312 -10.031 1 98.44 171 GLY B CA 1
ATOM 6287 C C . GLY B 1 171 ? -21.375 -4.496 -8.805 1 98.44 171 GLY B C 1
ATOM 6288 O O . GLY B 1 171 ? -22.266 -4.883 -8.055 1 98.44 171 GLY B O 1
ATOM 6289 N N . TRP B 1 172 ? -20.859 -3.367 -8.617 1 98.81 172 TRP B N 1
ATOM 6290 C CA . TRP B 1 172 ? -21.031 -2.576 -7.402 1 98.81 172 TRP B CA 1
ATOM 6291 C C . TRP B 1 172 ? -22.266 -1.687 -7.504 1 98.81 172 TRP B C 1
ATOM 6293 O O . TRP B 1 172 ? -22.547 -1.11 -8.562 1 98.81 172 TRP B O 1
ATOM 6303 N N . SER B 1 173 ? -23 -1.642 -6.449 1 98.81 173 SER B N 1
ATOM 6304 C CA . SER B 1 173 ? -24.078 -0.682 -6.227 1 98.81 173 SER B CA 1
ATOM 6305 C C . SER B 1 173 ? -24.078 -0.186 -4.785 1 98.81 173 SER B C 1
ATOM 6307 O O . SER B 1 173 ? -24.078 -0.986 -3.846 1 98.81 173 SER B O 1
ATOM 6309 N N . LEU B 1 174 ? -24.047 1.114 -4.562 1 98.88 174 LEU B N 1
ATOM 6310 C CA . LEU B 1 174 ? -24.016 1.657 -3.207 1 98.88 174 LEU B CA 1
ATOM 6311 C C . LEU B 1 174 ? -24.562 3.08 -3.18 1 98.88 174 LEU B C 1
ATOM 6313 O O . LEU B 1 174 ? -24.703 3.715 -4.227 1 98.88 174 LEU B O 1
ATOM 6317 N N . ALA B 1 175 ? -24.922 3.479 -2.025 1 98.69 175 ALA B N 1
ATOM 6318 C CA . ALA B 1 175 ? -25.234 4.879 -1.753 1 98.69 175 ALA B CA 1
ATOM 6319 C C . ALA B 1 175 ? -24.156 5.527 -0.905 1 98.69 175 ALA B C 1
ATOM 6321 O O . ALA B 1 175 ? -23.375 4.836 -0.245 1 98.69 175 ALA B O 1
ATOM 6322 N N . PHE B 1 176 ? -24.031 6.863 -1.034 1 98.5 176 PHE B N 1
ATOM 6323 C CA . PHE B 1 176 ? -23.016 7.539 -0.239 1 98.5 176 PHE B CA 1
ATOM 6324 C C . PHE B 1 176 ? -23.531 8.875 0.281 1 98.5 176 PHE B C 1
ATOM 6326 O O . PHE B 1 176 ? -24.516 9.414 -0.242 1 98.5 176 PHE B O 1
ATOM 6333 N N . ARG B 1 177 ? -22.922 9.367 1.326 1 96.62 177 ARG B N 1
ATOM 6334 C CA . ARG B 1 177 ? -23.141 10.711 1.842 1 96.62 177 ARG B CA 1
ATOM 6335 C C . ARG B 1 177 ? -21.922 11.211 2.613 1 96.62 177 ARG B C 1
ATOM 6337 O O . ARG B 1 177 ? -21.016 10.438 2.91 1 96.62 177 ARG B O 1
ATOM 6344 N N . LEU B 1 178 ? -21.891 12.5 2.834 1 96.06 178 LEU B N 1
ATOM 6345 C CA . LEU B 1 178 ? -20.891 13.094 3.713 1 96.06 178 LEU B CA 1
ATOM 6346 C C . LEU B 1 178 ? -21.531 13.562 5.02 1 96.06 178 LEU B C 1
ATOM 6348 O O . LEU B 1 178 ? -22.344 14.484 5.027 1 96.06 178 LEU B O 1
ATOM 6352 N N . CYS B 1 179 ? -21.078 12.844 6.027 1 94.31 179 CYS B N 1
ATOM 6353 C CA . CYS B 1 179 ? -21.469 13.297 7.355 1 94.31 179 CYS B CA 1
ATOM 6354 C C . CYS B 1 179 ? -20.703 14.539 7.766 1 94.31 179 CYS B C 1
ATOM 6356 O O . CYS B 1 179 ? -19.484 14.617 7.547 1 94.31 179 CYS B O 1
ATOM 6358 N N . SER B 1 180 ? -21.359 15.5 8.43 1 93.94 180 SER B N 1
ATOM 6359 C CA . SER B 1 180 ? -20.734 16.781 8.734 1 93.94 180 SER B CA 1
ATOM 6360 C C . SER B 1 180 ? -19.672 16.641 9.82 1 93.94 180 SER B C 1
ATOM 6362 O O . SER B 1 180 ? -18.75 17.453 9.906 1 93.94 180 SER B O 1
ATOM 6364 N N . SER B 1 181 ? -19.781 15.656 10.609 1 91.88 181 SER B N 1
ATOM 6365 C CA . SER B 1 181 ? -18.828 15.516 11.695 1 91.88 181 SER B CA 1
ATOM 6366 C C . SER B 1 181 ? -17.609 14.719 11.242 1 91.88 181 SER B C 1
ATOM 6368 O O . SER B 1 181 ? -16.469 15.109 11.5 1 91.88 181 SER B O 1
ATOM 6370 N N . ALA B 1 182 ? -17.875 13.602 10.492 1 92.62 182 ALA B N 1
ATOM 6371 C CA . ALA B 1 182 ? -16.766 12.672 10.273 1 92.62 182 ALA B CA 1
ATOM 6372 C C . ALA B 1 182 ? -16.422 12.57 8.789 1 92.62 182 ALA B C 1
ATOM 6374 O O . ALA B 1 182 ? -15.258 12.406 8.43 1 92.62 182 ALA B O 1
ATOM 6375 N N . GLY B 1 183 ? -17.391 12.648 7.969 1 95.5 183 GLY B N 1
ATOM 6376 C CA . GLY B 1 183 ? -17.047 12.664 6.555 1 95.5 183 GLY B CA 1
ATOM 6377 C C . GLY B 1 183 ? -17.703 11.547 5.77 1 95.5 183 GLY B C 1
ATOM 6378 O O . GLY B 1 183 ? -18.922 11.336 5.887 1 95.5 183 GLY B O 1
ATOM 6379 N N . LEU B 1 184 ? -17 10.875 4.922 1 97.62 184 LEU B N 1
ATOM 6380 C CA . LEU B 1 184 ? -17.5 9.977 3.887 1 97.62 184 LEU B CA 1
ATOM 6381 C C . LEU B 1 184 ? -18.109 8.719 4.504 1 97.62 184 LEU B C 1
ATOM 6383 O O . LEU B 1 184 ? -17.5 8.086 5.359 1 97.62 184 LEU B O 1
ATOM 6387 N N . GLN B 1 185 ? -19.344 8.367 4.082 1 98.25 185 GLN B N 1
ATOM 6388 C CA . GLN B 1 185 ? -20.062 7.16 4.477 1 98.25 185 GLN B CA 1
ATOM 6389 C C . GLN B 1 185 ? -20.672 6.465 3.262 1 98.25 185 GLN B C 1
ATOM 6391 O O . GLN B 1 185 ? -21.25 7.117 2.389 1 98.25 185 GLN B O 1
ATOM 6396 N N . LEU B 1 186 ? -20.484 5.227 3.201 1 98.81 186 LEU B N 1
ATOM 6397 C CA . LEU B 1 186 ? -21.141 4.383 2.209 1 98.81 186 LEU B CA 1
ATOM 6398 C C . LEU B 1 186 ? -22.234 3.529 2.855 1 98.81 186 LEU B C 1
ATOM 6400 O O . LEU B 1 186 ? -22.078 3.062 3.986 1 98.81 186 LEU B O 1
ATOM 6404 N N . PHE B 1 187 ? -23.328 3.287 2.133 1 98.62 187 PHE B N 1
ATOM 6405 C CA . PHE B 1 187 ? -24.438 2.475 2.635 1 98.62 187 PHE B CA 1
ATOM 6406 C C . PHE B 1 187 ? -24.906 1.482 1.575 1 98.62 187 PHE B C 1
ATOM 6408 O O . PHE B 1 187 ? -24.781 1.739 0.377 1 98.62 187 PHE B O 1
ATOM 6415 N N . ASP B 1 188 ? -25.406 0.413 2.055 1 98.5 188 ASP B N 1
ATOM 6416 C CA . ASP B 1 188 ? -25.984 -0.622 1.205 1 98.5 188 ASP B CA 1
ATOM 6417 C C . ASP B 1 188 ? -25.016 -1.031 0.095 1 98.5 188 ASP B C 1
ATOM 6419 O O . ASP B 1 188 ? -25.359 -0.974 -1.087 1 98.5 188 ASP B O 1
ATOM 6423 N N . VAL B 1 189 ? -23.891 -1.372 0.511 1 98.81 189 VAL B N 1
ATOM 6424 C CA . VAL B 1 189 ? -22.812 -1.75 -0.41 1 98.81 189 VAL B CA 1
ATOM 6425 C C . VAL B 1 189 ? -23.062 -3.162 -0.938 1 98.81 189 VAL B C 1
ATOM 6427 O O . VAL B 1 189 ? -22.984 -4.137 -0.187 1 98.81 189 VAL B O 1
ATOM 6430 N N . ARG B 1 190 ? -23.328 -3.246 -2.225 1 98.56 190 ARG B N 1
ATOM 6431 C CA . ARG B 1 190 ? -23.688 -4.523 -2.84 1 98.56 190 ARG B CA 1
ATOM 6432 C C . ARG B 1 190 ? -22.766 -4.828 -4.023 1 98.56 190 ARG B C 1
ATOM 6434 O O . ARG B 1 190 ? -22.234 -3.914 -4.656 1 98.56 190 ARG B O 1
ATOM 6441 N N . PHE B 1 191 ? -22.609 -6.062 -4.262 1 98.62 191 PHE B N 1
ATOM 6442 C CA . PHE B 1 191 ? -21.984 -6.547 -5.484 1 98.62 191 PHE B CA 1
ATOM 6443 C C . PHE B 1 191 ? -22.859 -7.586 -6.168 1 98.62 191 PHE B C 1
ATOM 6445 O O . PHE B 1 191 ? -23.203 -8.609 -5.57 1 98.62 191 PHE B O 1
ATOM 6452 N N . ASN B 1 192 ? -23.203 -7.34 -7.371 1 98 192 ASN B N 1
ATOM 6453 C CA . ASN B 1 192 ? -24.125 -8.18 -8.133 1 98 192 ASN B CA 1
ATOM 6454 C C . ASN B 1 192 ? -25.391 -8.484 -7.34 1 98 192 ASN B C 1
ATOM 6456 O O . ASN B 1 192 ? -25.828 -9.633 -7.266 1 98 192 ASN B O 1
ATOM 6460 N N . GLY B 1 193 ? -25.844 -7.508 -6.684 1 97.06 193 GLY B N 1
ATOM 6461 C CA . GLY B 1 193 ? -27.125 -7.586 -5.996 1 97.06 193 GLY B CA 1
ATOM 6462 C C . GLY B 1 193 ? -27.016 -8.109 -4.578 1 97.06 193 GLY B C 1
ATOM 6463 O O . GLY B 1 193 ? -27.938 -7.969 -3.777 1 97.06 193 GLY B O 1
ATOM 6464 N N . GLU B 1 194 ? -25.891 -8.68 -4.227 1 96.56 194 GLU B N 1
ATOM 6465 C CA . GLU B 1 194 ? -25.688 -9.227 -2.887 1 96.56 194 GLU B CA 1
ATOM 6466 C C . GLU B 1 194 ? -25 -8.219 -1.979 1 96.56 194 GLU B C 1
ATOM 6468 O O . GLU B 1 194 ? -23.969 -7.641 -2.357 1 96.56 194 GLU B O 1
ATOM 6473 N N . ARG B 1 195 ? -25.547 -8.078 -0.797 1 96.94 195 ARG B N 1
ATOM 6474 C CA . ARG B 1 195 ? -24.953 -7.094 0.108 1 96.94 195 ARG B CA 1
ATOM 6475 C C . ARG B 1 195 ? -23.656 -7.617 0.721 1 96.94 195 ARG B C 1
ATOM 6477 O O . ARG B 1 195 ? -23.578 -8.781 1.111 1 96.94 195 ARG B O 1
ATOM 6484 N N . VAL B 1 196 ? -22.703 -6.781 0.765 1 98.19 196 VAL B N 1
ATOM 6485 C CA . VAL B 1 196 ? -21.406 -7.047 1.39 1 98.19 196 VAL B CA 1
ATOM 6486 C C . VAL B 1 196 ? -21.312 -6.312 2.725 1 98.19 196 VAL B C 1
ATOM 6488 O O . VAL B 1 196 ? -20.844 -6.871 3.721 1 98.19 196 VAL B O 1
ATOM 6491 N N . ALA B 1 197 ? -21.797 -5.082 2.756 1 98.81 197 ALA B N 1
ATOM 6492 C CA . ALA B 1 197 ? -21.797 -4.25 3.955 1 98.81 197 ALA B CA 1
ATOM 6493 C C . ALA B 1 197 ? -23 -3.305 3.963 1 98.81 197 ALA B C 1
ATOM 6495 O O . ALA B 1 197 ? -23.391 -2.785 2.916 1 98.81 197 ALA B O 1
ATOM 6496 N N . TYR B 1 198 ? -23.531 -3.158 5.109 1 98.5 198 TYR B N 1
ATOM 6497 C CA . TYR B 1 198 ? -24.578 -2.166 5.262 1 98.5 198 TYR B CA 1
ATOM 6498 C C . TYR B 1 198 ? -24.016 -0.756 5.309 1 98.5 198 TYR B C 1
ATOM 6500 O O . TYR B 1 198 ? -24.594 0.178 4.75 1 98.5 198 TYR B O 1
ATOM 6508 N N . GLU B 1 199 ? -22.844 -0.685 5.98 1 98.62 199 GLU B N 1
ATOM 6509 C CA . GLU B 1 199 ? -22.203 0.618 6.168 1 98.62 199 GLU B CA 1
ATOM 6510 C C . GLU B 1 199 ? -20.688 0.498 6.164 1 98.62 199 GLU B C 1
ATOM 6512 O O . GLU B 1 199 ? -20.125 -0.444 6.734 1 98.62 199 GLU B O 1
ATOM 6517 N N . VAL B 1 200 ? -20.016 1.323 5.469 1 98.81 200 VAL B N 1
ATOM 6518 C CA . VAL B 1 200 ? -18.578 1.597 5.562 1 98.81 200 VAL B CA 1
ATOM 6519 C C . VAL B 1 200 ? -18.344 3.094 5.75 1 98.81 200 VAL B C 1
ATOM 6521 O O . VAL B 1 200 ? -18.562 3.883 4.828 1 98.81 200 VAL B O 1
ATOM 6524 N N . SER B 1 201 ? -17.797 3.459 6.945 1 98.25 201 SER B N 1
ATOM 6525 C CA . SER B 1 201 ? -17.812 4.887 7.242 1 98.25 201 SER B CA 1
ATOM 6526 C C . SER B 1 201 ? -16.578 5.309 8.016 1 98.25 201 SER B C 1
ATOM 6528 O O . SER B 1 201 ? -16.078 4.562 8.867 1 98.25 201 SER B O 1
ATOM 6530 N N . VAL B 1 202 ? -16.125 6.512 7.711 1 98.25 202 VAL B N 1
ATOM 6531 C CA . VAL B 1 202 ? -15.125 7.16 8.547 1 98.25 202 VAL B CA 1
ATOM 6532 C C . VAL B 1 202 ? -15.75 7.582 9.875 1 98.25 202 VAL B C 1
ATOM 6534 O O . VAL B 1 202 ? -16.828 8.195 9.898 1 98.25 202 VAL B O 1
ATOM 6537 N N . GLN B 1 203 ? -15.062 7.273 10.969 1 98.12 203 GLN B N 1
ATOM 6538 C CA . GLN B 1 203 ? -15.609 7.598 12.281 1 98.12 203 GLN B CA 1
ATOM 6539 C C . GLN B 1 203 ? -14.836 8.75 12.93 1 98.12 203 GLN B C 1
ATOM 6541 O O . GLN B 1 203 ? -15.43 9.609 13.578 1 98.12 203 GLN B O 1
ATOM 6546 N N . GLU B 1 204 ? -13.547 8.672 12.797 1 98 204 GLU B N 1
ATOM 6547 C CA . GLU B 1 204 ? -12.68 9.625 13.477 1 98 204 GLU B CA 1
ATOM 6548 C C . GLU B 1 204 ? -11.281 9.625 12.867 1 98 204 GLU B C 1
ATOM 6550 O O . GLU B 1 204 ? -10.875 8.656 12.219 1 98 204 GLU B O 1
ATOM 6555 N N . ALA B 1 205 ? -10.586 10.727 12.961 1 98.19 205 ALA B N 1
ATOM 6556 C CA . ALA B 1 205 ? -9.148 10.859 12.742 1 98.19 205 ALA B CA 1
ATOM 6557 C C . ALA B 1 205 ? -8.484 11.633 13.883 1 98.19 205 ALA B C 1
ATOM 6559 O O . ALA B 1 205 ? -9.047 12.617 14.375 1 98.19 205 ALA B O 1
ATOM 6560 N N . ILE B 1 206 ? -7.355 11.117 14.305 1 98.19 206 ILE B N 1
ATOM 6561 C CA . ILE B 1 206 ? -6.688 11.812 15.398 1 98.19 206 ILE B CA 1
ATOM 6562 C C . ILE B 1 206 ? -5.23 12.078 15.023 1 98.19 206 ILE B C 1
ATOM 6564 O O . ILE B 1 206 ? -4.676 11.414 14.148 1 98.19 206 ILE B O 1
ATOM 6568 N N . ALA B 1 207 ? -4.637 13.023 15.648 1 98.25 207 ALA B N 1
ATOM 6569 C CA . ALA B 1 207 ? -3.209 13.344 15.617 1 98.25 207 ALA B CA 1
ATOM 6570 C C . ALA B 1 207 ? -2.711 13.742 17 1 98.25 207 ALA B C 1
ATOM 6572 O O . ALA B 1 207 ? -3.078 14.805 17.516 1 98.25 207 ALA B O 1
ATOM 6573 N N . PHE B 1 208 ? -1.898 12.922 17.578 1 98.38 208 PHE B N 1
ATOM 6574 C CA . PHE B 1 208 ? -1.36 13.195 18.906 1 98.38 208 PHE B CA 1
ATOM 6575 C C . PHE B 1 208 ? 0.114 13.57 18.828 1 98.38 208 PHE B C 1
ATOM 6577 O O . PHE B 1 208 ? 0.92 12.828 18.266 1 98.38 208 PHE B O 1
ATOM 6584 N N . TYR B 1 209 ? 0.459 14.703 19.469 1 98.25 209 TYR B N 1
ATOM 6585 C CA . TYR B 1 209 ? 1.766 15.32 19.266 1 98.25 209 TYR B CA 1
ATOM 6586 C C . TYR B 1 209 ? 2.627 15.203 20.516 1 98.25 209 TYR B C 1
ATOM 6588 O O . TYR B 1 209 ? 2.111 14.984 21.625 1 98.25 209 TYR B O 1
ATOM 6596 N N . GLY B 1 210 ? 3.908 15.305 20.281 1 98.12 210 GLY B N 1
ATOM 6597 C CA . GLY B 1 210 ? 4.922 15.648 21.266 1 98.12 210 GLY B CA 1
ATOM 6598 C C . GLY B 1 210 ? 5.781 16.828 20.859 1 98.12 210 GLY B C 1
ATOM 6599 O O . GLY B 1 210 ? 6.059 17.016 19.672 1 98.12 210 GLY B O 1
ATOM 6600 N N . GLY B 1 211 ? 6.188 17.609 21.812 1 97.75 211 GLY B N 1
ATOM 6601 C CA . GLY B 1 211 ? 7.004 18.766 21.516 1 97.75 211 GLY B CA 1
ATOM 6602 C C . GLY B 1 211 ? 7.621 19.406 22.75 1 97.75 211 GLY B C 1
ATOM 6603 O O . GLY B 1 211 ? 7.488 18.875 23.859 1 97.75 211 GLY B O 1
ATOM 6604 N N . ASP B 1 212 ? 8.336 20.484 22.5 1 97.81 212 ASP B N 1
ATOM 6605 C CA . ASP B 1 212 ? 9.055 21.156 23.578 1 97.81 212 ASP B CA 1
ATOM 6606 C C . ASP B 1 212 ? 8.352 22.453 23.984 1 97.81 212 ASP B C 1
ATOM 6608 O O . ASP B 1 212 ? 8.609 23 25.047 1 97.81 212 ASP B O 1
ATOM 6612 N N . THR B 1 213 ? 7.492 23.031 23.141 1 98.06 213 THR B N 1
ATOM 6613 C CA . THR B 1 213 ? 6.66 24.172 23.516 1 98.06 213 THR B CA 1
ATOM 6614 C C . THR B 1 213 ? 5.359 23.719 24.172 1 98.06 213 THR B C 1
ATOM 6616 O O . THR B 1 213 ? 4.941 22.562 23.984 1 98.06 213 THR B O 1
ATOM 6619 N N . PRO B 1 214 ? 4.758 24.562 24.953 1 98 214 PRO B N 1
ATOM 6620 C CA . PRO B 1 214 ? 3.562 24.109 25.656 1 98 214 PRO B CA 1
ATOM 6621 C C . PRO B 1 214 ? 2.439 23.688 24.719 1 98 214 PRO B C 1
ATOM 6623 O O . PRO B 1 214 ? 1.744 22.703 24.969 1 98 214 PRO B O 1
ATOM 6626 N N . ALA B 1 215 ? 2.268 24.391 23.656 1 98 215 ALA B N 1
ATOM 6627 C CA . ALA B 1 215 ? 1.235 24 22.703 1 98 215 ALA B CA 1
ATOM 6628 C C . ALA B 1 215 ? 1.481 22.594 22.156 1 98 215 ALA B C 1
ATOM 6630 O O . ALA B 1 215 ? 0.569 21.766 22.141 1 98 215 ALA B O 1
ATOM 6631 N N . ALA B 1 216 ? 2.66 22.359 21.734 1 97.94 216 ALA B N 1
ATOM 6632 C CA . ALA B 1 216 ? 2.977 21.047 21.156 1 97.94 216 ALA B CA 1
ATOM 6633 C C . ALA B 1 216 ? 2.852 19.938 22.203 1 97.94 216 ALA B C 1
ATOM 6635 O O . ALA B 1 216 ? 2.416 18.828 21.891 1 97.94 216 ALA B O 1
ATOM 6636 N N . MET B 1 217 ? 3.246 20.203 23.453 1 97.38 217 MET B N 1
ATOM 6637 C CA . MET B 1 217 ? 3.186 19.234 24.531 1 97.38 217 MET B CA 1
ATOM 6638 C C . MET B 1 217 ? 1.75 18.781 24.781 1 97.38 217 MET B C 1
ATOM 6640 O O . MET B 1 217 ? 1.505 17.609 25.078 1 97.38 217 MET B O 1
ATOM 6644 N N . GLN B 1 218 ? 0.896 19.688 24.609 1 97.06 218 GLN B N 1
ATOM 6645 C CA . GLN B 1 218 ? -0.477 19.438 25.047 1 97.06 218 GLN B CA 1
ATOM 6646 C C . GLN B 1 218 ? -1.338 18.953 23.875 1 97.06 218 GLN B C 1
ATOM 6648 O O . GLN B 1 218 ? -2.391 18.344 24.094 1 97.06 218 GLN B O 1
ATOM 6653 N N . THR B 1 219 ? -0.949 19.188 22.656 1 97.62 219 THR B N 1
ATOM 6654 C CA . THR B 1 219 ? -1.796 19.016 21.484 1 97.62 219 THR B CA 1
ATOM 6655 C C . THR B 1 219 ? -2.164 17.547 21.281 1 97.62 219 THR B C 1
ATOM 6657 O O . THR B 1 219 ? -1.285 16.703 21.109 1 97.62 219 THR B O 1
ATOM 6660 N N . LYS B 1 220 ? -3.43 17.234 21.312 1 97.88 220 LYS B N 1
ATOM 6661 C CA . LYS B 1 220 ? -4.082 15.969 20.984 1 97.88 220 LYS B CA 1
ATOM 6662 C C . LYS B 1 220 ? -5.391 16.203 20.234 1 97.88 220 LYS B C 1
ATOM 6664 O O . LYS B 1 220 ? -6.461 16.266 20.844 1 97.88 220 LYS B O 1
ATOM 6669 N N . TYR B 1 221 ? -5.301 16.094 18.969 1 97.88 221 TYR B N 1
ATOM 6670 C CA . TYR B 1 221 ? -6.441 16.453 18.125 1 97.88 221 TYR B CA 1
ATOM 6671 C C . TYR B 1 221 ? -7.34 15.242 17.891 1 97.88 221 TYR B C 1
ATOM 6673 O O . TYR B 1 221 ? -6.852 14.156 17.562 1 97.88 221 TYR B O 1
ATOM 6681 N N . LEU B 1 222 ? -8.586 15.406 18.094 1 97.75 222 LEU B N 1
ATOM 6682 C CA . LEU B 1 222 ? -9.664 14.57 17.562 1 97.75 222 LEU B CA 1
ATOM 6683 C C . LEU B 1 222 ? -10.469 15.328 16.516 1 97.75 222 LEU B C 1
ATOM 6685 O O . LEU B 1 222 ? -11.281 16.188 16.844 1 97.75 222 LEU B O 1
ATOM 6689 N N . ASP B 1 223 ? -10.336 14.992 15.336 1 97.12 223 ASP B N 1
ATOM 6690 C CA . ASP B 1 223 ? -10.656 15.883 14.219 1 97.12 223 ASP B CA 1
ATOM 6691 C C . ASP B 1 223 ? -12.164 15.961 13.992 1 97.12 223 ASP B C 1
ATOM 6693 O O . ASP B 1 223 ? -12.656 16.938 13.414 1 97.12 223 ASP B O 1
ATOM 6697 N N . ALA B 1 224 ? -12.859 14.922 14.367 1 95.56 224 ALA B N 1
ATOM 6698 C CA . ALA B 1 224 ? -14.312 15.055 14.305 1 95.56 224 ALA B CA 1
ATOM 6699 C C . ALA B 1 224 ? -14.789 16.25 15.109 1 95.56 224 ALA B C 1
ATOM 6701 O O . ALA B 1 224 ? -15.766 16.922 14.742 1 95.56 224 ALA B O 1
ATOM 6702 N N . GLY B 1 225 ? -14.062 16.547 16.172 1 94.62 225 GLY B N 1
ATOM 6703 C CA . GLY B 1 225 ? -14.383 17.688 17 1 94.62 225 GLY B CA 1
ATOM 6704 C C . GLY B 1 225 ? -14.062 19.016 16.359 1 94.62 225 GLY B C 1
ATOM 6705 O O . GLY B 1 225 ? -14.516 20.062 16.812 1 94.62 225 GLY B O 1
ATOM 6706 N N . TRP B 1 226 ? -13.344 18.984 15.336 1 93.62 226 TRP B N 1
ATOM 6707 C CA . TRP B 1 226 ? -12.984 20.188 14.578 1 93.62 226 TRP B CA 1
ATOM 6708 C C . TRP B 1 226 ? -13.797 20.266 13.289 1 93.62 226 TRP B C 1
ATOM 6710 O O . TRP B 1 226 ? -13.453 21.031 12.375 1 93.62 226 TRP B O 1
ATOM 6720 N N . GLY B 1 227 ? -14.82 19.406 13.172 1 92.56 227 GLY B N 1
ATOM 6721 C CA . GLY B 1 227 ? -15.703 19.422 12.016 1 92.56 227 GLY B CA 1
ATOM 6722 C C . GLY B 1 227 ? -15.086 18.797 10.781 1 92.56 227 GLY B C 1
ATOM 6723 O O . GLY B 1 227 ? -15.312 19.266 9.664 1 92.56 227 GLY B O 1
ATOM 6724 N N . MET B 1 228 ? -14.273 17.812 10.961 1 94.88 228 MET B N 1
ATOM 6725 C CA . MET B 1 228 ? -13.539 17.172 9.875 1 94.88 228 MET B CA 1
ATOM 6726 C C . MET B 1 228 ? -14.469 16.844 8.719 1 94.88 228 MET B C 1
ATOM 6728 O O . MET B 1 228 ? -14.086 16.969 7.551 1 94.88 228 MET B O 1
ATOM 6732 N N . GLY B 1 229 ? -15.703 16.516 8.945 1 94.44 229 GLY B N 1
ATOM 6733 C CA . GLY B 1 229 ? -16.641 16.094 7.914 1 94.44 229 GLY B CA 1
ATOM 6734 C C . GLY B 1 229 ? -17.219 17.266 7.133 1 94.44 229 GLY B C 1
ATOM 6735 O O . GLY B 1 229 ? -17.719 17.078 6.023 1 94.44 229 GLY B O 1
ATOM 6736 N N . SER B 1 230 ? -17.156 18.469 7.68 1 93.31 230 SER B N 1
ATOM 6737 C CA . SER B 1 230 ? -17.781 19.609 7.031 1 93.31 230 SER B CA 1
ATOM 6738 C C . SER B 1 230 ? -16.766 20.484 6.312 1 93.31 230 SER B C 1
ATOM 6740 O O . SER B 1 230 ? -17.109 21.297 5.461 1 93.31 230 SER B O 1
ATOM 6742 N N . VAL B 1 231 ? -15.5 20.281 6.645 1 93.44 231 VAL B N 1
ATOM 6743 C CA . VAL B 1 231 ? -14.477 21.109 6.016 1 93.44 231 VAL B CA 1
ATOM 6744 C C . VAL B 1 231 ? -13.992 20.438 4.73 1 93.44 231 VAL B C 1
ATOM 6746 O O . VAL B 1 231 ? -12.789 20.25 4.543 1 93.44 231 VAL B O 1
ATOM 6749 N N . THR B 1 232 ? -14.922 20.094 3.869 1 93.94 232 THR B N 1
ATOM 6750 C CA . THR B 1 232 ? -14.703 19.453 2.576 1 93.94 232 THR B CA 1
ATOM 6751 C C . THR B 1 232 ? -14.781 20.484 1.447 1 93.94 232 THR B C 1
ATOM 6753 O O . THR B 1 232 ? -15.781 20.547 0.733 1 93.94 232 THR B O 1
ATOM 6756 N N . TYR B 1 233 ? -13.812 21.203 1.178 1 90.5 233 TYR B N 1
ATOM 6757 C CA . TYR B 1 233 ? -13.797 22.312 0.232 1 90.5 233 TYR B CA 1
ATOM 6758 C C . TYR B 1 233 ? -13.672 21.812 -1.2 1 90.5 233 TYR B C 1
ATOM 6760 O O . TYR B 1 233 ? -13.555 20.609 -1.432 1 90.5 233 TYR B O 1
ATOM 6768 N N . GLU B 1 234 ? -13.828 22.734 -2.029 1 95.38 234 GLU B N 1
ATOM 6769 C CA . GLU B 1 234 ? -13.852 22.438 -3.461 1 95.38 234 GLU B CA 1
ATOM 6770 C C . GLU B 1 234 ? -12.609 21.656 -3.889 1 95.38 234 GLU B C 1
ATOM 6772 O O . GLU B 1 234 ? -11.5 21.984 -3.467 1 95.38 234 GLU B O 1
ATOM 6777 N N . LEU B 1 235 ? -12.805 20.594 -4.66 1 97.56 235 LEU B N 1
ATOM 6778 C CA . LEU B 1 235 ? -11.719 19.812 -5.242 1 97.56 235 LEU B CA 1
ATOM 6779 C C . LEU B 1 235 ? -11.336 20.359 -6.613 1 97.56 235 LEU B C 1
ATOM 6781 O O . LEU B 1 235 ? -12.203 20.656 -7.438 1 97.56 235 LEU B O 1
ATOM 6785 N N . ALA B 1 236 ? -10.062 20.484 -6.824 1 97.19 236 ALA B N 1
ATOM 6786 C CA . ALA B 1 236 ? -9.547 21.094 -8.047 1 97.19 236 ALA B CA 1
ATOM 6787 C C . ALA B 1 236 ? -9.453 20.078 -9.172 1 97.19 236 ALA B C 1
ATOM 6789 O O . ALA B 1 236 ? -8.703 19.094 -9.07 1 97.19 236 ALA B O 1
ATOM 6790 N N . PRO B 1 237 ? -10.164 20.312 -10.305 1 95.44 237 PRO B N 1
ATOM 6791 C CA . PRO B 1 237 ? -10.023 19.406 -11.453 1 95.44 237 PRO B CA 1
ATOM 6792 C C . PRO B 1 237 ? -8.602 19.406 -12.023 1 95.44 237 PRO B C 1
ATOM 6794 O O . PRO B 1 237 ? -8.023 20.469 -12.258 1 95.44 237 PRO B O 1
ATOM 6797 N N . GLY B 1 238 ? -8.07 18.203 -12.148 1 94.5 238 GLY B N 1
ATOM 6798 C CA . GLY B 1 238 ? -6.742 18.078 -12.727 1 94.5 238 GLY B CA 1
ATOM 6799 C C . GLY B 1 238 ? -5.652 17.969 -11.68 1 94.5 238 GLY B C 1
ATOM 6800 O O . GLY B 1 238 ? -4.516 17.609 -12 1 94.5 238 GLY B O 1
ATOM 6801 N N . ILE B 1 239 ? -6.008 18.234 -10.438 1 96.75 239 ILE B N 1
ATOM 6802 C CA . ILE B 1 239 ? -5.031 18.156 -9.359 1 96.75 239 ILE B CA 1
ATOM 6803 C C . ILE B 1 239 ? -5.535 17.188 -8.281 1 96.75 239 ILE B C 1
ATOM 6805 O O . ILE B 1 239 ? -4.996 16.094 -8.117 1 96.75 239 ILE B O 1
ATOM 6809 N N . ASP B 1 240 ? -6.641 17.625 -7.707 1 98 240 ASP B N 1
ATOM 6810 C CA . ASP B 1 240 ? -7.223 16.766 -6.684 1 98 240 ASP B CA 1
ATOM 6811 C C . ASP B 1 240 ? -7.848 15.516 -7.309 1 98 240 ASP B C 1
ATOM 6813 O O . ASP B 1 240 ? -7.82 14.438 -6.711 1 98 240 ASP B O 1
ATOM 6817 N N . CYS B 1 241 ? -8.438 15.711 -8.422 1 97.25 241 CYS B N 1
ATOM 6818 C CA . CYS B 1 241 ? -9.055 14.672 -9.242 1 97.25 241 CYS B CA 1
ATOM 6819 C C . CYS B 1 241 ? -8.773 14.906 -10.727 1 97.25 241 CYS B C 1
ATOM 6821 O O . CYS B 1 241 ? -8.547 16.047 -11.148 1 97.25 241 CYS B O 1
ATOM 6823 N N . PRO B 1 242 ? -8.805 13.852 -11.484 1 95.81 242 PRO B N 1
ATOM 6824 C CA . PRO B 1 242 ? -8.664 14.07 -12.93 1 95.81 242 PRO B CA 1
ATOM 6825 C C . PRO B 1 242 ? -9.703 15.055 -13.477 1 95.81 242 PRO B C 1
ATOM 6827 O O . PRO B 1 242 ? -10.789 15.188 -12.906 1 95.81 242 PRO B O 1
ATOM 6830 N N . GLU B 1 243 ? -9.383 15.695 -14.586 1 93.81 243 GLU B N 1
ATOM 6831 C CA . GLU B 1 243 ? -10.266 16.688 -15.203 1 93.81 243 GLU B CA 1
ATOM 6832 C C . GLU B 1 243 ? -11.602 16.062 -15.602 1 93.81 243 GLU B C 1
ATOM 6834 O O . GLU B 1 243 ? -12.641 16.719 -15.547 1 93.81 243 GLU B O 1
ATOM 6839 N N . VAL B 1 244 ? -11.602 14.797 -15.891 1 92.62 244 VAL B N 1
ATOM 6840 C CA . VAL B 1 244 ? -12.766 14.133 -16.453 1 92.62 244 VAL B CA 1
ATOM 6841 C C . VAL B 1 244 ? -13.703 13.68 -15.336 1 92.62 244 VAL B C 1
ATOM 6843 O O . VAL B 1 244 ? -14.766 13.117 -15.594 1 92.62 244 VAL B O 1
ATOM 6846 N N . SER B 1 245 ? -13.438 13.961 -14.141 1 96.19 245 SER B N 1
ATOM 6847 C CA . SER B 1 245 ? -14.188 13.469 -12.992 1 96.19 245 SER B CA 1
ATOM 6848 C C . SER B 1 245 ? -15.594 14.062 -12.953 1 96.19 245 SER B C 1
ATOM 6850 O O . SER B 1 245 ? -15.82 15.156 -13.477 1 96.19 245 SER B O 1
ATOM 6852 N N . THR B 1 246 ? -16.531 13.289 -12.391 1 97.12 246 THR B N 1
ATOM 6853 C CA . THR B 1 246 ? -17.797 13.852 -11.961 1 97.12 246 THR B CA 1
ATOM 6854 C C . THR B 1 246 ? -17.656 14.523 -10.602 1 97.12 246 THR B C 1
ATOM 6856 O O . THR B 1 246 ? -17.25 13.891 -9.625 1 97.12 246 THR B O 1
ATOM 6859 N N . PHE B 1 247 ? -18.016 15.812 -10.555 1 96.69 247 PHE B N 1
ATOM 6860 C CA . PHE B 1 247 ? -17.938 16.547 -9.297 1 96.69 247 PHE B CA 1
ATOM 6861 C C . PHE B 1 247 ? -19.328 16.75 -8.711 1 96.69 247 PHE B C 1
ATOM 6863 O O . PHE B 1 247 ? -20.297 16.969 -9.453 1 96.69 247 PHE B O 1
ATOM 6870 N N . LEU B 1 248 ? -19.375 16.656 -7.465 1 97.62 248 LEU B N 1
ATOM 6871 C CA . LEU B 1 248 ? -20.656 16.812 -6.789 1 97.62 248 LEU B CA 1
ATOM 6872 C C . LEU B 1 248 ? -20.578 17.875 -5.691 1 97.62 248 LEU B C 1
ATOM 6874 O O . LEU B 1 248 ? -19.547 17.969 -5 1 97.62 248 LEU B O 1
ATOM 6878 N N . ASP B 1 249 ? -21.672 18.625 -5.562 1 95.81 249 ASP B N 1
ATOM 6879 C CA . ASP B 1 249 ? -21.844 19.531 -4.441 1 95.81 249 ASP B CA 1
ATOM 6880 C C . ASP B 1 249 ? -22.422 18.828 -3.223 1 95.81 249 ASP B C 1
ATOM 6882 O O . ASP B 1 249 ? -23.141 17.844 -3.367 1 95.81 249 ASP B O 1
ATOM 6886 N N . VAL B 1 250 ? -22.047 19.312 -2.119 1 95.12 250 VAL B N 1
ATOM 6887 C CA . VAL B 1 250 ? -22.594 18.766 -0.88 1 95.12 250 VAL B CA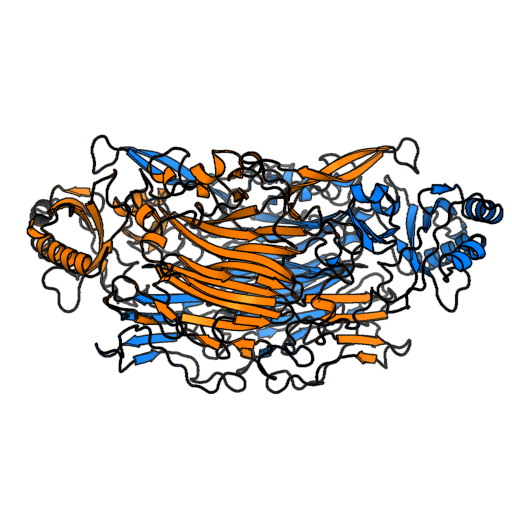 1
ATOM 6888 C C . VAL B 1 250 ? -23.078 19.891 0.019 1 95.12 250 VAL B C 1
ATOM 6890 O O . VAL B 1 250 ? -22.656 21.047 -0.138 1 95.12 250 VAL B O 1
ATOM 6893 N N . HIS B 1 251 ? -24.047 19.547 0.867 1 94.5 251 HIS B N 1
ATOM 6894 C CA . HIS B 1 251 ? -24.562 20.531 1.818 1 94.5 251 HIS B CA 1
ATOM 6895 C C . HIS B 1 251 ? -24.219 20.125 3.252 1 94.5 251 HIS B C 1
ATOM 6897 O O . HIS B 1 251 ? -24.281 18.953 3.604 1 94.5 251 HIS B O 1
ATOM 6903 N N . HIS B 1 252 ? -23.781 21.078 4.004 1 93.81 252 HIS B N 1
ATOM 6904 C CA . HIS B 1 252 ? -23.547 20.875 5.43 1 93.81 252 HIS B CA 1
ATOM 6905 C C . HIS B 1 252 ? -24.266 21.938 6.258 1 93.81 252 HIS B C 1
ATOM 6907 O O . HIS B 1 252 ? -24.406 23.078 5.824 1 93.81 252 HIS B O 1
ATOM 6913 N N . LEU B 1 253 ? -24.828 21.516 7.34 1 93.19 253 LEU B N 1
ATOM 6914 C CA . LEU B 1 253 ? -25.266 22.422 8.391 1 93.19 253 LEU B CA 1
ATOM 6915 C C . LEU B 1 253 ? -24.344 22.344 9.602 1 93.19 253 LEU B C 1
ATOM 6917 O O . LEU B 1 253 ? -24.453 21.422 10.414 1 93.19 253 LEU B O 1
ATOM 6921 N N . TYR B 1 254 ? -23.438 23.266 9.648 1 90.19 254 TYR B N 1
ATOM 6922 C CA . TYR B 1 254 ? -22.406 23.297 10.672 1 90.19 254 TYR B CA 1
ATOM 6923 C C . TYR B 1 254 ? -22 24.734 10.984 1 90.19 254 TYR B C 1
ATOM 6925 O O . TYR B 1 254 ? -21.469 25.438 10.117 1 90.19 254 TYR B O 1
ATOM 6933 N N . ASP B 1 255 ? -22.234 25.125 12.195 1 88.25 255 ASP B N 1
ATOM 6934 C CA . ASP B 1 255 ? -21.891 26.469 12.672 1 88.25 255 ASP B CA 1
ATOM 6935 C C . ASP B 1 255 ? -22.406 27.547 11.719 1 88.25 255 ASP B C 1
ATOM 6937 O O . ASP B 1 255 ? -21.641 28.406 11.273 1 88.25 255 ASP B O 1
ATOM 6941 N N . SER B 1 256 ? -23.531 27.422 11.234 1 87.94 256 SER B N 1
ATOM 6942 C CA . SER B 1 256 ? -24.203 28.328 10.312 1 87.94 256 SER B CA 1
ATOM 6943 C C . SER B 1 256 ? -25.688 28.422 10.594 1 87.94 256 SER B C 1
ATOM 6945 O O . SER B 1 256 ? -26.25 27.562 11.273 1 87.94 256 SER B O 1
ATOM 6947 N N . GLU B 1 257 ? -26.359 29.422 10.086 1 88.56 257 GLU B N 1
ATOM 6948 C CA . GLU B 1 257 ? -27.797 29.609 10.305 1 88.56 257 GLU B CA 1
ATOM 6949 C C . GLU B 1 257 ? -28.609 28.594 9.508 1 88.56 257 GLU B C 1
ATOM 6951 O O . GLU B 1 257 ? -29.719 28.234 9.898 1 88.56 257 GLU B O 1
ATOM 6956 N N . GLY B 1 258 ? -28.047 28.203 8.469 1 90.5 258 GLY B N 1
ATOM 6957 C CA . GLY B 1 258 ? -28.672 27.219 7.605 1 90.5 258 GLY B CA 1
ATOM 6958 C C . GLY B 1 258 ? -27.672 26.391 6.809 1 90.5 258 GLY B C 1
ATOM 6959 O O . GLY B 1 258 ? -26.469 26.625 6.902 1 90.5 258 GLY B O 1
ATOM 6960 N N . PRO B 1 259 ? -28.266 25.453 6.102 1 92.19 259 PRO B N 1
ATOM 6961 C CA . PRO B 1 259 ? -27.359 24.625 5.297 1 92.19 259 PRO B CA 1
ATOM 6962 C C . PRO B 1 259 ? -26.547 25.453 4.289 1 92.19 259 PRO B C 1
ATOM 6964 O O . PRO B 1 259 ? -27.078 26.391 3.688 1 92.19 259 PRO B O 1
ATOM 6967 N N . ARG B 1 260 ? -25.328 25.141 4.172 1 92.06 260 ARG B N 1
ATOM 6968 C CA . ARG B 1 260 ? -24.438 25.766 3.205 1 92.06 260 ARG B CA 1
ATOM 6969 C C . ARG B 1 260 ? -24.016 24.781 2.127 1 92.06 260 ARG B C 1
ATOM 6971 O O . ARG B 1 260 ? -23.75 23.609 2.416 1 92.06 260 ARG B O 1
ATOM 6978 N N . ARG B 1 261 ? -23.906 25.281 0.917 1 93 261 ARG B N 1
ATOM 6979 C CA . ARG B 1 261 ? -23.5 24.469 -0.222 1 93 261 ARG B CA 1
ATOM 6980 C C . ARG B 1 261 ? -22 24.5 -0.417 1 93 261 ARG B C 1
ATOM 6982 O O . ARG B 1 261 ? -21.406 25.578 -0.523 1 93 261 ARG B O 1
ATOM 6989 N N . PHE B 1 262 ? -21.406 23.406 -0.452 1 93.38 262 PHE B N 1
ATOM 6990 C CA . PHE B 1 262 ? -20 23.25 -0.806 1 93.38 262 PHE B CA 1
ATOM 6991 C C . PHE B 1 262 ? -19.859 22.719 -2.229 1 93.38 262 PHE B C 1
ATOM 6993 O O . PHE B 1 262 ? -20.234 21.578 -2.516 1 93.38 262 PHE B O 1
ATOM 7000 N N . ARG B 1 263 ? -19.25 23.516 -3.021 1 93.5 263 ARG B N 1
ATOM 7001 C CA . ARG B 1 263 ? -19.141 23.188 -4.438 1 93.5 263 ARG B CA 1
ATOM 7002 C C . ARG B 1 263 ? -18.047 22.141 -4.66 1 93.5 263 ARG B C 1
ATOM 7004 O O . ARG B 1 263 ? -16.984 22.203 -4.051 1 93.5 263 ARG B O 1
ATOM 7011 N N . ARG B 1 264 ? -18.281 21.141 -5.539 1 96.19 264 ARG B N 1
ATOM 7012 C CA . ARG B 1 264 ? -17.328 20.125 -5.957 1 96.19 264 ARG B CA 1
ATOM 7013 C C . ARG B 1 264 ? -16.609 19.531 -4.754 1 96.19 264 ARG B C 1
ATOM 7015 O O . ARG B 1 264 ? -15.367 19.469 -4.73 1 96.19 264 ARG B O 1
ATOM 7022 N N . ALA B 1 265 ? -17.375 19.188 -3.766 1 96.62 265 ALA B N 1
ATOM 7023 C CA . ALA B 1 265 ? -16.797 18.688 -2.521 1 96.62 265 ALA B CA 1
ATOM 7024 C C . ALA B 1 265 ? -16.484 17.188 -2.619 1 96.62 265 ALA B C 1
ATOM 7026 O O . ALA B 1 265 ? -15.758 16.641 -1.783 1 96.62 265 ALA B O 1
ATOM 7027 N N . LEU B 1 266 ? -17.031 16.578 -3.623 1 97.81 266 LEU B N 1
ATOM 7028 C CA . LEU B 1 266 ? -16.828 15.172 -3.91 1 97.81 266 LEU B CA 1
ATOM 7029 C C . LEU B 1 266 ? -16.562 14.953 -5.395 1 97.81 266 LEU B C 1
ATOM 7031 O O . LEU B 1 266 ? -17.094 15.672 -6.238 1 97.81 266 LEU B O 1
ATOM 7035 N N . CYS B 1 267 ? -15.734 14 -5.695 1 98.25 267 CYS B N 1
ATOM 7036 C CA . CYS B 1 267 ? -15.555 13.656 -7.102 1 98.25 267 CYS B CA 1
ATOM 7037 C C . CYS B 1 267 ? -15.547 12.141 -7.293 1 98.25 267 CYS B C 1
ATOM 7039 O O . CYS B 1 267 ? -15.258 11.391 -6.359 1 98.25 267 CYS B O 1
ATOM 7041 N N . ILE B 1 268 ? -15.938 11.656 -8.453 1 98.62 268 ILE B N 1
ATOM 7042 C CA . ILE B 1 268 ? -15.969 10.258 -8.867 1 98.62 268 ILE B CA 1
ATOM 7043 C C . ILE B 1 268 ? -15.266 10.109 -10.219 1 98.62 268 ILE B C 1
ATOM 7045 O O . ILE B 1 268 ? -15.539 10.859 -11.156 1 98.62 268 ILE B O 1
ATOM 7049 N N . PHE B 1 269 ? -14.391 9.164 -10.336 1 98 269 PHE B N 1
ATOM 7050 C CA . PHE B 1 269 ? -13.711 8.93 -11.602 1 98 269 PHE B CA 1
ATOM 7051 C C . PHE B 1 269 ? -13.203 7.496 -11.688 1 98 269 PHE B C 1
ATOM 7053 O O . PHE B 1 269 ? -12.93 6.863 -10.664 1 98 269 PHE B O 1
ATOM 7060 N N . GLU B 1 270 ? -13.094 6.961 -12.852 1 98.19 270 GLU B N 1
ATOM 7061 C CA . GLU B 1 270 ? -12.438 5.68 -13.094 1 98.19 270 GLU B CA 1
ATOM 7062 C C . GLU B 1 270 ? -10.93 5.859 -13.258 1 98.19 270 GLU B C 1
ATOM 7064 O O . GLU B 1 270 ? -10.484 6.641 -14.102 1 98.19 270 GLU B O 1
ATOM 7069 N N . LEU B 1 271 ? -10.164 5.184 -12.484 1 98.44 271 LEU B N 1
ATOM 7070 C CA . LEU B 1 271 ? -8.711 5.285 -12.492 1 98.44 271 LEU B CA 1
ATOM 7071 C C . LEU B 1 271 ? -8.086 4.07 -13.18 1 98.44 271 LEU B C 1
ATOM 7073 O O . LEU B 1 271 ? -8.273 2.938 -12.734 1 98.44 271 LEU B O 1
ATOM 7077 N N . PRO B 1 272 ? -7.387 4.297 -14.32 1 97.5 272 PRO B N 1
ATOM 7078 C CA . PRO B 1 272 ? -6.5 3.215 -14.75 1 97.5 272 PRO B CA 1
ATOM 7079 C C . PRO B 1 272 ? -5.352 2.973 -13.773 1 97.5 272 PRO B C 1
ATOM 7081 O O . PRO B 1 272 ? -4.535 3.865 -13.539 1 97.5 272 PRO B O 1
ATOM 7084 N N . THR B 1 273 ? -5.262 1.807 -13.258 1 97.38 273 THR B N 1
ATOM 7085 C CA . THR B 1 273 ? -4.316 1.537 -12.172 1 97.38 273 THR B CA 1
ATOM 7086 C C . THR B 1 273 ? -2.91 1.327 -12.727 1 97.38 273 THR B C 1
ATOM 7088 O O . THR B 1 273 ? -1.932 1.364 -11.977 1 97.38 273 THR B O 1
ATOM 7091 N N . GLY B 1 274 ? -2.801 1.05 -13.945 1 96.69 274 GLY B N 1
ATOM 7092 C CA . GLY B 1 274 ? -1.508 0.815 -14.57 1 96.69 274 GLY B CA 1
ATOM 7093 C C . GLY B 1 274 ? -1.064 -0.633 -14.492 1 96.69 274 GLY B C 1
ATOM 7094 O O . GLY B 1 274 ? -0.06 -1.013 -15.102 1 96.69 274 GLY B O 1
ATOM 7095 N N . VAL B 1 275 ? -1.71 -1.448 -13.773 1 98 275 VAL B N 1
ATOM 7096 C CA . VAL B 1 275 ? -1.419 -2.871 -13.641 1 98 275 VAL B CA 1
ATOM 7097 C C . VAL B 1 275 ? -2.643 -3.691 -14.047 1 98 275 VAL B C 1
ATOM 7099 O O . VAL B 1 275 ? -3.775 -3.324 -13.734 1 98 275 VAL B O 1
ATOM 7102 N N . PRO B 1 276 ? -2.428 -4.758 -14.82 1 98.5 276 PRO B N 1
ATOM 7103 C CA . PRO B 1 276 ? -3.588 -5.578 -15.188 1 98.5 276 PRO B CA 1
ATOM 7104 C C . PRO B 1 276 ? -4.344 -6.102 -13.969 1 98.5 276 PRO B C 1
ATOM 7106 O O . PRO B 1 276 ? -3.727 -6.438 -12.953 1 98.5 276 PRO B O 1
ATOM 7109 N N . LEU B 1 277 ? -5.641 -6.199 -14.078 1 98.62 277 LEU B N 1
ATOM 7110 C CA . LEU B 1 277 ? -6.418 -6.84 -13.023 1 98.62 277 LEU B CA 1
ATOM 7111 C C . LEU B 1 277 ? -6.062 -8.32 -12.906 1 98.62 277 LEU B C 1
ATOM 7113 O O . LEU B 1 277 ? -5.926 -8.836 -11.797 1 98.62 277 LEU B O 1
ATOM 7117 N N . ARG B 1 278 ? -5.918 -8.953 -14.07 1 98.12 278 ARG B N 1
ATOM 7118 C CA . ARG B 1 278 ? -5.418 -10.312 -14.242 1 98.12 278 ARG B CA 1
ATOM 7119 C C . ARG B 1 278 ? -4.668 -10.461 -15.562 1 98.12 278 ARG B C 1
ATOM 7121 O O . ARG B 1 278 ? -4.996 -9.789 -16.547 1 98.12 278 ARG B O 1
ATOM 7128 N N . ARG B 1 279 ? -3.734 -11.328 -15.617 1 98.44 279 ARG B N 1
ATOM 7129 C CA . ARG B 1 279 ? -3.072 -11.656 -16.875 1 98.44 279 ARG B CA 1
ATOM 7130 C C . ARG B 1 279 ? -2.27 -12.945 -16.75 1 98.44 279 ARG B C 1
ATOM 7132 O O . ARG B 1 279 ? -1.912 -13.359 -15.641 1 98.44 279 ARG B O 1
ATOM 7139 N N . HIS B 1 280 ? -2.053 -13.578 -17.875 1 98.5 280 HIS B N 1
ATOM 7140 C CA . HIS B 1 280 ? -1.149 -14.719 -17.891 1 98.5 280 HIS B CA 1
ATOM 7141 C C . HIS B 1 280 ? -0.547 -14.914 -19.281 1 98.5 280 HIS B C 1
ATOM 7143 O O . HIS B 1 280 ? -1.238 -14.758 -20.297 1 98.5 280 HIS B O 1
ATOM 7149 N N . PHE B 1 281 ? 0.646 -15.156 -19.328 1 97.69 281 PHE B N 1
ATOM 7150 C CA . PHE B 1 281 ? 1.354 -15.672 -20.484 1 97.69 281 PHE B CA 1
ATOM 7151 C C . PHE B 1 281 ? 1.612 -17.172 -20.344 1 97.69 281 PHE B C 1
ATOM 7153 O O . PHE B 1 281 ? 2.314 -17.594 -19.422 1 97.69 281 PHE B O 1
ATOM 7160 N N . ASP B 1 282 ? 1.104 -17.922 -21.281 1 96.75 282 ASP B N 1
ATOM 7161 C CA . ASP B 1 282 ? 1.263 -19.359 -21.203 1 96.75 282 ASP B CA 1
ATOM 7162 C C . ASP B 1 282 ? 2.369 -19.844 -22.141 1 96.75 282 ASP B C 1
ATOM 7164 O O . ASP B 1 282 ? 2.109 -20.156 -23.297 1 96.75 282 ASP B O 1
ATOM 7168 N N . SER B 1 283 ? 3.508 -20.031 -21.578 1 93.06 283 SER B N 1
ATOM 7169 C CA . SER B 1 283 ? 4.68 -20.453 -22.344 1 93.06 283 SER B CA 1
ATOM 7170 C C . SER B 1 283 ? 4.531 -21.891 -22.828 1 93.06 283 SER B C 1
ATOM 7172 O O . SER B 1 283 ? 3.973 -22.734 -22.125 1 93.06 283 SER B O 1
ATOM 7174 N N . ASP B 1 284 ? 5.031 -22.141 -24.031 1 90.62 284 ASP B N 1
ATOM 7175 C CA . ASP B 1 284 ? 5.074 -23.531 -24.484 1 90.62 284 ASP B CA 1
ATOM 7176 C C . ASP B 1 284 ? 6.422 -24.172 -24.156 1 90.62 284 ASP B C 1
ATOM 7178 O O . ASP B 1 284 ? 6.68 -25.312 -24.531 1 90.62 284 ASP B O 1
ATOM 7182 N N . PHE B 1 285 ? 7.332 -23.422 -23.484 1 86 285 PHE B N 1
ATOM 7183 C CA . PHE B 1 285 ? 8.641 -23.828 -22.984 1 86 285 PHE B CA 1
ATOM 7184 C C . PHE B 1 285 ? 9.57 -24.188 -24.141 1 86 285 PHE B C 1
ATOM 7186 O O . PHE B 1 285 ? 10.547 -24.922 -23.953 1 86 285 PHE B O 1
ATOM 7193 N N . ARG B 1 286 ? 9.219 -23.781 -25.344 1 84.62 286 ARG B N 1
ATOM 7194 C CA . ARG B 1 286 ? 10.031 -24.016 -26.516 1 84.62 286 ARG B CA 1
ATOM 7195 C C . ARG B 1 286 ? 10.227 -22.719 -27.312 1 84.62 286 ARG B C 1
ATOM 7197 O O . ARG B 1 286 ? 10.312 -22.75 -28.547 1 84.62 286 ARG B O 1
ATOM 7204 N N . GLY B 1 287 ? 10.07 -21.641 -26.609 1 85.94 287 GLY B N 1
ATOM 7205 C CA . GLY B 1 287 ? 10.281 -20.344 -27.234 1 85.94 287 GLY B CA 1
ATOM 7206 C C . GLY B 1 287 ? 9 -19.719 -27.75 1 85.94 287 GLY B C 1
ATOM 7207 O O . GLY B 1 287 ? 9.008 -18.562 -28.203 1 85.94 287 GLY B O 1
ATOM 7208 N N . GLY B 1 288 ? 7.953 -20.406 -27.688 1 90.88 288 GLY B N 1
ATOM 7209 C CA . GLY B 1 288 ? 6.645 -19.906 -28.078 1 90.88 288 GLY B CA 1
ATOM 7210 C C . GLY B 1 288 ? 5.652 -19.875 -26.922 1 90.88 288 GLY B C 1
ATOM 7211 O O . GLY B 1 288 ? 6.039 -19.719 -25.766 1 90.88 288 GLY B O 1
ATOM 7212 N N . PHE B 1 289 ? 4.367 -19.828 -27.281 1 94.44 289 PHE B N 1
ATOM 7213 C CA . PHE B 1 289 ? 3.328 -19.75 -26.25 1 94.44 289 PHE B CA 1
ATOM 7214 C C . PHE B 1 289 ? 2.025 -20.359 -26.75 1 94.44 289 PHE B C 1
ATOM 7216 O O . PHE B 1 289 ? 1.819 -20.484 -27.969 1 94.44 289 PHE B O 1
ATOM 7223 N N . HIS B 1 290 ? 1.231 -20.781 -25.844 1 95.44 290 HIS B N 1
ATOM 7224 C CA . HIS B 1 290 ? -0.081 -21.328 -26.188 1 95.44 290 HIS B CA 1
ATOM 7225 C C . HIS B 1 290 ? -1.121 -20.219 -26.281 1 95.44 290 HIS B C 1
ATOM 7227 O O . HIS B 1 290 ? -2.018 -20.266 -27.125 1 95.44 290 HIS B O 1
ATOM 7233 N N . PHE B 1 291 ? -1.025 -19.266 -25.375 1 96.94 291 PHE B N 1
ATOM 7234 C CA . PHE B 1 291 ? -1.887 -18.078 -25.422 1 96.94 291 PHE B CA 1
ATOM 7235 C C . PHE B 1 291 ? -1.373 -17 -24.484 1 96.94 291 PHE B C 1
ATOM 7237 O O . PHE B 1 291 ? -0.533 -17.266 -23.609 1 96.94 291 PHE B O 1
ATOM 7244 N N . TYR B 1 292 ? -1.748 -15.844 -24.703 1 97.69 292 TYR B N 1
ATOM 7245 C CA . TYR B 1 292 ? -1.703 -14.727 -23.766 1 97.69 292 TYR B CA 1
ATOM 7246 C C . TYR B 1 292 ? -3.1 -14.164 -23.516 1 97.69 292 TYR B C 1
ATOM 7248 O O . TYR B 1 292 ? -3.92 -14.094 -24.422 1 97.69 292 TYR B O 1
ATOM 7256 N N . ALA B 1 293 ? -3.35 -13.797 -22.281 1 98.44 293 ALA B N 1
ATOM 7257 C CA . ALA B 1 293 ? -4.621 -13.133 -22 1 98.44 293 ALA B CA 1
ATOM 7258 C C . ALA B 1 293 ? -4.484 -12.156 -20.828 1 98.44 293 ALA B C 1
ATOM 7260 O O . ALA B 1 293 ? -3.676 -12.375 -19.922 1 98.44 293 ALA B O 1
ATOM 7261 N N . GLY B 1 294 ? -5.273 -11.117 -20.875 1 98.19 294 GLY B N 1
ATOM 7262 C CA . GLY B 1 294 ? -5.258 -10.148 -19.781 1 98.19 294 GLY B CA 1
ATOM 7263 C C . GLY B 1 294 ? -6.492 -9.266 -19.75 1 98.19 294 GLY B C 1
ATOM 7264 O O . GLY B 1 294 ? -7.207 -9.148 -20.75 1 98.19 294 GLY B O 1
ATOM 7265 N N . LEU B 1 295 ? -6.781 -8.82 -18.609 1 98.5 295 LEU B N 1
ATOM 7266 C CA . LEU B 1 295 ? -7.785 -7.797 -18.344 1 98.5 295 LEU B CA 1
ATOM 7267 C C . LEU B 1 295 ? -7.145 -6.539 -17.766 1 98.5 295 LEU B C 1
ATOM 7269 O O . LEU B 1 295 ? -6.504 -6.594 -16.703 1 98.5 295 LEU B O 1
ATOM 7273 N N . GLU B 1 296 ? -7.312 -5.445 -18.469 1 97.75 296 GLU B N 1
ATOM 7274 C CA . GLU B 1 296 ? -6.75 -4.172 -18.031 1 97.75 296 GLU B CA 1
ATOM 7275 C C . GLU B 1 296 ? -7.262 -3.789 -16.641 1 97.75 296 GLU B C 1
ATOM 7277 O O . GLU B 1 296 ? -8.414 -4.055 -16.312 1 97.75 296 GLU B O 1
ATOM 7282 N N . GLY B 1 297 ? -6.398 -3.154 -15.852 1 98.25 297 GLY B N 1
ATOM 7283 C CA . GLY B 1 297 ? -6.77 -2.812 -14.492 1 98.25 297 GLY B CA 1
ATOM 7284 C C . GLY B 1 297 ? -7.418 -1.446 -14.375 1 98.25 297 GLY B C 1
ATOM 7285 O O . GLY B 1 297 ? -6.891 -0.457 -14.883 1 98.25 297 GLY B O 1
ATOM 7286 N N . HIS B 1 298 ? -8.602 -1.39 -13.672 1 98.44 298 HIS B N 1
ATOM 7287 C CA . HIS B 1 298 ? -9.328 -0.162 -13.359 1 98.44 298 HIS B CA 1
ATOM 7288 C C . HIS B 1 298 ? -9.938 -0.225 -11.961 1 98.44 298 HIS B C 1
ATOM 7290 O O . HIS B 1 298 ? -10.195 -1.312 -11.438 1 98.44 298 HIS B O 1
ATOM 7296 N N . ALA B 1 299 ? -10.164 0.887 -11.406 1 98.62 299 ALA B N 1
ATOM 7297 C CA . ALA B 1 299 ? -10.977 1.047 -10.203 1 98.62 299 ALA B CA 1
ATOM 7298 C C . ALA B 1 299 ? -11.797 2.334 -10.266 1 98.62 299 ALA B C 1
ATOM 7300 O O . ALA B 1 299 ? -11.344 3.344 -10.805 1 98.62 299 ALA B O 1
ATOM 7301 N N . LEU B 1 300 ? -12.984 2.24 -9.797 1 98.81 300 LEU B N 1
ATOM 7302 C CA . LEU B 1 300 ? -13.75 3.469 -9.609 1 98.81 300 LEU B CA 1
ATOM 7303 C C . LEU B 1 300 ? -13.414 4.117 -8.266 1 98.81 300 LEU B C 1
ATOM 7305 O O . LEU B 1 300 ? -13.461 3.457 -7.227 1 98.81 300 LEU B O 1
ATOM 7309 N N . VAL B 1 301 ? -13.148 5.402 -8.32 1 98.81 301 VAL B N 1
ATOM 7310 C CA . VAL B 1 301 ? -12.734 6.121 -7.117 1 98.81 301 VAL B CA 1
ATOM 7311 C C . VAL B 1 301 ? -13.836 7.086 -6.688 1 98.81 301 VAL B C 1
ATOM 7313 O O . VAL B 1 301 ? -14.352 7.855 -7.504 1 98.81 301 VAL B O 1
ATOM 7316 N N . LEU B 1 302 ? -14.234 6.977 -5.504 1 98.81 302 LEU B N 1
ATOM 7317 C CA . LEU B 1 302 ? -15.008 7.992 -4.797 1 98.81 302 LEU B CA 1
ATOM 7318 C C . LEU B 1 302 ? -14.125 8.758 -3.818 1 98.81 302 LEU B C 1
ATOM 7320 O O . LEU B 1 302 ? -13.562 8.172 -2.889 1 98.81 302 LEU B O 1
ATOM 7324 N N . ARG B 1 303 ? -14.047 10.148 -4.031 1 98.56 303 ARG B N 1
ATOM 7325 C CA . ARG B 1 303 ? -13.047 10.906 -3.273 1 98.56 303 ARG B CA 1
ATOM 7326 C C . ARG B 1 303 ? -13.656 12.164 -2.67 1 98.56 303 ARG B C 1
ATOM 7328 O O . ARG B 1 303 ? -14.469 12.836 -3.311 1 98.56 303 ARG B O 1
ATOM 7335 N N . THR B 1 304 ? -13.297 12.445 -1.49 1 98.44 304 THR B N 1
ATOM 7336 C CA . THR B 1 304 ? -13.43 13.766 -0.888 1 98.44 304 THR B CA 1
ATOM 7337 C C . THR B 1 304 ? -12.172 14.133 -0.102 1 98.44 304 THR B C 1
ATOM 7339 O O . THR B 1 304 ? -11.227 13.352 -0.028 1 98.44 304 THR B O 1
ATOM 7342 N N . ALA B 1 305 ? -12.078 15.383 0.323 1 97.69 305 ALA B N 1
ATOM 7343 C CA . ALA B 1 305 ? -10.938 15.836 1.127 1 97.69 305 ALA B CA 1
ATOM 7344 C C . ALA B 1 305 ? -11.406 16.688 2.305 1 97.69 305 ALA B C 1
ATOM 7346 O O . ALA B 1 305 ? -12.383 17.438 2.191 1 97.69 305 ALA B O 1
ATOM 7347 N N . SER B 1 306 ? -10.773 16.469 3.395 1 97.25 306 SER B N 1
ATOM 7348 C CA . SER B 1 306 ? -10.969 17.328 4.566 1 97.25 306 SER B CA 1
ATOM 7349 C C . SER B 1 306 ? -9.711 18.141 4.867 1 97.25 306 SER B C 1
ATOM 7351 O O . SER B 1 306 ? -8.625 17.594 5.004 1 97.25 306 SER B O 1
ATOM 7353 N N . THR B 1 307 ? -9.891 19.438 4.926 1 96.25 307 THR B N 1
ATOM 7354 C CA . THR B 1 307 ? -8.805 20.281 5.402 1 96.25 307 THR B CA 1
ATOM 7355 C C . THR B 1 307 ? -9.07 20.75 6.828 1 96.25 307 THR B C 1
ATOM 7357 O O . THR B 1 307 ? -9.852 21.672 7.047 1 96.25 307 THR B O 1
ATOM 7360 N N . VAL B 1 308 ? -8.375 20.141 7.676 1 94.5 308 VAL B N 1
ATOM 7361 C CA . VAL B 1 308 ? -8.484 20.516 9.086 1 94.5 308 VAL B CA 1
ATOM 7362 C C . VAL B 1 308 ? -7.27 21.344 9.5 1 94.5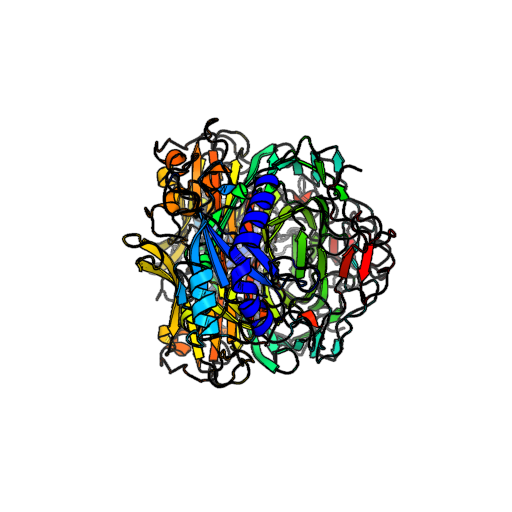 308 VAL B C 1
ATOM 7364 O O . VAL B 1 308 ? -6.254 20.797 9.938 1 94.5 308 VAL B O 1
ATOM 7367 N N . TYR B 1 309 ? -7.379 22.609 9.461 1 91.94 309 TYR B N 1
ATOM 7368 C CA . TYR B 1 309 ? -6.297 23.547 9.727 1 91.94 309 TYR B CA 1
ATOM 7369 C C . TYR B 1 309 ? -5.152 23.359 8.742 1 91.94 309 TYR B C 1
ATOM 7371 O O . TYR B 1 309 ? -5.324 23.562 7.535 1 91.94 309 TYR B O 1
ATOM 7379 N N . ASN B 1 310 ? -4.098 22.812 9.219 1 95.25 310 ASN B N 1
ATOM 7380 C CA . ASN B 1 310 ? -2.881 22.719 8.422 1 95.25 310 ASN B CA 1
ATOM 7381 C C . ASN B 1 310 ? -2.846 21.422 7.609 1 95.25 310 ASN B C 1
ATOM 7383 O O . ASN B 1 310 ? -2.127 21.328 6.613 1 95.25 310 ASN B O 1
ATOM 7387 N N . TYR B 1 311 ? -3.662 20.422 7.949 1 94.31 311 TYR B N 1
ATOM 7388 C CA . TYR B 1 311 ? -3.588 19.109 7.328 1 94.31 311 TYR B CA 1
ATOM 7389 C C . TYR B 1 311 ? -4.699 18.922 6.305 1 94.31 311 TYR B C 1
ATOM 7391 O O . TYR B 1 311 ? -5.832 19.359 6.523 1 94.31 311 TYR B O 1
ATOM 7399 N N . ASP B 1 312 ? -4.398 18.266 5.273 1 97.69 312 ASP B N 1
ATOM 7400 C CA . ASP B 1 312 ? -5.375 17.797 4.297 1 97.69 312 ASP B CA 1
ATOM 7401 C C . ASP B 1 312 ? -5.453 16.266 4.293 1 97.69 312 ASP B C 1
ATOM 7403 O O . ASP B 1 312 ? -4.449 15.594 4.055 1 97.69 312 ASP B O 1
ATOM 7407 N N . TYR B 1 313 ? -6.605 15.75 4.574 1 98 313 TYR B N 1
ATOM 7408 C CA . TYR B 1 313 ? -6.898 14.328 4.402 1 98 313 TYR B CA 1
ATOM 7409 C C . TYR B 1 313 ? -7.625 14.078 3.084 1 98 313 TYR B C 1
ATOM 7411 O O . TYR B 1 313 ? -8.703 14.633 2.848 1 98 313 TYR B O 1
ATOM 7419 N N . ILE B 1 314 ? -7.047 13.305 2.23 1 98.62 314 ILE B N 1
ATOM 7420 C CA . ILE B 1 314 ? -7.734 12.875 1.021 1 98.62 314 ILE B CA 1
ATOM 7421 C C . ILE B 1 314 ? -8.328 11.477 1.235 1 98.62 314 ILE B C 1
ATOM 7423 O O . ILE B 1 314 ? -7.59 10.508 1.413 1 98.62 314 ILE B O 1
ATOM 7427 N N . TRP B 1 315 ? -9.633 11.422 1.232 1 98.62 315 TRP B N 1
ATOM 7428 C CA . TRP B 1 315 ? -10.344 10.18 1.492 1 98.62 315 TRP B CA 1
ATOM 7429 C C . TRP B 1 315 ? -10.727 9.484 0.188 1 98.62 315 TRP B C 1
ATOM 7431 O O . TRP B 1 315 ? -11.391 10.078 -0.662 1 98.62 315 TRP B O 1
ATOM 7441 N N . ASP B 1 316 ? -10.359 8.242 0.07 1 98.69 316 ASP B N 1
ATOM 7442 C CA . ASP B 1 316 ? -10.672 7.484 -1.137 1 98.69 316 ASP B CA 1
ATOM 7443 C C . ASP B 1 316 ? -11.398 6.188 -0.797 1 98.69 316 ASP B C 1
ATOM 7445 O O . ASP B 1 316 ? -11.086 5.535 0.201 1 98.69 316 ASP B O 1
ATOM 7449 N N . VAL B 1 317 ? -12.312 5.848 -1.609 1 98.81 317 VAL B N 1
ATOM 7450 C CA . VAL B 1 317 ? -12.82 4.484 -1.739 1 98.81 317 VAL B CA 1
ATOM 7451 C C . VAL B 1 317 ? -12.656 4.004 -3.18 1 98.81 317 VAL B C 1
ATOM 7453 O O . VAL B 1 317 ? -13.086 4.676 -4.117 1 98.81 317 VAL B O 1
ATOM 7456 N N . LEU B 1 318 ? -12.031 2.918 -3.355 1 98.88 318 LEU B N 1
ATOM 7457 C CA . LEU B 1 318 ? -11.852 2.316 -4.672 1 98.88 318 LEU B CA 1
ATOM 7458 C C . LEU B 1 318 ? -12.688 1.047 -4.809 1 98.88 318 LEU B C 1
ATOM 7460 O O . LEU B 1 318 ? -12.656 0.179 -3.934 1 98.88 318 LEU B O 1
ATOM 7464 N N . LEU B 1 319 ? -13.375 0.954 -5.875 1 98.88 319 LEU B N 1
ATOM 7465 C CA . LEU B 1 319 ? -14.188 -0.209 -6.215 1 98.88 319 LEU B CA 1
ATOM 7466 C C . LEU B 1 319 ? -13.602 -0.95 -7.414 1 98.88 319 LEU B C 1
ATOM 7468 O O . LEU B 1 319 ? -13.555 -0.412 -8.523 1 98.88 319 LEU B O 1
ATOM 7472 N N . TYR B 1 320 ? -13.203 -2.154 -7.207 1 98.81 320 TYR B N 1
ATOM 7473 C CA . TYR B 1 320 ? -12.641 -2.973 -8.273 1 98.81 320 TYR B CA 1
ATOM 7474 C C . TYR B 1 320 ? -13.688 -3.916 -8.852 1 98.81 320 TYR B C 1
ATOM 7476 O O . TYR B 1 320 ? -14.539 -4.43 -8.117 1 98.81 320 TYR B O 1
ATOM 7484 N N . PRO B 1 321 ? -13.562 -4.215 -10.078 1 98.38 321 PRO B N 1
ATOM 7485 C CA . PRO B 1 321 ? -14.578 -5.051 -10.719 1 98.38 321 PRO B CA 1
ATOM 7486 C C . PRO B 1 321 ? -14.555 -6.496 -10.219 1 98.38 321 PRO B C 1
ATOM 7488 O O . PRO B 1 321 ? -15.469 -7.27 -10.516 1 98.38 321 PRO B O 1
ATOM 7491 N N . ASN B 1 322 ? -13.562 -6.879 -9.516 1 98.5 322 ASN B N 1
ATOM 7492 C CA . ASN B 1 322 ? -13.477 -8.258 -9.039 1 98.5 322 ASN B CA 1
ATOM 7493 C C . ASN B 1 322 ? -14.055 -8.398 -7.629 1 98.5 322 ASN B C 1
ATOM 7495 O O . ASN B 1 322 ? -13.812 -9.391 -6.949 1 98.5 322 ASN B O 1
ATOM 7499 N N . GLY B 1 323 ? -14.672 -7.383 -7.109 1 98.62 323 GLY B N 1
ATOM 7500 C CA . GLY B 1 323 ? -15.359 -7.461 -5.828 1 98.62 323 GLY B CA 1
ATOM 7501 C C . GLY B 1 323 ? -14.523 -6.945 -4.676 1 98.62 323 GLY B C 1
ATOM 7502 O O . GLY B 1 323 ? -14.945 -7 -3.52 1 98.62 323 GLY B O 1
ATOM 7503 N N . VAL B 1 324 ? -13.383 -6.41 -4.91 1 98.81 324 VAL B N 1
ATOM 7504 C CA . VAL B 1 324 ? -12.523 -5.832 -3.889 1 98.81 324 VAL B CA 1
ATOM 7505 C C . VAL B 1 324 ? -12.875 -4.359 -3.689 1 98.81 324 VAL B C 1
ATOM 7507 O O . VAL B 1 324 ? -13.117 -3.637 -4.656 1 98.81 324 VAL B O 1
ATOM 7510 N N . LEU B 1 325 ? -13.008 -4.004 -2.457 1 98.88 325 LEU B N 1
ATOM 7511 C CA . LEU B 1 325 ? -13.148 -2.605 -2.066 1 98.88 325 LEU B CA 1
ATOM 7512 C C . LEU B 1 325 ? -11.953 -2.15 -1.236 1 98.88 325 LEU B C 1
ATOM 7514 O O . LEU B 1 325 ? -11.492 -2.879 -0.358 1 98.88 325 LEU B O 1
ATOM 7518 N N . GLU B 1 326 ? -11.398 -1.003 -1.571 1 98.81 326 GLU B N 1
ATOM 7519 C CA . GLU B 1 326 ? -10.305 -0.416 -0.807 1 98.81 326 GLU B CA 1
ATOM 7520 C C . GLU B 1 326 ? -10.703 0.936 -0.22 1 98.81 326 GLU B C 1
ATOM 7522 O O . GLU B 1 326 ? -11.195 1.81 -0.938 1 98.81 326 GLU B O 1
ATOM 7527 N N . ALA B 1 327 ? -10.555 1.07 1.063 1 98.75 327 ALA B N 1
ATOM 7528 C CA . ALA B 1 327 ? -10.656 2.367 1.726 1 98.75 327 ALA B CA 1
ATOM 7529 C C . ALA B 1 327 ? -9.281 2.863 2.176 1 98.75 327 ALA B C 1
ATOM 7531 O O . ALA B 1 327 ? -8.516 2.113 2.777 1 98.75 327 ALA B O 1
ATOM 7532 N N . LYS B 1 328 ? -8.961 4.094 1.847 1 97.94 328 LYS B N 1
ATOM 7533 C CA . LYS B 1 328 ? -7.668 4.609 2.295 1 97.94 328 LYS B CA 1
ATOM 7534 C C . LYS B 1 328 ? -7.695 6.129 2.422 1 97.94 328 LYS B C 1
ATOM 7536 O O . LYS B 1 328 ? -8.625 6.781 1.939 1 97.94 328 LYS B O 1
ATOM 7541 N N . VAL B 1 329 ? -6.758 6.645 3.115 1 98.56 329 VAL B N 1
ATOM 7542 C CA . VAL B 1 329 ? -6.578 8.078 3.309 1 98.56 329 VAL B CA 1
ATOM 7543 C C . VAL B 1 329 ? -5.133 8.469 3.002 1 98.56 329 VAL B C 1
ATOM 7545 O O . VAL B 1 329 ? -4.207 7.711 3.309 1 98.56 329 VAL B O 1
ATOM 7548 N N . HIS B 1 330 ? -4.98 9.602 2.328 1 98.06 330 HIS B N 1
ATOM 7549 C CA . HIS B 1 330 ? -3.688 10.227 2.088 1 98.06 330 HIS B CA 1
ATOM 7550 C C . HIS B 1 330 ? -3.527 11.5 2.91 1 98.06 330 HIS B C 1
ATOM 7552 O O . HIS B 1 330 ? -4.477 12.273 3.051 1 98.06 330 HIS B O 1
ATOM 7558 N N . ALA B 1 331 ? -2.377 11.633 3.422 1 96.81 331 ALA B N 1
ATOM 7559 C CA . ALA B 1 331 ? -2.104 12.836 4.203 1 96.81 331 ALA B CA 1
ATOM 7560 C C . ALA B 1 331 ? -1.203 13.797 3.434 1 96.81 331 ALA B C 1
ATOM 7562 O O . ALA B 1 331 ? -0.241 13.375 2.785 1 96.81 331 ALA B O 1
ATOM 7563 N N . THR B 1 332 ? -1.485 15.031 3.443 1 98.25 332 THR B N 1
ATOM 7564 C CA . THR B 1 332 ? -0.681 16.109 2.887 1 98.25 332 THR B CA 1
ATOM 7565 C C . THR B 1 332 ? -0.956 17.422 3.619 1 98.25 332 THR B C 1
ATOM 7567 O O . THR B 1 332 ? -1.298 17.422 4.805 1 98.25 332 THR B O 1
ATOM 7570 N N . GLY B 1 333 ? -0.584 18.578 3.039 1 98.12 333 GLY B N 1
ATOM 7571 C CA . GLY B 1 333 ? -0.723 19.844 3.727 1 98.12 333 GLY B CA 1
ATOM 7572 C C . GLY B 1 333 ? 0.527 20.266 4.48 1 98.12 333 GLY B C 1
ATOM 7573 O O . GLY B 1 333 ? 1.62 19.766 4.199 1 98.12 333 GLY B O 1
ATOM 7574 N N . TYR B 1 334 ? 0.362 21.281 5.387 1 98.44 334 TYR B N 1
ATOM 7575 C CA . TYR B 1 334 ? 1.469 21.781 6.188 1 98.44 334 TYR B CA 1
ATOM 7576 C C . TYR B 1 334 ? 1.602 21 7.492 1 98.44 334 TYR B C 1
ATOM 7578 O O . TYR B 1 334 ? 0.605 20.531 8.039 1 98.44 334 TYR B O 1
ATOM 7586 N N . ILE B 1 335 ? 2.756 20.844 7.965 1 97.94 335 ILE B N 1
ATOM 7587 C CA . ILE B 1 335 ? 2.943 20.234 9.281 1 97.94 335 ILE B CA 1
ATOM 7588 C C . ILE B 1 335 ? 2.539 21.234 10.367 1 97.94 335 ILE B C 1
ATOM 7590 O O . ILE B 1 335 ? 2.557 22.453 10.148 1 97.94 335 ILE B O 1
ATOM 7594 N N . HIS B 1 336 ? 2.133 20.688 11.469 1 96.25 336 HIS B N 1
ATOM 7595 C CA . HIS B 1 336 ? 1.986 21.484 12.68 1 96.25 336 HIS B CA 1
ATOM 7596 C C . HIS B 1 336 ? 3.344 21.797 13.305 1 96.25 336 HIS B C 1
ATOM 7598 O O . HIS B 1 336 ? 3.908 20.953 14.016 1 96.25 336 HIS B O 1
ATOM 7604 N N . ALA B 1 337 ? 3.781 22.984 13.094 1 97.44 337 ALA B N 1
ATOM 7605 C CA . ALA B 1 337 ? 5.133 23.359 13.516 1 97.44 337 ALA B CA 1
ATOM 7606 C C . ALA B 1 337 ? 5.098 24.312 14.695 1 97.44 337 ALA B C 1
ATOM 7608 O O . ALA B 1 337 ? 4.109 25.031 14.898 1 97.44 337 ALA B O 1
ATOM 7609 N N . THR B 1 338 ? 6.098 24.25 15.477 1 98.38 338 THR B N 1
ATOM 7610 C CA . THR B 1 338 ? 6.34 25.203 16.547 1 98.38 338 THR B CA 1
ATOM 7611 C C . THR B 1 338 ? 7.727 25.828 16.422 1 98.38 338 THR B C 1
ATOM 7613 O O . THR B 1 338 ? 8.469 25.516 15.492 1 98.38 338 THR B O 1
ATOM 7616 N N . PHE B 1 339 ? 7.953 26.812 17.297 1 98.19 339 PHE B N 1
ATOM 7617 C CA . PHE B 1 339 ? 9.242 27.5 17.297 1 98.19 339 PHE B CA 1
ATOM 7618 C C . PHE B 1 339 ? 10.359 26.531 17.688 1 98.19 339 PHE B C 1
ATOM 7620 O O . PHE B 1 339 ? 10.227 25.781 18.641 1 98.19 339 PHE B O 1
ATOM 7627 N N . TYR B 1 340 ? 11.445 26.562 17 1 97.38 340 TYR B N 1
ATOM 7628 C CA . TYR B 1 340 ? 12.562 25.656 17.234 1 97.38 340 TYR B CA 1
ATOM 7629 C C . TYR B 1 340 ? 13.266 25.984 18.547 1 97.38 340 TYR B C 1
ATOM 7631 O O . TYR B 1 340 ? 13.633 27.141 18.781 1 97.38 340 TYR B O 1
ATOM 7639 N N . THR B 1 341 ? 13.375 25.062 19.344 1 95.56 341 THR B N 1
ATOM 7640 C CA . THR B 1 341 ? 14.242 25.062 20.516 1 95.56 341 THR B CA 1
ATOM 7641 C C . THR B 1 341 ? 15.234 23.906 20.453 1 95.56 341 THR B C 1
ATOM 7643 O O . THR B 1 341 ? 14.938 22.859 19.906 1 95.56 341 THR B O 1
ATOM 7646 N N . PRO B 1 342 ? 16.391 24.078 20.984 1 93.12 342 PRO B N 1
ATOM 7647 C CA . PRO B 1 342 ? 17.375 23 20.938 1 93.12 342 PRO B CA 1
ATOM 7648 C C . PRO B 1 342 ? 16.844 21.703 21.578 1 93.12 342 PRO B C 1
ATOM 7650 O O . PRO B 1 342 ? 17.062 20.625 21.031 1 93.12 342 PRO B O 1
ATOM 7653 N N . ARG B 1 343 ? 16.094 21.797 22.609 1 95.38 343 ARG B N 1
ATOM 7654 C CA . ARG B 1 343 ? 15.523 20.625 23.266 1 95.38 343 ARG B CA 1
ATOM 7655 C C . ARG B 1 343 ? 14.438 20 22.406 1 95.38 343 ARG B C 1
ATOM 7657 O O . ARG B 1 343 ? 14.086 18.828 22.594 1 95.38 343 ARG B O 1
ATOM 7664 N N . GLY B 1 344 ? 13.93 20.797 21.547 1 96.44 344 GLY B N 1
ATOM 7665 C CA . GLY B 1 344 ? 12.859 20.328 20.672 1 96.44 344 GLY B CA 1
ATOM 7666 C C . GLY B 1 344 ? 13.266 19.156 19.797 1 96.44 344 GLY B C 1
ATOM 7667 O O . GLY B 1 344 ? 12.414 18.406 19.328 1 96.44 344 GLY B O 1
ATOM 7668 N N . ARG B 1 345 ? 14.508 18.922 19.625 1 95.62 345 ARG B N 1
ATOM 7669 C CA . ARG B 1 345 ? 15.008 17.844 18.781 1 95.62 345 ARG B CA 1
ATOM 7670 C C . ARG B 1 345 ? 14.664 16.484 19.359 1 95.62 345 ARG B C 1
ATOM 7672 O O . ARG B 1 345 ? 14.656 15.477 18.641 1 95.62 345 ARG B O 1
ATOM 7679 N N . ARG B 1 346 ? 14.367 16.438 20.609 1 97.31 346 ARG B N 1
ATOM 7680 C CA . ARG B 1 346 ? 13.906 15.211 21.25 1 97.31 346 ARG B CA 1
ATOM 7681 C C . ARG B 1 346 ? 12.508 14.828 20.766 1 97.31 346 ARG B C 1
ATOM 7683 O O . ARG B 1 346 ? 12.125 13.656 20.812 1 97.31 346 ARG B O 1
ATOM 7690 N N . TYR B 1 347 ? 11.805 15.82 20.281 1 98.25 347 TYR B N 1
ATOM 7691 C CA . TYR B 1 347 ? 10.391 15.625 19.969 1 98.25 347 TYR B CA 1
ATOM 7692 C C . TYR B 1 347 ? 10.117 15.844 18.484 1 98.25 347 TYR B C 1
ATOM 7694 O O . TYR B 1 347 ? 8.961 15.984 18.078 1 98.25 347 TYR B O 1
ATOM 7702 N N . GLY B 1 348 ? 11.094 15.891 17.672 1 97.75 348 GLY B N 1
ATOM 7703 C CA . GLY B 1 348 ? 10.906 16.109 16.25 1 97.75 348 GLY B CA 1
ATOM 7704 C C . GLY B 1 348 ? 12.18 16.562 15.547 1 97.75 348 GLY B C 1
ATOM 7705 O O . GLY B 1 348 ? 13.281 16.156 15.922 1 97.75 348 GLY B O 1
ATOM 7706 N N . SER B 1 349 ? 11.977 17.312 14.414 1 97.81 349 SER B N 1
ATOM 7707 C CA . SER B 1 349 ? 13.125 17.734 13.625 1 97.81 349 SER B CA 1
ATOM 7708 C C . SER B 1 349 ? 13.078 19.234 13.328 1 97.81 349 SER B C 1
ATOM 7710 O O . SER B 1 349 ? 12 19.781 13.102 1 97.81 349 SER B O 1
ATOM 7712 N N . ARG B 1 350 ? 14.289 19.844 13.375 1 98.19 350 ARG B N 1
ATOM 7713 C CA . ARG B 1 350 ? 14.406 21.188 12.82 1 98.19 350 ARG B CA 1
ATOM 7714 C C . ARG B 1 350 ? 14.234 21.156 11.305 1 98.19 350 ARG B C 1
ATOM 7716 O O . ARG B 1 350 ? 15.023 20.531 10.594 1 98.19 350 ARG B O 1
ATOM 7723 N N . VAL B 1 351 ? 13.25 21.859 10.797 1 98.06 351 VAL B N 1
ATOM 7724 C CA . VAL B 1 351 ? 12.977 21.75 9.375 1 98.06 351 VAL B CA 1
ATOM 7725 C C . VAL B 1 351 ? 13.273 23.078 8.68 1 98.06 351 VAL B C 1
ATOM 7727 O O . VAL B 1 351 ? 13.227 23.172 7.453 1 98.06 351 VAL B O 1
ATOM 7730 N N . HIS B 1 352 ? 13.547 24.094 9.391 1 96.19 352 HIS B N 1
ATOM 7731 C CA . HIS B 1 352 ? 14.008 25.406 8.945 1 96.19 352 HIS B CA 1
ATOM 7732 C C . HIS B 1 352 ? 14.664 26.172 10.086 1 96.19 352 HIS B C 1
ATOM 7734 O O . HIS B 1 352 ? 14.766 25.672 11.203 1 96.19 352 HIS B O 1
ATOM 7740 N N . SER B 1 353 ? 15.141 27.359 9.836 1 93.44 353 SER B N 1
ATOM 7741 C CA . SER B 1 353 ? 15.961 28.094 10.789 1 93.44 353 SER B CA 1
ATOM 7742 C C . SER B 1 353 ? 15.297 28.172 12.156 1 93.44 353 SER B C 1
ATOM 7744 O O . SER B 1 353 ? 15.945 27.953 13.18 1 93.44 353 SER B O 1
ATOM 7746 N N . HIS B 1 354 ? 14.008 28.469 12.273 1 95.12 354 HIS B N 1
ATOM 7747 C CA . HIS B 1 354 ? 13.32 28.656 13.547 1 95.12 354 HIS B CA 1
ATOM 7748 C C . HIS B 1 354 ? 12.055 27.812 13.609 1 95.12 354 HIS B C 1
ATOM 7750 O O . HIS B 1 354 ? 11.07 28.203 14.234 1 95.12 354 HIS B O 1
ATOM 7756 N N . VAL B 1 355 ? 12.109 26.703 12.891 1 97.62 355 VAL B N 1
ATOM 7757 C CA . VAL B 1 355 ? 10.891 25.922 12.773 1 97.62 355 VAL B CA 1
ATOM 7758 C C . VAL B 1 355 ? 11.148 24.484 13.219 1 97.62 355 VAL B C 1
ATOM 7760 O O . VAL B 1 355 ? 12.07 23.828 12.727 1 97.62 355 VAL B O 1
ATOM 7763 N N . LEU B 1 356 ? 10.367 24.016 14.125 1 98.19 356 LEU B N 1
ATOM 7764 C CA . LEU B 1 356 ? 10.398 22.625 14.57 1 98.19 356 LEU B CA 1
ATOM 7765 C C . LEU B 1 356 ? 9.156 21.875 14.094 1 98.19 356 LEU B C 1
ATOM 7767 O O . LEU B 1 356 ? 8.031 22.312 14.344 1 98.19 356 LEU B O 1
ATOM 7771 N N . GLY B 1 357 ? 9.383 20.812 13.25 1 98.44 357 GLY B N 1
ATOM 7772 C CA . GLY B 1 357 ? 8.297 19.859 13.047 1 98.44 357 GLY B CA 1
ATOM 7773 C C . GLY B 1 357 ? 8.133 18.891 14.195 1 98.44 357 GLY B C 1
ATOM 7774 O O . GLY B 1 357 ? 9.078 18.172 14.555 1 98.44 357 GLY B O 1
ATOM 7775 N N . ASN B 1 358 ? 6.957 18.766 14.773 1 98.56 358 ASN B N 1
ATOM 7776 C CA . ASN B 1 358 ? 6.711 17.969 15.977 1 98.56 358 ASN B CA 1
ATOM 7777 C C . ASN B 1 358 ? 6.297 16.547 15.641 1 98.56 358 ASN B C 1
ATOM 7779 O O . ASN B 1 358 ? 5.473 16.328 14.75 1 98.56 358 ASN B O 1
ATOM 7783 N N . VAL B 1 359 ? 6.852 15.578 16.391 1 98.56 359 VAL B N 1
ATOM 7784 C CA . VAL B 1 359 ? 6.48 14.18 16.203 1 98.56 359 VAL B CA 1
ATOM 7785 C C . VAL B 1 359 ? 4.996 13.992 16.516 1 98.56 359 VAL B C 1
ATOM 7787 O O . VAL B 1 359 ? 4.465 14.617 17.438 1 98.56 359 VAL B O 1
ATOM 7790 N N . HIS B 1 360 ? 4.344 13.195 15.727 1 98.38 360 HIS B N 1
ATOM 7791 C CA . HIS B 1 360 ? 2.947 12.883 16.016 1 98.38 360 HIS B CA 1
ATOM 7792 C C . HIS B 1 360 ? 2.521 11.578 15.352 1 98.38 360 HIS B C 1
ATOM 7794 O O . HIS B 1 360 ? 3.143 11.141 14.383 1 98.38 360 HIS B O 1
ATOM 7800 N N . THR B 1 361 ? 1.514 10.953 15.898 1 98.19 361 THR B N 1
ATOM 7801 C CA . THR B 1 361 ? 0.902 9.742 15.367 1 98.19 361 THR B CA 1
ATOM 7802 C C . THR B 1 361 ? -0.525 10.016 14.906 1 98.19 361 THR B C 1
ATOM 7804 O O . THR B 1 361 ? -1.322 10.602 15.641 1 98.19 361 THR B O 1
ATOM 7807 N N . HIS B 1 362 ? -0.808 9.641 13.672 1 98.38 362 HIS B N 1
ATOM 7808 C CA . HIS B 1 362 ? -2.166 9.664 13.141 1 98.38 362 HIS B CA 1
ATOM 7809 C C . HIS B 1 362 ? -2.834 8.297 13.266 1 98.38 362 HIS B C 1
ATOM 7811 O O . HIS B 1 362 ? -2.232 7.277 12.93 1 98.38 362 HIS B O 1
ATOM 7817 N N . LEU B 1 363 ? -4.039 8.297 13.734 1 98.56 363 LEU B N 1
ATOM 7818 C CA . LEU B 1 363 ? -4.918 7.141 13.625 1 98.56 363 LEU B CA 1
ATOM 7819 C C . LEU B 1 363 ? -6.238 7.52 12.961 1 98.56 363 LEU B C 1
ATOM 7821 O O . LEU B 1 363 ? -6.742 8.625 13.164 1 98.56 363 LEU B O 1
ATOM 7825 N N . VAL B 1 364 ? -6.723 6.66 12.188 1 98.62 364 VAL B N 1
ATOM 7826 C CA . VAL B 1 364 ? -8.031 6.785 11.562 1 98.62 364 VAL B CA 1
ATOM 7827 C C . VAL B 1 364 ? -8.891 5.566 11.906 1 98.62 364 VAL B C 1
ATOM 7829 O O . VAL B 1 364 ? -8.406 4.434 11.867 1 98.62 364 VAL B O 1
ATOM 7832 N N . HIS B 1 365 ? -10.078 5.828 12.25 1 98.69 365 HIS B N 1
ATOM 7833 C CA . HIS B 1 365 ? -10.984 4.77 12.672 1 98.69 365 HIS B CA 1
ATOM 7834 C C . HIS B 1 365 ? -12.164 4.637 11.719 1 98.69 365 HIS B C 1
ATOM 7836 O O . HIS B 1 365 ? -12.703 5.645 11.25 1 98.69 365 HIS B O 1
ATOM 7842 N N . TYR B 1 366 ? -12.523 3.426 11.336 1 98.81 366 TYR B N 1
ATOM 7843 C CA . TYR B 1 366 ? -13.633 3.133 10.438 1 98.81 366 TYR B CA 1
ATOM 7844 C C . TYR B 1 366 ? -14.633 2.195 11.094 1 98.81 366 TYR B C 1
ATOM 7846 O O . TYR B 1 366 ? -14.266 1.341 11.898 1 98.81 366 TYR B O 1
ATOM 7854 N N . LYS B 1 367 ? -15.844 2.395 10.734 1 98.81 367 LYS B N 1
ATOM 7855 C CA . LYS B 1 367 ? -16.922 1.438 11 1 98.81 367 LYS B CA 1
ATOM 7856 C C . LYS B 1 367 ? -17.266 0.639 9.742 1 98.81 367 LYS B C 1
ATOM 7858 O O . LYS B 1 367 ? -17.547 1.215 8.695 1 98.81 367 LYS B O 1
ATOM 7863 N N . VAL B 1 368 ? -17.188 -0.606 9.828 1 98.88 368 VAL B N 1
ATOM 7864 C CA . VAL B 1 368 ? -17.578 -1.5 8.742 1 98.88 368 VAL B CA 1
ATOM 7865 C C . VAL B 1 368 ? -18.656 -2.465 9.234 1 98.88 368 VAL B C 1
ATOM 7867 O O . VAL B 1 368 ? -18.344 -3.504 9.82 1 98.88 368 VAL B O 1
ATOM 7870 N N . ASP B 1 369 ? -19.859 -2.111 8.961 1 98.69 369 ASP B N 1
ATOM 7871 C CA . ASP B 1 369 ? -21 -2.961 9.281 1 98.69 369 ASP B CA 1
ATOM 7872 C C . ASP B 1 369 ? -21.219 -4.004 8.188 1 98.69 369 ASP B C 1
ATOM 7874 O O . ASP B 1 369 ? -21.906 -3.738 7.195 1 98.69 369 ASP B O 1
ATOM 7878 N N . LEU B 1 370 ? -20.812 -5.203 8.445 1 98.38 370 LEU B N 1
ATOM 7879 C CA . LEU B 1 370 ? -20.75 -6.23 7.41 1 98.38 370 LEU B CA 1
ATOM 7880 C C . LEU B 1 370 ? -22.062 -7.008 7.336 1 98.38 370 LEU B C 1
ATOM 7882 O O . LEU B 1 370 ? -22.656 -7.32 8.367 1 98.38 370 LEU B O 1
ATOM 7886 N N . ASP B 1 371 ? -22.5 -7.203 6.203 1 98.31 371 ASP B N 1
ATOM 7887 C CA . ASP B 1 371 ? -23.594 -8.102 5.855 1 98.31 371 ASP B CA 1
ATOM 7888 C C . ASP B 1 371 ? -23.172 -9.094 4.777 1 98.31 371 ASP B C 1
ATOM 7890 O O . ASP B 1 371 ? -23.719 -9.086 3.67 1 98.31 371 ASP B O 1
ATOM 7894 N N . VAL B 1 372 ? -22.297 -9.953 5.113 1 98.31 372 VAL B N 1
ATOM 7895 C CA . VAL B 1 372 ? -21.719 -10.906 4.168 1 98.31 372 VAL B CA 1
ATOM 7896 C C . VAL B 1 372 ? -22.766 -11.977 3.824 1 98.31 372 VAL B C 1
ATOM 7898 O O . VAL B 1 372 ? -22.859 -12.992 4.516 1 98.31 372 VAL B O 1
ATOM 7901 N N . ALA B 1 373 ? -23.422 -11.773 2.707 1 97.12 373 ALA B N 1
ATOM 7902 C CA . ALA B 1 373 ? -24.5 -12.648 2.262 1 97.12 373 ALA B CA 1
ATOM 7903 C C . ALA B 1 373 ? -25.594 -12.75 3.316 1 97.12 373 ALA B C 1
ATOM 7905 O O . ALA B 1 373 ? -26.125 -13.836 3.564 1 97.12 373 ALA B O 1
ATOM 7906 N N . GLY B 1 374 ? -25.844 -11.781 3.986 1 97.31 374 GLY B N 1
ATOM 7907 C CA . GLY B 1 374 ? -26.828 -11.711 5.055 1 97.31 374 GLY B CA 1
ATOM 7908 C C . GLY B 1 374 ? -26.266 -11.148 6.348 1 97.31 374 GLY B C 1
ATOM 7909 O O . GLY B 1 374 ? -25.078 -10.836 6.434 1 97.31 374 GLY B O 1
ATOM 7910 N N . THR B 1 375 ? -27.078 -11.047 7.359 1 97.62 375 THR B N 1
ATOM 7911 C CA . THR B 1 375 ? -26.672 -10.391 8.594 1 97.62 375 THR B CA 1
ATOM 7912 C C . THR B 1 375 ? -26.078 -11.398 9.578 1 97.62 375 THR B C 1
ATOM 7914 O O . THR B 1 375 ? -25.406 -11.016 10.531 1 97.62 375 THR B O 1
ATOM 7917 N N . GLY B 1 376 ? -26.375 -12.664 9.414 1 98.31 376 GLY B N 1
ATOM 7918 C CA . GLY B 1 376 ? -25.828 -13.672 10.305 1 98.31 376 GLY B CA 1
ATOM 7919 C C . GLY B 1 376 ? -24.391 -14.023 9.977 1 98.31 376 GLY B C 1
ATOM 7920 O O . GLY B 1 376 ? -24.125 -14.883 9.133 1 98.31 376 GLY B O 1
ATOM 7921 N N . ASN B 1 377 ? -23.438 -13.383 10.703 1 98.75 377 ASN B N 1
ATOM 7922 C CA . ASN B 1 377 ? -22.016 -13.562 10.391 1 98.75 377 ASN B CA 1
ATOM 7923 C C . ASN B 1 377 ? -21.234 -14.016 11.617 1 98.75 377 ASN B C 1
ATOM 7925 O O . ASN B 1 377 ? -21.688 -13.844 12.75 1 98.75 377 ASN B O 1
ATOM 7929 N N . SER B 1 378 ? -20.141 -14.648 11.398 1 98.81 378 SER B N 1
ATOM 7930 C CA . SER B 1 378 ? -19.156 -15.039 12.398 1 98.81 378 SER B CA 1
ATOM 7931 C C . SER B 1 378 ? -17.75 -14.586 12 1 98.81 378 SER B C 1
ATOM 7933 O O . SER B 1 378 ? -17.484 -14.32 10.828 1 98.81 378 SER B O 1
ATOM 7935 N N . PHE B 1 379 ? -16.906 -14.484 13.102 1 98.75 379 PHE B N 1
ATOM 7936 C CA . PHE B 1 379 ? -15.562 -13.961 12.891 1 98.75 379 PHE B CA 1
ATOM 7937 C C . PHE B 1 379 ? -14.516 -15.008 13.258 1 98.75 379 PHE B C 1
ATOM 7939 O O . PHE B 1 379 ? -14.641 -15.688 14.281 1 98.75 379 PHE B O 1
ATOM 7946 N N . GLU B 1 380 ? -13.5 -15.117 12.383 1 98.69 380 GLU B N 1
ATOM 7947 C CA . GLU B 1 380 ? -12.359 -15.977 12.688 1 98.69 380 GLU B CA 1
ATOM 7948 C C . GLU B 1 380 ? -11.062 -15.391 12.148 1 98.69 380 GLU B C 1
ATOM 7950 O O . GLU B 1 380 ? -11.086 -14.594 11.203 1 98.69 380 GLU B O 1
ATOM 7955 N N . THR B 1 381 ? -9.969 -15.695 12.828 1 98.5 381 THR B N 1
ATOM 7956 C CA . THR B 1 381 ? -8.633 -15.391 12.32 1 98.5 381 THR B CA 1
ATOM 7957 C C . THR B 1 381 ? -7.961 -16.656 11.781 1 98.5 381 THR B C 1
ATOM 7959 O O . THR B 1 381 ? -8.273 -17.766 12.219 1 98.5 381 THR B O 1
ATOM 7962 N N . MET B 1 382 ? -7.219 -16.453 10.766 1 98 382 MET B N 1
ATOM 7963 C CA . MET B 1 382 ? -6.535 -17.594 10.156 1 98 382 MET B CA 1
ATOM 7964 C C . MET B 1 382 ? -5.086 -17.25 9.836 1 98 382 MET B C 1
ATOM 7966 O O . MET B 1 382 ? -4.773 -16.125 9.469 1 98 382 MET B O 1
ATOM 7970 N N . ASP B 1 383 ? -4.23 -18.156 10.086 1 96.75 383 ASP B N 1
ATOM 7971 C CA . ASP B 1 383 ? -2.812 -18.141 9.742 1 96.75 383 ASP B CA 1
ATOM 7972 C C . ASP B 1 383 ? -2.301 -19.547 9.422 1 96.75 383 ASP B C 1
ATOM 7974 O O . ASP B 1 383 ? -3.078 -20.422 9.055 1 96.75 383 ASP B O 1
ATOM 7978 N N . VAL B 1 384 ? -0.972 -19.672 9.469 1 96.81 384 VAL B N 1
ATOM 7979 C CA . VAL B 1 384 ? -0.449 -21 9.18 1 96.81 384 VAL B CA 1
ATOM 7980 C C . VAL B 1 384 ? 0.346 -21.516 10.375 1 96.81 384 VAL B C 1
ATOM 7982 O O . VAL B 1 384 ? 0.928 -20.719 11.125 1 96.81 384 VAL B O 1
ATOM 7985 N N . GLY B 1 385 ? 0.225 -22.781 10.594 1 97.12 385 GLY B N 1
ATOM 7986 C CA . GLY B 1 385 ? 1.159 -23.531 11.414 1 97.12 385 GLY B CA 1
ATOM 7987 C C . GLY B 1 385 ? 2.025 -24.484 10.609 1 97.12 385 GLY B C 1
ATOM 7988 O O . GLY B 1 385 ? 1.82 -24.641 9.406 1 97.12 385 GLY B O 1
ATOM 7989 N N . PHE B 1 386 ? 3.053 -25 11.211 1 97.69 386 PHE B N 1
ATOM 7990 C CA . PHE B 1 386 ? 3.887 -26 10.539 1 97.69 386 PHE B CA 1
ATOM 7991 C C . PHE B 1 386 ? 3.77 -27.359 11.227 1 97.69 386 PHE B C 1
ATOM 7993 O O . PHE B 1 386 ? 3.717 -27.422 12.453 1 97.69 386 PHE B O 1
ATOM 8000 N N . GLU B 1 387 ? 3.588 -28.312 10.469 1 97.81 387 GLU B N 1
ATOM 8001 C CA . GLU B 1 387 ? 3.623 -29.672 11.008 1 97.81 387 GLU B CA 1
ATOM 8002 C C . GLU B 1 387 ? 4.816 -30.438 10.453 1 97.81 387 GLU B C 1
ATOM 8004 O O . GLU B 1 387 ? 5.328 -30.125 9.383 1 97.81 387 GLU B O 1
ATOM 8009 N N . ASN B 1 388 ? 5.305 -31.312 11.234 1 97.31 388 ASN B N 1
ATOM 8010 C CA . ASN B 1 388 ? 6.359 -32.25 10.898 1 97.31 388 ASN B CA 1
ATOM 8011 C C . ASN B 1 388 ? 5.824 -33.688 10.844 1 97.31 388 ASN B C 1
ATOM 8013 O O . ASN B 1 388 ? 5.598 -34.312 11.883 1 97.31 388 ASN B O 1
ATOM 8017 N N . ILE B 1 389 ? 5.676 -34.219 9.68 1 96.94 389 ILE B N 1
ATOM 8018 C CA . ILE B 1 389 ? 5.02 -35.531 9.539 1 96.94 389 ILE B CA 1
ATOM 8019 C C . ILE B 1 389 ? 5.973 -36.5 8.875 1 96.94 389 ILE B C 1
ATOM 8021 O O . ILE B 1 389 ? 6.977 -36.125 8.281 1 96.94 389 ILE B O 1
ATOM 8025 N N . SER B 1 390 ? 5.609 -37.812 9 1 97.31 390 SER B N 1
ATOM 8026 C CA . SER B 1 390 ? 6.328 -38.812 8.242 1 97.31 390 SER B CA 1
ATOM 8027 C C . SER B 1 390 ? 6.098 -38.656 6.742 1 97.31 390 SER B C 1
ATOM 8029 O O . SER B 1 390 ? 4.98 -38.375 6.309 1 97.31 390 SER B O 1
ATOM 8031 N N . ASN B 1 391 ? 7.152 -38.812 5.98 1 96.56 391 ASN B N 1
ATOM 8032 C CA . ASN B 1 391 ? 7.035 -38.781 4.523 1 96.56 391 ASN B CA 1
ATOM 8033 C C . ASN B 1 391 ? 6.336 -40 3.973 1 96.56 391 ASN B C 1
ATOM 8035 O O . ASN B 1 391 ? 6.832 -41.125 4.117 1 96.56 391 ASN B O 1
ATOM 8039 N N . PRO B 1 392 ? 5.258 -39.781 3.332 1 95.06 392 PRO B N 1
ATOM 8040 C CA . PRO B 1 392 ? 4.469 -40.938 2.926 1 95.06 392 PRO B CA 1
ATOM 8041 C C . PRO B 1 392 ? 5.164 -41.781 1.852 1 95.06 392 PRO B C 1
ATOM 8043 O O . PRO B 1 392 ? 4.891 -43 1.725 1 95.06 392 PRO B O 1
ATOM 8046 N N . TRP B 1 393 ? 6.031 -41.25 1.045 1 95.12 393 TRP B N 1
ATOM 8047 C CA . TRP B 1 393 ? 6.605 -42 -0.074 1 95.12 393 TRP B CA 1
ATOM 8048 C C . TRP B 1 393 ? 8.07 -42.344 0.186 1 95.12 393 TRP B C 1
ATOM 8050 O O . TRP B 1 393 ? 8.742 -42.906 -0.667 1 95.12 393 TRP B O 1
ATOM 8060 N N . SER B 1 394 ? 8.578 -41.844 1.248 1 95.25 394 SER B N 1
ATOM 8061 C CA . SER B 1 394 ? 9.961 -42.156 1.621 1 95.25 394 SER B CA 1
ATOM 8062 C C . SER B 1 394 ? 10.07 -42.531 3.092 1 95.25 394 SER B C 1
ATOM 8064 O O . SER B 1 394 ? 10.359 -41.688 3.941 1 95.25 394 SER B O 1
ATOM 8066 N N . PRO B 1 395 ? 10 -43.844 3.377 1 93.38 395 PRO B N 1
ATOM 8067 C CA . PRO B 1 395 ? 10.055 -44.312 4.77 1 93.38 395 PRO B CA 1
ATOM 8068 C C . PRO B 1 395 ? 11.289 -43.781 5.512 1 93.38 395 PRO B C 1
ATOM 8070 O O . PRO B 1 395 ? 12.398 -43.844 4.973 1 93.38 395 PRO B O 1
ATOM 8073 N N . GLY B 1 396 ? 11.062 -43.281 6.711 1 94.81 396 GLY B N 1
ATOM 8074 C CA . GLY B 1 396 ? 12.156 -42.781 7.527 1 94.81 396 GLY B CA 1
ATOM 8075 C C . GLY B 1 396 ? 12.391 -41.281 7.363 1 94.81 396 GLY B C 1
ATOM 8076 O O . GLY B 1 396 ? 12.984 -40.656 8.234 1 94.81 396 GLY B O 1
ATOM 8077 N N . ALA B 1 397 ? 11.938 -40.75 6.273 1 95.88 397 ALA B N 1
ATOM 8078 C CA . ALA B 1 397 ? 12.117 -39.344 6.023 1 95.88 397 ALA B CA 1
ATOM 8079 C C . ALA B 1 397 ? 10.953 -38.531 6.586 1 95.88 397 ALA B C 1
ATOM 8081 O O . ALA B 1 397 ? 9.93 -39.094 6.977 1 95.88 397 ALA B O 1
ATOM 8082 N N . ARG B 1 398 ? 11.234 -37.219 6.742 1 96.38 398 ARG B N 1
ATOM 8083 C CA . ARG B 1 398 ? 10.227 -36.281 7.258 1 96.38 398 ARG B CA 1
ATOM 8084 C C . ARG B 1 398 ? 9.945 -35.188 6.266 1 96.38 398 ARG B C 1
ATOM 8086 O O . ARG B 1 398 ? 10.797 -34.844 5.445 1 96.38 398 ARG B O 1
ATOM 8093 N N . VAL B 1 399 ? 8.781 -34.656 6.312 1 95.75 399 VAL B N 1
ATOM 8094 C CA . VAL B 1 399 ? 8.398 -33.5 5.547 1 95.75 399 VAL B CA 1
ATOM 8095 C C . VAL B 1 399 ? 7.777 -32.438 6.473 1 95.75 399 VAL B C 1
ATOM 8097 O O . VAL B 1 399 ? 6.938 -32.781 7.316 1 95.75 399 VAL B O 1
ATOM 8100 N N . VAL B 1 400 ? 8.266 -31.203 6.422 1 97.25 400 VAL B N 1
ATOM 8101 C CA . VAL B 1 400 ? 7.66 -30.078 7.121 1 97.25 400 VAL B CA 1
ATOM 8102 C C . VAL B 1 400 ? 6.887 -29.203 6.133 1 97.25 400 VAL B C 1
ATOM 8104 O O . VAL B 1 400 ? 7.422 -28.797 5.098 1 97.25 400 VAL B O 1
ATOM 8107 N N . GLN B 1 401 ? 5.609 -28.953 6.418 1 97.44 401 GLN B N 1
ATOM 8108 C CA . GLN B 1 401 ? 4.781 -28.141 5.527 1 97.44 401 GLN B CA 1
ATOM 8109 C C . GLN B 1 401 ? 3.793 -27.297 6.316 1 97.44 401 GLN B C 1
ATOM 8111 O O . GLN B 1 401 ? 3.477 -27.609 7.465 1 97.44 401 GLN B O 1
ATOM 8116 N N . PRO B 1 402 ? 3.393 -26.172 5.73 1 98.12 402 PRO B N 1
ATOM 8117 C CA . PRO B 1 402 ? 2.385 -25.328 6.379 1 98.12 402 PRO B CA 1
ATOM 8118 C C . PRO B 1 402 ? 0.978 -25.906 6.281 1 98.12 402 PRO B C 1
ATOM 8120 O O . PRO B 1 402 ? 0.663 -26.609 5.316 1 98.12 402 PRO B O 1
ATOM 8123 N N . TRP B 1 403 ? 0.191 -25.672 7.207 1 98.31 403 TRP B N 1
ATOM 8124 C CA . TRP B 1 403 ? -1.232 -26 7.227 1 98.31 403 TRP B CA 1
ATOM 8125 C C . TRP B 1 403 ? -2.045 -24.828 7.793 1 98.31 403 TRP B C 1
ATOM 8127 O O . TRP B 1 403 ? -1.503 -23.953 8.477 1 98.31 403 TRP B O 1
ATOM 8137 N N . LEU B 1 404 ? -3.336 -24.781 7.473 1 98.25 404 LEU B N 1
ATOM 8138 C CA . LEU B 1 404 ? -4.195 -23.672 7.871 1 98.25 404 LEU B CA 1
ATOM 8139 C C . LEU B 1 404 ? -4.59 -23.797 9.344 1 98.25 404 LEU B C 1
ATOM 8141 O O . LEU B 1 404 ? -5.168 -24.812 9.75 1 98.25 404 LEU B O 1
ATOM 8145 N N . ARG B 1 405 ? -4.246 -22.844 10.078 1 97.88 405 ARG B N 1
ATOM 8146 C CA . ARG B 1 405 ? -4.668 -22.75 11.469 1 97.88 405 ARG B CA 1
ATOM 8147 C C . ARG B 1 405 ? -5.785 -21.719 11.625 1 97.88 405 ARG B C 1
ATOM 8149 O O . ARG B 1 405 ? -5.539 -20.516 11.594 1 97.88 405 ARG B O 1
ATOM 8156 N N . ARG B 1 406 ? -6.945 -22.203 11.828 1 97.25 406 ARG B N 1
ATOM 8157 C CA . ARG B 1 406 ? -8.133 -21.375 11.977 1 97.25 406 ARG B CA 1
ATOM 8158 C C . ARG B 1 406 ? -8.5 -21.188 13.445 1 97.25 406 ARG B C 1
ATOM 8160 O O . ARG B 1 406 ? -8.43 -22.141 14.227 1 97.25 406 ARG B O 1
ATOM 8167 N N . GLN B 1 407 ? -8.812 -19.969 13.812 1 98.06 407 GLN B N 1
ATOM 8168 C CA . GLN B 1 407 ? -9.18 -19.656 15.195 1 98.06 407 GLN B CA 1
ATOM 8169 C C . GLN B 1 407 ? -10.461 -18.828 15.25 1 98.06 407 GLN B C 1
ATOM 8171 O O . GLN B 1 407 ? -10.422 -17.609 15.227 1 98.06 407 GLN B O 1
ATOM 8176 N N . PRO B 1 408 ? -11.594 -19.547 15.445 1 98.31 408 PRO B N 1
ATOM 8177 C CA . PRO B 1 408 ? -12.828 -18.781 15.672 1 98.31 408 PRO B CA 1
ATOM 8178 C C . PRO B 1 408 ? -12.734 -17.859 16.875 1 98.31 408 PRO B C 1
ATOM 8180 O O . PRO B 1 408 ? -12.203 -18.25 17.922 1 98.31 408 PRO B O 1
ATOM 8183 N N . ARG B 1 409 ? -13.062 -16.688 16.672 1 98.62 409 ARG B N 1
ATOM 8184 C CA . ARG B 1 409 ? -13.234 -15.727 17.766 1 98.62 409 ARG B CA 1
ATOM 8185 C C . ARG B 1 409 ? -14.711 -15.555 18.125 1 98.62 409 ARG B C 1
ATOM 8187 O O . ARG B 1 409 ? -15.445 -14.875 17.406 1 98.62 409 ARG B O 1
ATOM 8194 N N . ARG B 1 410 ? -15.117 -16.031 19.281 1 98.56 410 ARG B N 1
ATOM 8195 C CA . ARG B 1 410 ? -16.547 -16.25 19.531 1 98.56 410 ARG B CA 1
ATOM 8196 C C . ARG B 1 410 ? -17.156 -15.102 20.312 1 98.56 410 ARG B C 1
ATOM 8198 O O . ARG B 1 410 ? -18.375 -14.961 20.359 1 98.56 410 ARG B O 1
ATOM 8205 N N . THR B 1 411 ? -16.297 -14.258 20.938 1 98.75 411 THR B N 1
ATOM 8206 C CA . THR B 1 411 ? -16.797 -13.125 21.703 1 98.75 411 THR B CA 1
ATOM 8207 C C . THR B 1 411 ? -16.094 -11.844 21.281 1 98.75 411 THR B C 1
ATOM 8209 O O . THR B 1 411 ? -15.055 -11.883 20.625 1 98.75 411 THR B O 1
ATOM 8212 N N . GLU B 1 412 ? -16.641 -10.75 21.703 1 98.75 412 GLU B N 1
ATOM 8213 C CA . GLU B 1 412 ? -16.078 -9.438 21.359 1 98.75 412 GLU B CA 1
ATOM 8214 C C . GLU B 1 412 ? -14.688 -9.258 21.953 1 98.75 412 GLU B C 1
ATOM 8216 O O . GLU B 1 412 ? -13.797 -8.711 21.297 1 98.75 412 GLU B O 1
ATOM 8221 N N . ARG B 1 413 ? -14.484 -9.711 23.109 1 98.19 413 ARG B N 1
ATOM 8222 C CA . ARG B 1 413 ? -13.18 -9.562 23.75 1 98.19 413 ARG B CA 1
ATOM 8223 C C . ARG B 1 413 ? -12.117 -10.383 23.016 1 98.19 413 ARG B C 1
ATOM 8225 O O . ARG B 1 413 ? -10.984 -9.938 22.859 1 98.19 413 ARG B O 1
ATOM 8232 N N . GLN B 1 414 ? -12.547 -11.562 22.609 1 98.06 414 GLN B N 1
ATOM 8233 C CA . GLN B 1 414 ? -11.633 -12.398 21.844 1 98.06 414 GLN B CA 1
ATOM 8234 C C . GLN B 1 414 ? -11.312 -11.766 20.484 1 98.06 414 GLN B C 1
ATOM 8236 O O . GLN B 1 414 ? -10.242 -12 19.922 1 98.06 414 GLN B O 1
ATOM 8241 N N . ALA B 1 415 ? -12.25 -10.961 20.016 1 98.62 415 ALA B N 1
ATOM 8242 C CA . ALA B 1 415 ? -12.133 -10.398 18.672 1 98.62 415 ALA B CA 1
ATOM 8243 C C . ALA B 1 415 ? -11.578 -8.977 18.734 1 98.62 415 ALA B C 1
ATOM 8245 O O . ALA B 1 415 ? -11.586 -8.258 17.719 1 98.62 415 ALA B O 1
ATOM 8246 N N . ALA B 1 416 ? -11.203 -8.5 19.906 1 98.44 416 ALA B N 1
ATOM 8247 C CA . ALA B 1 416 ? -10.492 -7.23 20.047 1 98.44 416 ALA B CA 1
ATOM 8248 C C . ALA B 1 416 ? -8.984 -7.434 19.953 1 98.44 416 ALA B C 1
ATOM 8250 O O . ALA B 1 416 ? -8.344 -7.809 20.938 1 98.44 416 ALA B O 1
ATOM 8251 N N . LEU B 1 417 ? -8.406 -7.16 18.828 1 98.12 417 LEU B N 1
ATOM 8252 C CA . LEU B 1 417 ? -7.004 -7.449 18.547 1 98.12 417 LEU B CA 1
ATOM 8253 C C . LEU B 1 417 ? -6.133 -6.234 18.844 1 98.12 417 LEU B C 1
ATOM 8255 O O . LEU B 1 417 ? -6.211 -5.219 18.156 1 98.12 417 LEU B O 1
ATOM 8259 N N . PRO B 1 418 ? -5.316 -6.281 19.797 1 95.88 418 PRO B N 1
ATOM 8260 C CA . PRO B 1 418 ? -4.637 -5.09 20.312 1 95.88 418 PRO B CA 1
ATOM 8261 C C . PRO B 1 418 ? -3.52 -4.605 19.391 1 95.88 418 PRO B C 1
ATOM 8263 O O . PRO B 1 418 ? -2.85 -5.418 18.75 1 95.88 418 PRO B O 1
ATOM 8266 N N . LEU B 1 419 ? -3.287 -3.324 19.438 1 93.19 419 LEU B N 1
ATOM 8267 C CA . LEU B 1 419 ? -2.1 -2.74 18.828 1 93.19 419 LEU B CA 1
ATOM 8268 C C . LEU B 1 419 ? -0.837 -3.174 19.562 1 93.19 419 LEU B C 1
ATOM 8270 O O . LEU B 1 419 ? -0.858 -3.359 20.781 1 93.19 419 LEU B O 1
ATOM 8274 N N . GLY B 1 420 ? 0.266 -3.373 18.859 1 85.75 420 GLY B N 1
ATOM 8275 C CA . GLY B 1 420 ? 1.518 -3.775 19.484 1 85.75 420 GLY B CA 1
ATOM 8276 C C . GLY B 1 420 ? 1.771 -5.27 19.406 1 85.75 420 GLY B C 1
ATOM 8277 O O . GLY B 1 420 ? 2.885 -5.73 19.656 1 85.75 420 GLY B O 1
ATOM 8278 N N . ALA B 1 421 ? 0.694 -5.934 19.156 1 88.19 421 ALA B N 1
ATOM 8279 C CA . ALA B 1 421 ? 0.845 -7.363 18.906 1 88.19 421 ALA B CA 1
ATOM 8280 C C . ALA B 1 421 ? 0.675 -7.672 17.422 1 88.19 421 ALA B C 1
ATOM 8282 O O . ALA B 1 421 ? -0.021 -6.945 16.703 1 88.19 421 ALA B O 1
ATOM 8283 N N . PRO B 1 422 ? 1.34 -8.75 17 1 87.94 422 PRO B N 1
ATOM 8284 C CA . PRO B 1 422 ? 1.172 -9.109 15.594 1 87.94 422 PRO B CA 1
ATOM 8285 C C . PRO B 1 422 ? -0.281 -9.406 15.227 1 87.94 422 PRO B C 1
ATOM 8287 O O . PRO B 1 422 ? -0.987 -10.07 15.992 1 87.94 422 PRO B O 1
ATOM 8290 N N . LEU B 1 423 ? -0.723 -8.891 14.188 1 92.12 423 LEU B N 1
ATOM 8291 C CA . LEU B 1 423 ? -2.061 -9.125 13.656 1 92.12 423 LEU B CA 1
ATOM 8292 C C . LEU B 1 423 ? -2.092 -10.391 12.805 1 92.12 423 LEU B C 1
ATOM 8294 O O . LEU B 1 423 ? -1.245 -10.57 11.922 1 92.12 423 LEU B O 1
ATOM 8298 N N . PRO B 1 424 ? -3.072 -11.273 13.102 1 94.5 424 PRO B N 1
ATOM 8299 C CA . PRO B 1 424 ? -3.191 -12.406 12.188 1 94.5 424 PRO B CA 1
ATOM 8300 C C . PRO B 1 424 ? -3.354 -11.977 10.727 1 94.5 424 PRO B C 1
ATOM 8302 O O . PRO B 1 424 ? -4.016 -10.969 10.453 1 94.5 424 PRO B O 1
ATOM 8305 N N . ARG B 1 425 ? -2.869 -12.82 9.828 1 96.19 425 ARG B N 1
ATOM 8306 C CA . ARG B 1 425 ? -2.77 -12.359 8.445 1 96.19 425 ARG B CA 1
ATOM 8307 C C . ARG B 1 425 ? -4.117 -12.469 7.734 1 96.19 425 ARG B C 1
ATOM 8309 O O . ARG B 1 425 ? -4.332 -11.82 6.707 1 96.19 425 ARG B O 1
ATOM 8316 N N . TYR B 1 426 ? -5.039 -13.289 8.203 1 98.25 426 TYR B N 1
ATOM 8317 C CA . TYR B 1 426 ? -6.383 -13.344 7.645 1 98.25 426 TYR B CA 1
ATOM 8318 C C . TYR B 1 426 ? -7.43 -13.016 8.703 1 98.25 426 TYR B C 1
ATOM 8320 O O . TYR B 1 426 ? -7.477 -13.664 9.758 1 98.25 426 TYR B O 1
ATOM 8328 N N . LEU B 1 427 ? -8.188 -12.047 8.461 1 98.81 427 LEU B N 1
ATOM 8329 C CA . LEU B 1 427 ? -9.352 -11.648 9.242 1 98.81 427 LEU B CA 1
ATOM 8330 C C . LEU B 1 427 ? -10.641 -11.914 8.477 1 98.81 427 LEU B C 1
ATOM 8332 O O . LEU B 1 427 ? -11.031 -11.125 7.621 1 98.81 427 LEU B O 1
ATOM 8336 N N . LEU B 1 428 ? -11.367 -12.969 8.836 1 98.81 428 LEU B N 1
ATOM 8337 C CA . LEU B 1 428 ? -12.422 -13.5 7.984 1 98.81 428 LEU B CA 1
ATOM 8338 C C . LEU B 1 428 ? -13.789 -13.32 8.633 1 98.81 428 LEU B C 1
ATOM 8340 O O . LEU B 1 428 ? -13.977 -13.648 9.805 1 98.81 428 LEU B O 1
ATOM 8344 N N . PHE B 1 429 ? -14.672 -12.758 7.926 1 98.88 429 PHE B N 1
ATOM 8345 C CA . PHE B 1 429 ? -16.094 -12.664 8.258 1 98.88 429 PHE B CA 1
ATOM 8346 C C . PHE B 1 429 ? -16.922 -13.555 7.348 1 98.88 429 PHE B C 1
ATOM 8348 O O . PHE B 1 429 ? -16.891 -13.414 6.125 1 98.88 429 PHE B O 1
ATOM 8355 N N . SER B 1 430 ? -17.703 -14.508 7.91 1 98.62 430 SER B N 1
ATOM 8356 C CA . SER B 1 430 ? -18.391 -15.484 7.074 1 98.62 430 SER B CA 1
ATOM 8357 C C . SER B 1 430 ? -19.844 -15.641 7.488 1 98.62 430 SER B C 1
ATOM 8359 O O . SER B 1 430 ? -20.203 -15.352 8.633 1 98.62 430 SER B O 1
ATOM 8361 N N . ASN B 1 431 ? -20.672 -15.953 6.566 1 98.5 431 ASN B N 1
ATOM 8362 C CA . ASN B 1 431 ? -22.016 -16.438 6.828 1 98.5 431 ASN B CA 1
ATOM 8363 C C . ASN B 1 431 ? -22.062 -17.953 6.91 1 98.5 431 ASN B C 1
ATOM 8365 O O . ASN B 1 431 ? -21.969 -18.641 5.891 1 98.5 431 ASN B O 1
ATOM 8369 N N . PRO B 1 432 ? -22.25 -18.5 8.094 1 96.88 432 PRO B N 1
ATOM 8370 C CA . PRO B 1 432 ? -22.188 -19.969 8.242 1 96.88 432 PRO B CA 1
ATOM 8371 C C . PRO B 1 432 ? -23.359 -20.672 7.582 1 96.88 432 PRO B C 1
ATOM 8373 O O . PRO B 1 432 ? -23.328 -21.891 7.398 1 96.88 432 PRO B O 1
ATOM 8376 N N . ARG B 1 433 ? -24.344 -19.938 7.129 1 97.19 433 ARG B N 1
ATOM 8377 C CA . ARG B 1 433 ? -25.562 -20.547 6.594 1 97.19 433 ARG B CA 1
ATOM 8378 C C . ARG B 1 433 ? -25.578 -20.469 5.07 1 97.19 433 ARG B C 1
ATOM 8380 O O . ARG B 1 433 ? -26.469 -21.031 4.43 1 97.19 433 ARG B O 1
ATOM 8387 N N . GLN B 1 434 ? -24.719 -19.719 4.582 1 97.69 434 GLN B N 1
ATOM 8388 C CA . GLN B 1 434 ? -24.656 -19.562 3.133 1 97.69 434 GLN B CA 1
ATOM 8389 C C . GLN B 1 434 ? -23.359 -20.156 2.568 1 97.69 434 GLN B C 1
ATOM 8391 O O . GLN B 1 434 ? -22.266 -19.797 3.006 1 97.69 434 GLN B O 1
ATOM 8396 N N . ARG B 1 435 ? -23.5 -20.984 1.588 1 98 435 ARG B N 1
ATOM 8397 C CA . ARG B 1 435 ? -22.344 -21.656 0.995 1 98 435 ARG B CA 1
ATOM 8398 C C . ARG B 1 435 ? -22.203 -21.297 -0.481 1 98 435 ARG B C 1
ATOM 8400 O O . ARG B 1 435 ? -23.188 -21 -1.152 1 98 435 ARG B O 1
ATOM 8407 N N . ASN B 1 436 ? -21 -21.25 -0.963 1 97.81 436 ASN B N 1
ATOM 8408 C CA . ASN B 1 436 ? -20.828 -21.156 -2.408 1 97.81 436 ASN B CA 1
ATOM 8409 C C . ASN B 1 436 ? -20.891 -22.516 -3.082 1 97.81 436 ASN B C 1
ATOM 8411 O O . ASN B 1 436 ? -21.188 -23.516 -2.428 1 97.81 436 ASN B O 1
ATOM 8415 N N . ARG B 1 437 ? -20.641 -22.516 -4.297 1 97.25 437 ARG B N 1
ATOM 8416 C CA . ARG B 1 437 ? -20.812 -23.719 -5.098 1 97.25 437 ARG B CA 1
ATOM 8417 C C . ARG B 1 437 ? -19.859 -24.828 -4.625 1 97.25 437 ARG B C 1
ATOM 8419 O O . ARG B 1 437 ? -20.156 -26.016 -4.793 1 97.25 437 ARG B O 1
ATOM 8426 N N . TRP B 1 438 ? -18.828 -24.5 -3.963 1 97.5 438 TRP B N 1
ATOM 8427 C CA . TRP B 1 438 ? -17.797 -25.484 -3.605 1 97.5 438 TRP B CA 1
ATOM 8428 C C . TRP B 1 438 ? -17.891 -25.859 -2.131 1 97.5 438 TRP B C 1
ATOM 8430 O O . TRP B 1 438 ? -17.016 -26.531 -1.6 1 97.5 438 TRP B O 1
ATOM 8440 N N . GLY B 1 439 ? -18.859 -25.312 -1.505 1 96.69 439 GLY B N 1
ATOM 8441 C CA . GLY B 1 439 ? -19.172 -25.766 -0.161 1 96.69 439 GLY B CA 1
ATOM 8442 C C . GLY B 1 439 ? -18.578 -24.891 0.923 1 96.69 439 GLY B C 1
ATOM 8443 O O . GLY B 1 439 ? -18.672 -25.203 2.109 1 96.69 439 GLY B O 1
ATOM 8444 N N . HIS B 1 440 ? -18 -23.859 0.571 1 97.75 440 HIS B N 1
ATOM 8445 C CA . HIS B 1 440 ? -17.422 -22.969 1.566 1 97.75 440 HIS B CA 1
ATOM 8446 C C . HIS B 1 440 ? -18.453 -21.984 2.111 1 97.75 440 HIS B C 1
ATOM 8448 O O . HIS B 1 440 ? -19.344 -21.547 1.376 1 97.75 440 HIS B O 1
ATOM 8454 N N . ALA B 1 441 ? -18.344 -21.703 3.449 1 98.19 441 ALA B N 1
ATOM 8455 C CA . ALA B 1 441 ? -19.094 -20.547 3.928 1 98.19 441 ALA B CA 1
ATOM 8456 C C . ALA B 1 441 ? -18.703 -19.281 3.166 1 98.19 441 ALA B C 1
ATOM 8458 O O . ALA B 1 441 ? -17.516 -19.016 2.961 1 98.19 441 ALA B O 1
ATOM 8459 N N . ARG B 1 442 ? -19.688 -18.594 2.676 1 98.56 442 ARG B N 1
ATOM 8460 C CA . ARG B 1 442 ? -19.375 -17.359 1.962 1 98.56 442 ARG B CA 1
ATOM 8461 C C . ARG B 1 442 ? -18.766 -16.312 2.898 1 98.56 442 ARG B C 1
ATOM 8463 O O . ARG B 1 442 ? -19.281 -16.078 3.996 1 98.56 442 ARG B O 1
ATOM 8470 N N . SER B 1 443 ? -17.609 -15.734 2.461 1 98.75 443 SER B N 1
ATOM 8471 C CA . SER B 1 443 ? -16.844 -14.922 3.396 1 98.75 443 SER B CA 1
ATOM 8472 C C . SER B 1 443 ? -16.172 -13.742 2.689 1 98.75 443 SER B C 1
ATOM 8474 O O . SER B 1 443 ? -15.984 -13.773 1.472 1 98.75 443 SER B O 1
ATOM 8476 N N . TYR B 1 444 ? -15.898 -12.711 3.414 1 98.81 444 TYR B N 1
ATOM 8477 C CA . TYR B 1 444 ? -15 -11.609 3.084 1 98.81 444 TYR B CA 1
ATOM 8478 C C . TYR B 1 444 ? -13.898 -11.477 4.125 1 98.81 444 TYR B C 1
ATOM 8480 O O . TYR B 1 444 ? -14.07 -11.883 5.277 1 98.81 444 TYR B O 1
ATOM 8488 N N . ARG B 1 445 ? -12.789 -10.938 3.682 1 98.5 445 ARG B N 1
ATOM 8489 C CA . ARG B 1 445 ? -11.719 -10.68 4.637 1 98.5 445 ARG B CA 1
ATOM 8490 C C . ARG B 1 445 ? -11.344 -9.195 4.648 1 98.5 445 ARG B C 1
ATOM 8492 O O . ARG B 1 445 ? -11.578 -8.484 3.674 1 98.5 445 ARG B O 1
ATOM 8499 N N . ILE B 1 446 ? -10.852 -8.742 5.793 1 98.75 446 ILE B N 1
ATOM 8500 C CA . ILE B 1 446 ? -10.258 -7.418 5.93 1 98.75 446 ILE B CA 1
ATOM 8501 C C . ILE B 1 446 ? -8.734 -7.531 5.934 1 98.75 446 ILE B C 1
ATOM 8503 O O . ILE B 1 446 ? -8.172 -8.352 6.66 1 98.75 446 ILE B O 1
ATOM 8507 N N . GLN B 1 447 ? -8.117 -6.793 5.055 1 98.44 447 GLN B N 1
ATOM 8508 C CA . GLN B 1 447 ? -6.664 -6.719 4.98 1 98.44 447 GLN B CA 1
ATOM 8509 C C . GLN B 1 447 ? -6.172 -5.293 5.215 1 98.44 447 GLN B C 1
ATOM 8511 O O . GLN B 1 447 ? -6.469 -4.391 4.426 1 98.44 447 GLN B O 1
ATOM 8516 N N . LEU B 1 448 ? -5.379 -5.082 6.234 1 97.69 448 LEU B N 1
ATOM 8517 C CA . LEU B 1 448 ? -4.957 -3.732 6.602 1 97.69 448 LEU B CA 1
ATOM 8518 C C . LEU B 1 448 ? -3.658 -3.357 5.898 1 97.69 448 LEU B C 1
ATOM 8520 O O . LEU B 1 448 ? -2.824 -4.223 5.617 1 97.69 448 LEU B O 1
ATOM 8524 N N . ARG B 1 449 ? -3.457 -2.146 5.559 1 96.75 449 ARG B N 1
ATOM 8525 C CA . ARG B 1 449 ? -2.227 -1.424 5.25 1 96.75 449 ARG B CA 1
ATOM 8526 C C . ARG B 1 449 ? -2.025 -0.251 6.203 1 96.75 449 ARG B C 1
ATOM 8528 O O . ARG B 1 449 ? -2.541 0.844 5.965 1 96.75 449 ARG B O 1
ATOM 8535 N N . SER B 1 450 ? -1.235 -0.554 7.223 1 96.44 450 SER B N 1
ATOM 8536 C CA . SER B 1 450 ? -1.202 0.373 8.352 1 96.44 450 SER B CA 1
ATOM 8537 C C . SER B 1 450 ? 0.147 0.332 9.062 1 96.44 450 SER B C 1
ATOM 8539 O O . SER B 1 450 ? 0.828 -0.695 9.047 1 96.44 450 SER B O 1
ATOM 8541 N N . HIS B 1 451 ? 0.596 1.438 9.602 1 95.31 451 HIS B N 1
ATOM 8542 C CA . HIS B 1 451 ? 1.742 1.564 10.492 1 95.31 451 HIS B CA 1
ATOM 8543 C C . HIS B 1 451 ? 1.331 2.156 11.836 1 95.31 451 HIS B C 1
ATOM 8545 O O . HIS B 1 451 ? 2.082 2.93 12.438 1 95.31 451 HIS B O 1
ATOM 8551 N N . ALA B 1 452 ? 0.189 1.83 12.25 1 94.94 452 ALA B N 1
ATOM 8552 C CA . ALA B 1 452 ? -0.385 2.379 13.477 1 94.94 452 ALA B CA 1
ATOM 8553 C C . ALA B 1 452 ? 0.42 1.952 14.695 1 94.94 452 ALA B C 1
ATOM 8555 O O . ALA B 1 452 ? 1.118 0.936 14.664 1 94.94 452 ALA B O 1
ATOM 8556 N N . GLY B 1 453 ? 0.377 2.758 15.734 1 94.62 453 GLY B N 1
ATOM 8557 C CA . GLY B 1 453 ? 0.926 2.496 17.062 1 94.62 453 GLY B CA 1
ATOM 8558 C C . GLY B 1 453 ? 0.181 3.217 18.172 1 94.62 453 GLY B C 1
ATOM 8559 O O . GLY B 1 453 ? -0.71 4.023 17.891 1 94.62 453 GLY B O 1
ATOM 8560 N N . ARG B 1 454 ? 0.63 2.91 19.328 1 94.81 454 ARG B N 1
ATOM 8561 C CA . ARG B 1 454 ? -0.013 3.525 20.484 1 94.81 454 ARG B CA 1
ATOM 8562 C C . ARG B 1 454 ? 0.197 5.035 20.5 1 94.81 454 ARG B C 1
ATOM 8564 O O . ARG B 1 454 ? 1.275 5.52 20.141 1 94.81 454 ARG B O 1
ATOM 8571 N N . VAL B 1 455 ? -0.816 5.664 20.922 1 96.94 455 VAL B N 1
ATOM 8572 C CA . VAL B 1 455 ? -0.716 7.117 20.922 1 96.94 455 VAL B CA 1
ATOM 8573 C C . VAL B 1 455 ? -0.586 7.629 22.344 1 96.94 455 VAL B C 1
ATOM 8575 O O . VAL B 1 455 ? -0.091 8.734 22.578 1 96.94 455 VAL B O 1
ATOM 8578 N N . LEU B 1 456 ? -1.078 6.934 23.297 1 97.25 456 LEU B N 1
ATOM 8579 C CA . LEU B 1 456 ? -0.95 7.16 24.734 1 97.25 456 LEU B CA 1
ATOM 8580 C C . LEU B 1 456 ? -0.921 5.84 25.484 1 97.25 456 LEU B C 1
ATOM 8582 O O . LEU B 1 456 ? -1.438 4.828 25 1 97.25 456 LEU B O 1
ATOM 8586 N N . PRO B 1 457 ? -0.294 5.895 26.672 1 95.94 457 PRO B N 1
ATOM 8587 C CA . PRO B 1 457 ? -0.411 4.684 27.484 1 95.94 457 PRO B CA 1
ATOM 8588 C C . PRO B 1 457 ? -1.857 4.355 27.859 1 95.94 457 PRO B C 1
ATOM 8590 O O . PRO B 1 457 ? -2.652 5.258 28.125 1 95.94 457 PRO B O 1
ATOM 8593 N N . ARG B 1 458 ? -2.131 3.107 27.891 1 93.94 458 ARG B N 1
ATOM 8594 C CA . ARG B 1 458 ? -3.475 2.652 28.234 1 93.94 458 ARG B CA 1
ATOM 8595 C C . ARG B 1 458 ? -3.879 3.133 29.625 1 93.94 458 ARG B C 1
ATOM 8597 O O . ARG B 1 458 ? -3.115 2.998 30.578 1 93.94 458 ARG B O 1
ATOM 8604 N N . GLY B 1 459 ? -4.992 3.711 29.672 1 91.12 459 GLY B N 1
ATOM 8605 C CA . GLY B 1 459 ? -5.523 4.145 30.953 1 91.12 459 GLY B CA 1
ATOM 8606 C C . GLY B 1 459 ? -5.227 5.598 31.266 1 91.12 459 GLY B C 1
ATOM 8607 O O . GLY B 1 459 ? -5.816 6.176 32.188 1 91.12 459 GLY B O 1
ATOM 8608 N N . TRP B 1 460 ? -4.254 6.152 30.547 1 93.69 460 TRP B N 1
ATOM 8609 C CA . TRP B 1 460 ? -4.02 7.578 30.734 1 93.69 460 TRP B CA 1
ATOM 8610 C C . TRP B 1 460 ? -5.301 8.375 30.516 1 93.69 460 TRP B C 1
ATOM 8612 O O . TRP B 1 460 ? -6.195 7.941 29.797 1 93.69 460 TRP B O 1
ATOM 8622 N N . LYS B 1 461 ? -5.441 9.531 31.109 1 89.56 461 LYS B N 1
ATOM 8623 C CA . LYS B 1 461 ? -6.68 10.297 31.219 1 89.56 461 LYS B CA 1
ATOM 8624 C C . LYS B 1 461 ? -7.273 10.586 29.844 1 89.56 461 LYS B C 1
ATOM 8626 O O . LYS B 1 461 ? -8.43 10.25 29.578 1 89.56 461 LYS B O 1
ATOM 8631 N N . GLU B 1 462 ? -6.551 11.164 28.891 1 94.88 462 GLU B N 1
ATOM 8632 C CA . GLU B 1 462 ? -7.09 11.531 27.578 1 94.88 462 GLU B CA 1
ATOM 8633 C C . GLU B 1 462 ? -7.266 10.305 26.688 1 94.88 462 GLU B C 1
ATOM 8635 O O . GLU B 1 462 ? -7.988 10.359 25.688 1 94.88 462 GLU B O 1
ATOM 8640 N N . GLU B 1 463 ? -6.602 9.203 27.016 1 96.81 463 GLU B N 1
ATOM 8641 C CA . GLU B 1 463 ? -6.641 7.992 26.203 1 96.81 463 GLU B CA 1
ATOM 8642 C C . GLU B 1 463 ? -8.047 7.41 26.141 1 96.81 463 GLU B C 1
ATOM 8644 O O . GLU B 1 463 ? -8.422 6.762 25.156 1 96.81 463 GLU B O 1
ATOM 8649 N N . LYS B 1 464 ? -8.867 7.703 27.109 1 95.31 464 LYS B N 1
ATOM 8650 C CA . LYS B 1 464 ? -10.234 7.211 27.188 1 95.31 464 LYS B CA 1
ATOM 8651 C C . LYS B 1 464 ? -11.07 7.715 26.016 1 95.31 464 LYS B C 1
ATOM 8653 O O . LYS B 1 464 ? -12 7.035 25.578 1 95.31 464 LYS B O 1
ATOM 8658 N N . GLY B 1 465 ? -10.719 8.891 25.562 1 96.88 465 GLY B N 1
ATOM 8659 C CA . GLY B 1 465 ? -11.461 9.492 24.469 1 96.88 465 GLY B CA 1
ATOM 8660 C C . GLY B 1 465 ? -11.203 8.82 23.125 1 96.88 465 GLY B C 1
ATOM 8661 O O . GLY B 1 465 ? -11.945 9.031 22.172 1 96.88 465 GLY B O 1
ATOM 8662 N N . VAL B 1 466 ? -10.164 7.98 23.094 1 98.12 466 VAL B N 1
ATOM 8663 C CA . VAL B 1 466 ? -9.797 7.305 21.859 1 98.12 466 VAL B CA 1
ATOM 8664 C C . VAL B 1 466 ? -9.492 5.836 22.141 1 98.12 466 VAL B C 1
ATOM 8666 O O . VAL B 1 466 ? -8.531 5.277 21.609 1 98.12 466 VAL B O 1
ATOM 8669 N N . ALA B 1 467 ? -10.312 5.195 22.938 1 97.62 467 ALA B N 1
ATOM 8670 C CA . ALA B 1 467 ? -10.055 3.826 23.375 1 97.62 467 ALA B CA 1
ATOM 8671 C C . ALA B 1 467 ? -10.055 2.865 22.188 1 97.62 467 ALA B C 1
ATOM 8673 O O . ALA B 1 467 ? -9.484 1.776 22.266 1 97.62 467 ALA B O 1
ATOM 8674 N N . TRP B 1 468 ? -10.734 3.254 21.094 1 98.25 468 TRP B N 1
ATOM 8675 C CA . TRP B 1 468 ? -10.688 2.445 19.891 1 98.25 468 TRP B CA 1
ATOM 8676 C C . TRP B 1 468 ? -9.258 2.324 19.375 1 98.25 468 TRP B C 1
ATOM 8678 O O . TRP B 1 468 ? -8.93 1.366 18.672 1 98.25 468 TRP B O 1
ATOM 8688 N N . GLY B 1 469 ? -8.375 3.26 19.75 1 97.94 469 GLY B N 1
ATOM 8689 C CA . GLY B 1 469 ? -6.988 3.262 19.312 1 97.94 469 GLY B CA 1
ATOM 8690 C C . GLY B 1 469 ? -6.156 2.178 19.969 1 97.94 469 GLY B C 1
ATOM 8691 O O . GLY B 1 469 ? -4.969 2.033 19.672 1 97.94 469 GLY B O 1
ATOM 8692 N N . ARG B 1 470 ? -6.801 1.379 20.859 1 97.31 470 ARG B N 1
ATOM 8693 C CA . ARG B 1 470 ? -6.109 0.273 21.516 1 97.31 470 ARG B CA 1
ATOM 8694 C C . ARG B 1 470 ? -5.996 -0.931 20.594 1 97.31 470 ARG B C 1
ATOM 8696 O O . ARG B 1 470 ? -5.211 -1.848 20.844 1 97.31 470 ARG B O 1
ATOM 8703 N N . TYR B 1 471 ? -6.805 -0.903 19.469 1 97.94 471 TYR B N 1
ATOM 8704 C CA . TYR B 1 471 ? -6.98 -2.125 18.703 1 97.94 471 TYR B CA 1
ATOM 8705 C C . TYR B 1 471 ? -6.723 -1.872 17.219 1 97.94 471 TYR B C 1
ATOM 8707 O O . TYR B 1 471 ? -7.098 -0.824 16.688 1 97.94 471 TYR B O 1
ATOM 8715 N N . HIS B 1 472 ? -6.047 -2.865 16.578 1 97.62 472 HIS B N 1
ATOM 8716 C CA . HIS B 1 472 ? -6.066 -2.869 15.125 1 97.62 472 HIS B CA 1
ATOM 8717 C C . HIS B 1 472 ? -7.484 -3.035 14.594 1 97.62 472 HIS B C 1
ATOM 8719 O O . HIS B 1 472 ? -7.867 -2.389 13.617 1 97.62 472 HIS B O 1
ATOM 8725 N N . LEU B 1 473 ? -8.133 -3.898 15.203 1 98.69 473 LEU B N 1
ATOM 8726 C CA . LEU B 1 473 ? -9.477 -4.332 14.836 1 98.69 473 LEU B CA 1
ATOM 8727 C C . LEU B 1 473 ? -10.25 -4.801 16.062 1 98.69 473 LEU B C 1
ATOM 8729 O O . LEU B 1 473 ? -9.695 -5.488 16.922 1 98.69 473 LEU B O 1
ATOM 8733 N N . ALA B 1 474 ? -11.438 -4.395 16.172 1 98.81 474 ALA B N 1
ATOM 8734 C CA . ALA B 1 474 ? -12.406 -4.941 17.109 1 98.81 474 ALA B CA 1
ATOM 8735 C C . ALA B 1 474 ? -13.711 -5.312 16.406 1 98.81 474 ALA B C 1
ATOM 8737 O O . ALA B 1 474 ? -14.172 -4.59 15.523 1 98.81 474 ALA B O 1
ATOM 8738 N N . VAL B 1 475 ? -14.234 -6.426 16.75 1 98.88 475 VAL B N 1
ATOM 8739 C CA . VAL B 1 475 ? -15.484 -6.883 16.141 1 98.88 475 VAL B CA 1
ATOM 8740 C C . VAL B 1 475 ? -16.562 -6.98 17.219 1 98.88 475 VAL B C 1
ATOM 8742 O O . VAL B 1 475 ? -16.375 -7.621 18.25 1 98.88 475 VAL B O 1
ATOM 8745 N N . THR B 1 476 ? -17.688 -6.344 16.984 1 98.81 476 THR B N 1
ATOM 8746 C CA . THR B 1 476 ? -18.797 -6.379 17.922 1 98.81 476 THR B CA 1
ATOM 8747 C C . THR B 1 476 ? -20.078 -6.816 17.234 1 98.81 476 THR B C 1
ATOM 8749 O O . THR B 1 476 ? -20.172 -6.824 16 1 98.81 476 THR B O 1
ATOM 8752 N N . ARG B 1 477 ? -21.016 -7.227 18.062 1 98.5 477 ARG B N 1
ATOM 8753 C CA . ARG B 1 477 ? -22.375 -7.398 17.578 1 98.5 477 ARG B CA 1
ATOM 8754 C C . ARG B 1 477 ? -23.062 -6.051 17.375 1 98.5 477 ARG B C 1
ATOM 8756 O O . ARG B 1 477 ? -22.906 -5.137 18.188 1 98.5 477 ARG B O 1
ATOM 8763 N N . HIS B 1 478 ? -23.781 -5.926 16.297 1 98.19 478 HIS B N 1
ATOM 8764 C CA . HIS B 1 478 ? -24.438 -4.66 15.977 1 98.19 478 HIS B CA 1
ATOM 8765 C C . HIS B 1 478 ? -25.438 -4.266 17.062 1 98.19 478 HIS B C 1
ATOM 8767 O O . HIS B 1 478 ? -26.203 -5.105 17.531 1 98.19 478 HIS B O 1
ATOM 8773 N N . ARG B 1 479 ? -25.391 -3.09 17.438 1 96.69 479 ARG B N 1
ATOM 8774 C CA . ARG B 1 479 ? -26.344 -2.451 18.344 1 96.69 479 ARG B CA 1
ATOM 8775 C C . ARG B 1 479 ? -26.719 -1.057 17.844 1 96.69 479 ARG B C 1
ATOM 8777 O O . ARG B 1 479 ? -25.844 -0.279 17.453 1 96.69 479 ARG B O 1
ATOM 8784 N N . GLU B 1 480 ? -27.922 -0.739 17.953 1 95.25 480 GLU B N 1
ATOM 8785 C CA . GLU B 1 480 ? -28.391 0.578 17.531 1 95.25 480 GLU B CA 1
ATOM 8786 C C . GLU B 1 480 ? -27.766 1.685 18.375 1 95.25 480 GLU B C 1
ATOM 8788 O O . GLU B 1 480 ? -27.547 2.793 17.891 1 95.25 480 GLU B O 1
ATOM 8793 N N . SER B 1 481 ? -27.422 1.339 19.562 1 94.81 481 SER B N 1
ATOM 8794 C CA . SER B 1 481 ? -26.844 2.318 20.484 1 94.81 481 SER B CA 1
ATOM 8795 C C . SER B 1 481 ? -25.375 2.586 20.172 1 94.81 481 SER B C 1
ATOM 8797 O O . SER B 1 481 ? -24.797 3.533 20.703 1 94.81 481 SER B O 1
ATOM 8799 N N . GLU B 1 482 ? -24.797 1.8 19.312 1 96.94 482 GLU B N 1
ATOM 8800 C CA . GLU B 1 482 ? -23.391 1.935 18.953 1 96.94 482 GLU B CA 1
ATOM 8801 C C . GLU B 1 482 ? -23.234 2.469 17.531 1 96.94 482 GLU B C 1
ATOM 8803 O O . GLU B 1 482 ? -22.516 1.89 16.719 1 96.94 482 GLU B O 1
ATOM 8808 N N . ALA B 1 483 ? -23.844 3.588 17.312 1 94.62 483 ALA B N 1
ATOM 8809 C CA . ALA B 1 483 ? -23.938 4.152 15.961 1 94.62 483 ALA B CA 1
ATOM 8810 C C . ALA B 1 483 ? -22.594 4.727 15.523 1 94.62 483 ALA B C 1
ATOM 8812 O O . ALA B 1 483 ? -22.25 4.703 14.336 1 94.62 483 ALA B O 1
ATOM 8813 N N . SER B 1 484 ? -21.844 5.262 16.438 1 96.31 484 SER B N 1
ATOM 8814 C CA . SER B 1 484 ? -20.531 5.855 16.172 1 96.31 484 SER B CA 1
ATOM 8815 C C . SER B 1 484 ? -19.547 5.566 17.297 1 96.31 484 SER B C 1
ATOM 8817 O O . SER B 1 484 ? -19.938 5.488 18.469 1 96.31 484 SER B O 1
ATOM 8819 N N . SER B 1 485 ? -18.328 5.395 16.875 1 96.81 485 SER B N 1
ATOM 8820 C CA . SER B 1 485 ? -17.312 5.078 17.859 1 96.81 485 SER B CA 1
ATOM 8821 C C . SER B 1 485 ? -16.703 6.344 18.453 1 96.81 485 SER B C 1
ATOM 8823 O O . SER B 1 485 ? -15.797 6.273 19.297 1 96.81 485 SER B O 1
ATOM 8825 N N . SER B 1 486 ? -17.125 7.445 18.031 1 95.69 486 SER B N 1
ATOM 8826 C CA . SER B 1 486 ? -16.625 8.734 18.516 1 95.69 486 SER B CA 1
ATOM 8827 C C . SER B 1 486 ? -17.75 9.781 18.516 1 95.69 486 SER B C 1
ATOM 8829 O O . SER B 1 486 ? -18.891 9.469 18.188 1 95.69 486 SER B O 1
ATOM 8831 N N . SER B 1 487 ? -17.406 10.914 19.078 1 94.81 487 SER B N 1
ATOM 8832 C CA . SER B 1 487 ? -18.312 12.055 19.141 1 94.81 487 SER B CA 1
ATOM 8833 C C . SER B 1 487 ? -17.562 13.367 18.953 1 94.81 487 SER B C 1
ATOM 8835 O O . SER B 1 487 ? -16.406 13.492 19.344 1 94.81 487 SER B O 1
ATOM 8837 N N . LEU B 1 488 ? -18.281 14.32 18.406 1 91.56 488 LEU B N 1
ATOM 8838 C CA . LEU B 1 488 ? -17.703 15.648 18.234 1 91.56 488 LEU B CA 1
ATOM 8839 C C . LEU B 1 488 ? -17.328 16.25 19.578 1 91.56 488 LEU B C 1
ATOM 8841 O O . LEU B 1 488 ? -16.422 17.094 19.641 1 91.56 488 LEU B O 1
ATOM 8845 N N . TYR B 1 489 ? -17.906 15.773 20.609 1 93.19 489 TYR B N 1
ATOM 8846 C CA . TYR B 1 489 ? -17.734 16.359 21.922 1 93.19 489 TYR B CA 1
ATOM 8847 C C . TYR B 1 489 ? -16.516 15.758 22.625 1 93.19 489 TYR B C 1
ATOM 8849 O O . TYR B 1 489 ? -16.047 16.297 23.641 1 93.19 489 TYR B O 1
ATOM 8857 N N . ASN B 1 490 ? -15.984 14.68 22.062 1 95.81 490 ASN B N 1
ATOM 8858 C CA . ASN B 1 490 ? -14.867 14.008 22.734 1 95.81 490 ASN B CA 1
ATOM 8859 C C . ASN B 1 490 ? -13.617 14.875 22.75 1 95.81 490 ASN B C 1
ATOM 8861 O O . ASN B 1 490 ? -12.797 14.773 23.656 1 95.81 490 ASN B O 1
ATOM 8865 N N . GLN B 1 491 ? -13.477 15.766 21.812 1 95.56 491 GLN B N 1
ATOM 8866 C CA . GLN B 1 491 ? -12.305 16.641 21.766 1 95.56 491 GLN B CA 1
ATOM 8867 C C . GLN B 1 491 ? -12.234 17.547 22.984 1 95.56 491 GLN B C 1
ATOM 8869 O O . GLN B 1 491 ? -11.148 17.781 23.531 1 95.56 491 GLN B O 1
ATOM 8874 N N . ASN B 1 492 ? -13.398 18.047 23.391 1 93.25 492 ASN B N 1
ATOM 8875 C CA . ASN B 1 492 ? -13.414 19.031 24.469 1 93.25 492 ASN B CA 1
ATOM 8876 C C . ASN B 1 492 ? -13.508 18.359 25.844 1 93.25 492 ASN B C 1
ATOM 8878 O O . ASN B 1 492 ? -13.367 19.016 26.875 1 93.25 492 ASN B O 1
ATOM 8882 N N . ASN B 1 493 ? -13.742 17.078 25.891 1 95.94 493 ASN B N 1
ATOM 8883 C CA . ASN B 1 493 ? -13.812 16.344 27.156 1 95.94 493 ASN B CA 1
ATOM 8884 C C . ASN B 1 493 ? -13.336 14.898 26.984 1 95.94 493 ASN B C 1
ATOM 8886 O O . ASN B 1 493 ? -14.078 13.961 27.281 1 95.94 493 ASN B O 1
ATOM 8890 N N . PRO B 1 494 ? -12.102 14.727 26.547 1 96.38 494 PRO B N 1
ATOM 8891 C CA . PRO B 1 494 ? -11.602 13.367 26.344 1 96.38 494 PRO B CA 1
ATOM 8892 C C . PRO B 1 494 ? -11.453 12.578 27.641 1 96.38 494 PRO B C 1
ATOM 8894 O O . PRO B 1 494 ? -11.328 11.352 27.609 1 96.38 494 PRO B O 1
ATOM 8897 N N . TRP B 1 495 ? -11.477 13.227 28.797 1 96.31 495 TRP B N 1
ATOM 8898 C CA . TRP B 1 495 ? -11.336 12.609 30.109 1 96.31 495 TRP B CA 1
ATOM 8899 C C . TRP B 1 495 ? -12.609 11.867 30.5 1 96.31 495 TRP B C 1
ATOM 8901 O O . TRP B 1 495 ? -12.547 10.812 31.141 1 96.31 495 TRP B O 1
ATOM 8911 N N . GLU B 1 496 ? -13.703 12.453 30.188 1 96.31 496 GLU B N 1
ATOM 8912 C CA . GLU B 1 496 ? -15.031 11.875 30.328 1 96.31 496 GLU B CA 1
ATOM 8913 C C . GLU B 1 496 ? -15.797 11.93 29.016 1 96.31 496 GLU B C 1
ATOM 8915 O O . GLU B 1 496 ? -16.812 12.625 28.906 1 96.31 496 GLU B O 1
ATOM 8920 N N . PRO B 1 497 ? -15.383 11.102 28.125 1 96.56 497 PRO B N 1
ATOM 8921 C CA . PRO B 1 497 ? -15.891 11.234 26.75 1 96.56 497 PRO B CA 1
ATOM 8922 C C . PRO B 1 497 ? -17.375 10.875 26.641 1 96.56 497 PRO B C 1
ATOM 8924 O O . PRO B 1 497 ? -17.844 9.953 27.312 1 96.56 497 PRO B O 1
ATOM 8927 N N . ALA B 1 498 ? -18.078 11.594 25.797 1 96 498 ALA B N 1
ATOM 8928 C CA . ALA B 1 498 ? -19.484 11.305 25.531 1 96 498 ALA B CA 1
ATOM 8929 C C . ALA B 1 498 ? -19.672 9.898 24.969 1 96 498 ALA B C 1
ATOM 8931 O O . ALA B 1 498 ? -20.672 9.234 25.25 1 96 498 ALA B O 1
ATOM 8932 N N . VAL B 1 499 ? -18.75 9.438 24.141 1 96.25 499 VAL B N 1
ATOM 8933 C CA . VAL B 1 499 ? -18.719 8.078 23.625 1 96.25 499 VAL B CA 1
ATOM 8934 C C . VAL B 1 499 ? -17.391 7.414 23.984 1 96.25 499 VAL B C 1
ATOM 8936 O O . VAL B 1 499 ? -16.328 7.91 23.625 1 96.25 499 VAL B O 1
ATOM 8939 N N . SER B 1 500 ? -17.5 6.395 24.719 1 95.06 500 SER B N 1
ATOM 8940 C CA . SER B 1 500 ? -16.344 5.57 25.062 1 95.06 500 SER B CA 1
ATOM 8941 C C . SER B 1 500 ? -16.406 4.227 24.344 1 95.06 500 SER B C 1
ATOM 8943 O O . SER B 1 500 ? -17.25 3.387 24.656 1 95.06 500 SER B O 1
ATOM 8945 N N . PHE B 1 501 ? -15.469 3.971 23.531 1 97.5 501 PHE B N 1
ATOM 8946 C CA . PHE B 1 501 ? -15.492 2.785 22.688 1 97.5 501 PHE B CA 1
ATOM 8947 C C . PHE B 1 501 ? -15.391 1.517 23.516 1 97.5 501 PHE B C 1
ATOM 8949 O O . PHE B 1 501 ? -15.922 0.47 23.141 1 97.5 501 PHE B O 1
ATOM 8956 N N . GLU B 1 502 ? -14.719 1.581 24.625 1 95.62 502 GLU B N 1
ATOM 8957 C CA . GLU B 1 502 ? -14.555 0.411 25.484 1 95.62 502 GLU B CA 1
ATOM 8958 C C . GLU B 1 502 ? -15.906 -0.171 25.891 1 95.62 502 GLU B C 1
ATOM 8960 O O . GLU B 1 502 ? -16.016 -1.371 26.141 1 95.62 502 GLU B O 1
ATOM 8965 N N . SER B 1 503 ? -16.859 0.678 25.938 1 96.12 503 SER B N 1
ATOM 8966 C CA . SER B 1 503 ? -18.203 0.228 26.328 1 96.12 503 SER B CA 1
ATOM 8967 C C . SER B 1 503 ? -18.781 -0.713 25.281 1 96.12 503 SER B C 1
ATOM 8969 O O . SER B 1 503 ? -19.703 -1.486 25.578 1 96.12 503 SER B O 1
ATOM 8971 N N . PHE B 1 504 ? -18.328 -0.616 24.016 1 97.94 504 PHE B N 1
ATOM 8972 C CA . PHE B 1 504 ? -18.812 -1.479 22.938 1 97.94 504 PHE B CA 1
ATOM 8973 C C . PHE B 1 504 ? -18.391 -2.924 23.172 1 97.94 504 PHE B C 1
ATOM 8975 O O . PHE B 1 504 ? -19.031 -3.854 22.688 1 97.94 504 PHE B O 1
ATOM 8982 N N . ILE B 1 505 ? -17.281 -3.137 23.906 1 96.69 505 ILE B N 1
ATOM 8983 C CA . ILE B 1 505 ? -16.672 -4.461 24.016 1 96.69 505 ILE B CA 1
ATOM 8984 C C . ILE B 1 505 ? -16.859 -5.012 25.422 1 96.69 505 ILE B C 1
ATOM 8986 O O . ILE B 1 505 ? -16.719 -6.211 25.656 1 96.69 505 ILE B O 1
ATOM 8990 N N . ARG B 1 506 ? -17.156 -4.238 26.375 1 93.88 506 ARG B N 1
ATOM 8991 C CA . ARG B 1 506 ? -17.156 -4.562 27.797 1 93.88 506 ARG B CA 1
ATOM 8992 C C . ARG B 1 506 ? -18.141 -5.68 28.094 1 93.88 506 ARG B C 1
ATOM 8994 O O . ARG B 1 506 ? -17.891 -6.523 28.969 1 93.88 506 ARG B O 1
ATOM 9001 N N . ASN B 1 507 ? -19.266 -5.617 27.469 1 95.25 507 ASN B N 1
ATOM 9002 C CA . ASN B 1 507 ? -20.266 -6.633 27.766 1 95.25 507 ASN B CA 1
ATOM 9003 C C . ASN B 1 507 ? -19.922 -7.965 27.094 1 95.25 507 ASN B C 1
ATOM 9005 O O . ASN B 1 507 ? -20.547 -8.984 27.375 1 95.25 507 ASN B O 1
ATOM 9009 N N . ASP B 1 508 ? -18.969 -8.039 26.188 1 98.31 508 ASP B N 1
ATOM 9010 C CA . ASP B 1 508 ? -18.359 -9.234 25.625 1 98.31 508 ASP B CA 1
ATOM 9011 C C . ASP B 1 508 ? -19.422 -10.164 25.031 1 98.31 508 ASP B C 1
ATOM 9013 O O . ASP B 1 508 ? -19.453 -11.359 25.344 1 98.31 508 ASP B O 1
ATOM 9017 N N . GLU B 1 509 ? -20.281 -9.641 24.234 1 98.31 509 GLU B N 1
ATOM 9018 C CA . GLU B 1 509 ? -21.344 -10.43 23.609 1 98.31 509 GLU B CA 1
ATOM 9019 C C . GLU B 1 509 ? -20.766 -11.484 22.656 1 98.31 509 GLU B C 1
ATOM 9021 O O . GLU B 1 509 ? -19.625 -11.352 22.203 1 98.31 509 GLU B O 1
ATOM 9026 N N . SER B 1 510 ? -21.625 -12.5 22.453 1 98.44 510 SER B N 1
ATOM 9027 C CA . SER B 1 510 ? -21.281 -13.477 21.422 1 98.44 510 SER B CA 1
ATOM 9028 C C . SER B 1 510 ? -21.344 -12.867 20.031 1 98.44 510 SER B C 1
ATOM 9030 O O . SER B 1 510 ? -22.234 -12.078 19.734 1 98.44 510 SER B O 1
ATOM 9032 N N . ILE B 1 511 ? -20.422 -13.234 19.219 1 98.62 511 ILE B N 1
ATOM 9033 C CA . ILE B 1 511 ? -20.438 -12.734 17.844 1 98.62 511 ILE B CA 1
ATOM 9034 C C . ILE B 1 511 ? -20.531 -13.914 16.859 1 98.62 511 ILE B C 1
ATOM 9036 O O . ILE B 1 511 ? -20.016 -13.836 15.75 1 98.62 511 ILE B O 1
ATOM 9040 N N . GLU B 1 512 ? -21.078 -15.047 17.312 1 98.56 512 GLU B N 1
ATOM 9041 C CA . GLU B 1 512 ? -21.344 -16.203 16.453 1 98.56 512 GLU B CA 1
ATOM 9042 C C . GLU B 1 512 ? -22.688 -16.062 15.75 1 98.56 512 GLU B C 1
ATOM 9044 O O . GLU B 1 512 ? -23.734 -15.977 16.406 1 98.56 512 GLU B O 1
ATOM 9049 N N . ASP B 1 513 ? -22.672 -16.062 14.445 1 98.44 513 ASP B N 1
ATOM 9050 C CA . ASP B 1 513 ? -23.891 -15.992 13.633 1 98.44 513 ASP B CA 1
ATOM 9051 C C . ASP B 1 513 ? -24.734 -14.789 14.039 1 98.44 513 ASP B C 1
ATOM 9053 O O . ASP B 1 513 ? -25.922 -14.938 14.352 1 98.44 513 ASP B O 1
ATOM 9057 N N . GLN B 1 514 ? -24.125 -13.633 14.094 1 98.5 514 GLN B N 1
ATOM 9058 C CA . GLN B 1 514 ? -24.75 -12.375 14.492 1 98.5 514 GLN B CA 1
ATOM 9059 C C . GLN B 1 514 ? -24.484 -11.281 13.469 1 98.5 514 GLN B C 1
ATOM 9061 O O . GLN B 1 514 ? -23.656 -11.453 12.57 1 98.5 514 GLN B O 1
ATOM 9066 N N . ASP B 1 515 ? -25.266 -10.219 13.539 1 98.56 515 ASP B N 1
ATOM 9067 C CA . ASP B 1 515 ? -24.953 -9.008 12.781 1 98.56 515 ASP B CA 1
ATOM 9068 C C . ASP B 1 515 ? -23.703 -8.328 13.312 1 98.56 515 ASP B C 1
ATOM 9070 O O . ASP B 1 515 ? -23.719 -7.762 14.414 1 98.56 515 ASP B O 1
ATOM 9074 N N . LEU B 1 516 ? -22.609 -8.391 12.555 1 98.81 516 LEU B N 1
ATOM 9075 C CA . LEU B 1 516 ? -21.297 -8 13.078 1 98.81 516 LEU B CA 1
ATOM 9076 C C . LEU B 1 516 ? -20.875 -6.641 12.531 1 98.81 516 LEU B C 1
ATOM 9078 O O . LEU B 1 516 ? -21.156 -6.32 11.375 1 98.81 516 LEU B O 1
ATOM 9082 N N . VAL B 1 517 ? -20.219 -5.895 13.344 1 98.88 517 VAL B N 1
ATOM 9083 C CA . VAL B 1 517 ? -19.562 -4.641 12.969 1 98.88 517 VAL B CA 1
ATOM 9084 C C . VAL B 1 517 ? -18.062 -4.742 13.219 1 98.88 517 VAL B C 1
ATOM 9086 O O . VAL B 1 517 ? -17.625 -5.047 14.328 1 98.88 517 VAL B O 1
ATOM 9089 N N . ALA B 1 518 ? -17.281 -4.531 12.195 1 98.94 518 ALA B N 1
ATOM 9090 C CA . ALA B 1 518 ? -15.828 -4.422 12.328 1 98.94 518 ALA B CA 1
ATOM 9091 C C . ALA B 1 518 ? -15.406 -2.967 12.523 1 98.94 518 ALA B C 1
ATOM 9093 O O . ALA B 1 518 ? -15.766 -2.098 11.727 1 98.94 518 ALA B O 1
ATOM 9094 N N . TRP B 1 519 ? -14.695 -2.738 13.578 1 98.88 519 TRP B N 1
ATOM 9095 C CA . TRP B 1 519 ? -14.086 -1.441 13.859 1 98.88 519 TRP B CA 1
ATOM 9096 C C . TRP B 1 519 ? -12.594 -1.456 13.531 1 98.88 519 TRP B C 1
ATOM 9098 O O . TRP B 1 519 ? -11.797 -2.072 14.242 1 98.88 519 TRP B O 1
ATOM 9108 N N . VAL B 1 520 ? -12.219 -0.754 12.484 1 98.88 520 VAL B N 1
ATOM 9109 C CA . VAL B 1 520 ? -10.883 -0.874 11.906 1 98.88 520 VAL B CA 1
ATOM 9110 C C . VAL B 1 520 ? -10.07 0.378 12.227 1 98.88 520 VAL B C 1
ATOM 9112 O O . VAL B 1 520 ? -10.516 1.499 11.969 1 98.88 520 VAL B O 1
ATOM 9115 N N . THR B 1 521 ? -8.883 0.216 12.758 1 98.75 521 THR B N 1
ATOM 9116 C CA . THR B 1 521 ? -7.965 1.317 13.031 1 98.75 521 THR B CA 1
ATOM 9117 C C . THR B 1 521 ? -6.719 1.207 12.156 1 98.75 521 THR B C 1
ATOM 9119 O O . THR B 1 521 ? -6.035 0.179 12.164 1 98.75 521 THR B O 1
ATOM 9122 N N . VAL B 1 522 ? -6.449 2.23 11.414 1 98.5 522 VAL B N 1
ATOM 9123 C CA . VAL B 1 522 ? -5.215 2.336 10.648 1 98.5 522 VAL B CA 1
ATOM 9124 C C . VAL B 1 522 ? -4.484 3.625 11.016 1 98.5 522 VAL B C 1
ATOM 9126 O O . VAL B 1 522 ? -5.059 4.512 11.656 1 98.5 522 VAL B O 1
ATOM 9129 N N . GLY B 1 523 ? -3.189 3.689 10.695 1 98.06 523 GLY B N 1
ATOM 9130 C CA . GLY B 1 523 ? -2.473 4.898 11.062 1 98.06 523 GLY B CA 1
ATOM 9131 C C . GLY B 1 523 ? -1.005 4.863 10.68 1 98.06 523 GLY B C 1
ATOM 9132 O O . GLY B 1 523 ? -0.561 3.941 9.992 1 98.06 523 GLY B O 1
ATOM 9133 N N . PHE B 1 524 ? -0.284 5.945 11.078 1 97.56 524 PHE B N 1
ATOM 9134 C CA . PHE B 1 524 ? 1.146 6.07 10.82 1 97.56 524 PHE B CA 1
ATOM 9135 C C . PHE B 1 524 ? 1.784 7.059 11.789 1 97.56 524 PHE B C 1
ATOM 9137 O O . PHE B 1 524 ? 1.101 7.918 12.352 1 97.56 524 PHE B O 1
ATOM 9144 N N . LEU B 1 525 ? 3.035 6.836 12 1 97.88 525 LEU B N 1
ATOM 9145 C CA . LEU B 1 525 ? 3.887 7.773 12.719 1 97.88 525 LEU B CA 1
ATOM 9146 C C . LEU B 1 525 ? 4.516 8.789 11.773 1 97.88 525 LEU B C 1
ATOM 9148 O O . LEU B 1 525 ? 5.086 8.414 10.742 1 97.88 525 LEU B O 1
ATOM 9152 N N . HIS B 1 526 ? 4.355 10.039 12.086 1 98.25 526 HIS B N 1
ATOM 9153 C CA . HIS B 1 526 ? 4.973 11.094 11.297 1 98.25 526 HIS B CA 1
ATOM 9154 C C . HIS B 1 526 ? 6.043 11.828 12.094 1 98.25 526 HIS B C 1
ATOM 9156 O O . HIS B 1 526 ? 5.73 12.516 13.078 1 98.25 526 HIS B O 1
ATOM 9162 N N . VAL B 1 527 ? 7.234 11.617 11.742 1 98.31 527 VAL B N 1
ATOM 9163 C CA . VAL B 1 527 ? 8.344 12.438 12.203 1 98.31 527 VAL B CA 1
ATOM 9164 C C . VAL B 1 527 ? 8.719 13.453 11.125 1 98.31 527 VAL B C 1
ATOM 9166 O O . VAL B 1 527 ? 9.469 13.133 10.203 1 98.31 527 VAL B O 1
ATOM 9169 N N . PRO B 1 528 ? 8.273 14.633 11.305 1 98.19 528 PRO B N 1
ATOM 9170 C CA . PRO B 1 528 ? 8.547 15.625 10.266 1 98.19 528 PRO B CA 1
ATOM 9171 C C . PRO B 1 528 ? 10.031 15.75 9.945 1 98.19 528 PRO B C 1
ATOM 9173 O O . PRO B 1 528 ? 10.875 15.578 10.828 1 98.19 528 PRO B O 1
ATOM 9176 N N . HIS B 1 529 ? 10.328 16.031 8.75 1 98.38 529 HIS B N 1
ATOM 9177 C CA . HIS B 1 529 ? 11.688 16.172 8.227 1 98.38 529 HIS B CA 1
ATOM 9178 C C . HIS B 1 529 ? 11.773 17.281 7.184 1 98.38 529 HIS B C 1
ATOM 9180 O O . HIS B 1 529 ? 10.758 17.891 6.848 1 98.38 529 HIS B O 1
ATOM 9186 N N . ALA B 1 530 ? 12.938 17.594 6.742 1 98.56 530 ALA B N 1
ATOM 9187 C CA . ALA B 1 530 ? 13.18 18.766 5.891 1 98.56 530 ALA B CA 1
ATOM 9188 C C . ALA B 1 530 ? 12.305 18.719 4.637 1 98.56 530 ALA B C 1
ATOM 9190 O O . ALA B 1 530 ? 11.867 19.75 4.141 1 98.56 530 ALA B O 1
ATOM 9191 N N . GLU B 1 531 ? 11.984 17.547 4.176 1 98.56 531 GLU B N 1
ATOM 9192 C CA . GLU B 1 531 ? 11.234 17.375 2.936 1 98.56 531 GLU B CA 1
ATOM 9193 C C . GLU B 1 531 ? 9.734 17.594 3.158 1 98.56 531 GLU B C 1
ATOM 9195 O O . GLU B 1 531 ? 8.945 17.516 2.217 1 98.56 531 GLU B O 1
ATOM 9200 N N . ASP B 1 532 ? 9.352 17.953 4.375 1 98.56 532 ASP B N 1
ATOM 9201 C CA . ASP B 1 532 ? 7.98 18.359 4.637 1 98.56 532 ASP B CA 1
ATOM 9202 C C . ASP B 1 532 ? 7.805 19.859 4.395 1 98.56 532 ASP B C 1
ATOM 9204 O O . ASP B 1 532 ? 6.723 20.406 4.621 1 98.56 532 ASP B O 1
ATOM 9208 N N . ILE B 1 533 ? 8.852 20.516 3.975 1 98.25 533 ILE B N 1
ATOM 9209 C CA . ILE B 1 533 ? 8.812 21.938 3.598 1 98.25 533 ILE B CA 1
ATOM 9210 C C . ILE B 1 533 ? 8.773 22.062 2.078 1 98.25 533 ILE B C 1
ATOM 9212 O O . ILE B 1 533 ? 9.656 21.547 1.38 1 98.25 533 ILE B O 1
ATOM 9216 N N . PRO B 1 534 ? 7.781 22.656 1.5 1 97.25 534 PRO B N 1
ATOM 9217 C CA . PRO B 1 534 ? 6.738 23.406 2.203 1 97.25 534 PRO B CA 1
ATOM 9218 C C . PRO B 1 534 ? 5.621 22.516 2.727 1 97.25 534 PRO B C 1
ATOM 9220 O O . PRO B 1 534 ? 4.938 22.875 3.689 1 97.25 534 PRO B O 1
ATOM 9223 N N . ASN B 1 535 ? 5.305 21.375 2.035 1 97.94 535 ASN B N 1
ATOM 9224 C CA . ASN B 1 535 ? 4.172 20.531 2.412 1 97.94 535 ASN B CA 1
ATOM 9225 C C . ASN B 1 535 ? 4.562 19.062 2.477 1 97.94 535 ASN B C 1
ATOM 9227 O O . ASN B 1 535 ? 5.496 18.625 1.794 1 97.94 535 ASN B O 1
ATOM 9231 N N . THR B 1 536 ? 3.836 18.328 3.271 1 98.12 536 THR B N 1
ATOM 9232 C CA . THR B 1 536 ? 3.971 16.875 3.291 1 98.12 536 THR B CA 1
ATOM 9233 C C . THR B 1 536 ? 3.545 16.266 1.956 1 98.12 536 THR B C 1
ATOM 9235 O O . THR B 1 536 ? 2.484 16.609 1.426 1 98.12 536 THR B O 1
ATOM 9238 N N . ALA B 1 537 ? 4.383 15.398 1.408 1 98.19 537 ALA B N 1
ATOM 9239 C CA . ALA B 1 537 ? 4.066 14.734 0.146 1 98.19 537 ALA B CA 1
ATOM 9240 C C . ALA B 1 537 ? 3.309 13.43 0.386 1 98.19 537 ALA B C 1
ATOM 9242 O O . ALA B 1 537 ? 3.48 12.789 1.426 1 98.19 537 ALA B O 1
ATOM 9243 N N . THR B 1 538 ? 2.545 12.922 -0.603 1 98.25 538 THR B N 1
ATOM 9244 C CA . THR B 1 538 ? 1.612 11.82 -0.395 1 98.25 538 THR B CA 1
ATOM 9245 C C . THR B 1 538 ? 2.303 10.477 -0.62 1 98.25 538 THR B C 1
ATOM 9247 O O . THR B 1 538 ? 1.865 9.453 -0.092 1 98.25 538 THR B O 1
ATOM 9250 N N . PRO B 1 539 ? 3.408 10.391 -1.45 1 97.75 539 PRO B N 1
ATOM 9251 C CA . PRO B 1 539 ? 3.992 9.062 -1.66 1 97.75 539 PRO B CA 1
ATOM 9252 C C . PRO B 1 539 ? 4.504 8.438 -0.367 1 97.75 539 PRO B C 1
ATOM 9254 O O . PRO B 1 539 ? 5.344 9.023 0.319 1 97.75 539 PRO B O 1
ATOM 9257 N N . GLY B 1 540 ? 4.004 7.281 -0.086 1 95.62 540 GLY B N 1
ATOM 9258 C CA . GLY B 1 540 ? 4.395 6.578 1.123 1 95.62 540 GLY B CA 1
ATOM 9259 C C . GLY B 1 540 ? 3.58 6.977 2.338 1 95.62 540 GLY B C 1
ATOM 9260 O O . GLY B 1 540 ? 3.771 6.434 3.428 1 95.62 540 GLY B O 1
ATOM 9261 N N . ASN B 1 541 ? 2.633 7.887 2.123 1 95.81 541 ASN B N 1
ATOM 9262 C CA . ASN B 1 541 ? 1.857 8.414 3.24 1 95.81 541 ASN B CA 1
ATOM 9263 C C . ASN B 1 541 ? 0.373 8.094 3.098 1 95.81 541 ASN B C 1
ATOM 9265 O O . ASN B 1 541 ? -0.477 8.969 3.248 1 95.81 541 ASN B O 1
ATOM 9269 N N . SER B 1 542 ? 0.044 6.949 2.783 1 96.88 542 SER B N 1
ATOM 9270 C CA . SER B 1 542 ? -1.329 6.465 2.697 1 96.88 542 SER B CA 1
ATOM 9271 C C . SER B 1 542 ? -1.524 5.207 3.539 1 96.88 542 SER B C 1
ATOM 9273 O O . SER B 1 542 ? -0.646 4.344 3.588 1 96.88 542 SER B O 1
ATOM 9275 N N . VAL B 1 543 ? -2.594 5.121 4.246 1 98.06 543 VAL B N 1
ATOM 9276 C CA . VAL B 1 543 ? -2.965 3.953 5.039 1 98.06 543 VAL B CA 1
ATOM 9277 C C . VAL B 1 543 ? -4.438 3.623 4.812 1 98.06 543 VAL B C 1
ATOM 9279 O O . VAL B 1 543 ? -5.211 4.473 4.363 1 98.06 543 VAL B O 1
ATOM 9282 N N . GLY B 1 544 ? -4.84 2.404 5.035 1 98.44 544 GLY B N 1
ATOM 9283 C CA . GLY B 1 544 ? -6.211 1.96 4.844 1 98.44 544 GLY B CA 1
ATOM 9284 C C . GLY B 1 544 ? -6.379 0.458 4.984 1 98.44 544 GLY B C 1
ATOM 9285 O O . GLY B 1 544 ? -5.703 -0.173 5.797 1 98.44 544 GLY B O 1
ATOM 9286 N N . PHE B 1 545 ? -7.398 -0.03 4.293 1 98.69 545 PHE B N 1
ATOM 9287 C CA . PHE B 1 545 ? -7.652 -1.466 4.316 1 98.69 545 PHE B CA 1
ATOM 9288 C C . PHE B 1 545 ? -8.422 -1.898 3.074 1 98.69 545 PHE B C 1
ATOM 9290 O O . PHE B 1 545 ? -9.008 -1.064 2.375 1 98.69 545 PHE B O 1
ATOM 9297 N N . PHE B 1 546 ? -8.391 -3.172 2.811 1 98.69 546 PHE B N 1
ATOM 9298 C CA . PHE B 1 546 ? -9.164 -3.811 1.751 1 98.69 546 PHE B CA 1
ATOM 9299 C C . PHE B 1 546 ? -10.273 -4.68 2.336 1 98.69 546 PHE B C 1
ATOM 9301 O O . PHE B 1 546 ? -10.102 -5.289 3.393 1 98.69 546 PHE B O 1
ATOM 9308 N N . LEU B 1 547 ? -11.398 -4.668 1.706 1 98.75 547 LEU B N 1
ATOM 9309 C CA . LEU B 1 547 ? -12.391 -5.73 1.787 1 98.75 547 LEU B CA 1
ATOM 9310 C C . LEU B 1 547 ? -12.305 -6.652 0.575 1 98.75 547 LEU B C 1
ATOM 9312 O O . LEU B 1 547 ? -12.609 -6.242 -0.546 1 98.75 547 LEU B O 1
ATOM 9316 N N . ARG B 1 548 ? -11.906 -7.883 0.801 1 98.69 548 ARG B N 1
ATOM 9317 C CA . ARG B 1 548 ? -11.656 -8.805 -0.299 1 98.69 548 ARG B CA 1
ATOM 9318 C C . ARG B 1 548 ? -12.539 -10.047 -0.183 1 98.69 548 ARG B C 1
ATOM 9320 O O . ARG B 1 548 ? -12.664 -10.633 0.895 1 98.69 548 ARG B O 1
ATOM 9327 N N . PRO B 1 549 ? -13.086 -10.438 -1.261 1 98.75 549 PRO B N 1
ATOM 9328 C CA . PRO B 1 549 ? -13.828 -11.703 -1.186 1 98.75 549 PRO B CA 1
ATOM 9329 C C . PRO B 1 549 ? -12.922 -12.898 -0.905 1 98.75 549 PRO B C 1
ATOM 9331 O O . PRO B 1 549 ? -11.773 -12.93 -1.357 1 98.75 549 PRO B O 1
ATOM 9334 N N . PHE B 1 550 ? -13.414 -13.836 -0.133 1 98.62 550 PHE B N 1
ATOM 9335 C CA . PHE B 1 550 ? -12.758 -15.094 0.2 1 98.62 550 PHE B CA 1
ATOM 9336 C C . PHE B 1 550 ? -13.758 -16.25 0.194 1 98.62 550 PHE B C 1
ATOM 9338 O O . PHE B 1 550 ? -14.32 -16.594 1.235 1 98.62 550 PHE B O 1
ATOM 9345 N N . ASN B 1 551 ? -13.922 -16.812 -0.991 1 98.5 551 ASN B N 1
ATOM 9346 C CA . ASN B 1 551 ? -14.93 -17.844 -1.228 1 98.5 551 ASN B CA 1
ATOM 9347 C C . ASN B 1 551 ? -16.344 -17.281 -1.123 1 98.5 551 ASN B C 1
ATOM 9349 O O . ASN B 1 551 ? -17.25 -17.969 -0.661 1 98.5 551 ASN B O 1
ATOM 9353 N N . PHE B 1 552 ? -16.469 -16.016 -1.39 1 98.69 552 PHE B N 1
ATOM 9354 C CA . PHE B 1 552 ? -17.797 -15.383 -1.42 1 98.69 552 PHE B CA 1
ATOM 9355 C C . PHE B 1 552 ? -18.531 -15.734 -2.707 1 98.69 552 PHE B C 1
ATOM 9357 O O . PHE B 1 552 ? -19.734 -16.016 -2.682 1 98.69 552 PHE B O 1
ATOM 9364 N N . PHE B 1 553 ? -17.781 -15.672 -3.803 1 98.44 553 PHE B N 1
ATOM 9365 C CA . PHE B 1 553 ? -18.297 -16 -5.125 1 98.44 553 PHE B CA 1
ATOM 9366 C C . PHE B 1 553 ? -17.922 -17.438 -5.508 1 98.44 553 PHE B C 1
ATOM 9368 O O . PHE B 1 553 ? -17.156 -18.094 -4.793 1 98.44 553 PHE B O 1
ATOM 9375 N N . ASP B 1 554 ? -18.453 -17.859 -6.621 1 97.75 554 ASP B N 1
ATOM 9376 C CA . ASP B 1 554 ? -18.125 -19.188 -7.121 1 97.75 554 ASP B CA 1
ATOM 9377 C C . ASP B 1 554 ? -16.828 -19.156 -7.938 1 97.75 554 ASP B C 1
ATOM 9379 O O . ASP B 1 554 ? -16.188 -20.188 -8.141 1 97.75 554 ASP B O 1
ATOM 9383 N N . GLU B 1 555 ? -16.5 -18.062 -8.492 1 98.12 555 GLU B N 1
ATOM 9384 C CA . GLU B 1 555 ? -15.266 -17.703 -9.195 1 98.12 555 GLU B CA 1
ATOM 9385 C C . GLU B 1 555 ? -15.062 -16.188 -9.203 1 98.12 555 GLU B C 1
ATOM 9387 O O . GLU B 1 555 ? -15.883 -15.445 -8.664 1 98.12 555 GLU B O 1
ATOM 9392 N N . ASP B 1 556 ? -14 -15.688 -9.703 1 98.31 556 ASP B N 1
ATOM 9393 C CA . ASP B 1 556 ? -13.75 -14.25 -9.766 1 98.31 556 ASP B CA 1
ATOM 9394 C C . ASP B 1 556 ? -14.812 -13.539 -10.602 1 98.31 556 ASP B C 1
ATOM 9396 O O . ASP B 1 556 ? -14.984 -13.844 -11.781 1 98.31 556 ASP B O 1
ATOM 9400 N N . PRO B 1 557 ? -15.438 -12.602 -10.062 1 98.31 557 PRO B N 1
ATOM 9401 C CA . PRO B 1 557 ? -16.562 -12.016 -10.789 1 98.31 557 PRO B CA 1
ATOM 9402 C C . PRO B 1 557 ? -16.125 -11.148 -11.961 1 98.31 557 PRO B C 1
ATOM 9404 O O . PRO B 1 557 ? -16.938 -10.82 -12.836 1 98.31 557 PRO B O 1
ATOM 9407 N N . SER B 1 558 ? -14.875 -10.766 -12.062 1 98.44 558 SER B N 1
ATOM 9408 C CA . SER B 1 558 ? -14.414 -9.938 -13.172 1 98.44 558 SER B CA 1
ATOM 9409 C C . SER B 1 558 ? -14.398 -10.719 -14.477 1 98.44 558 SER B C 1
ATOM 9411 O O . SER B 1 558 ? -14.203 -10.148 -15.555 1 98.44 558 SER B O 1
ATOM 9413 N N . VAL B 1 559 ? -14.641 -12.023 -14.469 1 98.12 559 VAL B N 1
ATOM 9414 C CA . VAL B 1 559 ? -14.75 -12.812 -15.695 1 98.12 559 VAL B CA 1
ATOM 9415 C C . VAL B 1 559 ? -15.883 -12.273 -16.562 1 98.12 559 VAL B C 1
ATOM 9417 O O . VAL B 1 559 ? -15.938 -12.539 -17.766 1 98.12 559 VAL B O 1
ATOM 9420 N N . ALA B 1 560 ? -16.766 -11.5 -15.992 1 98.19 560 ALA B N 1
ATOM 9421 C CA . ALA B 1 560 ? -17.875 -10.922 -16.719 1 98.19 560 ALA B CA 1
ATOM 9422 C C . ALA B 1 560 ? -17.438 -9.742 -17.578 1 98.19 560 ALA B C 1
ATOM 9424 O O . ALA B 1 560 ? -18.156 -9.305 -18.469 1 98.19 560 ALA B O 1
ATOM 9425 N N . SER B 1 561 ? -16.281 -9.195 -17.328 1 98.12 561 SER B N 1
ATOM 9426 C CA . SER B 1 561 ? -15.812 -8 -18.016 1 98.12 561 SER B CA 1
ATOM 9427 C C . SER B 1 561 ? -15.461 -8.305 -19.469 1 98.12 561 SER B C 1
ATOM 9429 O O . SER B 1 561 ? -14.656 -9.195 -19.75 1 98.12 561 SER B O 1
ATOM 9431 N N . ARG B 1 562 ? -15.93 -7.516 -20.344 1 97.81 562 ARG B N 1
ATOM 9432 C CA . ARG B 1 562 ? -15.688 -7.68 -21.781 1 97.81 562 ARG B CA 1
ATOM 9433 C C . ARG B 1 562 ? -14.453 -6.902 -22.219 1 97.81 562 ARG B C 1
ATOM 9435 O O . ARG B 1 562 ? -14.172 -6.785 -23.406 1 97.81 562 ARG B O 1
ATOM 9442 N N . GLY B 1 563 ? -13.711 -6.402 -21.234 1 96.75 563 GLY B N 1
ATOM 9443 C CA . GLY B 1 563 ? -12.461 -5.723 -21.531 1 96.75 563 GLY B CA 1
ATOM 9444 C C . GLY B 1 563 ? -11.297 -6.672 -21.703 1 96.75 563 GLY B C 1
ATOM 9445 O O . GLY B 1 563 ? -10.156 -6.238 -21.906 1 96.75 563 GLY B O 1
ATOM 9446 N N . THR B 1 564 ? -11.477 -7.945 -21.719 1 97.81 564 THR B N 1
ATOM 9447 C CA . THR B 1 564 ? -10.453 -8.977 -21.812 1 97.81 564 THR B CA 1
ATOM 9448 C C . THR B 1 564 ? -9.891 -9.062 -23.234 1 97.81 564 THR B C 1
ATOM 9450 O O . THR B 1 564 ? -10.625 -8.875 -24.203 1 97.81 564 THR B O 1
ATOM 9453 N N . VAL B 1 565 ? -8.617 -9.297 -23.328 1 97.69 565 VAL B N 1
ATOM 9454 C CA . VAL B 1 565 ? -7.953 -9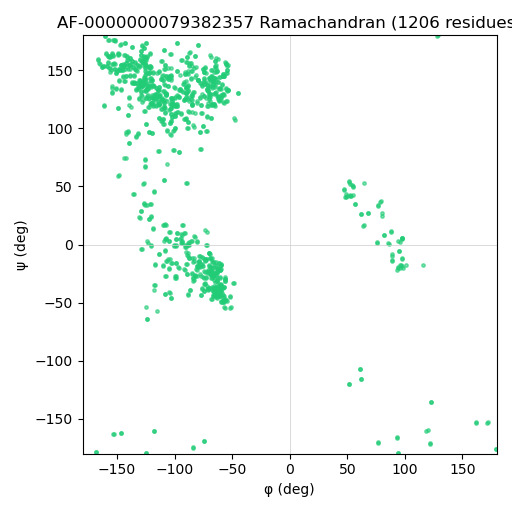.57 -24.609 1 97.69 565 VAL B CA 1
ATOM 9455 C C . VAL B 1 565 ? -7.246 -10.922 -24.531 1 97.69 565 VAL B C 1
ATOM 9457 O O . VAL B 1 565 ? -6.586 -11.234 -23.547 1 97.69 565 VAL B O 1
ATOM 9460 N N . ILE B 1 566 ? -7.402 -11.742 -25.562 1 97.94 566 ILE B N 1
ATOM 9461 C CA . ILE B 1 566 ? -6.742 -13.039 -25.656 1 97.94 566 ILE B CA 1
ATOM 9462 C C . ILE B 1 566 ? -5.973 -13.125 -26.984 1 97.94 566 ILE B C 1
ATOM 9464 O O . ILE B 1 566 ? -6.488 -12.75 -28.031 1 97.94 566 ILE B O 1
ATOM 9468 N N . VAL B 1 567 ? -4.793 -13.539 -26.953 1 97.81 567 VAL B N 1
ATOM 9469 C CA . VAL B 1 567 ? -3.977 -13.773 -28.141 1 97.81 567 VAL B CA 1
ATOM 9470 C C . VAL B 1 567 ? -3.604 -15.25 -28.234 1 97.81 567 VAL B C 1
ATOM 9472 O O . VAL B 1 567 ? -3.084 -15.82 -27.281 1 97.81 567 VAL B O 1
ATOM 9475 N N . ARG B 1 568 ? -3.838 -15.867 -29.406 1 97.25 568 ARG B N 1
ATOM 9476 C CA . ARG B 1 568 ? -3.51 -17.266 -29.656 1 97.25 568 ARG B CA 1
ATOM 9477 C C . ARG B 1 568 ? -2.758 -17.422 -30.969 1 97.25 568 ARG B C 1
ATOM 9479 O O . ARG B 1 568 ? -3.129 -16.828 -31.984 1 97.25 568 ARG B O 1
ATOM 9486 N N . PRO B 1 569 ? -1.717 -18.203 -30.875 1 95.62 569 PRO B N 1
ATOM 9487 C CA . PRO B 1 569 ? -1.11 -18.547 -32.156 1 95.62 569 PRO B CA 1
ATOM 9488 C C . PRO B 1 569 ? -1.994 -19.453 -33 1 95.62 569 PRO B C 1
ATOM 9490 O O . PRO B 1 569 ? -2.652 -20.359 -32.469 1 95.62 569 PRO B O 1
ATOM 9493 N N . GLN B 1 570 ? -1.975 -19.234 -34.344 1 94.81 570 GLN B N 1
ATOM 9494 C CA . GLN B 1 570 ? -2.797 -20.031 -35.25 1 94.81 570 GLN B CA 1
ATOM 9495 C C . GLN B 1 570 ? -1.945 -21.016 -36.031 1 94.81 570 GLN B C 1
ATOM 9497 O O . GLN B 1 570 ? -2.477 -21.859 -36.75 1 94.81 570 GLN B O 1
ATOM 9502 N N . ASP B 1 571 ? -0.681 -20.812 -36 1 92.88 571 ASP B N 1
ATOM 9503 C CA . ASP B 1 571 ? 0.247 -21.703 -36.688 1 92.88 571 ASP B CA 1
ATOM 9504 C C . ASP B 1 571 ? 1.487 -21.969 -35.844 1 92.88 571 ASP B C 1
ATOM 9506 O O . ASP B 1 571 ? 1.801 -21.219 -34.938 1 92.88 571 ASP B O 1
ATOM 9510 N N . PRO B 1 572 ? 2.186 -23 -36.125 1 87.88 572 PRO B N 1
ATOM 9511 C CA . PRO B 1 572 ? 3.34 -23.391 -35.312 1 87.88 572 PRO B CA 1
ATOM 9512 C C . PRO B 1 572 ? 4.508 -22.406 -35.438 1 87.88 572 PRO B C 1
ATOM 9514 O O . PRO B 1 572 ? 5.406 -22.406 -34.594 1 87.88 572 PRO B O 1
ATOM 9517 N N . ASP B 1 573 ? 4.512 -21.578 -36.531 1 89.12 573 ASP B N 1
ATOM 9518 C CA . ASP B 1 573 ? 5.621 -20.656 -36.719 1 89.12 573 ASP B CA 1
ATOM 9519 C C . ASP B 1 573 ? 5.301 -19.281 -36.125 1 89.12 573 ASP B C 1
ATOM 9521 O O . ASP B 1 573 ? 6.129 -18.375 -36.188 1 89.12 573 ASP B O 1
ATOM 9525 N N . PHE B 1 574 ? 4.117 -19.141 -35.531 1 92.5 574 PHE B N 1
ATOM 9526 C CA . PHE B 1 574 ? 3.695 -17.938 -34.812 1 92.5 574 PHE B CA 1
ATOM 9527 C C . PHE B 1 574 ? 3.645 -16.734 -35.75 1 92.5 574 PHE B C 1
ATOM 9529 O O . PHE B 1 574 ? 3.926 -15.609 -35.344 1 92.5 574 PHE B O 1
ATOM 9536 N N . THR B 1 575 ? 3.438 -16.906 -37.031 1 90.31 575 THR B N 1
ATOM 9537 C CA . THR B 1 575 ? 3.326 -15.828 -38 1 90.31 575 THR B CA 1
ATOM 9538 C C . THR B 1 575 ? 1.903 -15.273 -38.031 1 90.31 575 THR B C 1
ATOM 9540 O O . THR B 1 575 ? 1.688 -14.117 -38.406 1 90.31 575 THR B O 1
ATOM 9543 N N . ARG B 1 576 ? 1.021 -16.125 -37.719 1 93.88 576 ARG B N 1
ATOM 9544 C CA . ARG B 1 576 ? -0.38 -15.719 -37.656 1 93.88 576 ARG B CA 1
ATOM 9545 C C . ARG B 1 576 ? -0.907 -15.797 -36.219 1 93.88 576 ARG B C 1
ATOM 9547 O O . ARG B 1 576 ? -0.873 -16.859 -35.594 1 93.88 576 ARG B O 1
ATOM 9554 N N . LEU B 1 577 ? -1.342 -14.695 -35.75 1 95.06 577 LEU B N 1
ATOM 9555 C CA . LEU B 1 577 ? -1.877 -14.602 -34.406 1 95.06 577 LEU B CA 1
ATOM 9556 C C . LEU B 1 577 ? -3.336 -14.156 -34.406 1 95.06 577 LEU B C 1
ATOM 9558 O O . LEU B 1 577 ? -3.723 -13.32 -35.25 1 95.06 577 LEU B O 1
ATOM 9562 N N . GLU B 1 578 ? -4.125 -14.758 -33.625 1 96.56 578 GLU B N 1
ATOM 9563 C CA . GLU B 1 578 ? -5.516 -14.359 -33.406 1 96.56 578 GLU B CA 1
ATOM 9564 C C . GLU B 1 578 ? -5.68 -13.516 -32.156 1 96.56 578 GLU B C 1
ATOM 9566 O O . GLU B 1 578 ? -5.32 -13.953 -31.062 1 96.56 578 GLU B O 1
ATOM 9571 N N . VAL B 1 579 ? -6.16 -12.359 -32.344 1 96.06 579 VAL B N 1
ATOM 9572 C CA . VAL B 1 579 ? -6.488 -11.477 -31.219 1 96.06 579 VAL B CA 1
ATOM 9573 C C . VAL B 1 579 ? -7.996 -11.461 -31 1 96.06 579 VAL B C 1
ATOM 9575 O O . VAL B 1 579 ? -8.75 -11.039 -31.891 1 96.06 579 VAL B O 1
ATOM 9578 N N . GLN B 1 580 ? -8.414 -11.992 -29.922 1 97 580 GLN B N 1
ATOM 9579 C CA . GLN B 1 580 ? -9.828 -11.961 -29.531 1 97 580 GLN B CA 1
ATOM 9580 C C . GLN B 1 580 ? -10.094 -10.859 -28.516 1 97 580 GLN B C 1
ATOM 9582 O O . GLN B 1 580 ? -9.398 -10.758 -27.5 1 97 580 GLN B O 1
ATOM 9587 N N . ARG B 1 581 ? -10.984 -10.023 -28.734 1 96.19 581 ARG B N 1
ATOM 9588 C CA . ARG B 1 581 ? -11.398 -8.953 -27.828 1 96.19 581 ARG B CA 1
ATOM 9589 C C . ARG B 1 581 ? -12.883 -8.641 -28 1 96.19 581 ARG B C 1
ATOM 9591 O O . ARG B 1 581 ? -13.5 -9.047 -28.984 1 96.19 581 ARG B O 1
ATOM 9598 N N . TRP B 1 582 ? -13.453 -7.996 -27.125 1 96.94 582 TRP B N 1
ATOM 9599 C CA . TRP B 1 582 ? -14.883 -7.695 -27.109 1 96.94 582 TRP B CA 1
ATOM 9600 C C . TRP B 1 582 ? -15.125 -6.191 -27.031 1 96.94 582 TRP B C 1
ATOM 9602 O O . TRP B 1 582 ? -16.25 -5.746 -26.797 1 96.94 582 TRP B O 1
ATOM 9612 N N . THR B 1 583 ? -14.047 -5.41 -27.016 1 95.69 583 THR B N 1
ATOM 9613 C CA . THR B 1 583 ? -14.078 -3.957 -27.141 1 95.69 583 THR B CA 1
ATOM 9614 C C . THR B 1 583 ? -13.656 -3.523 -28.547 1 95.69 583 THR B C 1
ATOM 9616 O O . THR B 1 583 ? -13.078 -4.312 -29.297 1 95.69 583 THR B O 1
ATOM 9619 N N . PRO B 1 584 ? -13.945 -2.23 -28.938 1 93.31 584 PRO B N 1
ATOM 9620 C CA . PRO B 1 584 ? -13.477 -1.754 -30.25 1 93.31 584 PRO B CA 1
ATOM 9621 C C . PRO B 1 584 ? -11.969 -1.891 -30.422 1 93.31 584 PRO B C 1
ATOM 9623 O O . PRO B 1 584 ? -11.227 -1.909 -29.422 1 93.31 584 PRO B O 1
ATOM 9626 N N . ASP B 1 585 ? -11.492 -1.951 -31.641 1 89.62 585 ASP B N 1
ATOM 9627 C CA . ASP B 1 585 ? -10.086 -2.16 -31.938 1 89.62 585 ASP B CA 1
ATOM 9628 C C . ASP B 1 585 ? -9.227 -1.018 -31.406 1 89.62 585 ASP B C 1
ATOM 9630 O O . ASP B 1 585 ? -8.102 -1.238 -30.953 1 89.62 585 ASP B O 1
ATOM 9634 N N . SER B 1 586 ? -9.844 0.104 -31.5 1 88.25 586 SER B N 1
ATOM 9635 C CA . SER B 1 586 ? -9.109 1.263 -31 1 88.25 586 SER B CA 1
ATOM 9636 C C . SER B 1 586 ? -9.883 1.954 -29.875 1 88.25 586 SER B C 1
ATOM 9638 O O . SER B 1 586 ? -11.109 2.07 -29.938 1 88.25 586 SER B O 1
ATOM 9640 N N . ALA B 1 587 ? -9.109 2.393 -28.875 1 87.69 587 ALA B N 1
ATOM 9641 C CA . ALA B 1 587 ? -9.727 3.119 -27.766 1 87.69 587 ALA B CA 1
ATOM 9642 C C . ALA B 1 587 ? -10.023 4.562 -28.172 1 87.69 587 ALA B C 1
ATOM 9644 O O . ALA B 1 587 ? -10.836 5.234 -27.516 1 87.69 587 ALA B O 1
ATOM 9645 N N . GLY B 1 588 ? -9.453 5.086 -29.141 1 81.81 588 GLY B N 1
ATOM 9646 C CA . GLY B 1 588 ? -9.719 6.449 -29.562 1 81.81 588 GLY B CA 1
ATOM 9647 C C . GLY B 1 588 ? -8.492 7.34 -29.516 1 81.81 588 GLY B C 1
ATOM 9648 O O . GLY B 1 588 ? -7.367 6.848 -29.469 1 81.81 588 GLY B O 1
ATOM 9649 N N . PRO B 1 589 ? -8.883 8.727 -29.469 1 73.38 589 PRO B N 1
ATOM 9650 C CA . PRO B 1 589 ? -7.793 9.695 -29.562 1 73.38 589 PRO B CA 1
ATOM 9651 C C . PRO B 1 589 ? -6.977 9.789 -28.281 1 73.38 589 PRO B C 1
ATOM 9653 O O . PRO B 1 589 ? -7.48 9.484 -27.203 1 73.38 589 PRO B O 1
ATOM 9656 N N . CYS B 1 590 ? -5.621 9.656 -28.312 1 75.56 590 CYS B N 1
ATOM 9657 C CA . CYS B 1 590 ? -4.621 9.898 -27.281 1 75.56 590 CYS B CA 1
ATOM 9658 C C . CYS B 1 590 ? -3.906 8.609 -26.891 1 75.56 590 CYS B C 1
ATOM 9660 O O . CYS B 1 590 ? -2.91 8.641 -26.172 1 75.56 590 CYS B O 1
ATOM 9662 N N . VAL B 1 591 ? -4.758 7.648 -27.375 1 75.44 591 VAL B N 1
ATOM 9663 C CA . VAL B 1 591 ? -3.971 6.426 -27.219 1 75.44 591 VAL B CA 1
ATOM 9664 C C . VAL B 1 591 ? -3.172 6.172 -28.5 1 75.44 591 VAL B C 1
ATOM 9666 O O . VAL B 1 591 ? -3.516 6.684 -29.578 1 75.44 591 VAL B O 1
ATOM 9669 N N . ALA B 1 592 ? -2.08 5.605 -28.359 1 69.12 592 ALA B N 1
ATOM 9670 C CA . ALA B 1 592 ? -1.239 5.344 -29.531 1 69.12 592 ALA B CA 1
ATOM 9671 C C . ALA B 1 592 ? -2.062 4.789 -30.688 1 69.12 592 ALA B C 1
ATOM 9673 O O . ALA B 1 592 ? -2.891 3.896 -30.5 1 69.12 592 ALA B O 1
ATOM 9674 N N . PRO B 1 593 ? -1.894 5.371 -31.797 1 69.38 593 PRO B N 1
ATOM 9675 C CA . PRO B 1 593 ? -2.686 4.992 -32.969 1 69.38 593 PRO B CA 1
ATOM 9676 C C . PRO B 1 593 ? -2.352 3.59 -33.469 1 69.38 593 PRO B C 1
ATOM 9678 O O . PRO B 1 593 ? -3.121 3.008 -34.25 1 69.38 593 PRO B O 1
ATOM 9681 N N . GLU B 1 594 ? -1.285 3.125 -32.906 1 79.5 594 GLU B N 1
ATOM 9682 C CA . GLU B 1 594 ? -0.89 1.822 -33.438 1 79.5 594 GLU B CA 1
ATOM 9683 C C . GLU B 1 594 ? -1.85 0.728 -32.969 1 79.5 594 GLU B C 1
ATOM 9685 O O . GLU B 1 594 ? -2.264 0.703 -31.812 1 79.5 594 GLU B O 1
ATOM 9690 N N . PRO B 1 595 ? -2.141 -0.059 -33.906 1 83.56 595 PRO B N 1
ATOM 9691 C CA . PRO B 1 595 ? -3 -1.185 -33.531 1 83.56 595 PRO B CA 1
ATOM 9692 C C . PRO B 1 595 ? -2.334 -2.129 -32.531 1 83.56 595 PRO B C 1
ATOM 9694 O O . PRO B 1 595 ? -1.107 -2.248 -32.531 1 83.56 595 PRO B O 1
ATOM 9697 N N . PHE B 1 596 ? -3.129 -2.756 -31.828 1 90.06 596 PHE B N 1
ATOM 9698 C CA . PHE B 1 596 ? -2.654 -3.734 -30.844 1 90.06 596 PHE B CA 1
ATOM 9699 C C . PHE B 1 596 ? -1.907 -4.867 -31.547 1 90.06 596 PHE B C 1
ATOM 9701 O O . PHE B 1 596 ? -2.373 -5.398 -32.562 1 90.06 596 PHE B O 1
ATOM 9708 N N . SER B 1 597 ? -0.737 -5.105 -31.094 1 90.31 597 SER B N 1
ATOM 9709 C CA . SER B 1 597 ? 0.051 -6.238 -31.562 1 90.31 597 SER B CA 1
ATOM 9710 C C . SER B 1 597 ? 0.773 -6.93 -30.406 1 90.31 597 SER B C 1
ATOM 9712 O O . SER B 1 597 ? 1.21 -6.27 -29.453 1 90.31 597 SER B O 1
ATOM 9714 N N . TYR B 1 598 ? 0.86 -8.227 -30.578 1 93.31 598 TYR B N 1
ATOM 9715 C CA . TYR B 1 598 ? 1.507 -9.055 -29.562 1 93.31 598 TYR B CA 1
ATOM 9716 C C . TYR B 1 598 ? 2.066 -10.336 -30.188 1 93.31 598 TYR B C 1
ATOM 9718 O O . TYR B 1 598 ? 1.395 -10.992 -30.984 1 93.31 598 TYR B O 1
ATOM 9726 N N . ASN B 1 599 ? 3.324 -10.594 -29.859 1 91.31 599 ASN B N 1
ATOM 9727 C CA . ASN B 1 599 ? 3.957 -11.852 -30.25 1 91.31 599 ASN B CA 1
ATOM 9728 C C . ASN B 1 599 ? 4.879 -12.375 -29.156 1 91.31 599 ASN B C 1
ATOM 9730 O O . ASN B 1 599 ? 6.059 -12.031 -29.109 1 91.31 599 ASN B O 1
ATOM 9734 N N . GLY B 1 600 ? 4.531 -13.156 -28.359 1 88.31 600 GLY B N 1
ATOM 9735 C CA . GLY B 1 600 ? 5.16 -13.664 -27.141 1 88.31 600 GLY B CA 1
ATOM 9736 C C . GLY B 1 600 ? 6.336 -14.578 -27.422 1 88.31 600 GLY B C 1
ATOM 9737 O O . GLY B 1 600 ? 6.883 -15.195 -26.5 1 88.31 600 GLY B O 1
ATOM 9738 N N . THR B 1 601 ? 6.797 -14.656 -28.656 1 89.62 601 THR B N 1
ATOM 9739 C CA . THR B 1 601 ? 7.871 -15.586 -28.984 1 89.62 601 THR B CA 1
ATOM 9740 C C . THR B 1 601 ? 9.234 -14.938 -28.75 1 89.62 601 THR B C 1
ATOM 9742 O O . THR B 1 601 ? 9.352 -13.719 -28.688 1 89.62 601 THR B O 1
ATOM 9745 N N . TYR B 1 602 ? 10.227 -15.711 -28.5 1 81.56 602 TYR B N 1
ATOM 9746 C CA . TYR B 1 602 ? 11.609 -15.25 -28.516 1 81.56 602 TYR B CA 1
ATOM 9747 C C . TYR B 1 602 ? 12.453 -16.078 -29.484 1 81.56 602 TYR B C 1
ATOM 9749 O O . TYR B 1 602 ? 13.625 -16.359 -29.203 1 81.56 602 TYR B O 1
ATOM 9757 N N . TRP B 1 603 ? 11.836 -16.531 -30.609 1 71.06 603 TRP B N 1
ATOM 9758 C CA . TRP B 1 603 ? 12.523 -17.219 -31.688 1 71.06 603 TRP B CA 1
ATOM 9759 C C . TRP B 1 603 ? 13.398 -16.266 -32.5 1 71.06 603 TRP B C 1
ATOM 9761 O O . TRP B 1 603 ? 13.109 -15.062 -32.562 1 71.06 603 TRP B O 1
ATOM 9771 N N . PRO B 1 604 ? 14.695 -16.719 -32.781 1 57.66 604 PRO B N 1
ATOM 9772 C CA . PRO B 1 604 ? 15.469 -15.875 -33.688 1 57.66 604 PRO B CA 1
ATOM 9773 C C . PRO B 1 604 ? 14.688 -15.461 -34.938 1 57.66 604 PRO B C 1
ATOM 9775 O O . PRO B 1 604 ? 13.969 -16.281 -35.5 1 57.66 604 PRO B O 1
ATOM 9778 N N . VAL B 1 605 ? 14.281 -14.289 -35.062 1 44.09 605 VAL B N 1
ATOM 9779 C CA . VAL B 1 605 ? 13.828 -13.922 -36.406 1 44.09 605 VAL B CA 1
ATOM 9780 C C . VAL B 1 605 ? 14.977 -14.078 -37.406 1 44.09 605 VAL B C 1
ATOM 9782 O O . VAL B 1 605 ? 16.125 -13.758 -37.094 1 44.09 605 VAL B O 1
#

Organism: Pavo cristatus (NCBI:txid9049)

Solvent-accessible surface area (backbone atoms only — not comparable to full-atom values): 60240 Å² total; per-residue (Å²): 129,48,67,66,54,50,53,51,50,51,53,52,48,33,62,55,34,48,60,33,41,67,60,34,38,73,24,54,67,25,32,58,43,90,49,84,69,55,28,41,42,74,48,78,51,33,42,34,48,93,52,81,86,46,36,29,32,43,32,40,32,17,44,62,50,71,53,28,57,68,32,39,71,35,41,34,38,31,35,37,56,61,54,91,51,70,89,70,42,44,64,64,33,26,38,44,71,93,41,79,37,67,32,49,58,55,50,32,53,35,48,76,70,64,75,51,82,78,70,79,49,73,65,62,60,65,90,52,48,70,43,43,78,72,57,47,80,70,45,68,61,64,42,66,35,51,47,50,62,42,39,65,24,48,60,65,45,78,49,57,48,75,59,89,51,34,42,33,40,37,28,34,36,30,34,52,49,64,38,46,42,41,20,57,32,36,32,56,31,22,46,55,84,40,42,47,22,50,31,44,28,48,43,41,40,34,42,39,30,7,38,71,50,72,55,38,37,57,26,44,44,38,34,24,39,70,31,33,18,53,37,27,47,45,58,40,62,56,30,57,34,50,52,68,37,51,64,35,66,43,70,36,76,67,95,57,96,50,73,34,56,25,47,32,22,30,38,37,42,65,42,48,67,62,43,35,36,30,39,43,61,39,67,62,81,74,47,37,50,63,36,36,38,35,27,51,23,56,28,40,36,44,36,39,38,26,46,56,76,50,34,27,39,39,38,40,35,36,43,33,56,59,62,35,35,38,42,36,40,32,43,26,11,38,60,74,40,41,47,52,46,84,74,26,52,48,14,29,24,59,41,46,100,52,23,20,24,39,23,30,37,36,41,36,37,33,41,35,31,41,17,38,80,42,46,45,22,30,42,32,37,32,48,72,44,74,47,79,42,75,31,88,88,41,86,92,40,72,44,70,30,46,31,63,41,74,44,77,27,54,27,15,58,70,33,44,40,47,56,92,50,89,72,69,80,33,38,38,38,26,8,84,87,40,60,27,86,68,67,38,48,17,18,36,30,54,44,77,42,60,55,54,66,78,80,59,62,88,81,41,61,61,36,45,36,47,43,59,62,51,24,42,32,34,37,33,56,66,50,85,88,63,78,57,68,47,45,52,58,21,35,71,25,20,66,69,30,86,36,47,36,56,66,71,38,68,77,43,50,68,26,62,63,25,41,36,28,42,36,42,40,26,19,34,71,44,66,42,35,12,42,32,38,46,37,28,50,28,86,92,35,61,29,29,36,33,42,34,69,45,25,47,44,66,33,31,58,42,43,29,40,29,56,33,39,38,38,31,58,76,44,96,81,60,81,43,70,46,76,48,63,55,38,65,88,63,63,48,82,65,42,52,84,66,72,83,69,81,71,60,44,39,62,86,124,128,49,67,66,53,50,53,51,49,51,54,51,48,34,61,54,33,48,61,33,41,67,60,32,39,72,26,54,65,25,29,59,44,91,51,87,82,47,28,42,42,73,46,77,52,32,42,33,48,93,51,80,84,46,36,31,32,42,31,41,32,17,44,64,52,71,52,29,56,68,32,38,71,34,40,34,40,29,36,37,57,61,56,92,52,70,89,70,43,44,65,64,34,26,37,45,73,92,40,79,37,68,30,48,58,55,51,32,52,36,49,76,68,64,74,52,82,78,72,78,49,70,66,62,59,64,90,54,50,70,43,43,76,72,56,49,79,71,46,68,61,63,41,64,36,52,48,49,61,40,38,62,26,48,62,65,45,79,47,57,48,76,60,90,51,35,42,32,39,36,29,34,37,32,35,53,50,65,38,44,41,41,17,56,33,37,32,56,33,23,45,55,85,41,43,47,23,50,32,44,29,48,41,40,41,33,42,39,30,7,39,71,50,71,53,39,37,58,26,42,44,38,35,24,38,68,32,34,18,54,37,25,50,45,57,38,62,55,30,57,34,50,50,69,38,50,65,36,66,43,70,37,73,67,96,56,97,51,74,33,55,24,48,32,22,30,39,38,42,65,42,46,68,61,44,35,36,29,41,43,62,39,68,60,80,75,47,38,51,63,36,36,37,34,28,50,23,53,29,40,36,44,34,38,39,25,45,57,76,50,34,28,39,39,40,40,35,35,44,35,55,59,61,35,35,37,41,37,38,33,43,27,9,37,60,74,40,42,47,51,46,84,72,26,53,49,13,28,24,59,41,46,98,51,22,19,25,38,22,30,37,37,40,38,35,33,42,35,31,41,17,37,78,42,46,45,20,30,40,30,36,33,47,72,45,74,48,81,42,76,29,91,90,40,87,92,40,72,43,69,30,46,32,63,42,75,44,78,28,54,27,15,58,69,33,45,39,47,56,94,50,89,72,69,80,34,38,37,38,26,8,84,86,40,62,28,85,68,66,38,48,19,17,36,28,54,45,78,41,60,55,56,65,77,79,59,62,88,82,40,60,60,36,45,35,47,42,59,62,52,24,42,32,34,37,32,57,67,49,86,87,61,77,57,68,46,46,53,60,20,37,72,25,19,66,70,30,85,36,46,37,57,66,70,38,69,76,42,50,67,26,62,63,25,41,36,28,41,38,41,41,26,18,36,72,44,67,41,35,11,43,32,38,45,37,27,51,28,85,92,36,60,31,30,36,34,42,35,69,45,23,47,45,65,35,31,58,42,42,30,40,29,56,33,38,37,39,31,57,75,43,97,82,59,82,43,70,44,77,47,64,54,38,65,88,62,63,48,82,63,41,54,84,66,70,83,70,83,70,61,42,38,62,86,126

Sequence (1210 aa):
MTMREYELLHRALVAATEPLYGLLRDTTGFWYHNCTQRCLTFSDIAPRGLAPGERRTWLILQRFVEGYFLHPVGLELLLDHRDPDPRRWAVQSVWYNGQYFSSPRELAERYERGTVAVAQLPDPAAPHLFSTYIPRGRFSTGTATDVHGAKVCEPQGRRYRLRGNQLEYSGWSLAFRLCSSAGLQLFDVRFNGERVAYEVSVQEAIAFYGGDTPAAMQTKYLDAGWGMGSVTYELAPGIDCPEVSTFLDVHHLYDSEGPRRFRRALCIFELPTGVPLRRHFDSDFRGGFHFYAGLEGHALVLRTASTVYNYDYIWDVLLYPNGVLEAKVHATGYIHATFYTPRGRRYGSRVHSHVLGNVHTHLVHYKVDLDVAGTGNSFETMDVGFENISNPWSPGARVVQPWLRRQPRRTERQAALPLGAPLPRYLLFSNPRQRNRWGHARSYRIQLRSHAGRVLPRGWKEEKGVAWGRYHLAVTRHRESEASSSSLYNQNNPWEPAVSFESFIRNDESIEDQDLVAWVTVGFLHVPHAEDIPNTATPGNSVGFFLRPFNFFDEDPSVASRGTVIVRPQDPDFTRLEVQRWTPDSAGPCVAPEPFSYNGTYWPVMTMREYELLHRALVAATEPLYGLLRDTTGFWYHNCTQRCLTFSDIAPRGLAPGERRTWLILQRFVEGYFLHPVGLELLLDHRDPDPRRWAVQSVWYNGQYFSSPRELAERYERGTVAVAQLPDPAAPHLFSTYIPRGRFSTGTATDVHGAKVCEPQGRRYRLRGNQLEYSGWSLAFRLCSSAGLQLFDVRFNGERVAYEVSVQEAIAFYGGDTPAAMQTKYLDAGWGMGSVTYELAPGIDCPEVSTFLDVHHLYDSEGPRRFRRALCIFELPTGVPLRRHFDSDFRGGFHFYAGLEGHALVLRTASTVYNYDYIWDVLLYPNGVLEAKVHATGYIHATFYTPRGRRYGSRVHSHVLGNVHTHLVHYKVDLDVAGTGNSFETMDVGFENISNPWSPGARVVQPWLRRQPRRTERQAALPLGAPLPRYLLFSNPRQRNRWGHARSYRIQLRSHAGRVLPRGWKEEKGVAWGRYHLAVTRHRESEASSSSLYNQNNPWEPAVSFESFIRNDESIEDQDLVAWVTVGFLHVPHAEDIPNTATPGNSVGFFLRPFNFFDEDPSVASRGTVIVRPQDPDFTRLEVQRWTPDSAGPCVAPEPFSYNGTYWPV

Nearest PDB structures (foldseek):
  3mph-assembly1_A  TM=9.724E-01  e=2.932E-88  Homo sapiens
  3hii-assembly1_B  TM=9.725E-01  e=3.617E-88  Homo sapiens
  1n9e-assembly2_C  TM=8.911E-01  e=2.336E-50  Komagataella pastoris
  3pgb-assembly1_A  TM=9.064E-01  e=1.913E-48  Aspergillus nidulans
  1w7c-assembly1_A  TM=8.860E-01  e=1.815E-48  Komagataella pastoris

Radius of gyration: 31.25 Å; Cα contacts (8 Å, |Δi|>4): 3397; chains: 2; bounding box: 61×103×78 Å